Protein AF-A0A953NEB6-F1 (afdb_monomer)

Radius of gyration: 33.19 Å; Cα contacts (8 Å, |Δi|>4): 1421; chains: 1; bounding box: 96×115×84 Å

Mean predicted aligned error: 13.87 Å

Structure (mmCIF, N/CA/C/O backbone):
data_AF-A0A953NEB6-F1
#
_entry.id   AF-A0A953NEB6-F1
#
loop_
_atom_site.group_PDB
_atom_site.id
_atom_site.type_symbol
_atom_site.label_atom_id
_atom_site.label_alt_id
_atom_site.label_comp_id
_atom_site.label_asym_id
_atom_site.label_entity_id
_atom_site.label_seq_id
_atom_site.pdbx_PDB_ins_code
_atom_site.Cartn_x
_atom_site.Cartn_y
_atom_site.Cartn_z
_atom_site.occupancy
_atom_site.B_iso_or_equiv
_atom_site.auth_seq_id
_atom_site.auth_comp_id
_atom_site.auth_asym_id
_atom_site.auth_atom_id
_atom_site.pdbx_PDB_model_num
ATOM 1 N N . MET A 1 1 ? 43.570 38.792 -11.306 1.00 32.22 1 MET A N 1
ATOM 2 C CA . MET A 1 1 ? 43.342 37.387 -10.894 1.00 32.22 1 MET A CA 1
ATOM 3 C C . MET A 1 1 ? 43.359 37.287 -9.371 1.00 32.22 1 MET A C 1
ATOM 5 O O . MET A 1 1 ? 44.406 37.540 -8.792 1.00 32.22 1 MET A O 1
ATOM 9 N N . LYS A 1 2 ? 42.221 36.984 -8.728 1.00 20.66 2 LYS A N 1
ATOM 10 C CA . LYS A 1 2 ? 42.076 36.559 -7.313 1.00 20.66 2 LYS A CA 1
ATOM 11 C C . LYS A 1 2 ? 40.640 36.035 -7.091 1.00 20.66 2 LYS A C 1
ATOM 13 O O . LYS A 1 2 ? 39.773 36.317 -7.9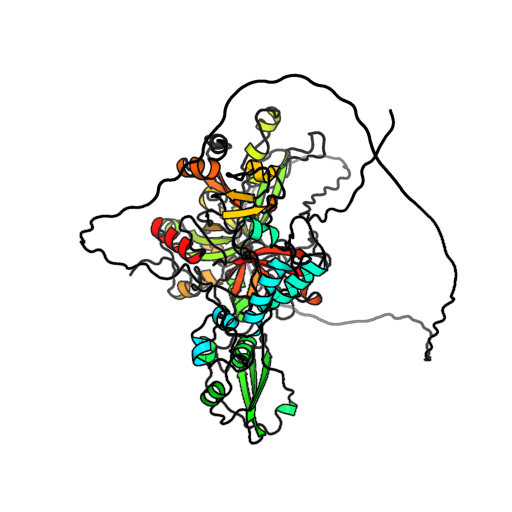11 1.00 20.66 2 LYS A O 1
ATOM 18 N N . LEU A 1 3 ? 40.420 35.250 -6.032 1.00 27.77 3 LEU A N 1
ATOM 19 C CA . LEU A 1 3 ? 39.168 34.523 -5.752 1.00 27.77 3 LEU A CA 1
ATOM 20 C C . LEU A 1 3 ? 38.031 35.408 -5.198 1.00 27.77 3 LEU A C 1
ATOM 22 O O . LEU A 1 3 ? 38.302 36.412 -4.542 1.00 27.77 3 LEU A O 1
ATOM 26 N N . LYS A 1 4 ? 36.788 34.918 -5.346 1.00 23.19 4 LYS A N 1
ATOM 27 C CA . LYS A 1 4 ? 35.677 34.888 -4.358 1.00 23.19 4 LYS A CA 1
ATOM 28 C C . LYS A 1 4 ? 34.701 33.784 -4.825 1.00 23.19 4 LYS A C 1
ATOM 30 O O . LYS A 1 4 ? 34.360 33.773 -5.998 1.00 23.19 4 LYS A O 1
ATOM 35 N N . HIS A 1 5 ? 34.455 32.693 -4.093 1.00 22.20 5 HIS A N 1
ATOM 36 C CA . HIS A 1 5 ? 33.689 32.548 -2.838 1.00 22.20 5 HIS A CA 1
ATOM 37 C C . HIS A 1 5 ? 32.197 32.906 -2.961 1.00 22.20 5 HIS A C 1
ATOM 39 O O . HIS A 1 5 ? 31.851 34.074 -3.097 1.00 22.20 5 HIS A O 1
ATOM 45 N N . TYR A 1 6 ? 31.353 31.878 -2.815 1.00 22.34 6 TYR A N 1
ATOM 46 C CA . TYR A 1 6 ? 29.930 31.930 -2.461 1.00 22.34 6 TYR A CA 1
ATOM 47 C C . TYR A 1 6 ? 29.667 30.872 -1.373 1.00 22.34 6 TYR A C 1
ATOM 49 O O . TYR A 1 6 ? 30.416 29.899 -1.272 1.00 22.34 6 TYR A O 1
ATOM 57 N N . HIS A 1 7 ? 28.660 31.091 -0.524 1.00 22.80 7 HIS A N 1
ATOM 58 C CA . HIS A 1 7 ? 28.434 30.301 0.694 1.00 22.80 7 HIS A CA 1
ATOM 59 C C . HIS A 1 7 ? 27.588 29.035 0.482 1.00 22.80 7 HIS A C 1
ATOM 61 O O . HIS A 1 7 ? 26.715 28.987 -0.379 1.00 22.80 7 HIS A O 1
ATOM 67 N N . LEU A 1 8 ? 27.830 28.042 1.343 1.00 21.80 8 LEU A N 1
ATOM 68 C CA . LEU A 1 8 ? 27.022 26.833 1.517 1.00 21.80 8 LEU A CA 1
ATOM 69 C C . LEU A 1 8 ? 25.931 27.038 2.580 1.00 21.80 8 LEU A C 1
ATOM 71 O O . LEU A 1 8 ? 26.199 27.613 3.635 1.00 21.80 8 LEU A O 1
ATOM 75 N N . LEU A 1 9 ? 24.758 26.451 2.339 1.00 22.36 9 LEU A N 1
ATOM 76 C CA . LEU A 1 9 ? 23.797 25.992 3.351 1.00 22.36 9 LEU A CA 1
ATOM 77 C C . LEU A 1 9 ? 23.300 24.586 2.934 1.00 22.36 9 LEU A C 1
ATOM 79 O O . LEU A 1 9 ? 23.443 24.225 1.763 1.00 22.36 9 LEU A O 1
ATOM 83 N N . PRO A 1 10 ? 22.835 23.739 3.873 1.00 23.12 10 PRO A N 1
ATOM 84 C CA . PRO A 1 10 ? 22.905 22.287 3.700 1.00 23.12 10 PRO A CA 1
ATOM 85 C C . PRO A 1 10 ? 21.762 21.680 2.873 1.00 23.12 10 PRO A C 1
ATOM 87 O O . PRO A 1 10 ? 20.589 21.963 3.104 1.00 23.12 10 PRO A O 1
ATOM 90 N N . LEU A 1 11 ? 22.114 20.744 1.986 1.00 23.27 11 LEU A N 1
ATOM 91 C CA . LEU A 1 11 ? 21.177 19.771 1.423 1.00 23.27 11 LEU A CA 1
ATOM 92 C C . LEU A 1 11 ? 21.039 18.584 2.386 1.00 23.27 11 LEU A C 1
ATOM 94 O O . LEU A 1 11 ? 22.016 17.877 2.630 1.00 23.27 11 LEU A O 1
ATOM 98 N N . ALA A 1 12 ? 19.820 18.299 2.842 1.00 23.25 12 ALA A N 1
ATOM 99 C CA . ALA A 1 12 ? 19.465 16.947 3.259 1.00 23.25 12 ALA A CA 1
ATOM 100 C C . ALA A 1 12 ? 19.187 16.126 1.989 1.00 23.25 12 ALA A C 1
ATOM 102 O O . ALA A 1 12 ? 18.306 16.478 1.207 1.00 23.25 12 ALA A O 1
ATOM 103 N N . THR A 1 13 ? 19.963 15.069 1.753 1.00 26.50 13 THR A N 1
ATOM 104 C CA . THR A 1 13 ? 19.825 14.188 0.581 1.00 26.50 13 THR A CA 1
ATOM 105 C C . THR A 1 13 ? 19.722 12.741 1.040 1.00 26.50 13 THR A C 1
ATOM 107 O O . THR A 1 13 ? 20.608 12.238 1.727 1.00 26.50 13 THR A O 1
ATOM 110 N N . LEU A 1 14 ? 18.638 12.066 0.654 1.00 26.22 14 LEU A N 1
ATOM 111 C CA . LEU A 1 14 ? 18.566 10.609 0.725 1.00 26.22 14 LEU A CA 1
ATOM 112 C C . LEU A 1 14 ? 19.440 10.035 -0.394 1.00 26.22 14 LEU A C 1
ATOM 114 O O . LEU A 1 14 ? 19.328 10.453 -1.543 1.00 26.22 14 LEU A O 1
ATOM 118 N N . ILE A 1 15 ? 20.314 9.086 -0.054 1.00 24.00 15 ILE A N 1
ATOM 119 C CA . ILE A 1 15 ? 21.201 8.414 -1.008 1.00 24.00 15 ILE A CA 1
ATOM 120 C C . ILE A 1 15 ? 21.016 6.897 -0.857 1.00 24.00 15 ILE A C 1
ATOM 122 O O . ILE A 1 15 ? 21.427 6.345 0.167 1.00 24.00 15 ILE A O 1
ATOM 126 N N . PRO A 1 16 ? 20.453 6.189 -1.854 1.00 24.33 16 PRO A N 1
ATOM 127 C CA . PRO A 1 16 ? 20.538 4.734 -1.926 1.00 24.33 16 PRO A CA 1
ATOM 128 C C . PRO A 1 16 ? 21.962 4.349 -2.358 1.00 24.33 16 PRO A C 1
ATOM 130 O O . PRO A 1 16 ? 22.286 4.279 -3.544 1.00 24.33 16 PRO A O 1
ATOM 133 N N . LEU A 1 17 ? 22.856 4.182 -1.382 1.00 23.36 17 LEU A N 1
ATOM 134 C CA . LEU A 1 17 ? 24.294 4.095 -1.636 1.00 23.36 17 LEU A CA 1
ATOM 135 C C . LEU A 1 17 ? 24.708 2.682 -2.091 1.00 23.36 17 LEU A C 1
ATOM 137 O O . LEU A 1 17 ? 24.952 1.783 -1.287 1.00 23.36 17 LEU A O 1
ATOM 141 N N . VAL A 1 18 ? 24.800 2.499 -3.410 1.00 27.20 18 VAL A N 1
ATOM 142 C CA . VAL A 1 18 ? 25.360 1.294 -4.041 1.00 27.20 18 VAL A CA 1
ATOM 143 C C . VAL A 1 18 ? 26.859 1.211 -3.737 1.00 27.20 18 VAL A C 1
ATOM 145 O O . VAL A 1 18 ? 27.635 2.051 -4.190 1.00 27.20 18 VAL A O 1
ATOM 148 N N . ALA A 1 19 ? 27.274 0.182 -2.995 1.00 23.88 19 ALA A N 1
ATOM 149 C CA . ALA A 1 19 ? 28.665 -0.026 -2.597 1.00 23.88 19 ALA A CA 1
ATOM 150 C C . ALA A 1 19 ? 29.171 -1.413 -3.027 1.00 23.88 19 ALA A C 1
ATOM 152 O O . ALA A 1 19 ? 28.775 -2.440 -2.481 1.00 23.88 19 ALA A O 1
ATOM 153 N N . SER A 1 20 ? 30.085 -1.438 -3.999 1.00 22.38 20 SER A N 1
ATOM 154 C CA . SER A 1 20 ? 30.807 -2.638 -4.440 1.00 22.38 20 SER A CA 1
ATOM 155 C C . SER A 1 20 ? 32.305 -2.417 -4.233 1.00 22.38 20 SER A C 1
ATOM 157 O O . SER A 1 20 ? 32.881 -1.536 -4.868 1.00 22.38 20 SER A O 1
ATOM 159 N N . CYS A 1 21 ? 32.944 -3.204 -3.363 1.00 22.69 21 CYS A N 1
ATOM 160 C CA . CYS A 1 21 ? 34.369 -3.067 -3.046 1.00 22.69 21 CYS A CA 1
ATOM 161 C C . CYS A 1 21 ? 35.120 -4.388 -3.240 1.00 22.69 21 CYS A C 1
ATOM 163 O O . CYS A 1 21 ? 34.964 -5.320 -2.456 1.00 22.69 21 CYS A O 1
ATOM 165 N N . ASN A 1 22 ? 35.991 -4.428 -4.250 1.00 22.66 22 ASN A N 1
ATOM 166 C CA . ASN A 1 22 ? 37.004 -5.471 -4.403 1.00 22.66 22 ASN A CA 1
ATOM 167 C C . ASN A 1 22 ? 38.246 -5.142 -3.562 1.00 22.66 22 ASN A C 1
ATOM 169 O O . ASN A 1 22 ? 38.695 -3.996 -3.534 1.00 22.66 22 ASN A O 1
ATOM 173 N N . LEU A 1 23 ? 38.858 -6.165 -2.962 1.00 22.81 23 LEU A N 1
ATOM 174 C CA . LEU A 1 23 ? 40.190 -6.091 -2.358 1.00 22.81 23 LEU A CA 1
ATOM 175 C C . LEU A 1 23 ? 41.119 -7.106 -3.027 1.00 22.81 23 LEU A C 1
ATOM 177 O O . LEU A 1 23 ? 40.980 -8.311 -2.848 1.00 22.81 23 LEU A O 1
ATOM 181 N N . SER A 1 24 ? 42.089 -6.609 -3.791 1.00 21.47 24 SER A N 1
ATOM 182 C CA . SER A 1 24 ? 43.133 -7.417 -4.428 1.00 21.47 24 SER A CA 1
ATOM 183 C C . SER A 1 24 ? 44.398 -7.481 -3.572 1.00 21.47 24 SER A C 1
ATOM 185 O O . SER A 1 24 ? 44.870 -6.430 -3.126 1.00 21.47 24 SER A O 1
ATOM 187 N N . LYS A 1 25 ? 45.044 -8.651 -3.469 1.00 23.34 25 LYS A N 1
ATOM 188 C CA . LYS A 1 25 ? 46.499 -8.721 -3.236 1.00 23.34 25 LYS A CA 1
ATOM 189 C C . LYS A 1 25 ? 47.123 -10.055 -3.673 1.00 23.34 25 LYS A C 1
ATOM 191 O O . LYS A 1 25 ? 46.854 -11.084 -3.075 1.00 23.34 25 LYS A O 1
ATOM 196 N N . LYS A 1 26 ? 48.001 -9.949 -4.677 1.00 23.72 26 LYS A N 1
ATOM 197 C CA . LYS A 1 26 ? 49.171 -10.789 -5.000 1.00 23.72 26 LYS A CA 1
ATOM 198 C C . LYS A 1 26 ? 49.058 -12.321 -4.924 1.00 23.72 26 LYS A C 1
ATOM 200 O O . LYS A 1 26 ? 49.229 -12.923 -3.874 1.00 23.72 26 LYS A O 1
ATOM 205 N N . GLU A 1 27 ? 48.950 -12.912 -6.111 1.00 24.28 27 GLU A N 1
ATOM 206 C CA . GLU A 1 27 ? 50.053 -13.653 -6.756 1.00 24.28 27 GLU A CA 1
ATOM 207 C C . GLU A 1 27 ? 51.005 -14.477 -5.865 1.00 24.28 27 GLU A C 1
ATOM 209 O O . GLU A 1 27 ? 51.813 -13.946 -5.101 1.00 24.28 27 GLU A O 1
ATOM 214 N N . THR A 1 28 ? 51.066 -15.779 -6.138 1.00 23.83 28 THR A N 1
ATOM 215 C CA . THR A 1 28 ? 52.335 -16.525 -6.176 1.00 23.83 28 THR A CA 1
ATOM 216 C C . THR A 1 28 ? 52.220 -17.602 -7.257 1.00 23.83 28 THR A C 1
ATOM 218 O O . THR A 1 28 ? 51.159 -18.205 -7.414 1.00 23.83 28 THR A O 1
ATOM 221 N N . GLU A 1 29 ? 53.264 -17.805 -8.058 1.00 25.22 29 GLU A N 1
ATOM 222 C CA . GLU A 1 29 ? 53.206 -18.661 -9.249 1.00 25.22 29 GLU A CA 1
ATOM 223 C C . GLU A 1 29 ? 53.549 -20.128 -8.954 1.00 25.22 29 GLU A C 1
ATOM 225 O O . GLU A 1 29 ? 54.509 -20.425 -8.245 1.00 25.22 29 GLU A O 1
ATOM 230 N N . SER A 1 30 ? 52.855 -21.063 -9.606 1.00 23.59 30 SER A N 1
ATOM 231 C CA . SER A 1 30 ? 53.491 -21.989 -10.566 1.00 23.59 30 SER A CA 1
ATOM 232 C C . SER A 1 30 ? 52.459 -22.917 -11.226 1.00 23.59 30 SER A C 1
ATOM 234 O O . SER A 1 30 ? 51.386 -23.180 -10.692 1.00 23.59 30 SER A O 1
ATOM 236 N N . GLN A 1 31 ? 52.774 -23.386 -12.435 1.00 23.58 31 GLN A N 1
ATOM 237 C CA . GLN A 1 31 ? 51.932 -24.279 -13.241 1.00 23.58 31 GLN A CA 1
ATOM 238 C C . GLN A 1 31 ? 52.437 -25.728 -13.168 1.00 23.58 31 GLN A C 1
ATOM 240 O O . GLN A 1 31 ? 53.656 -25.917 -13.156 1.00 23.58 31 GLN A O 1
ATOM 245 N N . LYS A 1 32 ? 51.540 -26.725 -13.321 1.00 25.17 32 LYS A N 1
ATOM 246 C CA . LYS A 1 32 ? 51.683 -27.787 -14.352 1.00 25.17 32 LYS A CA 1
ATOM 247 C C . LYS A 1 32 ? 50.506 -28.782 -14.472 1.00 25.17 32 LYS A C 1
ATOM 249 O O . LYS A 1 32 ? 49.941 -29.216 -13.480 1.00 25.17 32 LYS A O 1
ATOM 254 N N . SER A 1 33 ? 50.246 -29.162 -15.731 1.00 24.14 33 SER A N 1
ATOM 255 C CA . SER A 1 33 ? 49.702 -30.441 -16.253 1.00 24.14 33 SER A CA 1
ATOM 256 C C . SER A 1 33 ? 48.391 -31.060 -15.716 1.00 24.14 33 SER A C 1
ATOM 258 O O . SER A 1 33 ? 48.383 -31.785 -14.727 1.00 24.14 33 SER A O 1
ATOM 260 N N . ASN A 1 34 ? 47.346 -30.924 -16.543 1.00 21.70 34 ASN A N 1
ATOM 261 C CA . ASN A 1 34 ? 46.320 -31.938 -16.893 1.00 21.70 34 ASN A CA 1
ATOM 262 C C . ASN A 1 34 ? 46.937 -33.165 -17.640 1.00 21.70 34 ASN A C 1
ATOM 264 O O . ASN A 1 34 ? 48.116 -33.053 -17.998 1.00 21.70 34 ASN A O 1
ATOM 268 N N . PRO A 1 35 ? 46.191 -34.239 -18.046 1.00 43.22 35 PRO A N 1
ATOM 269 C CA . PRO A 1 35 ? 44.782 -34.650 -17.796 1.00 43.22 35 PRO A CA 1
ATOM 270 C C . PRO A 1 35 ? 44.629 -36.160 -17.382 1.00 43.22 35 PRO A C 1
ATOM 272 O O . PRO A 1 35 ? 45.597 -36.759 -16.922 1.00 43.22 35 PRO A O 1
ATOM 275 N N . SER A 1 36 ? 43.450 -36.769 -17.653 1.00 24.11 36 SER A N 1
ATOM 276 C CA . SER A 1 36 ? 43.019 -38.203 -17.599 1.00 24.11 36 SER A CA 1
ATOM 277 C C . SER A 1 36 ? 42.345 -38.692 -16.293 1.00 24.11 36 SER A C 1
ATOM 279 O O . SER A 1 36 ? 42.720 -38.241 -15.216 1.00 24.11 36 SER A O 1
ATOM 281 N N . ASP A 1 37 ? 41.340 -39.591 -16.294 1.00 25.38 37 ASP A N 1
ATOM 282 C CA . ASP A 1 37 ? 40.387 -39.989 -17.360 1.00 25.38 37 ASP A CA 1
ATOM 283 C C . ASP A 1 37 ? 39.121 -40.700 -16.805 1.00 25.38 37 ASP A C 1
ATOM 285 O O . ASP A 1 37 ? 39.229 -41.521 -15.904 1.00 25.38 37 ASP A O 1
ATOM 289 N N . SER A 1 38 ? 37.963 -40.475 -17.450 1.00 24.53 38 SER A N 1
ATOM 290 C CA . SER A 1 38 ? 36.784 -41.375 -17.608 1.00 24.53 38 SER A CA 1
ATOM 291 C C . SER A 1 38 ? 36.040 -42.057 -16.416 1.00 24.53 38 SER A C 1
ATOM 293 O O . SER A 1 38 ? 36.647 -42.601 -15.505 1.00 24.53 38 SER A O 1
ATOM 295 N N . ASN A 1 39 ? 34.711 -42.232 -16.596 1.00 24.97 39 ASN A N 1
ATOM 296 C CA . ASN A 1 39 ? 33.876 -43.384 -16.149 1.00 24.97 39 ASN A CA 1
ATOM 297 C C . ASN A 1 39 ? 33.549 -43.590 -14.637 1.00 24.97 39 ASN A C 1
ATOM 299 O O . ASN A 1 39 ? 34.319 -43.190 -13.779 1.00 24.97 39 ASN A O 1
ATOM 303 N N . ILE A 1 40 ? 32.461 -44.267 -14.199 1.00 26.77 40 ILE A N 1
ATOM 304 C CA . ILE A 1 40 ? 31.075 -44.530 -14.700 1.00 26.77 40 ILE A CA 1
ATOM 305 C C . ILE A 1 40 ? 30.231 -45.089 -13.512 1.00 26.77 40 ILE A C 1
ATOM 307 O O . ILE A 1 40 ? 30.786 -45.823 -12.699 1.00 26.77 40 ILE A O 1
ATOM 311 N N . SER A 1 41 ? 28.897 -44.875 -13.477 1.00 24.95 41 SER A N 1
ATOM 312 C CA . SER A 1 41 ? 27.891 -45.603 -12.631 1.00 24.95 41 SER A CA 1
ATOM 313 C C . SER A 1 41 ? 28.012 -45.475 -11.084 1.00 24.95 41 SER A C 1
ATOM 315 O O . SER A 1 41 ? 28.978 -44.891 -10.611 1.00 24.95 41 SER A O 1
ATOM 317 N N . GLN A 1 42 ? 27.124 -45.987 -10.208 1.00 25.67 42 GLN A N 1
ATOM 318 C CA . GLN A 1 42 ? 25.642 -46.129 -10.134 1.00 25.67 42 GLN A CA 1
ATOM 319 C C . GLN A 1 42 ? 25.260 -46.477 -8.669 1.00 25.67 42 GLN A C 1
ATOM 321 O O . GLN A 1 42 ? 26.078 -47.077 -7.981 1.00 25.67 42 GLN A O 1
ATOM 326 N N . GLN A 1 43 ? 23.996 -46.231 -8.265 1.00 25.67 43 GLN A N 1
ATOM 327 C CA . GLN A 1 43 ? 23.322 -46.855 -7.094 1.00 25.67 43 GLN A CA 1
ATOM 328 C C . GLN A 1 43 ? 24.002 -46.642 -5.712 1.00 25.67 43 GLN A C 1
ATOM 330 O O . GLN A 1 43 ? 25.020 -45.971 -5.603 1.00 25.67 43 GLN A O 1
ATOM 335 N N . GLU A 1 44 ? 23.484 -47.143 -4.583 1.00 26.23 44 GLU A N 1
ATOM 336 C CA . GLU A 1 44 ? 22.136 -46.952 -4.003 1.00 26.23 44 GLU A CA 1
ATOM 337 C C . GLU A 1 44 ? 22.295 -46.788 -2.471 1.00 26.23 44 GLU A C 1
ATOM 339 O O . GLU A 1 44 ? 23.389 -46.963 -1.934 1.00 26.23 44 GLU A O 1
ATOM 344 N N . GLY A 1 45 ? 21.243 -46.379 -1.753 1.00 23.28 45 GLY A N 1
ATOM 345 C CA . GLY A 1 45 ? 21.348 -46.034 -0.325 1.00 23.28 45 GLY A CA 1
ATOM 346 C C . GLY A 1 45 ? 21.333 -47.226 0.645 1.00 23.28 45 GLY A C 1
ATOM 347 O O . GLY A 1 45 ? 20.988 -48.339 0.268 1.00 23.28 45 GLY A O 1
ATOM 348 N N . ILE A 1 46 ? 21.608 -46.957 1.930 1.00 25.05 46 ILE A N 1
ATOM 349 C CA . ILE A 1 46 ? 21.150 -47.753 3.089 1.00 25.05 46 ILE A CA 1
ATOM 350 C C . ILE A 1 46 ? 21.163 -46.884 4.368 1.00 25.05 46 ILE A C 1
ATOM 352 O O . ILE A 1 46 ? 21.797 -45.830 4.410 1.00 25.05 46 ILE A O 1
ATOM 356 N N . LYS A 1 47 ? 20.389 -47.290 5.383 1.00 27.34 47 LYS A N 1
ATOM 357 C CA . LYS A 1 47 ? 20.185 -46.585 6.666 1.00 27.34 47 LYS A CA 1
ATOM 358 C C . LYS A 1 47 ? 21.234 -46.958 7.728 1.00 27.34 47 LYS A C 1
ATOM 360 O O . LYS A 1 47 ? 21.844 -48.015 7.621 1.00 27.34 47 LYS A O 1
ATOM 365 N N . ASN A 1 48 ? 21.346 -46.112 8.761 1.00 26.64 48 ASN A N 1
ATOM 366 C CA . ASN A 1 48 ? 21.479 -46.380 10.217 1.00 26.64 48 ASN A CA 1
ATOM 367 C C . ASN A 1 48 ? 21.960 -45.055 10.858 1.00 26.64 48 ASN A C 1
ATOM 369 O O . ASN A 1 48 ? 22.890 -44.450 10.339 1.00 26.64 48 ASN A O 1
ATOM 373 N N . GLU A 1 49 ? 21.351 -44.405 11.854 1.00 27.20 49 GLU A N 1
ATOM 374 C CA . GLU A 1 49 ? 20.576 -44.780 13.054 1.00 27.20 49 GLU A CA 1
ATOM 375 C C . GLU A 1 49 ? 21.430 -45.086 14.311 1.00 27.20 49 GLU A C 1
ATOM 377 O O . GLU A 1 49 ? 22.169 -46.060 14.375 1.00 27.20 49 GLU A O 1
ATOM 382 N N . THR A 1 50 ? 21.266 -44.215 15.323 1.00 26.42 50 THR A N 1
ATOM 383 C CA . THR A 1 50 ? 21.668 -44.306 16.750 1.00 26.42 50 THR A CA 1
ATOM 384 C C . THR A 1 50 ? 23.121 -44.597 17.168 1.00 26.42 50 THR A C 1
ATOM 386 O O . THR A 1 50 ? 23.589 -45.724 17.088 1.00 26.42 50 THR A O 1
ATOM 389 N N . SER A 1 51 ? 23.698 -43.658 17.936 1.00 26.53 51 SER A N 1
ATOM 390 C CA . SER A 1 51 ? 24.031 -43.904 19.360 1.00 26.53 51 SER A CA 1
ATOM 391 C C . SER A 1 51 ? 24.247 -42.590 20.133 1.00 26.53 51 SER A C 1
ATOM 393 O O . SER A 1 51 ? 24.869 -41.670 19.608 1.00 26.53 51 SER A O 1
ATOM 395 N N . LYS A 1 52 ? 23.772 -42.503 21.385 1.00 31.14 52 LYS A N 1
ATOM 396 C CA . LYS A 1 52 ? 24.170 -41.454 22.349 1.00 31.14 52 LYS A CA 1
ATOM 397 C C . LYS A 1 52 ? 25.396 -41.917 23.140 1.00 31.14 52 LYS A C 1
ATOM 399 O O . LYS A 1 52 ? 25.492 -43.108 23.418 1.00 31.14 52 LYS A O 1
ATOM 404 N N . LEU A 1 53 ? 26.194 -40.979 23.652 1.00 25.39 53 LEU A N 1
ATOM 405 C CA . LEU A 1 53 ? 26.860 -41.105 24.956 1.00 25.39 53 LEU A CA 1
ATOM 406 C C . LEU A 1 53 ? 27.145 -39.709 25.543 1.00 25.39 53 LEU A C 1
ATOM 408 O O . LEU A 1 53 ? 27.033 -38.705 24.838 1.00 25.39 53 LEU A O 1
ATOM 412 N N . THR A 1 54 ? 27.420 -39.644 26.844 1.00 25.88 54 THR A N 1
ATOM 413 C CA . THR A 1 54 ? 27.451 -38.414 27.659 1.00 25.88 54 THR A CA 1
ATOM 414 C C . THR A 1 54 ? 28.541 -38.479 28.731 1.00 25.88 54 THR A C 1
ATOM 416 O O . THR A 1 54 ? 29.059 -39.557 28.996 1.00 25.88 54 THR A O 1
ATOM 419 N N . GLU A 1 55 ? 28.748 -37.335 29.398 1.00 28.58 55 GLU A N 1
ATOM 420 C CA . GLU A 1 55 ? 29.459 -37.115 30.673 1.00 28.58 55 GLU A CA 1
ATOM 421 C C . GLU A 1 55 ? 30.944 -36.685 30.632 1.00 28.58 55 GLU A C 1
ATOM 423 O O . GLU A 1 55 ? 31.820 -37.448 30.246 1.00 28.58 55 GLU A O 1
ATOM 428 N N . LYS A 1 56 ? 31.161 -35.480 31.200 1.00 26.78 56 LYS A N 1
ATOM 429 C CA . LYS A 1 56 ? 32.103 -35.163 32.301 1.00 26.78 56 LYS A CA 1
ATOM 430 C C . LYS A 1 56 ? 33.622 -35.109 32.063 1.00 26.78 56 LYS A C 1
ATOM 432 O O . LYS A 1 56 ? 34.160 -35.830 31.238 1.00 26.78 56 LYS A O 1
ATOM 437 N N . GLU A 1 57 ? 34.386 -34.323 32.833 1.00 27.33 57 GLU A N 1
ATOM 438 C CA . GLU A 1 57 ? 34.143 -33.052 33.571 1.00 27.33 57 GLU A CA 1
ATOM 439 C C . GLU A 1 57 ? 35.529 -32.461 33.942 1.00 27.33 57 GLU A C 1
ATOM 441 O O . GLU A 1 57 ? 36.543 -33.003 33.509 1.00 27.33 57 GLU A O 1
ATOM 446 N N . GLU A 1 58 ? 35.563 -31.413 34.776 1.00 26.28 58 GLU A N 1
ATOM 447 C CA . GLU A 1 58 ? 36.749 -30.884 35.480 1.00 26.28 58 GLU A CA 1
ATOM 448 C C . GLU A 1 58 ? 37.882 -30.255 34.629 1.00 26.28 58 GLU A C 1
ATOM 450 O O . GLU A 1 58 ? 38.096 -30.567 33.465 1.00 26.28 58 GLU A O 1
ATOM 455 N N . MET A 1 59 ? 38.738 -29.376 35.165 1.00 25.06 59 MET A N 1
ATOM 456 C CA . MET A 1 59 ? 38.568 -28.254 36.112 1.00 25.06 59 MET A CA 1
ATOM 457 C C . MET A 1 59 ? 39.918 -27.512 36.162 1.00 25.06 59 MET A C 1
ATOM 459 O O . MET A 1 59 ? 40.958 -28.172 36.118 1.00 25.06 59 MET A O 1
ATOM 463 N N . ARG A 1 60 ? 39.936 -26.182 36.338 1.00 23.86 60 ARG A N 1
ATOM 464 C CA . ARG A 1 60 ? 40.967 -25.487 37.146 1.00 23.86 60 ARG A CA 1
ATOM 465 C C . ARG A 1 60 ? 40.659 -24.005 37.338 1.00 23.86 60 ARG A C 1
ATOM 467 O O . ARG A 1 60 ? 40.567 -23.246 36.379 1.00 23.86 60 ARG A O 1
ATOM 474 N N . GLU A 1 61 ? 40.559 -23.614 38.600 1.00 27.58 61 GLU A N 1
ATOM 475 C CA . GLU A 1 61 ? 40.486 -22.229 39.059 1.00 27.58 61 GLU A CA 1
ATOM 476 C C . GLU A 1 61 ? 41.885 -21.683 39.390 1.00 27.58 61 GLU A C 1
ATOM 478 O O . GLU A 1 61 ? 42.767 -22.441 39.793 1.00 27.58 61 GLU A O 1
ATOM 483 N N . SER A 1 62 ? 42.038 -20.358 39.314 1.00 26.50 62 SER A N 1
ATOM 484 C CA . SER A 1 62 ? 42.672 -19.517 40.351 1.00 26.50 62 SER A CA 1
ATOM 485 C C . SER A 1 62 ? 42.480 -18.044 39.937 1.00 26.50 62 SER A C 1
ATOM 487 O O . SER A 1 62 ? 42.935 -17.677 38.857 1.00 26.50 62 SER A O 1
ATOM 489 N N . ASP A 1 63 ? 41.623 -17.246 40.589 1.00 27.42 63 ASP A N 1
ATOM 490 C CA . ASP A 1 63 ? 41.863 -16.471 41.837 1.00 27.42 63 ASP A CA 1
ATOM 491 C C . ASP A 1 63 ? 42.857 -15.284 41.590 1.00 27.42 63 ASP A C 1
ATOM 493 O O . ASP A 1 63 ? 43.805 -15.431 40.829 1.00 27.42 63 ASP A O 1
ATOM 497 N N . SER A 1 64 ? 42.719 -14.062 42.138 1.00 27.05 64 SER A N 1
ATOM 498 C CA . SER A 1 64 ? 41.896 -13.627 43.280 1.00 27.05 64 SER A CA 1
ATOM 499 C C . SER A 1 64 ? 41.725 -12.093 43.439 1.00 27.05 64 SER A C 1
ATOM 501 O O . SER A 1 64 ? 42.714 -11.399 43.224 1.00 27.05 64 SER A O 1
ATOM 503 N N . LYS A 1 65 ? 40.581 -11.643 44.017 1.00 28.94 65 LYS A N 1
ATOM 504 C CA . LYS A 1 65 ? 40.406 -10.539 45.032 1.00 28.94 65 LYS A CA 1
ATOM 505 C C . LYS A 1 65 ? 40.850 -9.101 44.625 1.00 28.94 65 LYS A C 1
ATOM 507 O O . LYS A 1 65 ? 41.571 -8.937 43.656 1.00 28.94 65 LYS A O 1
ATOM 512 N N . ASP A 1 66 ? 40.486 -7.959 45.235 1.00 28.31 66 ASP A N 1
ATOM 513 C CA . ASP A 1 66 ? 39.634 -7.451 46.354 1.00 28.31 66 ASP A CA 1
ATOM 514 C C . ASP A 1 66 ? 39.393 -5.926 46.025 1.00 28.31 66 ASP A C 1
ATOM 516 O O . ASP A 1 66 ? 40.163 -5.400 45.223 1.00 28.31 66 ASP A O 1
ATOM 520 N N . ARG A 1 67 ? 38.465 -5.056 46.488 1.00 24.64 67 ARG A N 1
ATOM 521 C CA . ARG A 1 67 ? 37.407 -4.868 47.532 1.00 24.64 67 ARG A CA 1
ATOM 522 C C . ARG A 1 67 ? 36.324 -3.915 46.930 1.00 24.64 67 ARG A C 1
ATOM 524 O O . ARG A 1 67 ? 36.617 -3.279 45.924 1.00 24.64 67 ARG A O 1
ATOM 531 N N . ILE A 1 68 ? 35.044 -3.807 47.327 1.00 27.48 68 ILE A N 1
ATOM 532 C CA . ILE A 1 68 ? 34.315 -3.631 48.615 1.00 27.48 68 ILE A CA 1
ATOM 533 C C . ILE A 1 68 ? 34.173 -2.154 49.103 1.00 27.48 68 ILE A C 1
ATOM 535 O O . ILE A 1 68 ? 35.156 -1.508 49.448 1.00 27.48 68 ILE A O 1
ATOM 539 N N . ASP A 1 69 ? 32.897 -1.728 49.206 1.00 26.92 69 ASP A N 1
ATOM 540 C CA . ASP A 1 69 ? 32.249 -0.714 50.084 1.00 26.92 69 ASP A CA 1
ATOM 541 C C . ASP A 1 69 ? 32.028 0.800 49.761 1.00 26.92 69 ASP A C 1
ATOM 543 O O . ASP A 1 69 ? 32.909 1.645 49.854 1.00 26.92 69 ASP A O 1
ATOM 547 N N . ASN A 1 70 ? 30.729 1.129 49.591 1.00 26.73 70 ASN A N 1
ATOM 548 C CA . ASN A 1 70 ? 29.904 2.103 50.351 1.00 26.73 70 ASN A CA 1
ATOM 549 C C . ASN A 1 70 ? 30.299 3.600 50.521 1.00 26.73 70 ASN A C 1
ATOM 551 O O . ASN A 1 70 ? 31.087 3.926 51.407 1.00 26.73 70 ASN A O 1
ATOM 555 N N . LYS A 1 71 ? 29.493 4.529 49.946 1.00 25.31 71 LYS A N 1
ATOM 556 C CA . LYS A 1 71 ? 28.430 5.291 50.684 1.00 25.31 71 LYS A CA 1
ATOM 557 C C . LYS A 1 71 ? 27.594 6.288 49.841 1.00 25.31 71 LYS A C 1
ATOM 559 O O . LYS A 1 71 ? 27.966 6.665 48.737 1.00 25.31 71 LYS A O 1
ATOM 564 N N . LYS A 1 72 ? 26.454 6.723 50.411 1.00 27.72 72 LYS A N 1
ATOM 565 C CA . LYS A 1 72 ? 25.611 7.871 49.985 1.00 27.72 72 LYS A CA 1
ATOM 566 C C . LYS A 1 72 ? 26.178 9.208 50.504 1.00 27.72 72 LYS A C 1
ATOM 568 O O . LYS A 1 72 ? 26.739 9.173 51.595 1.00 27.72 72 LYS A O 1
ATOM 573 N N . THR A 1 73 ? 25.891 10.337 49.831 1.00 24.30 73 THR A N 1
ATOM 574 C CA . THR A 1 73 ? 24.995 11.433 50.325 1.00 24.30 73 THR A CA 1
ATOM 575 C C . THR A 1 73 ? 24.873 12.623 49.347 1.00 24.30 73 THR A C 1
ATOM 577 O O . THR A 1 73 ? 25.876 13.174 48.914 1.00 24.30 73 THR A O 1
ATOM 580 N N . ASP A 1 74 ? 23.624 13.007 49.072 1.00 25.69 74 ASP A N 1
ATOM 581 C CA . ASP A 1 74 ? 23.002 14.350 49.115 1.00 25.69 74 ASP A CA 1
ATOM 582 C C . ASP A 1 74 ? 23.587 15.605 48.406 1.00 25.69 74 ASP A C 1
ATOM 584 O O . ASP A 1 74 ? 24.680 16.078 48.683 1.00 25.69 74 ASP A O 1
ATOM 588 N N . SER A 1 75 ? 22.714 16.207 47.574 1.00 25.58 75 SER A N 1
ATOM 589 C CA . SER A 1 75 ? 22.418 17.645 47.308 1.00 25.58 75 SER A CA 1
ATOM 590 C C . SER A 1 75 ? 23.422 18.757 47.702 1.00 25.58 75 SER A C 1
ATOM 592 O O . SER A 1 75 ? 23.887 18.810 48.831 1.00 25.58 75 SER A O 1
ATOM 594 N N . GLN A 1 76 ? 23.615 19.814 46.894 1.00 24.95 76 GLN A N 1
ATOM 595 C CA . GLN A 1 76 ? 22.654 20.936 46.773 1.00 24.95 76 GLN A CA 1
ATOM 596 C C . GLN A 1 76 ? 22.908 21.869 45.563 1.00 24.95 76 GLN A C 1
ATOM 598 O O . GLN A 1 76 ? 23.931 21.799 44.891 1.00 24.95 76 GLN A O 1
ATOM 603 N N . SER A 1 77 ? 21.957 22.777 45.298 1.00 24.50 77 SER A N 1
ATOM 604 C CA . SER A 1 77 ? 22.051 23.812 44.257 1.00 24.50 77 SER A CA 1
ATOM 605 C C . SER A 1 77 ? 22.853 25.045 44.682 1.00 24.50 77 SER A C 1
ATOM 607 O O . SER A 1 77 ? 22.755 25.461 45.836 1.00 24.50 77 SER A O 1
ATOM 609 N N . SER A 1 78 ? 23.383 25.793 43.712 1.00 24.94 78 SER A N 1
ATOM 610 C CA . SER A 1 78 ? 23.319 27.259 43.778 1.00 24.94 78 SER A CA 1
ATOM 611 C C . SER A 1 78 ? 23.190 27.901 42.389 1.00 24.94 78 SER A C 1
ATOM 613 O O . SER A 1 78 ? 23.801 27.476 41.412 1.00 24.94 78 SER A O 1
ATOM 615 N N . LYS A 1 79 ? 22.357 28.945 42.302 1.00 26.89 79 LYS A N 1
ATOM 616 C CA . LYS A 1 79 ? 22.429 29.979 41.260 1.00 26.89 79 LYS A CA 1
ATOM 617 C C . LYS A 1 79 ? 23.063 31.205 41.901 1.00 26.89 79 LYS A C 1
ATOM 619 O O . LYS A 1 79 ? 22.619 31.585 42.983 1.00 26.89 79 LYS A O 1
ATOM 624 N N . GLN A 1 80 ? 23.918 31.931 41.185 1.00 23.25 80 GLN A N 1
ATOM 625 C CA . GLN A 1 80 ? 23.914 33.387 41.326 1.00 23.25 80 GLN A CA 1
ATOM 626 C C . GLN A 1 80 ? 24.338 34.106 40.045 1.00 23.25 80 GLN A C 1
ATOM 628 O O . GLN A 1 80 ? 25.184 33.644 39.287 1.00 23.25 80 GLN A O 1
ATOM 633 N N . THR A 1 81 ? 23.679 35.234 39.801 1.00 24.48 81 THR A N 1
ATOM 634 C CA . THR A 1 81 ? 23.871 36.126 38.653 1.00 24.48 81 THR A CA 1
ATOM 635 C C . THR A 1 81 ? 24.660 37.358 39.066 1.00 24.48 81 THR A C 1
ATOM 637 O O . THR A 1 81 ? 24.367 37.918 40.124 1.00 24.48 81 THR A O 1
ATOM 640 N N . SER A 1 82 ? 25.503 37.891 38.184 1.00 24.77 82 SER A N 1
ATOM 641 C CA . SER A 1 82 ? 25.910 39.298 38.235 1.00 24.77 82 SER A CA 1
ATOM 642 C C . SER A 1 82 ? 25.152 40.136 37.194 1.00 24.77 82 SER A C 1
ATOM 644 O O . SER A 1 82 ? 24.816 39.690 36.099 1.00 24.77 82 SER A O 1
ATOM 646 N N . LYS A 1 83 ? 24.833 41.365 37.599 1.00 27.08 83 LYS A N 1
ATOM 647 C CA . LYS A 1 83 ? 24.308 42.491 36.805 1.00 27.08 83 LYS A CA 1
ATOM 648 C C . LYS A 1 83 ? 25.442 43.562 36.755 1.00 27.08 83 LYS A C 1
ATOM 650 O O . LYS A 1 83 ? 26.453 43.346 37.415 1.00 27.08 83 LYS A O 1
ATOM 655 N N . LYS A 1 84 ? 25.399 44.717 36.073 1.00 26.58 84 LYS A N 1
ATOM 656 C CA . LYS A 1 84 ? 24.321 45.538 35.472 1.00 26.58 84 LYS A CA 1
ATOM 657 C C . LYS A 1 84 ? 24.951 46.675 34.622 1.00 26.58 84 LYS A C 1
ATOM 659 O O . LYS A 1 84 ? 26.130 46.936 34.819 1.00 26.58 84 LYS A O 1
ATOM 664 N N . ASP A 1 85 ? 24.114 47.437 33.895 1.00 27.08 85 ASP A N 1
ATOM 665 C CA . ASP A 1 85 ? 24.279 48.887 33.586 1.00 27.08 85 ASP A CA 1
ATOM 666 C C . ASP A 1 85 ? 25.440 49.312 32.621 1.00 27.08 85 ASP A C 1
ATOM 668 O O . ASP A 1 85 ? 26.459 48.640 32.553 1.00 27.08 85 ASP A O 1
ATOM 672 N N . LYS A 1 86 ? 25.366 50.400 31.816 1.00 26.69 86 LYS A N 1
ATOM 673 C CA . LYS A 1 86 ? 24.312 51.432 31.625 1.00 26.69 86 LYS A CA 1
ATOM 674 C C . LYS A 1 86 ? 24.459 52.300 30.343 1.00 26.69 86 LYS A C 1
ATOM 676 O O . LYS A 1 86 ? 25.512 52.278 29.722 1.00 26.69 86 LYS A O 1
ATOM 681 N N . ASP A 1 87 ? 23.423 53.126 30.103 1.00 23.78 87 ASP A N 1
ATOM 682 C CA . ASP A 1 87 ? 23.347 54.409 29.349 1.00 23.78 87 ASP A CA 1
ATOM 683 C C . ASP A 1 87 ? 23.596 54.372 27.808 1.00 23.78 87 ASP A C 1
ATOM 685 O O . ASP A 1 87 ? 24.457 53.649 27.327 1.00 23.78 87 ASP A O 1
ATOM 689 N N . LEU A 1 88 ? 22.741 54.922 26.916 1.00 24.84 88 LEU A N 1
ATOM 690 C CA . LEU A 1 88 ? 22.216 56.299 26.684 1.00 24.84 88 LEU A CA 1
ATOM 691 C C . LEU A 1 88 ? 23.273 57.285 26.117 1.00 24.84 88 LEU A C 1
ATOM 693 O O . LEU A 1 88 ? 24.385 57.319 26.619 1.00 24.84 88 LEU A O 1
ATOM 697 N N . ALA A 1 89 ? 23.004 58.167 25.133 1.00 23.97 89 ALA A N 1
ATOM 698 C CA . ALA A 1 89 ? 21.855 58.389 24.223 1.00 23.97 89 ALA A CA 1
ATOM 699 C C . ALA A 1 89 ? 22.253 59.380 23.079 1.00 23.97 89 ALA A C 1
ATOM 701 O O . ALA A 1 89 ? 23.403 59.806 23.031 1.00 23.97 89 ALA A O 1
ATOM 702 N N . ASN A 1 90 ? 21.280 59.832 22.257 1.00 23.77 90 ASN A N 1
ATOM 703 C CA . ASN A 1 90 ? 21.356 60.932 21.258 1.00 23.77 90 ASN A CA 1
ATOM 704 C C . ASN A 1 90 ? 22.220 60.677 19.992 1.00 23.77 90 ASN A C 1
ATOM 706 O O . ASN A 1 90 ? 23.091 59.823 20.008 1.00 23.77 90 ASN A O 1
ATOM 710 N N . SER A 1 91 ? 22.109 61.411 18.866 1.00 24.45 91 SER A N 1
ATOM 711 C CA . SER A 1 91 ? 21.020 62.148 18.153 1.00 24.45 91 SER A CA 1
ATOM 712 C C . SER A 1 91 ? 21.629 62.715 16.828 1.00 24.45 91 SER A C 1
ATOM 714 O O . SER A 1 91 ? 22.841 62.606 16.678 1.00 24.45 91 SER A O 1
ATOM 716 N N . LYS A 1 92 ? 20.977 63.355 15.835 1.00 23.86 92 LYS A N 1
ATOM 717 C CA . LYS A 1 92 ? 19.587 63.771 15.514 1.00 23.86 92 LYS A CA 1
ATOM 718 C C . LYS A 1 92 ? 19.554 64.216 14.023 1.00 23.86 92 LYS A C 1
ATOM 720 O O . LYS A 1 92 ? 20.589 64.701 13.585 1.00 23.86 92 LYS A O 1
ATOM 725 N N . VAL A 1 93 ? 18.370 64.271 13.374 1.00 22.33 93 VAL A N 1
ATOM 726 C CA . VAL A 1 93 ? 18.043 65.181 12.221 1.00 22.33 93 VAL A CA 1
ATOM 727 C C . VAL A 1 93 ? 18.815 64.928 10.891 1.00 22.33 93 VAL A C 1
ATOM 729 O O . VAL A 1 93 ? 19.919 64.409 10.919 1.00 22.33 93 VAL A O 1
ATOM 732 N N . ASP A 1 94 ? 18.366 65.287 9.677 1.00 22.22 94 ASP A N 1
ATOM 733 C CA . ASP A 1 94 ? 17.038 65.383 9.016 1.00 22.22 94 ASP A CA 1
ATOM 734 C C . ASP A 1 94 ? 17.283 65.671 7.497 1.00 22.22 94 ASP A C 1
ATOM 736 O O . ASP A 1 94 ? 18.425 65.820 7.065 1.00 22.22 94 ASP A O 1
ATOM 740 N N . THR A 1 95 ? 16.220 65.866 6.712 1.00 21.14 95 THR A N 1
ATOM 741 C CA . THR A 1 95 ? 16.134 66.646 5.454 1.00 21.14 95 THR A CA 1
ATOM 742 C C . THR A 1 95 ? 16.764 66.146 4.133 1.00 21.14 95 THR A C 1
ATOM 744 O O . THR A 1 95 ? 17.965 66.193 3.912 1.00 21.14 95 THR A O 1
ATOM 747 N N . GLN A 1 96 ? 15.848 65.932 3.172 1.00 21.53 96 GLN A N 1
ATOM 748 C CA . GLN A 1 96 ? 15.828 66.499 1.803 1.00 21.53 96 GLN A CA 1
ATOM 749 C C . GLN A 1 96 ? 16.624 65.869 0.629 1.00 21.53 96 GLN A C 1
ATOM 751 O O . GLN A 1 96 ? 17.846 65.846 0.555 1.00 21.53 96 GLN A O 1
ATOM 756 N N . SER A 1 97 ? 15.838 65.496 -0.391 1.00 23.02 97 SER A N 1
ATOM 757 C CA . SER A 1 97 ? 16.140 65.459 -1.841 1.00 23.02 97 SER A CA 1
ATOM 758 C C . SER A 1 97 ? 16.252 66.903 -2.420 1.00 23.02 97 SER A C 1
ATOM 760 O O . SER A 1 97 ? 16.245 67.840 -1.626 1.00 23.02 97 SER A O 1
ATOM 762 N N . PRO A 1 98 ? 16.199 67.192 -3.751 1.00 35.81 98 PRO A N 1
ATOM 763 C CA . PRO A 1 98 ? 16.318 66.359 -4.968 1.00 35.81 98 PRO A CA 1
ATOM 764 C C . PRO A 1 98 ? 17.236 66.978 -6.069 1.00 35.81 98 PRO A C 1
ATOM 766 O O . PRO A 1 98 ? 17.688 68.111 -5.915 1.00 35.81 98 PRO A O 1
ATOM 769 N N . LYS A 1 99 ? 17.392 66.296 -7.229 1.00 21.58 99 LYS A N 1
ATOM 770 C CA . LYS A 1 99 ? 17.388 66.809 -8.646 1.00 21.58 99 LYS A CA 1
ATOM 771 C C . LYS A 1 99 ? 17.981 65.745 -9.607 1.00 21.58 99 LYS A C 1
ATOM 773 O O . LYS A 1 99 ? 18.840 64.991 -9.177 1.00 21.58 99 LYS A O 1
ATOM 778 N N . LYS A 1 100 ? 17.358 65.449 -10.769 1.00 21.84 100 LYS A N 1
ATOM 779 C CA . LYS A 1 100 ? 17.521 66.063 -12.127 1.00 21.84 100 LYS A CA 1
ATOM 780 C C . LYS A 1 100 ? 18.957 65.943 -12.686 1.00 21.84 100 LYS A C 1
ATOM 782 O O . LYS A 1 100 ? 19.887 65.990 -11.897 1.00 21.84 100 LYS A O 1
ATOM 787 N N . THR A 1 101 ? 19.248 65.795 -13.985 1.00 22.02 101 THR A N 1
ATOM 788 C CA . THR A 1 101 ? 18.542 66.016 -15.287 1.00 22.02 101 THR A CA 1
ATOM 789 C C . THR A 1 101 ? 19.277 65.178 -16.365 1.00 22.02 101 THR A C 1
ATOM 791 O O . THR A 1 101 ? 20.449 64.894 -16.137 1.00 22.02 101 THR A O 1
ATOM 794 N N . ASP A 1 102 ? 18.815 64.846 -17.582 1.00 24.03 102 ASP A N 1
ATOM 795 C CA . ASP A 1 102 ? 17.516 64.747 -18.302 1.00 24.03 102 ASP A CA 1
ATOM 796 C C . ASP A 1 102 ? 17.836 64.108 -19.707 1.00 24.03 102 ASP A C 1
ATOM 798 O O . ASP A 1 102 ? 18.985 63.745 -19.943 1.00 24.03 102 ASP A O 1
ATOM 802 N N . GLN A 1 103 ? 16.880 64.064 -20.661 1.00 25.05 103 GLN A N 1
ATOM 803 C CA . GLN A 1 103 ? 17.019 63.739 -22.116 1.00 25.05 103 GLN A CA 1
ATOM 804 C C . GLN A 1 103 ? 17.034 62.227 -22.492 1.00 25.05 103 GLN A C 1
ATOM 806 O O . GLN A 1 103 ? 17.799 61.461 -21.922 1.00 25.05 103 GLN A O 1
ATOM 811 N N . LYS A 1 104 ? 16.097 61.675 -23.301 1.00 25.70 104 LYS A N 1
ATOM 812 C CA . LYS A 1 104 ? 15.618 61.964 -24.695 1.00 25.70 104 LYS A CA 1
ATOM 813 C C . LYS A 1 104 ? 16.555 61.358 -25.768 1.00 25.70 104 LYS A C 1
ATOM 815 O O . LYS A 1 104 ? 17.757 61.365 -25.564 1.00 25.70 104 LYS A O 1
ATOM 820 N N . GLU A 1 105 ? 16.121 60.828 -26.922 1.00 25.92 105 GLU A N 1
ATOM 821 C CA . GLU A 1 105 ? 14.828 60.798 -27.657 1.00 25.92 105 GLU A CA 1
ATOM 822 C C . GLU A 1 105 ? 14.874 59.593 -28.659 1.00 25.92 105 GLU A C 1
ATOM 824 O O . GLU A 1 105 ? 15.973 59.257 -29.092 1.00 25.92 105 GLU A O 1
ATOM 829 N N . LYS A 1 106 ? 13.820 58.841 -29.040 1.00 24.17 106 LYS A N 1
ATOM 830 C CA . LYS A 1 106 ? 12.642 59.196 -29.874 1.00 24.17 106 LYS A CA 1
ATOM 831 C C . LYS A 1 106 ? 11.587 58.066 -29.927 1.00 24.17 106 LYS A C 1
ATOM 833 O O . LYS A 1 106 ? 11.947 56.896 -29.892 1.00 24.17 106 LYS A O 1
ATOM 838 N N . ASP A 1 107 ? 10.332 58.468 -30.137 1.00 26.83 107 ASP A N 1
ATOM 839 C CA . ASP A 1 107 ? 9.193 57.692 -30.696 1.00 26.83 107 ASP A CA 1
ATOM 840 C C . ASP A 1 107 ? 8.942 58.191 -32.161 1.00 26.83 107 ASP A C 1
ATOM 842 O O . ASP A 1 107 ? 9.808 58.953 -32.623 1.00 26.83 107 ASP A O 1
ATOM 846 N N . PRO A 1 108 ? 7.857 57.899 -32.940 1.00 41.16 108 PRO A N 1
ATOM 847 C CA . PRO A 1 108 ? 6.518 57.322 -32.654 1.00 41.16 108 PRO A CA 1
ATOM 848 C C . PRO A 1 108 ? 6.232 56.034 -33.489 1.00 41.16 108 PRO A C 1
ATOM 850 O O . PRO A 1 108 ? 7.180 55.445 -33.998 1.00 41.16 108 PRO A O 1
ATOM 853 N N . THR A 1 109 ? 5.032 55.474 -33.763 1.00 25.89 109 THR A N 1
ATOM 854 C CA . THR A 1 109 ? 3.556 55.784 -33.768 1.00 25.89 109 THR A CA 1
ATOM 855 C C . THR A 1 109 ? 2.834 54.398 -33.857 1.00 25.89 109 THR A C 1
ATOM 857 O O . THR A 1 109 ? 3.526 53.429 -34.152 1.00 25.89 109 THR A O 1
ATOM 860 N N . ASN A 1 110 ? 1.521 54.097 -33.760 1.00 25.27 110 ASN A N 1
ATOM 861 C CA . ASN A 1 110 ? 0.171 54.670 -33.479 1.00 25.27 110 ASN A CA 1
ATOM 862 C C . ASN A 1 110 ? -0.786 53.426 -33.368 1.00 25.27 110 ASN A C 1
ATOM 864 O O . ASN A 1 110 ? -0.374 52.352 -33.797 1.00 25.27 110 ASN A O 1
ATOM 868 N N . LYS A 1 111 ? -2.063 53.398 -32.935 1.00 24.94 111 LYS A N 1
ATOM 869 C CA . LYS A 1 111 ? -3.041 54.275 -32.234 1.00 24.94 111 LYS A CA 1
ATOM 870 C C . LYS A 1 111 ? -4.087 53.315 -31.586 1.00 24.94 111 LYS A C 1
ATOM 872 O O . LYS A 1 111 ? -4.349 52.262 -32.150 1.00 24.94 111 LYS A O 1
ATOM 877 N N . GLU A 1 112 ? -4.492 53.486 -30.326 1.00 24.58 112 GLU A N 1
ATOM 878 C CA . GLU A 1 112 ? -5.737 54.140 -29.841 1.00 24.58 112 GLU A CA 1
ATOM 879 C C . GLU A 1 112 ? -7.116 53.472 -30.108 1.00 24.58 112 GLU A C 1
ATOM 881 O O . GLU A 1 112 ? -7.544 53.412 -31.253 1.00 24.58 112 GLU A O 1
ATOM 886 N N . ILE A 1 113 ? -7.853 53.232 -28.994 1.00 26.56 113 ILE A N 1
ATOM 887 C CA . ILE A 1 113 ? -9.294 53.569 -28.753 1.00 26.56 113 ILE A CA 1
ATOM 888 C C . ILE A 1 113 ? -10.355 52.677 -29.474 1.00 26.56 113 ILE A C 1
ATOM 890 O O . ILE A 1 113 ? -10.115 52.218 -30.580 1.00 26.56 113 ILE A O 1
ATOM 894 N N . SER A 1 114 ? -11.540 52.324 -28.930 1.00 24.34 114 SER A N 1
ATOM 895 C CA . SER A 1 114 ? -12.296 52.662 -27.688 1.00 24.34 114 SER A CA 1
ATOM 896 C C . SER A 1 114 ? -13.057 51.444 -27.101 1.00 24.34 114 SER A C 1
ATOM 898 O O . SER A 1 114 ? -13.163 50.394 -27.728 1.00 24.34 114 SER A O 1
ATOM 900 N N . GLN A 1 115 ? -13.635 51.604 -25.901 1.00 30.92 115 GLN A N 1
ATOM 901 C CA . GLN A 1 115 ? -14.710 50.749 -25.360 1.00 30.92 115 GLN A CA 1
ATOM 902 C C . GLN A 1 115 ? -16.081 51.146 -25.938 1.00 30.92 115 GLN A C 1
ATOM 904 O O . GLN A 1 115 ? -16.299 52.336 -26.147 1.00 30.92 115 GLN A O 1
ATOM 909 N N . GLU A 1 116 ? -17.043 50.216 -26.022 1.00 22.89 116 GLU A N 1
ATOM 910 C CA . GLU A 1 116 ? -18.472 50.552 -25.874 1.00 22.89 116 GLU A CA 1
ATOM 911 C C . GLU A 1 116 ? -19.337 49.342 -25.452 1.00 22.89 116 GLU A C 1
ATOM 913 O O . GLU A 1 116 ? -18.944 48.187 -25.617 1.00 22.89 116 GLU A O 1
ATOM 918 N N . LYS A 1 117 ? -20.513 49.622 -24.872 1.00 29.33 117 LYS A N 1
ATOM 919 C CA . LYS A 1 117 ? -21.595 48.669 -24.548 1.00 29.33 117 LYS A CA 1
ATOM 920 C C . LYS A 1 117 ? -22.777 48.903 -25.499 1.00 29.33 117 LYS A C 1
ATOM 922 O O . LYS A 1 117 ? -22.987 50.039 -25.913 1.00 29.33 117 LYS A O 1
ATOM 927 N N . PRO A 1 118 ? -23.655 47.903 -25.666 1.00 26.25 118 PRO A N 1
ATOM 928 C CA . PRO A 1 118 ? -25.095 48.173 -25.690 1.00 26.25 118 PRO A CA 1
ATOM 929 C C . PRO A 1 118 ? -25.888 47.325 -24.674 1.00 26.25 118 PRO A C 1
ATOM 931 O O . PRO A 1 118 ? -25.338 46.457 -23.994 1.00 26.25 118 PRO A O 1
ATOM 934 N N . GLU A 1 119 ? -27.185 47.617 -24.545 1.00 21.02 119 GLU A N 1
ATOM 935 C CA . GLU A 1 119 ? -28.101 47.053 -23.538 1.00 21.02 119 GLU A CA 1
ATOM 936 C C . GLU A 1 119 ? -29.232 46.190 -24.149 1.00 21.02 119 GLU A C 1
ATOM 938 O O . GLU A 1 119 ? -29.301 45.975 -25.357 1.00 21.02 119 GLU A O 1
ATOM 943 N N . ASN A 1 120 ? -30.112 45.671 -23.283 1.00 23.48 120 ASN A N 1
ATOM 944 C CA . ASN A 1 120 ? -31.218 44.750 -23.583 1.00 23.48 120 ASN A CA 1
ATOM 945 C C . ASN A 1 120 ? -32.219 45.239 -24.651 1.00 23.48 120 ASN A C 1
ATOM 947 O O . ASN A 1 120 ? -32.637 46.396 -24.618 1.00 23.48 120 ASN A O 1
ATOM 951 N N . ASN A 1 121 ? -32.832 44.291 -25.381 1.00 21.56 121 ASN A N 1
ATOM 952 C CA . ASN A 1 121 ? -34.287 44.091 -25.245 1.00 21.56 121 ASN A CA 1
ATOM 953 C C . ASN A 1 121 ? -34.802 42.704 -25.692 1.00 21.56 121 ASN A C 1
ATOM 955 O O . ASN A 1 121 ? -34.100 41.948 -26.358 1.00 21.56 121 ASN A O 1
ATOM 959 N N . ASN A 1 122 ? -36.030 42.375 -25.278 1.00 23.39 122 ASN A N 1
ATOM 960 C CA . ASN A 1 122 ? -36.672 41.059 -25.437 1.00 23.39 122 ASN A CA 1
ATOM 961 C C . ASN A 1 122 ? -37.312 40.837 -26.823 1.00 23.39 122 ASN A C 1
ATOM 963 O O . ASN A 1 122 ? -37.844 41.788 -27.395 1.00 23.39 122 ASN A O 1
ATOM 967 N N . ASN A 1 123 ? -37.448 39.572 -27.267 1.00 22.70 123 ASN A N 1
ATOM 968 C CA . ASN A 1 123 ? -38.762 38.888 -27.251 1.00 22.70 123 ASN A CA 1
ATOM 969 C C . ASN A 1 123 ? -38.779 37.426 -27.758 1.00 22.70 123 ASN A C 1
ATOM 971 O O . ASN A 1 123 ? -37.901 36.984 -28.488 1.00 22.70 123 ASN A O 1
ATOM 975 N N . ASN A 1 124 ? -39.881 36.746 -27.406 1.00 25.36 124 ASN A N 1
ATOM 976 C CA . ASN A 1 124 ? -40.451 35.510 -27.969 1.00 25.36 124 ASN A CA 1
ATOM 977 C C . ASN A 1 124 ? -39.750 34.159 -27.713 1.00 25.36 124 ASN A C 1
ATOM 979 O O . ASN A 1 124 ? -38.904 33.691 -28.470 1.00 25.36 124 ASN A O 1
ATOM 983 N N . LYS A 1 125 ? -40.291 33.460 -26.708 1.00 24.00 125 LYS A N 1
ATOM 984 C CA . LYS A 1 125 ? -40.391 31.990 -26.637 1.00 24.00 125 LYS A CA 1
ATOM 985 C C . LYS A 1 125 ? -41.392 31.479 -27.704 1.00 24.00 125 LYS A C 1
ATOM 987 O O . LYS A 1 125 ? -42.234 32.262 -28.151 1.00 24.00 125 LYS A O 1
ATOM 992 N N . PRO A 1 126 ? -41.351 30.191 -28.089 1.00 25.39 126 PRO A N 1
ATOM 993 C CA . PRO A 1 126 ? -42.254 29.243 -27.421 1.00 25.39 126 PRO A CA 1
ATOM 994 C C . PRO A 1 126 ? -41.574 27.933 -26.978 1.00 25.39 126 PRO A C 1
ATOM 996 O O . PRO A 1 126 ? -40.436 27.645 -27.335 1.00 25.39 126 PRO A O 1
ATOM 999 N N . ASP A 1 127 ? -42.286 27.168 -26.151 1.00 24.70 127 ASP A N 1
ATOM 1000 C CA . ASP A 1 127 ? -41.833 25.927 -25.513 1.00 24.70 127 ASP A CA 1
ATOM 1001 C C . ASP A 1 127 ? -41.896 24.679 -26.410 1.00 24.70 127 ASP A C 1
ATOM 1003 O O . ASP A 1 127 ? -42.770 24.571 -27.266 1.00 24.70 127 ASP A O 1
ATOM 1007 N N . ILE A 1 128 ? -41.020 23.710 -26.112 1.00 25.14 128 ILE A N 1
ATOM 1008 C CA . ILE A 1 128 ? -41.245 22.250 -26.150 1.00 25.14 128 ILE A CA 1
ATOM 1009 C C . ILE A 1 128 ? -40.247 21.607 -25.162 1.00 25.14 128 ILE A C 1
ATOM 1011 O O . ILE A 1 128 ? -39.164 22.144 -24.922 1.00 25.14 128 ILE A O 1
ATOM 1015 N N . GLU A 1 129 ? -40.647 20.505 -24.532 1.00 27.88 129 GLU A N 1
ATOM 1016 C CA . GLU A 1 129 ? -40.042 19.961 -23.308 1.00 27.88 129 GLU A CA 1
ATOM 1017 C C . GLU A 1 129 ? -38.707 19.221 -23.517 1.00 27.88 129 GLU A C 1
ATOM 1019 O O . GLU A 1 129 ? -38.499 18.554 -24.532 1.00 27.88 129 GLU A O 1
ATOM 1024 N N . LYS A 1 130 ? -37.846 19.253 -22.486 1.00 24.98 130 LYS A N 1
ATOM 1025 C CA . LYS A 1 130 ? -36.867 18.198 -22.165 1.00 24.98 130 LYS A CA 1
ATOM 1026 C C . LYS A 1 130 ? -36.673 18.087 -20.652 1.00 24.98 130 LYS A C 1
ATOM 1028 O O . LYS A 1 130 ? -36.654 19.103 -19.960 1.00 24.98 130 LYS A O 1
ATOM 1033 N N . ASP A 1 131 ? -36.501 16.859 -20.169 1.00 22.75 131 ASP A N 1
ATOM 1034 C CA . ASP A 1 131 ? -36.293 16.547 -18.754 1.00 22.75 131 ASP A CA 1
ATOM 1035 C C . ASP A 1 131 ? -35.020 17.170 -18.167 1.00 22.75 131 ASP A C 1
ATOM 1037 O O . ASP A 1 131 ? -33.933 17.075 -18.741 1.00 22.75 131 ASP A O 1
ATOM 1041 N N . ASN A 1 132 ? -35.145 17.717 -16.956 1.00 23.00 132 ASN A N 1
ATOM 1042 C CA . ASN A 1 132 ? -34.012 18.049 -16.097 1.00 23.00 132 ASN A CA 1
ATOM 1043 C C . ASN A 1 132 ? -33.732 16.886 -15.136 1.00 23.00 132 ASN A C 1
ATOM 1045 O O . ASN A 1 132 ? -34.252 16.858 -14.022 1.00 23.00 132 ASN A O 1
ATOM 1049 N N . SER A 1 133 ? -32.864 15.958 -15.542 1.00 26.00 133 SER A N 1
ATOM 1050 C CA . SER A 1 133 ? -32.230 14.980 -14.646 1.00 26.00 133 SER A CA 1
ATOM 1051 C C . SER A 1 133 ? -30.739 15.297 -14.462 1.00 26.00 133 SER A C 1
ATOM 1053 O O . SER A 1 133 ? -29.863 14.487 -14.770 1.00 26.00 133 SER A O 1
ATOM 1055 N N . THR A 1 134 ? -30.431 16.514 -14.007 1.00 26.62 134 THR A N 1
ATOM 1056 C CA . THR A 1 134 ? -29.081 16.874 -13.552 1.00 26.62 134 THR A CA 1
ATOM 1057 C C . THR A 1 134 ? -28.835 16.248 -12.182 1.00 26.62 134 THR A C 1
ATOM 1059 O O . THR A 1 134 ? -29.368 16.741 -11.189 1.00 26.62 134 THR A O 1
ATOM 1062 N N . ASN A 1 135 ? -28.049 15.170 -12.130 1.00 24.84 135 ASN A N 1
ATOM 1063 C CA . ASN A 1 135 ? -27.676 14.528 -10.868 1.00 24.84 135 ASN A CA 1
ATOM 1064 C C . ASN A 1 135 ? -26.886 15.485 -9.959 1.00 24.84 135 ASN A C 1
ATOM 1066 O O . ASN A 1 135 ? -26.044 16.260 -10.416 1.00 24.84 135 ASN A O 1
ATOM 1070 N N . GLU A 1 136 ? -27.156 15.397 -8.660 1.00 29.44 136 GLU A N 1
ATOM 1071 C CA . GLU A 1 136 ? -26.510 16.190 -7.617 1.00 29.44 136 GLU A CA 1
ATOM 1072 C C . GLU A 1 136 ? -25.240 15.486 -7.118 1.00 29.44 136 GLU A C 1
ATOM 1074 O O . GLU A 1 136 ? -25.333 14.474 -6.431 1.00 29.44 136 GLU A O 1
ATOM 1079 N N . GLU A 1 137 ? -24.053 16.026 -7.414 1.00 28.91 137 GLU A N 1
ATOM 1080 C CA . GLU A 1 137 ? -22.798 15.567 -6.778 1.00 28.91 137 GLU A CA 1
ATOM 1081 C C . GLU A 1 137 ? -21.742 16.689 -6.624 1.00 28.91 137 GLU A C 1
ATOM 1083 O O . GLU A 1 137 ? -21.048 16.761 -5.610 1.00 28.91 137 GLU A O 1
ATOM 1088 N N . ASP A 1 138 ? -21.698 17.664 -7.540 1.00 28.23 138 ASP A N 1
ATOM 1089 C CA . ASP A 1 138 ? -20.656 18.713 -7.631 1.00 28.23 138 ASP A CA 1
ATOM 1090 C C . ASP A 1 138 ? -20.724 19.878 -6.600 1.00 28.23 138 ASP A C 1
ATOM 1092 O O . ASP A 1 138 ? -20.180 20.962 -6.834 1.00 28.23 138 ASP A O 1
ATOM 1096 N N . LYS A 1 139 ? -21.401 19.724 -5.448 1.00 29.23 139 LYS A N 1
ATOM 1097 C CA . LYS A 1 139 ? -21.555 20.810 -4.439 1.00 29.23 139 LYS A CA 1
ATOM 1098 C C . LYS A 1 139 ? -21.387 20.398 -2.972 1.00 29.23 139 LYS A C 1
ATOM 1100 O O . LYS A 1 139 ? -22.082 20.900 -2.093 1.00 29.23 139 LYS A O 1
ATOM 1105 N N . LEU A 1 140 ? -20.388 19.572 -2.670 1.00 31.05 140 LEU A N 1
ATOM 1106 C CA . LEU A 1 140 ? -20.066 19.162 -1.293 1.00 31.05 140 LEU A CA 1
ATOM 1107 C C . LEU A 1 140 ? -19.206 20.172 -0.487 1.00 31.05 140 LEU A C 1
ATOM 1109 O O . LEU A 1 140 ? -18.281 19.799 0.231 1.00 31.05 140 LEU A O 1
ATOM 1113 N N . ILE A 1 141 ? -19.552 21.465 -0.562 1.00 34.03 141 ILE A N 1
ATOM 1114 C CA . ILE A 1 141 ? -19.155 22.495 0.422 1.00 34.03 141 ILE A CA 1
ATOM 1115 C C . ILE A 1 141 ? -20.410 23.290 0.812 1.00 34.03 141 ILE A C 1
ATOM 1117 O O . ILE A 1 141 ? -20.603 24.444 0.423 1.00 34.03 141 ILE A O 1
ATOM 1121 N N . GLU A 1 142 ? -21.305 22.649 1.565 1.00 31.17 142 GLU A N 1
ATOM 1122 C CA . GLU A 1 142 ? -22.437 23.345 2.176 1.00 31.17 142 GLU A CA 1
ATOM 1123 C C . GLU A 1 142 ? -22.003 24.252 3.336 1.00 31.17 142 GLU A C 1
ATOM 1125 O O . GLU A 1 142 ? -20.942 24.099 3.949 1.00 31.17 142 GLU A O 1
ATOM 1130 N N . LYS A 1 143 ? -22.856 25.233 3.645 1.00 28.84 143 LYS A N 1
ATOM 1131 C CA . LYS A 1 143 ? -22.637 26.174 4.745 1.00 28.84 143 LYS A CA 1
ATOM 1132 C C . LYS A 1 143 ? -22.715 25.429 6.077 1.00 28.84 143 LYS A C 1
ATOM 1134 O O . LYS A 1 143 ? -23.793 24.997 6.470 1.00 28.84 143 LYS A O 1
ATOM 1139 N N . ILE A 1 144 ? -21.598 25.364 6.801 1.00 34.31 144 ILE A N 1
ATOM 1140 C CA . ILE A 1 144 ? -21.577 24.904 8.195 1.00 34.31 144 ILE A CA 1
ATOM 1141 C C . ILE A 1 144 ? -22.481 25.830 9.022 1.00 34.31 144 ILE A C 1
ATOM 1143 O O . ILE A 1 144 ? -22.128 26.988 9.272 1.00 34.31 144 ILE A O 1
ATOM 1147 N N . ASP A 1 145 ? -23.647 25.326 9.429 1.00 26.45 145 ASP A N 1
ATOM 1148 C CA . ASP A 1 145 ? -24.538 26.034 10.345 1.00 26.45 145 ASP A CA 1
ATOM 1149 C C . ASP A 1 145 ? -23.871 26.140 11.726 1.00 26.45 145 ASP A C 1
ATOM 1151 O O . ASP A 1 145 ? -23.304 25.180 12.251 1.00 26.45 145 ASP A O 1
ATOM 1155 N N . LYS A 1 146 ? -23.882 27.343 12.301 1.00 30.98 146 LYS A N 1
ATOM 1156 C CA . LYS A 1 146 ? -23.043 27.701 13.453 1.00 30.98 146 LYS A CA 1
ATOM 1157 C C . LYS A 1 146 ? -23.675 27.398 14.811 1.00 30.98 146 LYS A C 1
ATOM 1159 O O . LYS A 1 146 ? -23.006 27.576 15.824 1.00 30.98 146 LYS A O 1
ATOM 1164 N N . ASN A 1 147 ? -24.930 26.944 14.843 1.00 27.56 147 ASN A N 1
ATOM 1165 C CA . ASN A 1 147 ? -25.747 26.899 16.059 1.00 27.56 147 ASN A CA 1
ATOM 1166 C C . ASN A 1 147 ? -26.185 25.484 16.495 1.00 27.56 147 ASN A C 1
ATOM 1168 O O . ASN A 1 147 ? -27.311 25.294 16.952 1.00 27.56 147 ASN A O 1
ATOM 1172 N N . GLN A 1 148 ? -25.289 24.493 16.437 1.00 31.45 148 GLN A N 1
ATOM 1173 C CA . GLN A 1 148 ? -25.452 23.244 17.197 1.00 31.45 148 GLN A CA 1
ATOM 1174 C C . GLN A 1 148 ? -24.253 22.986 18.120 1.00 31.45 148 GLN A C 1
ATOM 1176 O O . GLN A 1 148 ? -23.132 22.746 17.675 1.00 31.45 148 GLN A O 1
ATOM 1181 N N . HIS A 1 149 ? -24.508 22.988 19.433 1.00 33.47 149 HIS A N 1
ATOM 1182 C CA . HIS A 1 149 ? -23.576 22.481 20.442 1.00 33.47 149 HIS A CA 1
ATOM 1183 C C . HIS A 1 149 ? -23.559 20.943 20.395 1.00 33.47 149 HIS A C 1
ATOM 1185 O O . HIS A 1 149 ? -24.243 20.271 21.165 1.00 33.47 149 HIS A O 1
ATOM 1191 N N . PHE A 1 150 ? -22.788 20.378 19.466 1.00 40.66 150 PHE A N 1
ATOM 1192 C CA . PHE A 1 150 ? -22.584 18.932 19.366 1.00 40.66 150 PHE A CA 1
ATOM 1193 C C . PHE A 1 150 ? -21.813 18.396 20.583 1.00 40.66 150 PHE A C 1
ATOM 1195 O O . PHE A 1 150 ? -20.750 18.916 20.925 1.00 40.66 150 PHE A O 1
ATOM 1202 N N . SER A 1 151 ? -22.301 17.330 21.219 1.00 43.47 151 SER A N 1
ATOM 1203 C CA . SER A 1 151 ? -21.731 16.794 22.461 1.00 43.47 151 SER A CA 1
ATOM 1204 C C . SER A 1 151 ? -20.951 15.483 22.265 1.00 43.47 151 SER A C 1
ATOM 1206 O O . SER A 1 151 ? -21.546 14.408 22.226 1.00 43.47 151 SER A O 1
ATOM 1208 N N . GLY A 1 152 ? -19.617 15.575 22.266 1.00 66.31 152 GLY A N 1
ATOM 1209 C CA . GLY A 1 152 ? -18.707 14.453 22.537 1.00 66.31 152 GLY A CA 1
ATOM 1210 C C . GLY A 1 152 ? -18.183 13.665 21.326 1.00 66.31 152 GLY A C 1
ATOM 1211 O O . GLY A 1 152 ? -18.850 13.509 20.312 1.00 66.31 152 GLY A O 1
ATOM 1212 N N . ASN A 1 153 ? -16.966 13.125 21.479 1.00 83.94 153 ASN A N 1
ATOM 1213 C CA . ASN A 1 153 ? -16.327 12.192 20.533 1.00 83.94 153 ASN A CA 1
ATOM 1214 C C . ASN A 1 153 ? -16.376 10.722 21.003 1.00 83.94 153 ASN A C 1
ATOM 1216 O O . ASN A 1 153 ? -15.926 9.834 20.284 1.00 83.94 153 ASN A O 1
ATOM 1220 N N . LYS A 1 154 ? -16.901 10.471 22.211 1.00 93.06 154 LYS A N 1
ATOM 1221 C CA . LYS A 1 154 ? -17.049 9.157 22.856 1.00 93.06 154 LYS A CA 1
ATOM 1222 C C . LYS A 1 154 ? -18.543 8.914 23.110 1.00 93.06 154 LYS A C 1
ATOM 1224 O O . LYS A 1 154 ? -19.249 9.839 23.499 1.00 93.06 154 LYS A O 1
ATOM 1229 N N . HIS A 1 155 ? -19.012 7.693 22.877 1.00 95.00 155 HIS A N 1
ATOM 1230 C CA . HIS A 1 155 ? -20.384 7.219 23.107 1.00 95.00 155 HIS A CA 1
ATOM 1231 C C . HIS A 1 155 ? -21.536 8.001 22.444 1.00 95.00 155 HIS A C 1
ATOM 1233 O O . HIS A 1 155 ? -22.592 8.183 23.053 1.00 95.00 155 HIS A O 1
ATOM 1239 N N . PHE A 1 156 ? -21.382 8.416 21.184 1.00 94.25 156 PHE A N 1
ATOM 1240 C CA . PHE A 1 156 ? -22.362 9.277 20.505 1.00 94.25 156 PHE A CA 1
ATOM 1241 C C . PHE A 1 156 ? -23.075 8.645 19.291 1.00 94.25 156 PHE A C 1
ATOM 1243 O O . PHE A 1 156 ? -24.112 9.159 18.877 1.00 94.25 156 PHE A O 1
ATOM 1250 N N . ILE A 1 157 ? -22.599 7.515 18.745 1.00 95.56 157 ILE A N 1
ATOM 1251 C CA . ILE A 1 157 ? -23.206 6.861 17.564 1.00 95.56 157 ILE A CA 1
ATOM 1252 C C . ILE A 1 157 ? -23.843 5.518 17.962 1.00 95.56 157 ILE A C 1
ATOM 1254 O O . ILE A 1 157 ? -23.179 4.708 18.604 1.00 95.56 157 ILE A O 1
ATOM 1258 N N . PRO A 1 158 ? -25.092 5.194 17.576 1.00 96.94 158 PRO A N 1
ATOM 1259 C CA . PRO A 1 158 ? -25.653 3.860 17.808 1.00 96.94 158 PRO A CA 1
ATOM 1260 C C . PRO A 1 158 ? -24.852 2.753 17.097 1.00 96.94 158 PRO A C 1
ATOM 1262 O O . PRO A 1 158 ? -24.535 2.893 15.916 1.00 96.94 158 PRO A O 1
ATOM 1265 N N . ILE A 1 159 ? -24.612 1.602 17.745 1.00 97.38 159 ILE A N 1
ATOM 1266 C CA . ILE A 1 159 ? -23.883 0.455 17.142 1.00 97.38 159 ILE A CA 1
ATOM 1267 C C . ILE A 1 159 ? -24.425 0.086 15.749 1.00 97.38 159 ILE A C 1
ATOM 1269 O O . ILE A 1 159 ? -23.659 -0.058 14.803 1.00 97.38 159 ILE A O 1
ATOM 1273 N N . SER A 1 160 ? -25.750 0.030 15.580 1.00 96.88 160 SER A N 1
ATOM 1274 C CA . SER A 1 160 ? -26.405 -0.279 14.293 1.00 96.88 160 SER A CA 1
ATOM 1275 C C . SER A 1 160 ? -26.164 0.736 13.156 1.00 96.88 160 SER A C 1
ATOM 1277 O O . SER A 1 160 ? -26.490 0.446 12.006 1.00 96.88 160 SER A O 1
ATOM 1279 N N . GLN A 1 161 ? -25.613 1.913 13.470 1.00 96.75 161 GLN A N 1
ATOM 1280 C CA . GLN A 1 161 ? -25.153 2.933 12.522 1.00 96.75 161 GLN A CA 1
ATOM 1281 C C . GLN A 1 161 ? -23.631 2.864 12.322 1.00 96.75 161 GLN A C 1
ATOM 1283 O O . GLN A 1 161 ? -23.169 3.119 11.213 1.00 96.75 161 GLN A O 1
ATOM 1288 N N . ILE A 1 162 ? -22.855 2.463 13.337 1.00 97.06 162 ILE A N 1
ATOM 1289 C CA . ILE A 1 162 ? -21.420 2.155 13.185 1.00 97.06 162 ILE A CA 1
ATOM 1290 C C . ILE A 1 162 ? -21.244 0.981 12.212 1.00 97.06 162 ILE A C 1
ATOM 1292 O O . ILE A 1 162 ? -20.589 1.143 11.191 1.00 97.06 162 ILE A O 1
ATOM 1296 N N . LEU A 1 163 ? -21.930 -0.145 12.448 1.00 96.69 163 LEU A N 1
ATOM 1297 C CA . LEU A 1 163 ? -21.873 -1.373 11.627 1.00 96.69 163 LEU A CA 1
ATOM 1298 C C . LEU A 1 163 ? -22.361 -1.207 10.165 1.00 96.69 163 LEU A C 1
ATOM 1300 O O . LEU A 1 163 ? -22.347 -2.165 9.399 1.00 96.69 163 LEU A O 1
ATOM 1304 N N . LYS A 1 164 ? -22.828 -0.014 9.771 1.00 95.06 164 LYS A N 1
ATOM 1305 C CA . LYS A 1 164 ? -23.264 0.326 8.401 1.00 95.06 164 LYS A CA 1
ATOM 1306 C C . LYS A 1 164 ? -22.397 1.395 7.727 1.00 95.06 164 LYS A C 1
ATOM 1308 O O . LYS A 1 164 ? -22.662 1.757 6.583 1.00 95.06 164 LYS A O 1
ATOM 1313 N N . ASN A 1 165 ? -21.403 1.936 8.428 1.00 94.56 165 ASN A N 1
ATOM 1314 C CA . ASN A 1 165 ? -20.541 3.011 7.949 1.00 94.56 165 ASN A CA 1
ATOM 1315 C C . ASN A 1 165 ? -19.100 2.523 7.793 1.00 94.56 165 ASN A C 1
ATOM 1317 O O . ASN A 1 165 ? -18.628 1.702 8.572 1.00 94.56 165 ASN A O 1
ATOM 1321 N N . THR A 1 166 ? -18.369 3.082 6.827 1.00 93.38 166 THR A N 1
ATOM 1322 C CA . THR A 1 166 ? -16.909 2.921 6.779 1.00 93.38 166 THR A CA 1
ATOM 1323 C C . THR A 1 166 ? -16.259 3.678 7.947 1.00 93.38 166 THR A C 1
ATOM 1325 O O . THR A 1 166 ? -16.849 4.643 8.453 1.00 93.38 166 THR A O 1
ATOM 1328 N N . PRO A 1 167 ? -15.024 3.330 8.358 1.00 94.31 167 PRO A N 1
ATOM 1329 C CA . PRO A 1 167 ? -14.308 4.068 9.402 1.00 94.31 167 PRO A CA 1
ATOM 1330 C C . PRO A 1 167 ? -14.194 5.567 9.107 1.00 94.31 167 PRO A C 1
ATOM 1332 O O . PRO A 1 167 ? -14.340 6.386 10.011 1.00 94.31 167 PRO A O 1
ATOM 1335 N N . TYR A 1 168 ? -14.030 5.943 7.833 1.00 92.50 168 TYR A N 1
ATOM 1336 C CA . TYR A 1 168 ? -14.005 7.346 7.415 1.00 92.50 168 TYR A CA 1
ATOM 1337 C C . TYR A 1 168 ? -15.332 8.068 7.699 1.00 92.50 168 TYR A C 1
ATOM 1339 O O . TYR A 1 168 ? -15.326 9.143 8.298 1.00 92.50 168 TYR A O 1
ATOM 1347 N N . LYS A 1 169 ? -16.477 7.447 7.374 1.00 94.25 169 LYS A N 1
ATOM 1348 C CA . LYS A 1 169 ? -17.804 8.006 7.689 1.00 94.25 169 LYS A CA 1
ATOM 1349 C C . LYS A 1 169 ? -18.052 8.106 9.196 1.00 94.25 169 LYS A C 1
ATOM 1351 O O . LYS A 1 169 ? -18.748 9.022 9.626 1.00 94.25 169 LYS A O 1
ATOM 1356 N N . VAL A 1 170 ? -17.492 7.208 10.013 1.00 94.88 170 VAL A N 1
ATOM 1357 C CA . VAL A 1 170 ? -17.550 7.322 11.484 1.00 94.88 170 VAL A CA 1
ATOM 1358 C C . VAL A 1 170 ? -16.695 8.493 11.981 1.00 94.88 170 VAL A C 1
ATOM 1360 O O . VAL A 1 170 ? -17.182 9.309 12.763 1.00 94.88 170 VAL A O 1
ATOM 1363 N N . LEU A 1 171 ? -15.463 8.639 11.481 1.00 93.56 171 LEU A N 1
ATOM 1364 C CA . LEU A 1 171 ? -14.573 9.751 11.831 1.00 93.56 171 LEU A CA 1
ATOM 1365 C C . LEU A 1 171 ? -15.208 11.118 11.523 1.00 93.56 171 LEU A C 1
ATOM 1367 O O . LEU A 1 171 ? -15.204 12.001 12.381 1.00 93.56 171 LEU A O 1
ATOM 1371 N N . GLN A 1 172 ? -15.821 11.261 10.344 1.00 93.38 172 GLN A N 1
ATOM 1372 C CA . GLN A 1 172 ? -16.507 12.482 9.898 1.00 93.38 172 GLN A CA 1
ATOM 1373 C C . GLN A 1 172 ? -17.644 12.944 10.828 1.00 93.38 172 GLN A C 1
ATOM 1375 O O . GLN A 1 172 ? -17.990 14.126 10.848 1.00 93.38 172 GLN A O 1
ATOM 1380 N N . GLN A 1 173 ? -18.226 12.039 11.623 1.00 93.81 173 GLN A N 1
ATOM 1381 C CA . GLN A 1 173 ? -19.291 12.376 12.571 1.00 93.81 173 GLN A CA 1
ATOM 1382 C C . GLN A 1 173 ? -18.757 12.986 13.885 1.00 93.81 173 GLN A C 1
ATOM 1384 O O . GLN A 1 173 ? -19.526 13.659 14.574 1.00 93.81 173 GLN A O 1
ATOM 1389 N N . THR A 1 174 ? -17.469 12.815 14.213 1.00 93.12 174 THR A N 1
ATOM 1390 C CA . THR A 1 174 ? -16.835 13.381 15.425 1.00 93.12 174 THR A CA 1
ATOM 1391 C C . THR A 1 174 ? -16.757 14.914 15.395 1.00 93.12 174 THR A C 1
ATOM 1393 O O . THR A 1 174 ?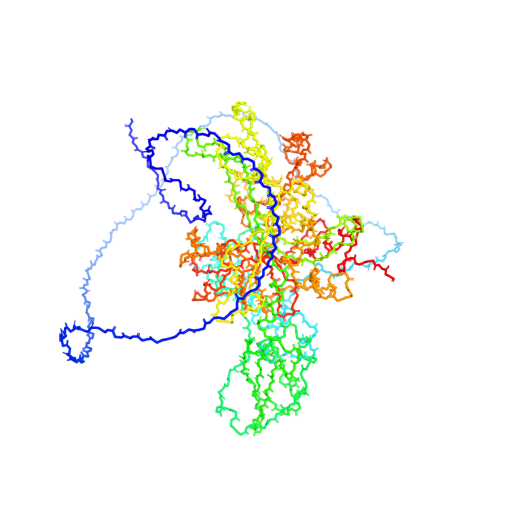 -16.764 15.532 14.328 1.00 93.12 174 THR A O 1
ATOM 1396 N N . ASN A 1 175 ? -16.656 15.547 16.565 1.00 91.19 175 ASN A N 1
ATOM 1397 C CA . ASN A 1 175 ? -16.393 16.986 16.672 1.00 91.19 175 ASN A CA 1
ATOM 1398 C C . ASN A 1 175 ? -14.938 17.309 16.318 1.00 91.19 175 ASN A C 1
ATOM 1400 O O . ASN A 1 175 ? -14.694 18.250 15.565 1.00 91.19 175 ASN A O 1
ATOM 1404 N N . ASP A 1 176 ? -13.999 16.493 16.808 1.00 92.75 176 ASP A N 1
ATOM 1405 C CA . ASP A 1 176 ? -12.552 16.650 16.597 1.00 92.75 176 ASP A CA 1
ATOM 1406 C C . ASP A 1 176 ? -12.192 16.804 15.112 1.00 92.75 176 ASP A C 1
ATOM 1408 O O . ASP A 1 176 ? -11.328 17.611 14.769 1.00 92.75 176 ASP A O 1
ATOM 1412 N N . TYR A 1 177 ? -12.871 16.057 14.235 1.00 94.50 177 TYR A N 1
ATOM 1413 C CA . TYR A 1 177 ? -12.715 16.126 12.782 1.00 94.50 177 TYR A CA 1
ATOM 1414 C C . TYR A 1 177 ? -13.298 17.416 12.176 1.00 94.50 177 TYR A C 1
ATOM 1416 O O . TYR A 1 177 ? -12.633 18.092 11.390 1.00 94.50 177 TYR A O 1
ATOM 1424 N N . LYS A 1 178 ? -14.532 17.785 12.554 1.00 93.94 178 LYS A N 1
ATOM 1425 C CA . LYS A 1 178 ? -15.247 18.971 12.036 1.00 93.94 178 LYS A CA 1
ATOM 1426 C C . LYS A 1 178 ? -14.548 20.275 12.424 1.00 93.94 178 LYS A C 1
ATOM 1428 O O . LYS A 1 178 ? -14.402 21.181 11.599 1.00 93.94 178 LYS A O 1
ATOM 1433 N N . GLU A 1 179 ? -14.091 20.361 13.672 1.00 94.62 179 GLU A N 1
ATOM 1434 C CA . GLU A 1 179 ? -13.316 21.501 14.153 1.00 94.62 179 GLU A CA 1
ATOM 1435 C C . GLU A 1 179 ? -11.954 21.562 13.449 1.00 94.62 179 GLU A C 1
ATOM 1437 O O . GLU A 1 179 ? -11.569 22.620 12.952 1.00 94.62 179 GLU A O 1
ATOM 1442 N N . ALA A 1 180 ? -11.252 20.430 13.322 1.00 95.12 180 ALA A N 1
ATOM 1443 C CA . ALA A 1 180 ? -9.959 20.388 12.646 1.00 95.12 180 ALA A CA 1
ATOM 1444 C C . ALA A 1 180 ? -10.034 20.802 11.169 1.00 95.12 180 ALA A C 1
ATOM 1446 O O . ALA A 1 180 ? -9.174 21.564 10.734 1.00 95.12 180 ALA A O 1
ATOM 1447 N N . LEU A 1 181 ? -11.062 20.380 10.419 1.00 94.81 181 LEU A N 1
ATOM 1448 C CA . LEU A 1 181 ? -11.300 20.849 9.045 1.00 94.81 181 LEU A CA 1
ATOM 1449 C C . LEU A 1 181 ? -11.492 22.372 8.978 1.00 94.81 181 LEU A C 1
ATOM 1451 O O . LEU A 1 181 ? -10.902 23.043 8.132 1.00 94.81 181 LEU A O 1
ATOM 1455 N N . THR A 1 182 ? -12.286 22.927 9.896 1.00 94.69 182 THR A N 1
ATOM 1456 C CA . THR A 1 182 ? -12.539 24.375 9.965 1.00 94.69 182 THR A CA 1
ATOM 1457 C C . THR A 1 182 ? -11.260 25.149 10.307 1.00 94.69 182 THR A C 1
ATOM 1459 O O . THR A 1 182 ? -10.988 26.209 9.738 1.00 94.69 182 THR A O 1
ATOM 1462 N N . ASN A 1 183 ? -10.450 24.609 11.219 1.00 95.62 183 ASN A N 1
ATOM 1463 C CA . ASN A 1 183 ? -9.212 25.233 11.666 1.00 95.62 183 ASN A CA 1
ATOM 1464 C C . ASN A 1 183 ? -8.077 25.114 10.634 1.00 95.62 183 ASN A C 1
ATOM 1466 O O . ASN A 1 183 ? -7.354 26.094 10.461 1.00 95.62 183 ASN A O 1
ATOM 1470 N N . ILE A 1 184 ? -7.932 23.990 9.912 1.00 96.31 184 ILE A N 1
ATOM 1471 C CA . ILE A 1 184 ? -6.881 23.843 8.887 1.00 96.31 184 ILE A CA 1
ATOM 1472 C C . ILE A 1 184 ? -7.125 24.758 7.681 1.00 96.31 184 ILE A C 1
ATOM 1474 O O . ILE A 1 184 ? -6.182 25.414 7.250 1.00 96.31 184 ILE A O 1
ATOM 1478 N N . ASP A 1 185 ? -8.361 24.893 7.180 1.00 95.12 185 ASP A N 1
ATOM 1479 C CA . ASP A 1 185 ? -8.661 25.808 6.061 1.00 95.12 185 ASP A CA 1
ATOM 1480 C C . ASP A 1 185 ? -8.380 27.267 6.452 1.00 95.12 185 ASP A C 1
ATOM 1482 O O . ASP A 1 185 ? -7.615 27.968 5.783 1.00 95.12 185 ASP A O 1
ATOM 1486 N N . LYS A 1 186 ? -8.891 27.698 7.615 1.00 95.69 186 LYS A N 1
ATOM 1487 C CA . LYS A 1 186 ? -8.610 29.030 8.164 1.00 95.69 186 LYS A CA 1
ATOM 1488 C C . LYS A 1 186 ? -7.108 29.264 8.336 1.00 95.69 186 LYS A C 1
ATOM 1490 O O . LYS A 1 186 ? -6.620 30.341 7.985 1.00 95.69 186 LYS A O 1
ATOM 1495 N N . TYR A 1 187 ? -6.380 28.282 8.871 1.00 95.88 187 TYR A N 1
ATOM 1496 C CA . TYR A 1 187 ? -4.937 28.368 9.074 1.00 95.88 187 TYR A CA 1
ATOM 1497 C C . TYR A 1 187 ? -4.185 28.494 7.745 1.00 95.88 187 TYR A C 1
ATOM 1499 O O . TYR A 1 187 ? -3.349 29.383 7.612 1.00 95.88 187 TYR A O 1
ATOM 1507 N N . LEU A 1 188 ? -4.518 27.684 6.740 1.00 96.31 188 LEU A N 1
ATOM 1508 C CA . LEU A 1 188 ? -3.896 27.756 5.419 1.00 96.31 188 LEU A CA 1
ATOM 1509 C C . LEU A 1 188 ? -4.184 29.086 4.710 1.00 96.31 188 LEU A C 1
ATOM 1511 O O . LEU A 1 188 ? -3.293 29.632 4.068 1.00 96.31 188 LEU A O 1
ATOM 1515 N N . ARG A 1 189 ? -5.380 29.667 4.874 1.00 95.75 189 ARG A N 1
ATOM 1516 C CA . ARG A 1 189 ? -5.763 30.927 4.207 1.00 95.75 189 ARG A CA 1
ATOM 1517 C C . ARG A 1 189 ? -5.307 32.209 4.910 1.00 95.75 189 ARG A C 1
ATOM 1519 O O . ARG A 1 189 ? -5.232 33.241 4.252 1.00 95.75 189 ARG A O 1
ATOM 1526 N N . THR A 1 190 ? -5.041 32.176 6.221 1.00 93.75 190 THR A N 1
ATOM 1527 C CA . THR A 1 190 ? -4.750 33.392 7.021 1.00 93.75 190 THR A CA 1
ATOM 1528 C C . THR A 1 190 ? -3.558 33.272 7.979 1.00 93.75 190 THR A C 1
ATOM 1530 O O . THR A 1 190 ? -3.207 34.233 8.667 1.00 93.75 190 THR A O 1
ATOM 1533 N N . GLY A 1 191 ? -2.912 32.107 8.049 1.00 88.25 191 GLY A N 1
ATOM 1534 C CA . GLY A 1 191 ? -1.891 31.792 9.048 1.00 88.25 191 GLY A CA 1
ATOM 1535 C C . GLY A 1 191 ? -0.569 32.551 8.907 1.00 88.25 191 GLY A C 1
ATOM 1536 O O . GLY A 1 191 ? 0.200 32.570 9.870 1.00 88.25 191 GLY A O 1
ATOM 1537 N N . ASN A 1 192 ? -0.299 33.199 7.767 1.00 87.06 192 ASN A N 1
ATOM 1538 C CA . ASN A 1 192 ? 0.880 34.044 7.568 1.00 87.06 192 ASN A CA 1
ATOM 1539 C C . ASN A 1 192 ? 0.526 35.530 7.738 1.00 87.06 192 ASN A C 1
ATOM 1541 O O . ASN A 1 192 ? 0.431 36.282 6.770 1.00 87.06 192 ASN A O 1
ATOM 1545 N N . HIS A 1 193 ? 0.296 35.967 8.979 1.00 86.62 193 HIS A N 1
ATOM 1546 C CA . HIS A 1 193 ? -0.032 37.367 9.296 1.00 86.62 193 HIS A CA 1
ATOM 1547 C C . HIS A 1 193 ? -1.285 37.886 8.548 1.00 86.62 193 HIS A C 1
ATOM 1549 O O . HIS A 1 193 ? -1.274 38.981 7.992 1.00 86.62 193 HIS A O 1
ATOM 1555 N N . ASN A 1 194 ? -2.361 37.088 8.539 1.00 88.81 194 ASN A N 1
ATOM 1556 C CA . ASN A 1 194 ? -3.594 37.253 7.748 1.00 88.81 194 ASN A CA 1
ATOM 1557 C C . ASN A 1 194 ? -3.466 36.982 6.235 1.00 88.81 194 ASN A C 1
ATOM 1559 O O . ASN A 1 194 ? -4.463 37.097 5.527 1.00 88.81 194 ASN A O 1
ATOM 1563 N N . ASN A 1 195 ? -2.296 36.560 5.748 1.00 90.06 195 ASN A N 1
ATOM 1564 C CA . ASN A 1 195 ? -2.095 36.075 4.378 1.00 90.06 195 ASN A CA 1
ATOM 1565 C C . ASN A 1 195 ? -2.093 34.531 4.331 1.00 90.06 195 ASN A C 1
ATOM 1567 O O . ASN A 1 195 ? -1.925 33.888 5.379 1.00 90.06 195 ASN A O 1
ATOM 1571 N N . PRO A 1 196 ? -2.228 33.927 3.135 1.00 92.94 196 PRO A N 1
ATOM 1572 C CA . PRO A 1 196 ? -2.100 32.486 2.953 1.00 92.94 196 PRO A CA 1
ATOM 1573 C C . PRO A 1 196 ? -0.726 31.930 3.363 1.00 92.94 196 PRO A C 1
ATOM 1575 O O . PRO A 1 196 ? 0.282 32.640 3.396 1.00 92.94 196 PRO A O 1
ATOM 1578 N N . ILE A 1 197 ? -0.694 30.638 3.684 1.00 94.25 197 ILE A N 1
ATOM 1579 C CA . ILE A 1 197 ? 0.526 29.862 3.914 1.00 94.25 197 ILE A CA 1
ATOM 1580 C C . ILE A 1 197 ? 1.150 29.465 2.572 1.00 94.25 197 ILE A C 1
ATOM 1582 O O . ILE A 1 197 ? 0.444 29.050 1.661 1.00 94.25 197 ILE A O 1
ATOM 1586 N N . ASP A 1 198 ? 2.478 29.539 2.496 1.00 92.06 198 ASP A N 1
ATOM 1587 C CA . ASP A 1 198 ? 3.289 29.068 1.373 1.00 92.06 198 ASP A CA 1
ATOM 1588 C C . ASP A 1 198 ? 4.430 28.191 1.924 1.00 92.06 198 ASP A C 1
ATOM 1590 O O . ASP A 1 198 ? 5.381 28.684 2.536 1.00 92.06 198 ASP A O 1
ATOM 1594 N N . PHE A 1 199 ? 4.318 26.874 1.735 1.00 91.38 199 PHE A N 1
ATOM 1595 C CA . PHE A 1 199 ? 5.331 25.880 2.107 1.00 91.38 199 PHE A CA 1
ATOM 1596 C C . PHE A 1 199 ? 6.378 25.619 1.008 1.00 91.38 199 PHE A C 1
ATOM 1598 O O . PHE A 1 199 ? 7.285 24.805 1.216 1.00 91.38 199 PHE A O 1
ATOM 1605 N N . VAL A 1 200 ? 6.286 26.286 -0.146 1.00 86.88 200 VAL A N 1
ATOM 1606 C CA . VAL A 1 200 ? 7.293 26.231 -1.214 1.00 86.88 200 VAL A CA 1
ATOM 1607 C C . VAL A 1 200 ? 8.408 27.236 -0.934 1.00 86.88 200 VAL A C 1
ATOM 1609 O O . VAL A 1 200 ? 9.582 26.859 -0.986 1.00 86.88 200 VAL A O 1
ATOM 1612 N N . ASN A 1 201 ? 8.052 28.481 -0.601 1.00 82.81 201 ASN A N 1
ATOM 1613 C CA . ASN A 1 201 ? 8.990 29.599 -0.467 1.00 82.81 201 ASN A CA 1
ATOM 1614 C C . ASN A 1 201 ? 9.244 30.047 0.987 1.00 82.81 201 ASN A C 1
ATOM 1616 O O . ASN A 1 201 ? 10.316 30.583 1.261 1.00 82.81 201 ASN A O 1
ATOM 1620 N N . ASP A 1 202 ? 8.311 29.832 1.926 1.00 78.81 202 ASP A N 1
ATOM 1621 C CA . ASP A 1 202 ? 8.360 30.413 3.282 1.00 78.81 202 ASP A CA 1
ATOM 1622 C C . ASP A 1 202 ? 8.168 29.341 4.385 1.00 78.81 202 ASP A C 1
ATOM 1624 O O . ASP A 1 202 ? 7.170 29.283 5.119 1.00 78.81 202 ASP A O 1
ATOM 1628 N N . ILE A 1 203 ? 9.164 28.451 4.480 1.00 74.81 203 ILE A N 1
ATOM 1629 C CA . ILE A 1 203 ? 9.210 27.304 5.399 1.00 74.81 203 ILE A CA 1
ATOM 1630 C C . ILE A 1 203 ? 9.721 27.717 6.792 1.00 74.81 203 ILE A C 1
ATOM 1632 O O . ILE A 1 203 ? 10.893 28.044 6.959 1.00 74.81 203 ILE A O 1
ATOM 1636 N N . ASP A 1 204 ? 8.867 27.572 7.809 1.00 84.56 204 ASP A N 1
ATOM 1637 C CA . ASP A 1 204 ? 9.221 27.682 9.233 1.00 84.56 204 ASP A CA 1
ATOM 1638 C C . ASP A 1 204 ? 8.635 26.513 10.056 1.00 84.56 204 ASP A C 1
ATOM 1640 O O . ASP A 1 204 ? 7.577 25.967 9.728 1.00 84.56 204 ASP A O 1
ATOM 1644 N N . GLN A 1 205 ? 9.313 26.161 11.154 1.00 87.00 205 GLN A N 1
ATOM 1645 C CA . GLN A 1 205 ? 8.915 25.128 12.115 1.00 87.00 205 GLN A CA 1
ATOM 1646 C C . GLN A 1 205 ? 7.506 25.381 12.671 1.00 87.00 205 GLN A C 1
ATOM 1648 O O . GLN A 1 205 ? 6.647 24.504 12.600 1.00 87.00 205 GLN A O 1
ATOM 1653 N N . ASN A 1 206 ? 7.227 26.599 13.153 1.00 89.69 206 ASN A N 1
ATOM 1654 C CA . ASN A 1 206 ? 5.963 26.920 13.828 1.00 89.69 206 ASN A CA 1
ATOM 1655 C C . ASN A 1 206 ? 4.754 26.802 12.888 1.00 89.69 206 ASN A C 1
ATOM 1657 O O . ASN A 1 206 ? 3.631 26.573 13.340 1.00 89.69 206 ASN A O 1
ATOM 1661 N N . LYS A 1 207 ? 4.971 26.966 11.576 1.00 91.19 207 LYS A N 1
ATOM 1662 C CA . LYS A 1 207 ? 3.937 26.766 10.555 1.00 91.19 207 LYS A CA 1
ATOM 1663 C C . LYS A 1 207 ? 3.623 25.286 10.357 1.00 91.19 207 LYS A C 1
ATOM 1665 O O . LYS A 1 207 ? 2.463 24.877 10.374 1.00 91.19 207 LYS A O 1
ATOM 1670 N N . ARG A 1 208 ? 4.670 24.475 10.206 1.00 91.75 208 ARG A N 1
ATOM 1671 C CA . ARG A 1 208 ? 4.551 23.025 10.021 1.00 91.75 208 ARG A CA 1
ATOM 1672 C C . ARG A 1 208 ? 3.940 22.351 11.248 1.00 91.75 208 ARG A C 1
ATOM 1674 O O . ARG A 1 208 ? 3.071 21.500 11.097 1.00 91.75 208 ARG A O 1
ATOM 1681 N N . ASP A 1 209 ? 4.310 22.786 12.449 1.00 92.69 209 ASP A N 1
ATOM 1682 C CA . ASP A 1 209 ? 3.776 22.236 13.698 1.00 92.69 209 ASP A CA 1
ATOM 1683 C C . ASP A 1 209 ? 2.270 22.507 13.845 1.00 92.69 209 ASP A C 1
ATOM 1685 O O . ASP A 1 209 ? 1.518 21.590 14.170 1.00 92.69 209 ASP A O 1
ATOM 1689 N N . LYS A 1 210 ? 1.803 23.718 13.502 1.00 92.81 210 LYS A N 1
ATOM 1690 C CA . LYS A 1 210 ? 0.365 24.055 13.460 1.00 92.81 210 LYS A CA 1
ATOM 1691 C C . LYS A 1 210 ? -0.400 23.275 12.392 1.00 92.81 210 LYS A C 1
ATOM 1693 O O . LYS A 1 210 ? -1.525 22.850 12.634 1.00 92.81 210 LYS A O 1
ATOM 1698 N N . PHE A 1 211 ? 0.207 23.043 11.227 1.00 94.94 211 PHE A N 1
ATOM 1699 C CA . PHE A 1 211 ? -0.379 22.184 10.194 1.00 94.94 211 PHE A CA 1
ATOM 1700 C C . PHE A 1 211 ? -0.644 20.769 10.737 1.00 94.94 211 PHE A C 1
ATOM 1702 O O . PHE A 1 211 ? -1.762 20.265 10.627 1.00 94.94 211 PHE A O 1
ATOM 1709 N N . TRP A 1 212 ? 0.348 20.166 11.404 1.00 94.81 212 TRP A N 1
ATOM 1710 C CA . TRP A 1 212 ? 0.197 18.852 12.035 1.00 94.81 212 TRP A CA 1
ATOM 1711 C C . TRP A 1 212 ? -0.775 18.859 13.219 1.00 94.81 212 TRP A C 1
ATOM 1713 O O . TRP A 1 212 ? -1.493 17.878 13.422 1.00 94.81 212 TRP A O 1
ATOM 1723 N N . GLU A 1 213 ? -0.850 19.961 13.972 1.00 93.19 213 GLU A N 1
ATOM 1724 C CA . GLU A 1 213 ? -1.785 20.110 15.088 1.00 93.19 213 GLU A CA 1
ATOM 1725 C C . GLU A 1 213 ? -3.247 19.919 14.655 1.00 93.19 213 GLU A C 1
ATOM 1727 O O . GLU A 1 213 ? -4.020 19.329 15.414 1.00 93.19 213 GLU A O 1
ATOM 1732 N N . TYR A 1 214 ? -3.624 20.357 13.451 1.00 90.88 214 TYR A N 1
ATOM 1733 C CA . TYR A 1 214 ? -4.974 20.155 12.921 1.00 90.88 214 TYR A CA 1
ATOM 1734 C C . TYR A 1 214 ? -5.120 18.823 12.168 1.00 90.88 214 TYR A C 1
ATOM 1736 O O . TYR A 1 214 ? -6.076 18.085 12.414 1.00 90.88 214 TYR A O 1
ATOM 1744 N N . THR A 1 215 ? -4.175 18.443 11.297 1.00 90.81 215 THR A N 1
ATOM 1745 C CA . THR A 1 215 ? -4.338 17.228 10.469 1.00 90.81 215 THR A CA 1
ATOM 1746 C C . THR A 1 215 ? -4.367 15.922 11.268 1.00 90.81 215 THR A C 1
ATOM 1748 O O . THR A 1 215 ? -4.955 14.949 10.788 1.00 90.81 215 THR A O 1
ATOM 1751 N N . LYS A 1 216 ? -3.840 15.901 12.504 1.00 93.44 216 LYS A N 1
ATOM 1752 C CA . LYS A 1 216 ? -3.898 14.743 13.423 1.00 93.44 216 LYS A CA 1
ATOM 1753 C C . LYS A 1 216 ? -5.317 14.237 13.725 1.00 93.44 216 LYS A C 1
ATOM 1755 O O . LYS A 1 216 ? -5.473 13.086 14.112 1.00 93.44 216 LYS A O 1
ATOM 1760 N N . ASN A 1 217 ? -6.344 15.072 13.546 1.00 93.69 217 ASN A N 1
ATOM 1761 C CA . ASN A 1 217 ? -7.752 14.694 13.730 1.00 93.69 217 ASN A CA 1
ATOM 1762 C C . ASN A 1 217 ? -8.466 14.368 12.402 1.00 93.69 217 ASN A C 1
ATOM 1764 O O . ASN A 1 217 ? -9.599 13.893 12.419 1.00 93.69 217 ASN A O 1
ATOM 1768 N N . ILE A 1 218 ? -7.820 14.621 11.258 1.00 94.69 218 ILE A N 1
ATOM 1769 C CA . ILE A 1 218 ? -8.385 14.457 9.907 1.00 94.69 218 ILE A CA 1
ATOM 1770 C C . ILE A 1 218 ? -7.868 13.165 9.257 1.00 94.69 218 ILE A C 1
ATOM 1772 O O . ILE A 1 218 ? -8.618 12.458 8.584 1.00 94.69 218 ILE A O 1
ATOM 1776 N N . GLY A 1 219 ? -6.581 12.854 9.449 1.00 93.50 219 GLY A N 1
ATOM 1777 C CA . GLY A 1 219 ? -5.924 11.671 8.884 1.00 93.50 219 GLY A CA 1
ATOM 1778 C C . GLY A 1 219 ? -5.631 11.736 7.379 1.00 93.50 219 GLY A C 1
ATOM 1779 O O . GLY A 1 219 ? -5.089 10.773 6.841 1.00 93.50 219 GLY A O 1
ATOM 1780 N N . VAL A 1 220 ? -5.952 12.848 6.703 1.00 95.19 220 VAL A N 1
ATOM 1781 C CA . VAL A 1 220 ? -5.731 13.067 5.261 1.00 95.19 220 VAL A CA 1
ATOM 1782 C C . VAL A 1 220 ? -5.219 14.496 5.009 1.00 95.19 220 VAL A C 1
ATOM 1784 O O . VAL A 1 220 ? -5.627 15.438 5.692 1.00 95.19 220 VAL A O 1
ATOM 1787 N N . TYR A 1 221 ? -4.326 14.668 4.032 1.00 95.75 221 TYR A N 1
ATOM 1788 C CA . TYR A 1 221 ? -3.849 15.963 3.524 1.00 95.75 221 TYR A CA 1
ATOM 1789 C C . TYR A 1 221 ? -3.428 15.864 2.045 1.00 95.75 221 TYR A C 1
ATOM 1791 O O . TYR A 1 221 ? -3.665 14.851 1.394 1.00 95.75 221 TYR A O 1
ATOM 1799 N N . GLY A 1 222 ? -2.816 16.920 1.499 1.00 93.50 222 GLY A N 1
ATOM 1800 C CA . GLY A 1 222 ? -2.234 16.940 0.146 1.00 93.50 222 GLY A CA 1
ATOM 1801 C C . GLY A 1 222 ? -3.093 17.629 -0.920 1.00 93.50 222 GLY A C 1
ATOM 1802 O O . GLY A 1 222 ? -2.585 17.987 -1.977 1.00 93.50 222 GLY A O 1
ATOM 1803 N N . ASN A 1 223 ? -4.375 17.867 -0.622 1.00 92.62 223 ASN A N 1
ATOM 1804 C CA . ASN A 1 223 ? -5.367 18.399 -1.567 1.00 92.62 223 ASN A CA 1
ATOM 1805 C C . ASN A 1 223 ? -6.092 19.669 -1.093 1.00 92.62 223 ASN A C 1
ATOM 1807 O O . ASN A 1 223 ? -7.054 20.090 -1.729 1.00 92.62 223 ASN A O 1
ATOM 1811 N N . TYR A 1 224 ? -5.655 20.283 0.010 1.00 94.69 224 TYR A N 1
ATOM 1812 C CA . TYR A 1 224 ? -6.194 21.572 0.445 1.00 94.69 224 TYR A CA 1
ATOM 1813 C C . TYR A 1 224 ? -5.865 22.651 -0.591 1.00 94.69 224 TYR A C 1
ATOM 1815 O O . TYR A 1 224 ? -4.711 22.764 -0.985 1.00 94.69 224 TYR A O 1
ATOM 1823 N N . GLY A 1 225 ? -6.852 23.450 -0.997 1.00 93.75 225 GLY A N 1
ATOM 1824 C CA . GLY A 1 225 ? -6.672 24.544 -1.954 1.00 93.75 225 GLY A CA 1
ATOM 1825 C C . GLY A 1 225 ? -7.660 24.491 -3.120 1.00 93.75 225 GLY A C 1
ATOM 1826 O O . GLY A 1 225 ? -7.927 23.434 -3.690 1.00 93.75 225 GLY A O 1
ATOM 1827 N N . ASN A 1 226 ? -8.202 25.651 -3.486 1.00 92.81 226 ASN A N 1
ATOM 1828 C CA . ASN A 1 226 ? -9.290 25.779 -4.464 1.00 92.81 226 ASN A CA 1
ATOM 1829 C C . ASN A 1 226 ? -8.809 25.663 -5.920 1.00 92.81 226 ASN A C 1
ATOM 1831 O O . ASN A 1 226 ? -9.600 25.426 -6.829 1.00 92.81 226 ASN A O 1
ATOM 1835 N N . ASN A 1 227 ? -7.513 25.863 -6.148 1.00 92.19 227 ASN A N 1
ATOM 1836 C CA . ASN A 1 227 ? -6.855 25.843 -7.450 1.00 92.19 227 ASN A CA 1
ATOM 1837 C C . ASN A 1 227 ? -5.467 25.197 -7.321 1.00 92.19 227 ASN A C 1
ATOM 1839 O O . ASN A 1 227 ? -4.993 24.928 -6.218 1.00 92.19 227 ASN A O 1
ATOM 1843 N N . ASP A 1 228 ? -4.820 24.932 -8.450 1.00 91.50 228 ASP A N 1
ATOM 1844 C CA . ASP A 1 228 ? -3.550 24.204 -8.495 1.00 91.50 228 ASP A CA 1
ATOM 1845 C C . ASP A 1 228 ? -2.366 24.956 -7.858 1.00 91.50 228 ASP A C 1
ATOM 1847 O O . ASP A 1 228 ? -1.434 24.303 -7.391 1.00 91.50 228 ASP A O 1
ATOM 1851 N N . THR A 1 229 ? -2.428 26.290 -7.759 1.00 91.62 229 THR A N 1
ATOM 1852 C CA . THR A 1 229 ? -1.449 27.104 -7.019 1.00 91.62 229 THR A CA 1
ATOM 1853 C C . THR A 1 229 ? -1.663 26.969 -5.513 1.00 91.62 229 THR A C 1
ATOM 1855 O O . THR A 1 229 ? -0.750 26.540 -4.818 1.00 91.62 229 THR A O 1
ATOM 1858 N N . GLU A 1 230 ? -2.889 27.185 -5.012 1.00 93.81 230 GLU A N 1
ATOM 1859 C CA . GLU A 1 230 ? -3.223 26.961 -3.591 1.00 93.81 230 GLU A CA 1
ATOM 1860 C C . GLU A 1 230 ? -2.851 25.537 -3.136 1.00 93.81 230 GLU A C 1
ATOM 1862 O O . GLU A 1 230 ? -2.301 25.363 -2.052 1.00 93.81 230 GLU A O 1
ATOM 1867 N N . LYS A 1 231 ? -3.089 24.514 -3.970 1.00 94.56 231 LYS A N 1
ATOM 1868 C CA . LYS A 1 231 ? -2.724 23.117 -3.661 1.00 94.56 231 LYS A CA 1
ATOM 1869 C C . LYS A 1 231 ? -1.218 22.887 -3.556 1.00 94.56 231 LYS A C 1
ATOM 1871 O O . LYS A 1 231 ? -0.795 22.011 -2.806 1.00 94.56 231 LYS A O 1
ATOM 1876 N N . VAL A 1 232 ? -0.416 23.630 -4.313 1.00 93.94 232 VAL A N 1
ATOM 1877 C CA . VAL A 1 232 ? 1.049 23.591 -4.239 1.00 93.94 232 VAL A CA 1
ATOM 1878 C C . VAL A 1 232 ? 1.543 24.344 -3.002 1.00 93.94 232 VAL A C 1
ATOM 1880 O O . VAL A 1 232 ? 2.322 23.788 -2.228 1.00 93.94 232 VAL A O 1
ATOM 1883 N N . ASP A 1 233 ? 1.040 25.554 -2.769 1.00 93.56 233 ASP A N 1
ATOM 1884 C CA . ASP A 1 233 ? 1.482 26.432 -1.681 1.00 93.56 233 ASP A CA 1
ATOM 1885 C C . ASP A 1 233 ? 1.086 25.874 -0.298 1.00 93.56 233 ASP A C 1
ATOM 1887 O O . ASP A 1 233 ? 1.866 25.933 0.655 1.00 93.56 233 ASP A O 1
ATOM 1891 N N . PHE A 1 234 ? -0.087 25.240 -0.186 1.00 95.44 234 PHE A N 1
ATOM 1892 C CA . PHE A 1 234 ? -0.583 24.616 1.049 1.00 95.44 234 PHE A CA 1
ATOM 1893 C C . PHE A 1 234 ? 0.011 23.226 1.341 1.00 95.44 234 PHE A C 1
ATOM 1895 O O . PHE A 1 234 ? -0.296 22.629 2.380 1.00 95.44 234 PHE A O 1
ATOM 1902 N N . PHE A 1 235 ? 0.878 22.689 0.476 1.00 95.06 235 PHE A N 1
ATOM 1903 C CA . PHE A 1 235 ? 1.475 21.369 0.671 1.00 95.06 235 PHE A CA 1
ATOM 1904 C C . PHE A 1 235 ? 2.692 21.401 1.599 1.00 95.06 235 PHE A C 1
ATOM 1906 O O . PHE A 1 235 ? 3.804 21.718 1.184 1.00 95.06 235 PHE A O 1
ATOM 1913 N N . ASN A 1 236 ? 2.511 20.978 2.850 1.00 93.75 236 ASN A N 1
ATOM 1914 C CA . ASN A 1 236 ? 3.628 20.683 3.746 1.00 93.75 236 ASN A CA 1
ATOM 1915 C C . ASN A 1 236 ? 4.347 19.390 3.285 1.00 93.75 236 ASN A C 1
ATOM 1917 O O . ASN A 1 236 ? 3.742 18.320 3.360 1.00 93.75 236 ASN A O 1
ATOM 1921 N N . PRO A 1 237 ? 5.616 19.441 2.825 1.00 90.44 237 PRO A N 1
ATOM 1922 C CA . PRO A 1 237 ? 6.302 18.278 2.254 1.00 90.44 237 PRO A CA 1
ATOM 1923 C C . PRO A 1 237 ? 6.995 17.389 3.300 1.00 90.44 237 PRO A C 1
ATOM 1925 O O . PRO A 1 237 ? 7.604 16.389 2.933 1.00 90.44 237 PRO A O 1
ATOM 1928 N N . SER A 1 238 ? 6.965 17.772 4.580 1.00 92.19 238 SER A N 1
ATOM 1929 C CA . SER A 1 238 ? 7.480 16.948 5.680 1.00 92.19 238 SER A CA 1
ATOM 1930 C C . SER A 1 238 ? 6.464 15.884 6.113 1.00 92.19 238 SER A C 1
ATOM 1932 O O . SER A 1 238 ? 5.321 15.879 5.659 1.00 92.19 238 SER A O 1
ATOM 1934 N N . ILE A 1 239 ? 6.865 15.003 7.032 1.00 93.00 239 ILE A N 1
ATOM 1935 C CA . ILE A 1 239 ? 5.990 14.017 7.680 1.00 93.00 239 ILE A CA 1
ATOM 1936 C C . ILE A 1 239 ? 6.253 14.049 9.189 1.00 93.00 239 ILE A C 1
ATOM 1938 O O . ILE A 1 239 ? 7.393 13.904 9.623 1.00 93.00 239 ILE A O 1
ATOM 1942 N N . SER A 1 240 ? 5.204 14.203 10.002 1.00 93.12 240 SER A N 1
ATOM 1943 C CA . SER A 1 240 ? 5.321 14.205 11.466 1.00 93.12 240 SER A CA 1
ATOM 1944 C C . SER A 1 240 ? 4.434 13.152 12.116 1.00 93.12 240 SER A C 1
ATOM 1946 O O . SER A 1 240 ? 3.222 13.128 11.907 1.00 93.12 240 SER A O 1
ATOM 1948 N N . SER A 1 241 ? 5.022 12.340 12.994 1.00 92.19 241 SER A N 1
ATOM 1949 C CA . SER A 1 241 ? 4.308 11.378 13.846 1.00 92.19 241 SER A CA 1
ATOM 1950 C C . SER A 1 241 ? 3.332 12.028 14.843 1.00 92.19 241 SER A C 1
ATOM 1952 O O . SER A 1 241 ? 2.440 11.348 15.353 1.00 92.19 241 SER A O 1
ATOM 1954 N N . ASN A 1 242 ? 3.440 13.344 15.071 1.00 90.12 242 ASN A N 1
ATOM 1955 C CA . ASN A 1 242 ? 2.461 14.142 15.821 1.00 90.12 242 ASN A CA 1
ATOM 1956 C C . ASN A 1 242 ? 1.246 14.560 14.971 1.00 90.12 242 ASN A C 1
ATOM 1958 O O . ASN A 1 242 ? 0.187 14.848 15.525 1.00 90.12 242 ASN A O 1
ATOM 1962 N N . GLY A 1 243 ? 1.397 14.591 13.643 1.00 92.50 243 GLY A N 1
ATOM 1963 C CA . GLY A 1 243 ? 0.338 14.899 12.677 1.00 92.50 243 GLY A CA 1
ATOM 1964 C C . GLY A 1 243 ? -0.443 13.680 12.189 1.00 92.50 243 GLY A C 1
ATOM 1965 O O . GLY A 1 243 ? -1.394 13.836 11.427 1.00 92.50 243 GLY A O 1
ATOM 1966 N N . MET A 1 244 ? -0.046 12.477 12.611 1.00 95.88 244 MET A N 1
ATOM 1967 C CA . MET A 1 244 ? -0.719 11.219 12.295 1.00 95.88 244 MET A CA 1
ATOM 1968 C C . MET A 1 244 ? -1.931 11.005 13.203 1.00 95.88 244 MET A C 1
ATOM 1970 O O . MET A 1 244 ? -1.819 11.108 14.428 1.00 95.88 244 MET A O 1
ATOM 1974 N N . ILE A 1 245 ? -3.076 10.655 12.611 1.00 96.19 245 ILE A N 1
ATOM 1975 C CA . ILE A 1 245 ? -4.244 10.227 13.383 1.00 96.19 245 ILE A CA 1
ATOM 1976 C C . ILE A 1 245 ? -3.969 8.860 14.005 1.00 96.19 245 ILE A C 1
ATOM 1978 O O . ILE A 1 245 ? -3.300 8.016 13.408 1.00 96.19 245 ILE A O 1
ATOM 1982 N N . LYS A 1 246 ? -4.484 8.643 15.214 1.00 95.69 246 LYS A N 1
ATOM 1983 C CA . LYS A 1 246 ? -4.370 7.385 15.958 1.00 95.69 246 LYS A CA 1
ATOM 1984 C C . LYS A 1 246 ? -5.757 6.893 16.334 1.00 95.69 246 LYS A C 1
ATOM 1986 O O . LYS A 1 246 ? -6.665 7.702 16.548 1.00 95.69 246 LYS A O 1
ATOM 1991 N N . GLN A 1 247 ? -5.900 5.578 16.436 1.00 96.06 247 GLN A N 1
ATOM 1992 C CA . GLN A 1 247 ? -7.116 4.942 16.931 1.00 96.06 247 GLN A CA 1
ATOM 1993 C C . GLN A 1 247 ? -7.477 5.416 18.345 1.00 96.06 247 GLN A C 1
ATOM 1995 O O . GLN A 1 247 ? -6.644 5.929 19.099 1.00 96.06 247 GLN A O 1
ATOM 2000 N N . LYS A 1 248 ? -8.759 5.272 18.680 1.00 95.69 248 LYS A N 1
ATOM 2001 C CA . LYS A 1 248 ? -9.330 5.603 19.985 1.00 95.69 248 LYS A CA 1
ATOM 2002 C C . LYS A 1 248 ? -9.940 4.336 20.564 1.00 95.69 248 LYS A C 1
ATOM 2004 O O . LYS A 1 248 ? -10.650 3.631 19.855 1.00 95.69 248 LYS A O 1
ATOM 2009 N N . TYR A 1 249 ? -9.676 4.078 21.834 1.00 97.50 249 TYR A N 1
ATOM 2010 C CA . TYR A 1 249 ? -10.145 2.904 22.565 1.00 97.50 249 TYR A CA 1
ATOM 2011 C C . TYR A 1 249 ? -10.877 3.360 23.829 1.00 97.50 249 TYR A C 1
ATOM 2013 O O . TYR A 1 249 ? -10.801 4.535 24.202 1.00 97.50 249 TYR A O 1
ATOM 2021 N N . LEU A 1 250 ? -11.584 2.450 24.494 1.00 97.88 250 LEU A N 1
ATOM 2022 C CA . LEU A 1 250 ? -12.067 2.704 25.850 1.00 97.88 250 LEU A CA 1
ATOM 2023 C C . LEU A 1 250 ? -10.898 2.886 26.824 1.00 97.88 250 LEU A C 1
ATOM 2025 O O . LEU A 1 250 ? -9.793 2.403 26.589 1.00 97.88 250 LEU A O 1
ATOM 2029 N N . ASP A 1 251 ? -11.179 3.545 27.944 1.00 97.44 251 ASP A N 1
ATOM 2030 C CA . ASP A 1 251 ? -10.248 3.634 29.062 1.00 97.44 251 ASP A CA 1
ATOM 2031 C C . ASP A 1 251 ? -10.030 2.246 29.692 1.00 97.44 251 ASP A C 1
ATOM 2033 O O . ASP A 1 251 ? -10.923 1.393 29.684 1.00 97.44 251 ASP A O 1
ATOM 2037 N N . GLU A 1 252 ? -8.848 2.026 30.259 1.00 97.31 252 GLU A N 1
ATOM 2038 C CA . GLU A 1 252 ? -8.466 0.744 30.853 1.00 97.31 252 GLU A CA 1
ATOM 2039 C C . GLU A 1 252 ? -9.018 0.532 32.276 1.00 97.31 252 GLU A C 1
ATOM 2041 O O . GLU A 1 252 ? -9.396 1.471 32.999 1.00 97.31 252 GLU A O 1
ATOM 2046 N N . PHE A 1 253 ? -9.042 -0.737 32.692 1.00 96.81 253 PHE A N 1
ATOM 2047 C CA . PHE A 1 253 ? -9.324 -1.176 34.059 1.00 96.81 253 PHE A CA 1
ATOM 2048 C C . PHE A 1 253 ? -8.260 -2.160 34.568 1.00 96.81 253 PHE A C 1
ATOM 2050 O O . PHE A 1 253 ? -7.547 -2.783 33.784 1.00 96.81 253 PHE A O 1
ATOM 2057 N N . SER A 1 254 ? -8.159 -2.286 35.889 1.00 94.50 254 SER A N 1
ATOM 2058 C CA . SER A 1 254 ? -7.290 -3.237 36.589 1.00 94.50 254 SER A CA 1
ATOM 2059 C C . SER A 1 254 ? -8.063 -4.479 37.047 1.00 94.50 254 SER A C 1
ATOM 2061 O O . SER A 1 254 ? -9.287 -4.443 37.172 1.00 94.50 254 SER A O 1
ATOM 2063 N N . ASN A 1 255 ? -7.368 -5.568 37.386 1.00 90.12 255 ASN A N 1
ATOM 2064 C CA . ASN A 1 255 ? -8.020 -6.775 37.918 1.00 90.12 255 ASN A CA 1
ATOM 2065 C C . ASN A 1 255 ? -8.826 -6.502 39.207 1.00 90.12 255 ASN A C 1
ATOM 2067 O O . ASN A 1 255 ? -9.855 -7.137 39.439 1.00 90.12 255 ASN A O 1
ATOM 2071 N N . ASP A 1 256 ? -8.417 -5.515 40.010 1.00 92.50 256 ASP A N 1
ATOM 2072 C CA . ASP A 1 256 ? -9.142 -5.106 41.217 1.00 92.50 256 ASP A CA 1
ATOM 2073 C C . ASP A 1 256 ? -10.444 -4.345 40.904 1.00 92.50 256 ASP A C 1
ATOM 2075 O O . ASP A 1 256 ? -11.432 -4.457 41.639 1.00 92.50 256 ASP A O 1
ATOM 2079 N N . ASP A 1 257 ? -10.521 -3.652 39.763 1.00 91.56 257 ASP A N 1
ATOM 2080 C CA . ASP A 1 257 ? -11.768 -3.043 39.291 1.00 91.56 257 ASP A CA 1
ATOM 2081 C C . ASP A 1 257 ? -12.837 -4.099 38.955 1.00 91.56 257 ASP A C 1
ATOM 2083 O O . ASP A 1 257 ? -14.028 -3.798 39.048 1.00 91.56 257 ASP A O 1
ATOM 2087 N N . ILE A 1 258 ? -12.452 -5.344 38.649 1.00 93.50 258 ILE A N 1
ATOM 2088 C CA . ILE A 1 258 ? -13.380 -6.456 38.369 1.00 93.50 258 ILE A CA 1
ATOM 2089 C C . ILE A 1 258 ? -14.025 -6.998 39.661 1.00 93.50 258 ILE A C 1
ATOM 2091 O O . ILE A 1 258 ? -15.097 -7.604 39.613 1.00 93.50 258 ILE A O 1
ATOM 2095 N N . GLN A 1 259 ? -13.439 -6.758 40.843 1.00 91.38 259 GLN A N 1
ATOM 2096 C CA . GLN A 1 259 ? -13.950 -7.320 42.101 1.00 91.38 259 GLN A CA 1
ATOM 2097 C C . GLN A 1 259 ? -15.421 -6.936 42.349 1.00 91.38 259 GLN A C 1
ATOM 2099 O O . GLN A 1 259 ? -15.787 -5.754 42.349 1.00 91.38 259 GLN A O 1
ATOM 2104 N N . GLY A 1 260 ? -16.266 -7.951 42.562 1.00 91.00 260 GLY A N 1
ATOM 2105 C CA . GLY A 1 260 ? -17.713 -7.807 42.751 1.00 91.00 260 GLY A CA 1
ATOM 2106 C C . GLY A 1 260 ? -18.537 -7.629 41.465 1.00 91.00 260 GLY A C 1
ATOM 2107 O O . GLY A 1 260 ? -19.728 -7.344 41.563 1.00 91.00 260 GLY A O 1
ATOM 2108 N N . ALA A 1 261 ? -17.945 -7.769 40.273 1.00 95.94 261 ALA A N 1
ATOM 2109 C CA . ALA A 1 261 ? -18.677 -7.690 39.011 1.00 95.94 261 ALA A CA 1
ATOM 2110 C C . ALA A 1 261 ? -19.504 -8.951 38.711 1.00 95.94 261 ALA A C 1
ATOM 2112 O O . ALA A 1 261 ? -19.052 -10.079 38.899 1.00 95.94 261 ALA A O 1
ATOM 2113 N N . GLN A 1 262 ? -20.714 -8.754 38.185 1.00 96.88 262 GLN A N 1
ATOM 2114 C CA . GLN A 1 262 ? -21.528 -9.834 37.633 1.00 96.88 262 GLN A CA 1
ATOM 2115 C C . GLN A 1 262 ? -21.016 -10.215 36.236 1.00 96.88 262 GLN A C 1
ATOM 2117 O O . GLN A 1 262 ? -21.023 -9.385 35.328 1.00 96.88 262 GLN A O 1
ATOM 2122 N N . ILE A 1 263 ? -20.634 -11.478 36.042 1.00 96.81 263 ILE A N 1
ATOM 2123 C CA . ILE A 1 263 ? -20.235 -12.001 34.727 1.00 96.81 263 ILE A CA 1
ATOM 2124 C C . ILE A 1 263 ? -21.442 -12.003 33.772 1.00 96.81 263 ILE A C 1
ATOM 2126 O O . ILE A 1 263 ? -22.533 -12.453 34.142 1.00 96.81 263 ILE A O 1
ATOM 2130 N N . ILE A 1 264 ? -21.244 -11.524 32.541 1.00 96.56 264 ILE A N 1
ATOM 2131 C CA . ILE A 1 264 ? -22.224 -11.561 31.450 1.00 96.56 264 ILE A CA 1
ATOM 2132 C C . ILE A 1 264 ? -21.600 -12.145 30.175 1.00 96.56 264 ILE A C 1
ATOM 2134 O O . ILE A 1 264 ? -20.506 -11.763 29.773 1.00 96.56 264 ILE A O 1
ATOM 2138 N N . ASN A 1 265 ? -22.345 -13.029 29.506 1.00 93.81 265 ASN A N 1
ATOM 2139 C CA . ASN A 1 265 ? -21.904 -13.729 28.293 1.00 93.81 265 ASN A CA 1
ATOM 2140 C C . ASN A 1 265 ? -22.897 -13.503 27.127 1.00 93.81 265 ASN A C 1
ATOM 2142 O O . ASN A 1 265 ? -23.646 -14.418 26.773 1.00 93.81 265 ASN A O 1
ATOM 2146 N N . PRO A 1 266 ? -23.003 -12.280 26.571 1.00 93.62 266 PRO A N 1
ATOM 2147 C CA . PRO A 1 266 ? -23.755 -12.030 25.345 1.00 93.62 266 PRO A CA 1
ATOM 2148 C C . PRO A 1 266 ? -22.979 -12.531 24.118 1.00 93.62 266 PRO A C 1
ATOM 2150 O O . PRO A 1 266 ? -21.752 -12.472 24.085 1.00 93.62 266 PRO A O 1
ATOM 2153 N N . ASP A 1 267 ? -23.696 -12.969 23.083 1.00 93.31 267 ASP A N 1
ATOM 2154 C CA . ASP A 1 267 ? -23.087 -13.231 21.777 1.00 93.31 267 ASP A CA 1
ATOM 2155 C C . ASP A 1 267 ? -22.700 -11.905 21.099 1.00 93.31 267 ASP A C 1
ATOM 2157 O O . ASP A 1 267 ? -23.509 -10.976 21.011 1.00 93.31 267 ASP A O 1
ATOM 2161 N N . LEU A 1 268 ? -21.453 -11.829 20.634 1.00 96.00 268 LEU A N 1
ATOM 2162 C CA . LEU A 1 268 ? -20.866 -10.683 19.938 1.00 96.00 268 LEU A CA 1
ATOM 2163 C C . LEU A 1 268 ? -20.395 -11.029 18.515 1.00 96.00 268 LEU A C 1
ATOM 2165 O O . LEU A 1 268 ? -19.843 -10.162 17.843 1.00 96.00 268 LEU A O 1
ATOM 2169 N N . SER A 1 269 ? -20.631 -12.251 18.025 1.00 96.19 269 SER A N 1
ATOM 2170 C CA . SER A 1 269 ? -20.070 -12.754 16.760 1.00 96.19 269 SER A CA 1
ATOM 2171 C C . SER A 1 269 ? -20.448 -11.868 15.567 1.00 96.19 269 SER A C 1
ATOM 2173 O O . SER A 1 269 ? -19.576 -11.359 14.869 1.00 96.19 269 SER A O 1
ATOM 2175 N N . GLU A 1 270 ? -21.739 -11.558 15.396 1.00 96.44 270 GLU A N 1
ATOM 2176 C CA . GLU A 1 270 ? -22.210 -10.631 14.351 1.00 96.44 270 GLU A CA 1
ATOM 2177 C C . GLU A 1 270 ? -21.827 -9.156 14.607 1.00 96.44 270 GLU A C 1
ATOM 2179 O O . GLU A 1 270 ? -21.882 -8.345 13.686 1.00 96.44 270 GLU A O 1
ATOM 2184 N N . VAL A 1 271 ? -21.402 -8.772 15.816 1.00 97.62 271 VAL A N 1
ATOM 2185 C CA . VAL A 1 271 ? -20.857 -7.421 16.068 1.00 97.62 271 VAL A CA 1
ATOM 2186 C C . VAL A 1 271 ? -19.394 -7.344 15.633 1.00 97.62 271 VAL A C 1
ATOM 2188 O O . VAL A 1 271 ? -19.003 -6.360 15.014 1.00 97.62 271 VAL A O 1
ATOM 2191 N N . ILE A 1 272 ? -18.604 -8.387 15.903 1.00 97.88 272 ILE A N 1
ATOM 2192 C CA . ILE A 1 272 ? -17.187 -8.489 15.522 1.00 97.88 272 ILE A CA 1
ATOM 2193 C C . ILE A 1 272 ? -17.059 -8.628 13.999 1.00 97.88 272 ILE A C 1
ATOM 2195 O O . ILE A 1 272 ? -16.385 -7.831 13.354 1.00 97.88 272 ILE A O 1
ATOM 2199 N N . LYS A 1 273 ? -17.782 -9.582 13.409 1.00 96.38 273 LYS A N 1
ATOM 2200 C CA . LYS A 1 273 ? -17.799 -9.895 11.970 1.00 96.38 273 LYS A CA 1
ATOM 2201 C C . LYS A 1 273 ? -18.207 -8.723 11.070 1.00 96.38 273 LYS A C 1
ATOM 2203 O O . LYS A 1 273 ? -17.717 -8.608 9.948 1.00 96.38 273 LYS A O 1
ATOM 2208 N N . ASN A 1 274 ? -19.083 -7.842 11.560 1.00 96.88 274 ASN A N 1
ATOM 2209 C CA . ASN A 1 274 ? -19.521 -6.637 10.847 1.00 96.88 274 ASN A CA 1
ATOM 2210 C C . ASN A 1 274 ? -18.827 -5.351 11.353 1.00 96.88 274 ASN A C 1
ATOM 2212 O O . ASN A 1 274 ? -19.224 -4.252 10.963 1.00 96.88 274 ASN A O 1
ATOM 2216 N N . ASN A 1 275 ? -17.811 -5.453 12.221 1.00 97.88 275 ASN A N 1
ATOM 2217 C CA . ASN A 1 275 ? -17.101 -4.293 12.759 1.00 97.88 275 ASN A CA 1
ATOM 2218 C C . ASN A 1 275 ? -16.312 -3.575 11.645 1.00 97.88 275 ASN A C 1
ATOM 2220 O O . ASN A 1 275 ? -15.356 -4.153 11.118 1.00 97.88 275 ASN A O 1
ATOM 2224 N N . PRO A 1 276 ? -16.620 -2.306 11.307 1.00 96.56 276 PRO A N 1
ATOM 2225 C CA . PRO A 1 276 ? -15.898 -1.588 10.258 1.00 96.56 276 PRO A CA 1
ATOM 2226 C C . PRO A 1 276 ? -14.434 -1.313 10.619 1.00 96.56 276 PRO A C 1
ATOM 2228 O O . PRO A 1 276 ? -13.626 -1.072 9.727 1.00 96.56 276 PRO A O 1
ATOM 2231 N N . PHE A 1 277 ? -14.067 -1.360 11.904 1.00 97.69 277 PHE A N 1
ATOM 2232 C CA . PHE A 1 277 ? -12.683 -1.192 12.352 1.00 97.69 277 PHE A CA 1
ATOM 2233 C C . PHE A 1 277 ? -11.844 -2.470 12.224 1.00 97.69 277 PHE A C 1
ATOM 2235 O O . PHE A 1 277 ? -10.621 -2.386 12.299 1.00 97.69 277 PHE A O 1
ATOM 2242 N N . GLY A 1 278 ? -12.471 -3.629 11.993 1.00 97.38 278 GLY A N 1
ATOM 2243 C CA . GLY A 1 278 ? -11.816 -4.932 11.877 1.00 97.38 278 GLY A CA 1
ATOM 2244 C C . GLY A 1 278 ? -12.017 -5.859 13.077 1.00 97.38 278 GLY A C 1
ATOM 2245 O O . GLY A 1 278 ? -12.802 -5.590 13.985 1.00 97.38 278 GLY A O 1
ATOM 2246 N N . PHE A 1 279 ? -11.325 -6.995 13.036 1.00 98.25 279 PHE A N 1
ATOM 2247 C CA . PHE A 1 279 ? -11.656 -8.188 13.820 1.00 98.25 279 PHE A CA 1
ATOM 2248 C C . PHE A 1 279 ? -10.786 -8.398 15.072 1.00 98.25 279 PHE A C 1
ATOM 2250 O O . PHE A 1 279 ? -10.870 -9.448 15.705 1.00 98.25 279 PHE A O 1
ATOM 2257 N N . LEU A 1 280 ? -9.942 -7.426 15.431 1.00 98.44 280 LEU A N 1
ATOM 2258 C CA . LEU A 1 280 ? -9.106 -7.488 16.634 1.00 98.44 280 LEU A CA 1
ATOM 2259 C C . LEU A 1 280 ? -9.876 -7.083 17.908 1.00 98.44 280 LEU A C 1
ATOM 2261 O O . LEU A 1 280 ? -10.783 -6.245 17.836 1.00 98.44 280 LEU A O 1
ATOM 2265 N N . PRO A 1 281 ? -9.450 -7.561 19.090 1.00 98.44 281 PRO A N 1
ATOM 2266 C CA . PRO A 1 281 ? -9.840 -7.011 20.388 1.00 98.44 281 PRO A CA 1
ATOM 2267 C C . PRO A 1 281 ? -9.761 -5.476 20.492 1.00 98.44 281 PRO A C 1
ATOM 2269 O O . PRO A 1 281 ? -10.724 -4.837 20.925 1.00 98.44 281 PRO A O 1
ATOM 2272 N N . SER A 1 282 ? -8.671 -4.857 20.030 1.00 98.38 282 SER A N 1
ATOM 2273 C CA . SER A 1 282 ? -8.520 -3.393 19.980 1.00 98.38 282 SER A CA 1
ATOM 2274 C C . SER A 1 282 ? -9.584 -2.717 19.109 1.00 98.38 282 SER A C 1
ATOM 2276 O O . SER A 1 282 ? -10.154 -1.692 19.492 1.00 98.38 282 SER A O 1
ATOM 2278 N N . ASN A 1 283 ? -9.938 -3.322 17.970 1.00 98.38 283 ASN A N 1
ATOM 2279 C CA . ASN A 1 283 ? -10.992 -2.818 17.090 1.00 98.38 283 ASN A CA 1
ATOM 2280 C C . ASN A 1 283 ? -12.390 -2.959 17.714 1.00 98.38 283 ASN A C 1
ATOM 2282 O O . ASN A 1 283 ? -13.274 -2.153 17.414 1.00 98.38 283 ASN A O 1
ATOM 2286 N N . LEU A 1 284 ? -12.605 -3.939 18.597 1.00 98.25 284 LEU A N 1
ATOM 2287 C CA . LEU A 1 284 ? -13.837 -4.058 19.380 1.00 98.25 284 LEU A CA 1
ATOM 2288 C C . LEU A 1 284 ? -13.907 -2.984 20.484 1.00 98.25 284 LEU A C 1
ATOM 2290 O O . LEU A 1 284 ? -14.954 -2.357 20.651 1.00 98.25 284 LEU A O 1
ATOM 2294 N N . SER A 1 285 ? -12.788 -2.674 21.155 1.00 98.56 285 SER A N 1
ATOM 2295 C CA . SER A 1 285 ? -12.697 -1.507 22.054 1.00 98.56 285 SER A CA 1
ATOM 2296 C C . SER A 1 285 ? -12.992 -0.196 21.314 1.00 98.56 285 SER A C 1
ATOM 2298 O O . SER A 1 285 ? -13.771 0.634 21.783 1.00 98.56 285 SER A O 1
ATOM 2300 N N . GLN A 1 286 ? -12.445 -0.034 20.106 1.00 98.25 286 GLN A N 1
ATOM 2301 C CA . GLN A 1 286 ? -12.691 1.122 19.245 1.00 98.25 286 GLN A CA 1
ATOM 2302 C C . GLN A 1 286 ? -14.161 1.247 18.815 1.00 98.25 286 GLN A C 1
ATOM 2304 O O . GLN A 1 286 ? -14.719 2.345 18.848 1.00 98.25 286 GLN A O 1
ATOM 2309 N N . LEU A 1 287 ? -14.825 0.138 18.468 1.00 98.44 287 LEU A N 1
ATOM 2310 C CA . LEU A 1 287 ? -16.267 0.137 18.213 1.00 98.44 287 LEU A CA 1
ATOM 2311 C C . LEU A 1 287 ? -17.034 0.635 19.444 1.00 98.44 287 LEU A C 1
ATOM 2313 O O . LEU A 1 287 ? -17.894 1.510 19.316 1.00 98.44 287 LEU A O 1
ATOM 2317 N N . PHE A 1 288 ? -16.698 0.134 20.636 1.00 98.31 288 PHE A N 1
ATOM 2318 C CA . PHE A 1 288 ? -17.360 0.542 21.874 1.00 98.31 288 PHE A CA 1
ATOM 2319 C C . PHE A 1 288 ? -17.046 1.985 22.311 1.00 98.31 288 PHE A C 1
ATOM 2321 O O . PHE A 1 288 ? -17.896 2.623 22.935 1.00 98.31 288 PHE A O 1
ATOM 2328 N N . TYR A 1 289 ? -15.887 2.540 21.941 1.00 98.00 289 TYR A N 1
ATOM 2329 C CA . TYR A 1 289 ? -15.550 3.951 22.162 1.00 98.00 289 TYR A CA 1
ATOM 2330 C C . TYR A 1 289 ? -16.529 4.895 21.451 1.00 98.00 289 TYR A C 1
ATOM 2332 O O . TYR A 1 289 ? -17.030 5.840 22.062 1.00 98.00 289 TYR A O 1
ATOM 2340 N N . TYR A 1 290 ? -16.858 4.625 20.184 1.00 97.69 290 TYR A N 1
ATOM 2341 C CA . TYR A 1 290 ? -17.831 5.429 19.434 1.00 97.69 290 TYR A CA 1
ATOM 2342 C C . TYR A 1 290 ? -19.292 5.084 19.785 1.00 97.69 290 TYR A C 1
ATOM 2344 O O . TYR A 1 290 ? -20.161 5.960 19.726 1.00 97.69 290 TYR A O 1
ATOM 2352 N N . ALA A 1 291 ? -19.560 3.830 20.169 1.00 97.69 291 ALA A N 1
ATOM 2353 C CA . ALA A 1 291 ? -20.895 3.303 20.445 1.00 97.69 291 ALA A CA 1
ATOM 2354 C C . ALA A 1 291 ? -21.606 4.003 21.612 1.00 97.69 291 ALA A C 1
ATOM 2356 O O . ALA A 1 291 ? -21.082 4.069 22.723 1.00 97.69 291 ALA A O 1
ATOM 2357 N N . SER A 1 292 ? -22.837 4.469 21.390 1.00 96.69 292 SER A N 1
ATOM 2358 C CA . SER A 1 292 ? -23.648 5.105 22.431 1.00 96.69 292 SER A CA 1
ATOM 2359 C C . SER A 1 292 ? -24.103 4.117 23.504 1.00 96.69 292 SER A C 1
ATOM 2361 O O . SER A 1 292 ? -24.512 2.991 23.194 1.00 96.69 292 SER A O 1
ATOM 2363 N N . LEU A 1 293 ? -24.074 4.557 24.768 1.00 96.25 293 LEU A N 1
ATOM 2364 C CA . LEU A 1 293 ? -24.368 3.720 25.942 1.00 96.25 293 LEU A CA 1
ATOM 2365 C C . LEU A 1 293 ? -25.754 3.056 25.864 1.00 96.25 293 LEU A C 1
ATOM 2367 O O . LEU A 1 293 ? -25.897 1.898 26.248 1.00 96.25 293 LEU A O 1
ATOM 2371 N N . ASP A 1 294 ? -26.748 3.721 25.268 1.00 95.44 294 ASP A N 1
ATOM 2372 C CA . ASP A 1 294 ? -28.081 3.158 25.004 1.00 95.44 294 ASP A CA 1
ATOM 2373 C C . ASP A 1 294 ? -28.076 1.976 24.025 1.00 95.44 294 ASP A C 1
ATOM 2375 O O . ASP A 1 294 ? -28.901 1.066 24.136 1.00 95.44 294 ASP A O 1
ATOM 2379 N N . SER A 1 295 ? -27.181 1.984 23.036 1.00 96.88 295 SER A N 1
ATOM 2380 C CA . SER A 1 295 ? -27.054 0.883 22.074 1.00 96.88 295 SER A CA 1
ATOM 2381 C C . SER A 1 295 ? -26.253 -0.287 22.652 1.00 96.88 295 SER A C 1
ATOM 2383 O O . SER A 1 295 ? -26.620 -1.442 22.432 1.00 96.88 295 SER A O 1
ATOM 2385 N N . ILE A 1 296 ? -25.255 0.004 23.491 1.00 97.31 296 ILE A N 1
ATOM 2386 C CA . ILE A 1 296 ? -24.503 -0.988 24.274 1.00 97.31 296 ILE A CA 1
ATOM 2387 C C . ILE A 1 296 ? -25.417 -1.665 25.311 1.00 97.31 296 ILE A C 1
ATOM 2389 O O . ILE A 1 296 ? -25.443 -2.888 25.409 1.00 97.31 296 ILE A O 1
ATOM 2393 N N . SER A 1 297 ? -26.237 -0.882 26.017 1.00 96.50 297 SER A N 1
ATOM 2394 C CA . SER A 1 297 ? -27.262 -1.331 26.975 1.00 96.50 297 SER A CA 1
ATOM 2395 C C . SER A 1 297 ? -28.223 -2.358 26.361 1.00 96.50 297 SER A C 1
ATOM 2397 O O . SER A 1 297 ? -28.512 -3.394 26.965 1.00 96.50 297 SER A O 1
ATOM 2399 N N . LYS A 1 298 ? -28.652 -2.127 25.112 1.00 96.06 298 LYS A N 1
ATOM 2400 C CA . LYS A 1 298 ? -29.505 -3.054 24.347 1.00 96.06 298 LYS A CA 1
ATOM 2401 C C . LYS A 1 298 ? -28.765 -4.331 23.935 1.00 96.06 298 LYS A C 1
ATOM 2403 O O . LYS A 1 298 ? -29.328 -5.412 24.083 1.00 96.06 298 LYS A O 1
ATOM 2408 N N . LEU A 1 299 ? -27.524 -4.216 23.455 1.00 96.56 299 LEU A N 1
ATOM 2409 C CA . LEU A 1 299 ? -26.697 -5.352 23.027 1.00 96.56 299 LEU A CA 1
ATOM 2410 C C . LEU A 1 299 ? -26.345 -6.285 24.198 1.00 96.56 299 LEU A C 1
ATOM 2412 O O . LEU A 1 299 ? -26.597 -7.487 24.143 1.00 96.56 299 LEU A O 1
ATOM 2416 N N . LEU A 1 300 ? -25.799 -5.720 25.276 1.00 96.38 300 LEU A N 1
ATOM 2417 C CA . LEU A 1 300 ? -25.282 -6.463 26.431 1.00 96.38 300 LEU A CA 1
ATOM 2418 C C . LEU A 1 300 ? -26.367 -6.778 27.478 1.00 96.38 300 LEU A C 1
ATOM 2420 O O . LEU A 1 300 ? -26.098 -7.463 28.461 1.00 96.38 300 LEU A O 1
ATOM 2424 N N . LYS A 1 301 ? -27.598 -6.283 27.273 1.00 95.75 301 LYS A N 1
ATOM 2425 C CA . LYS A 1 301 ? -28.775 -6.431 28.155 1.00 95.75 301 LYS A CA 1
ATOM 2426 C C . LYS A 1 301 ? -28.603 -5.815 29.559 1.00 95.75 301 LYS A C 1
ATOM 2428 O O . LYS A 1 301 ? -29.420 -6.062 30.448 1.00 95.75 301 LYS A O 1
ATOM 2433 N N . VAL A 1 302 ? -27.591 -4.963 29.748 1.00 95.31 302 VAL A N 1
ATOM 2434 C CA . VAL A 1 302 ? -27.326 -4.211 30.987 1.00 95.31 302 VAL A CA 1
ATOM 2435 C C . VAL A 1 302 ? -28.018 -2.850 30.918 1.00 95.31 302 VAL A C 1
ATOM 2437 O O . VAL A 1 302 ? -27.610 -1.978 30.158 1.00 95.31 302 VAL A O 1
ATOM 2440 N N . LYS A 1 303 ? -29.059 -2.642 31.731 1.00 93.81 303 LYS A N 1
ATOM 2441 C CA . LYS A 1 303 ? -29.796 -1.367 31.771 1.00 93.81 303 LYS A CA 1
ATOM 2442 C C . LYS A 1 303 ? -28.966 -0.242 32.401 1.00 93.81 303 LYS A C 1
ATOM 2444 O O . LYS A 1 303 ? -28.243 -0.473 33.368 1.00 93.81 303 LYS A O 1
ATOM 2449 N N . ASN A 1 304 ? -29.188 0.983 31.915 1.00 92.25 304 ASN A N 1
ATOM 2450 C CA . ASN A 1 304 ? -28.712 2.244 32.499 1.00 92.25 304 ASN A CA 1
ATOM 2451 C C . ASN A 1 304 ? -27.184 2.311 32.704 1.00 92.25 304 ASN A C 1
ATOM 2453 O O . ASN A 1 304 ? -26.715 2.669 33.786 1.00 92.25 304 ASN A O 1
ATOM 2457 N N . ILE A 1 305 ? -26.412 1.938 31.683 1.00 95.81 305 ILE A N 1
ATOM 2458 C CA . ILE A 1 305 ? -24.947 2.060 31.679 1.00 95.81 305 ILE A CA 1
ATOM 2459 C C . ILE A 1 305 ? -24.542 3.535 31.842 1.00 95.81 305 ILE A C 1
ATOM 2461 O O . ILE A 1 305 ? -25.122 4.403 31.194 1.00 95.81 305 ILE A O 1
ATOM 2465 N N . ILE A 1 306 ? -23.541 3.802 32.687 1.00 94.94 306 ILE A N 1
ATOM 2466 C CA . ILE A 1 306 ? -22.956 5.140 32.904 1.00 94.94 306 ILE A CA 1
ATOM 2467 C C . ILE A 1 306 ? -21.458 5.214 32.581 1.00 94.94 306 ILE A C 1
ATOM 2469 O O . ILE A 1 306 ? -20.953 6.303 32.335 1.00 94.94 306 ILE A O 1
ATOM 2473 N N . ASP A 1 307 ? -20.752 4.080 32.591 1.00 95.12 307 ASP A N 1
ATOM 2474 C CA . ASP A 1 307 ? -19.321 3.985 32.291 1.00 95.12 307 ASP A CA 1
ATOM 2475 C C . ASP A 1 307 ? -19.003 2.606 31.694 1.00 95.12 307 ASP A C 1
ATOM 2477 O O . ASP A 1 307 ? -19.600 1.602 32.106 1.00 95.12 307 ASP A O 1
ATOM 2481 N N . ILE A 1 308 ? -18.075 2.569 30.733 1.00 97.50 308 ILE A N 1
ATOM 2482 C CA . ILE A 1 308 ? -17.504 1.342 30.168 1.00 97.50 308 ILE A CA 1
ATOM 2483 C C . ILE A 1 308 ? -16.010 1.490 29.879 1.00 97.50 308 ILE A C 1
ATOM 2485 O O . ILE A 1 308 ? -15.539 2.510 29.367 1.00 97.50 308 ILE A O 1
ATOM 2489 N N . LYS A 1 309 ? -15.292 0.406 30.167 1.00 98.12 309 LYS A N 1
ATOM 2490 C CA . LYS A 1 309 ? -13.838 0.274 30.085 1.00 98.12 309 LYS A CA 1
ATOM 2491 C C . LYS A 1 309 ? -13.463 -1.066 29.455 1.00 98.12 309 LYS A C 1
ATOM 2493 O O . LYS A 1 309 ? -14.214 -2.025 29.621 1.00 98.12 309 LYS A O 1
ATOM 2498 N N . SER A 1 310 ? -12.310 -1.167 28.794 1.00 98.25 310 SER A N 1
ATOM 2499 C CA . SER A 1 310 ? -11.818 -2.441 28.236 1.00 98.25 310 SER A CA 1
ATOM 2500 C C . SER A 1 310 ? -10.418 -2.805 28.703 1.00 98.25 310 SER A C 1
ATOM 2502 O O . SER A 1 310 ? -9.602 -1.916 28.922 1.00 98.25 310 SER A O 1
ATOM 2504 N N . GLN A 1 311 ? -10.121 -4.100 28.705 1.00 98.06 311 GLN A N 1
ATOM 2505 C CA . GLN A 1 311 ? -8.763 -4.617 28.545 1.00 98.06 311 GLN A CA 1
ATOM 2506 C C . GLN A 1 311 ? -8.701 -5.458 27.268 1.00 98.06 311 GLN A C 1
ATOM 2508 O O . GLN A 1 311 ? -9.700 -6.071 26.887 1.00 98.06 311 GLN A O 1
ATOM 2513 N N . PHE A 1 312 ? -7.570 -5.456 26.565 1.00 97.44 312 PHE A N 1
ATOM 2514 C CA . PHE A 1 312 ? -7.435 -6.209 25.317 1.00 97.44 312 PHE A CA 1
ATOM 2515 C C . PHE A 1 312 ? -5.992 -6.621 25.012 1.00 97.44 312 PHE A C 1
ATOM 2517 O O . PHE A 1 312 ? -5.055 -5.869 25.258 1.00 97.44 312 PHE A O 1
ATOM 2524 N N . ASP A 1 313 ? -5.833 -7.802 24.415 1.00 97.19 313 ASP A N 1
ATOM 2525 C CA . ASP A 1 313 ? -4.563 -8.297 23.881 1.00 97.19 313 ASP A CA 1
ATOM 2526 C C . ASP A 1 313 ? -4.793 -8.852 22.470 1.00 97.19 313 ASP A C 1
ATOM 2528 O O . ASP A 1 313 ? -5.392 -9.913 22.283 1.00 97.19 313 ASP A O 1
ATOM 2532 N N . ASP A 1 314 ? -4.307 -8.124 21.466 1.00 96.44 314 ASP A N 1
ATOM 2533 C CA . ASP A 1 314 ? -4.394 -8.515 20.057 1.00 96.44 314 ASP A CA 1
ATOM 2534 C C . ASP A 1 314 ? -3.402 -9.635 19.675 1.00 96.44 314 ASP A C 1
ATOM 2536 O O . ASP A 1 314 ? -3.542 -10.248 18.620 1.00 96.44 314 ASP A O 1
ATOM 2540 N N . THR A 1 315 ? -2.401 -9.925 20.508 1.00 93.19 315 THR A N 1
ATOM 2541 C CA . THR A 1 315 ? -1.424 -11.011 20.310 1.00 93.19 315 THR A CA 1
ATOM 2542 C C . THR A 1 315 ? -2.038 -12.351 20.696 1.00 93.19 315 THR A C 1
ATOM 2544 O O . THR A 1 315 ? -1.936 -13.332 19.956 1.00 93.19 315 THR A O 1
ATOM 2547 N N . GLU A 1 316 ? -2.709 -12.389 21.850 1.00 93.75 316 GLU A N 1
ATOM 2548 C CA . GLU A 1 316 ? -3.440 -13.568 22.329 1.00 93.75 316 GLU A CA 1
ATOM 2549 C C . GLU A 1 316 ? -4.865 -13.662 21.753 1.00 93.75 316 GLU A C 1
ATOM 2551 O O . GLU A 1 316 ? -5.477 -14.733 21.778 1.00 93.75 316 GLU A O 1
ATOM 2556 N N . GLY A 1 317 ? -5.393 -12.562 21.205 1.00 96.19 317 GLY A N 1
ATOM 2557 C CA . GLY A 1 317 ? -6.760 -12.473 20.694 1.00 96.19 317 GLY A CA 1
ATOM 2558 C C . GLY A 1 317 ? -7.791 -12.516 21.821 1.00 96.19 317 GLY A C 1
ATOM 2559 O O . GLY A 1 317 ? -8.729 -13.306 21.747 1.00 96.19 317 GLY A O 1
ATOM 2560 N N . LYS A 1 318 ? -7.591 -11.715 22.876 1.00 97.69 318 LYS A N 1
ATOM 2561 C CA . LYS A 1 318 ? -8.454 -11.617 24.068 1.00 97.69 318 LYS A CA 1
ATOM 2562 C C . LYS A 1 318 ? -9.061 -10.227 24.206 1.00 97.69 318 LYS A C 1
ATOM 2564 O O . LYS A 1 318 ? -8.351 -9.234 24.058 1.00 97.69 318 LYS A O 1
ATOM 2569 N N . PHE A 1 319 ? -10.339 -10.153 24.564 1.00 98.38 319 PHE A N 1
ATOM 2570 C CA . PHE A 1 319 ? -11.046 -8.903 24.840 1.00 98.38 319 PHE A CA 1
ATOM 2571 C C . PHE A 1 319 ? -11.866 -9.004 26.126 1.00 98.38 319 PHE A C 1
ATOM 2573 O O . PHE A 1 319 ? -12.649 -9.939 26.295 1.00 98.38 319 PHE A O 1
ATOM 2580 N N . GLU A 1 320 ? -11.756 -7.995 26.987 1.00 98.19 320 GLU A N 1
ATOM 2581 C CA . GLU A 1 320 ? -12.573 -7.856 28.186 1.00 98.19 320 GLU A CA 1
ATOM 2582 C C . GLU A 1 320 ? -13.247 -6.486 28.270 1.00 98.19 320 GLU A C 1
ATOM 2584 O O . GLU A 1 320 ? -12.684 -5.468 27.864 1.00 98.19 320 GLU A O 1
ATOM 2589 N N . LEU A 1 321 ? -14.445 -6.450 28.854 1.00 98.19 321 LEU A N 1
ATOM 2590 C CA . LEU A 1 321 ? -15.232 -5.236 29.056 1.00 98.19 321 LEU A CA 1
ATOM 2591 C C . LEU A 1 321 ? -15.759 -5.175 30.494 1.00 98.19 321 LEU A C 1
ATOM 2593 O O . LEU A 1 321 ? -16.459 -6.081 30.949 1.00 98.19 321 LEU A O 1
ATOM 2597 N N . LEU A 1 322 ? -15.470 -4.073 31.183 1.00 98.31 322 LEU A N 1
ATOM 2598 C CA . LEU A 1 322 ? -16.035 -3.726 32.483 1.00 98.31 322 LEU A CA 1
ATOM 2599 C C . LEU A 1 322 ? -17.085 -2.626 32.292 1.00 98.31 322 LEU A C 1
ATOM 2601 O O . LEU A 1 322 ? -16.839 -1.619 31.629 1.00 98.31 322 LEU A O 1
ATOM 2605 N N . ILE A 1 323 ? -18.260 -2.824 32.882 1.00 98.00 323 ILE A N 1
ATOM 2606 C CA . ILE A 1 323 ? -19.445 -1.979 32.707 1.00 98.00 323 ILE A CA 1
ATOM 2607 C C . ILE A 1 323 ? -19.946 -1.550 34.082 1.00 98.00 323 ILE A C 1
ATOM 2609 O O . ILE A 1 323 ? -20.121 -2.393 34.963 1.00 98.00 323 ILE A O 1
ATOM 2613 N N . LYS A 1 324 ? -20.262 -0.265 34.257 1.00 96.81 324 LYS A N 1
ATOM 2614 C CA . LYS A 1 324 ? -20.930 0.249 35.460 1.00 96.81 324 LYS A CA 1
ATOM 2615 C C . LYS A 1 324 ? -22.290 0.838 35.101 1.00 96.81 324 LYS A C 1
ATOM 2617 O O . LYS A 1 324 ? -22.400 1.607 34.145 1.00 96.81 324 LYS A O 1
ATOM 2622 N N . ASN A 1 325 ? -23.324 0.510 35.876 1.00 94.50 325 ASN A N 1
ATOM 2623 C CA . ASN A 1 325 ? -24.651 1.116 35.724 1.00 94.50 325 ASN A CA 1
ATOM 2624 C C . ASN A 1 325 ? -24.923 2.245 36.736 1.00 94.50 325 ASN A C 1
ATOM 2626 O O . ASN A 1 325 ? -24.143 2.495 37.660 1.00 94.50 325 ASN A O 1
ATOM 2630 N N . ASN A 1 326 ? -26.050 2.938 36.564 1.00 93.06 326 ASN A N 1
ATOM 2631 C CA . ASN A 1 326 ? -26.478 4.037 37.432 1.00 93.06 326 ASN A CA 1
ATOM 2632 C C . ASN A 1 326 ? -26.633 3.623 38.911 1.00 93.06 326 ASN A C 1
ATOM 2634 O O . ASN A 1 326 ? -26.315 4.417 39.789 1.00 93.06 326 ASN A O 1
ATOM 2638 N N . ASN A 1 327 ? -27.019 2.371 39.183 1.00 92.56 327 ASN A N 1
ATOM 2639 C CA . ASN A 1 327 ? -27.083 1.786 40.531 1.00 92.56 327 ASN A CA 1
ATOM 2640 C C . ASN A 1 327 ? -25.699 1.392 41.096 1.00 92.56 327 ASN A C 1
ATOM 2642 O O . ASN A 1 327 ? -25.614 0.854 42.194 1.00 92.56 327 ASN A O 1
ATOM 2646 N N . HIS A 1 328 ? -24.622 1.643 40.344 1.00 89.69 328 HIS A N 1
ATOM 2647 C CA . HIS A 1 328 ? -23.227 1.302 40.643 1.00 89.69 328 HIS A CA 1
ATOM 2648 C C . HIS A 1 328 ? -22.897 -0.198 40.659 1.00 89.69 328 HIS A C 1
ATOM 2650 O O . HIS A 1 328 ? -21.775 -0.563 41.016 1.00 89.69 328 HIS A O 1
ATOM 2656 N N . ASN A 1 329 ? -23.802 -1.055 40.177 1.00 95.12 329 ASN A N 1
ATOM 2657 C CA . ASN A 1 329 ? -23.484 -2.453 39.903 1.00 95.12 329 ASN A CA 1
ATOM 2658 C C . ASN A 1 329 ? -22.422 -2.521 38.795 1.00 95.12 329 ASN A C 1
ATOM 2660 O O . ASN A 1 329 ? -22.533 -1.831 37.774 1.00 95.12 329 ASN A O 1
ATOM 2664 N N . LYS A 1 330 ? -21.423 -3.382 38.999 1.00 97.19 330 LYS A N 1
ATOM 2665 C CA . LYS A 1 330 ? -20.408 -3.738 38.006 1.00 97.19 330 LYS A CA 1
ATOM 2666 C C . LYS A 1 330 ? -20.851 -4.980 37.225 1.00 97.19 330 LYS A C 1
ATOM 2668 O O . LYS A 1 330 ? -21.378 -5.920 37.822 1.00 97.19 330 LYS A O 1
ATOM 2673 N N . PHE A 1 331 ? -20.560 -5.024 35.931 1.00 98.00 331 PHE A N 1
ATOM 2674 C CA . PHE A 1 331 ? -20.703 -6.212 35.086 1.00 98.00 331 PHE A CA 1
ATOM 2675 C C . PHE A 1 331 ? -19.414 -6.426 34.293 1.00 98.00 331 PHE A C 1
ATOM 2677 O O . PHE A 1 331 ? -18.785 -5.450 33.885 1.00 98.00 331 PHE A O 1
ATOM 2684 N N . HIS A 1 332 ? -19.022 -7.680 34.084 1.00 97.94 332 HIS A N 1
ATOM 2685 C CA . HIS A 1 332 ? -17.782 -8.057 33.402 1.00 97.94 332 HIS A CA 1
ATOM 2686 C C . HIS A 1 332 ? -18.059 -9.064 32.287 1.00 97.94 332 HIS A C 1
ATOM 2688 O O . HIS A 1 332 ? -18.894 -9.954 32.435 1.00 97.94 332 HIS A O 1
ATOM 2694 N N . LEU A 1 333 ? -17.364 -8.894 31.171 1.00 97.06 333 LEU A N 1
ATOM 2695 C CA . LEU A 1 333 ? -17.392 -9.752 29.993 1.00 97.06 333 LEU A CA 1
ATOM 2696 C C . LEU A 1 333 ? -15.943 -10.058 29.623 1.00 97.06 333 LEU A C 1
ATOM 2698 O O . LEU A 1 333 ? -15.132 -9.137 29.580 1.00 97.06 333 LEU A O 1
ATOM 2702 N N . SER A 1 334 ? -15.636 -11.317 29.318 1.00 96.62 334 SER A N 1
ATOM 2703 C CA . SER A 1 334 ? -14.340 -11.747 28.781 1.00 96.62 334 SER A CA 1
ATOM 2704 C C . SER A 1 334 ? -14.586 -12.740 27.643 1.00 96.62 334 SER A C 1
ATOM 2706 O O . SER A 1 334 ? -15.404 -13.651 27.786 1.00 96.62 334 SER A O 1
ATOM 2708 N N . ILE A 1 335 ? -13.938 -12.525 26.497 1.00 96.94 335 ILE A N 1
ATOM 2709 C CA . ILE A 1 335 ? -13.984 -13.393 25.311 1.00 96.94 335 ILE A CA 1
ATOM 2710 C C . ILE A 1 335 ? -12.581 -13.551 24.717 1.00 96.94 335 ILE A C 1
ATOM 2712 O O . ILE A 1 335 ? -11.727 -12.673 24.852 1.00 96.94 335 ILE A O 1
ATOM 2716 N N . ASP A 1 336 ? -12.352 -14.652 24.007 1.00 96.56 336 ASP A N 1
ATOM 2717 C CA . ASP A 1 336 ? -11.108 -14.907 23.280 1.00 96.56 336 ASP A CA 1
ATOM 2718 C C . ASP A 1 336 ? -11.358 -15.524 21.893 1.00 96.56 336 ASP A C 1
ATOM 2720 O O . ASP A 1 336 ? -12.454 -15.985 21.575 1.00 96.56 336 ASP A O 1
ATOM 2724 N N . SER A 1 337 ? -10.317 -15.567 21.064 1.00 94.50 337 SER A N 1
ATOM 2725 C CA . SER A 1 337 ? -10.324 -16.160 19.715 1.00 94.50 337 SER A CA 1
ATOM 2726 C C . SER A 1 337 ? -10.685 -17.658 19.662 1.00 94.50 337 SER A C 1
ATOM 2728 O O . SER A 1 337 ? -10.938 -18.196 18.583 1.00 94.50 337 SER A O 1
ATOM 2730 N N . LYS A 1 338 ? -10.735 -18.353 20.810 1.00 93.00 338 LYS A N 1
ATOM 2731 C CA . LYS A 1 338 ? -11.163 -19.761 20.922 1.00 93.00 338 LYS A CA 1
ATOM 2732 C C . LYS A 1 338 ? -12.661 -19.881 21.195 1.00 93.00 338 LYS A C 1
ATOM 2734 O O . LYS A 1 338 ? -13.303 -20.794 20.686 1.00 93.00 338 LYS A O 1
ATOM 2739 N N . SER A 1 339 ? -13.198 -18.979 22.015 1.00 92.19 339 SER A N 1
ATOM 2740 C CA . SER A 1 339 ? -14.616 -18.896 22.376 1.00 92.19 339 SER A CA 1
ATOM 2741 C C . SER A 1 339 ? -15.446 -18.126 21.346 1.00 92.19 339 SER A C 1
ATOM 2743 O O . SER A 1 339 ? -16.626 -18.431 21.176 1.00 92.19 339 SER A O 1
ATOM 2745 N N . ASN A 1 340 ? -14.840 -17.190 20.609 1.00 94.38 340 ASN A N 1
ATOM 2746 C CA . ASN A 1 340 ? -15.451 -16.522 19.465 1.00 94.38 340 ASN A CA 1
ATOM 2747 C C . ASN A 1 340 ? -14.510 -16.524 18.240 1.00 94.38 340 ASN A C 1
ATOM 2749 O O . ASN A 1 340 ? -13.634 -15.664 18.146 1.00 94.38 340 ASN A O 1
ATOM 2753 N N . PRO A 1 341 ? -14.696 -17.444 17.272 1.00 93.81 341 PRO A N 1
ATOM 2754 C CA . PRO A 1 341 ? -13.833 -17.545 16.094 1.00 93.81 341 PRO A CA 1
ATOM 2755 C C . PRO A 1 341 ? -13.856 -16.343 15.140 1.00 93.81 341 PRO A C 1
ATOM 2757 O O . PRO A 1 341 ? -13.010 -16.290 14.247 1.00 93.81 341 PRO A O 1
ATOM 2760 N N . GLU A 1 342 ? -14.789 -15.393 15.274 1.00 96.94 342 GLU A N 1
ATOM 2761 C CA . GLU A 1 342 ? -14.757 -14.138 14.505 1.00 96.94 342 GLU A CA 1
ATOM 2762 C C . GLU A 1 342 ? -13.686 -13.176 15.050 1.00 96.94 342 GLU A C 1
ATOM 2764 O O . GLU A 1 342 ? -13.142 -12.378 14.290 1.00 96.94 342 GLU A O 1
ATOM 2769 N N . LEU A 1 343 ? -13.329 -13.287 16.338 1.00 97.19 343 LEU A N 1
ATOM 2770 C CA . LEU A 1 343 ? -12.259 -12.515 16.972 1.00 97.19 343 LEU A CA 1
ATOM 2771 C C . LEU A 1 343 ? -10.887 -13.058 16.541 1.00 97.19 343 LEU A C 1
ATOM 2773 O O . LEU A 1 343 ? -10.601 -14.248 16.684 1.00 97.19 343 LEU A O 1
ATOM 2777 N N . LYS A 1 344 ? -10.034 -12.181 16.010 1.00 97.12 344 LYS A N 1
ATOM 2778 C CA . LYS A 1 344 ? -8.717 -12.524 15.450 1.00 97.12 344 LYS A CA 1
ATOM 2779 C C . LYS A 1 344 ? -7.572 -12.010 16.311 1.00 97.12 344 LYS A C 1
ATOM 2781 O O . LYS A 1 344 ? -7.745 -11.116 17.138 1.00 97.12 344 LYS A O 1
ATOM 2786 N N . LYS A 1 345 ? -6.386 -12.555 16.058 1.00 95.62 345 LYS A N 1
ATOM 2787 C CA . LYS A 1 345 ? -5.104 -12.121 16.629 1.00 95.62 345 LYS A CA 1
ATOM 2788 C C . LYS A 1 345 ? -4.142 -11.671 15.529 1.00 95.62 345 LYS A C 1
ATOM 2790 O O . LYS A 1 345 ? -4.283 -12.059 14.371 1.00 95.62 345 LYS A O 1
ATOM 2795 N N . ASP A 1 346 ? -3.120 -10.907 15.896 1.00 94.44 346 ASP A N 1
ATOM 2796 C CA . ASP A 1 346 ? -2.124 -10.347 14.971 1.00 94.44 346 ASP A CA 1
ATOM 2797 C C . ASP A 1 346 ? -1.435 -11.413 14.092 1.00 94.44 346 ASP A C 1
ATOM 2799 O O . ASP A 1 346 ? -1.225 -11.203 12.896 1.00 94.44 346 ASP A O 1
ATOM 2803 N N . ASP A 1 347 ? -1.153 -12.589 14.666 1.00 91.69 347 ASP A N 1
ATOM 2804 C CA . ASP A 1 347 ? -0.592 -13.760 13.973 1.00 91.69 347 ASP A CA 1
ATOM 2805 C C . ASP A 1 347 ? -1.437 -14.200 12.762 1.00 91.69 347 ASP A C 1
ATOM 2807 O O . ASP A 1 347 ? -0.875 -14.564 11.732 1.00 91.69 347 ASP A O 1
ATOM 2811 N N . ASP A 1 348 ? -2.771 -14.088 12.819 1.00 94.62 348 ASP A N 1
ATOM 2812 C CA . ASP A 1 348 ? -3.652 -14.480 11.709 1.00 94.62 348 ASP A CA 1
ATOM 2813 C C . ASP A 1 348 ? -3.408 -13.598 10.468 1.00 94.62 348 ASP A C 1
ATOM 2815 O O . ASP A 1 348 ? -3.332 -14.092 9.338 1.00 94.62 348 ASP A O 1
ATOM 2819 N N . PHE A 1 349 ? -3.223 -12.290 10.676 1.00 96.56 349 PHE A N 1
ATOM 2820 C CA . PHE A 1 349 ? -2.959 -11.310 9.618 1.00 96.56 349 PHE A CA 1
ATOM 2821 C C . PHE A 1 349 ? -1.533 -11.432 9.073 1.00 96.56 349 PHE A C 1
ATOM 2823 O O . PHE A 1 349 ? -1.330 -11.433 7.855 1.00 96.56 349 PHE A O 1
ATOM 2830 N N . TYR A 1 350 ? -0.540 -11.613 9.950 1.00 93.88 350 TYR A N 1
ATOM 2831 C CA . TYR A 1 350 ? 0.842 -11.862 9.534 1.00 93.88 350 TYR A CA 1
ATOM 2832 C C . TYR A 1 350 ? 0.969 -13.170 8.739 1.00 93.88 350 TYR A C 1
ATOM 2834 O O . TYR A 1 350 ? 1.645 -13.195 7.708 1.00 93.88 350 TYR A O 1
ATOM 2842 N N . ARG A 1 351 ? 0.279 -14.240 9.160 1.00 92.38 351 ARG A N 1
ATOM 2843 C CA . ARG A 1 351 ? 0.235 -15.536 8.462 1.00 92.38 351 ARG A CA 1
ATOM 2844 C C . ARG A 1 351 ? -0.418 -15.397 7.091 1.00 92.38 351 ARG A C 1
ATOM 2846 O O . ARG A 1 351 ? 0.115 -15.914 6.109 1.00 92.38 351 ARG A O 1
ATOM 2853 N N . TYR A 1 352 ? -1.518 -14.647 7.012 1.00 95.56 352 TYR A N 1
ATOM 2854 C CA . TYR A 1 352 ? -2.228 -14.368 5.767 1.00 95.56 352 TYR A CA 1
ATOM 2855 C C . TYR A 1 352 ? -1.345 -13.638 4.739 1.00 95.56 352 TYR A C 1
ATOM 2857 O O . TYR A 1 352 ? -1.316 -14.045 3.576 1.00 95.56 352 TYR A O 1
ATOM 2865 N N . ILE A 1 353 ? -0.572 -12.626 5.154 1.00 96.25 353 ILE A N 1
ATOM 2866 C CA . ILE A 1 353 ? 0.412 -11.960 4.281 1.00 96.25 353 ILE A CA 1
ATOM 2867 C C . ILE A 1 353 ? 1.536 -12.930 3.888 1.00 96.25 353 ILE A C 1
ATOM 2869 O O . ILE A 1 353 ? 1.860 -13.074 2.707 1.00 96.25 353 ILE A O 1
ATOM 2873 N N . TYR A 1 354 ? 2.129 -13.606 4.874 1.00 93.88 354 TYR A N 1
ATOM 2874 C CA . TYR A 1 354 ? 3.311 -14.450 4.703 1.00 93.88 354 TYR A CA 1
ATOM 2875 C C . TYR A 1 354 ? 3.097 -15.607 3.721 1.00 93.88 354 TYR A C 1
ATOM 2877 O O . TYR A 1 354 ? 3.949 -15.866 2.873 1.00 93.88 354 TYR A O 1
ATOM 2885 N N . ASP A 1 355 ? 1.959 -16.298 3.798 1.00 93.69 355 ASP A N 1
ATOM 2886 C CA . ASP A 1 355 ? 1.697 -17.444 2.922 1.00 93.69 355 ASP A CA 1
ATOM 2887 C C . ASP A 1 355 ? 1.519 -17.055 1.449 1.00 93.69 355 ASP A C 1
ATOM 2889 O O . ASP A 1 355 ? 1.782 -17.885 0.580 1.00 93.69 355 ASP A O 1
ATOM 2893 N N . ARG A 1 356 ? 1.140 -15.799 1.172 1.00 95.62 356 ARG A N 1
ATOM 2894 C CA . ARG A 1 356 ? 0.935 -15.239 -0.177 1.00 95.62 356 ARG A CA 1
ATOM 2895 C C . ARG A 1 356 ? 2.172 -14.546 -0.755 1.00 95.62 356 ARG A C 1
ATOM 2897 O O . ARG A 1 356 ? 2.165 -14.223 -1.943 1.00 95.62 356 ARG A O 1
ATOM 2904 N N . SER A 1 357 ? 3.207 -14.318 0.061 1.00 95.19 357 SER A N 1
ATOM 2905 C CA . SER A 1 357 ? 4.337 -13.431 -0.250 1.00 95.19 357 SER A CA 1
ATOM 2906 C C . SER A 1 357 ? 5.675 -14.166 -0.369 1.00 95.19 357 SER A C 1
ATOM 2908 O O . SER A 1 357 ? 6.075 -14.927 0.517 1.00 95.19 357 SER A O 1
ATOM 2910 N N . PHE A 1 358 ? 6.435 -13.843 -1.413 1.00 94.00 358 PHE A N 1
ATOM 2911 C CA . PHE A 1 358 ? 7.789 -14.338 -1.666 1.00 94.00 358 PHE A CA 1
ATOM 2912 C C . PHE A 1 358 ? 8.754 -13.197 -2.032 1.00 94.00 358 PHE A C 1
ATOM 2914 O O . PHE A 1 358 ? 8.340 -12.075 -2.317 1.00 94.00 358 PHE A O 1
ATOM 2921 N N . MET A 1 359 ? 10.053 -13.483 -1.996 1.00 92.06 359 MET A N 1
ATOM 2922 C CA . MET A 1 359 ? 11.120 -12.581 -2.435 1.00 92.06 359 MET A CA 1
ATOM 2923 C C . MET A 1 359 ? 11.537 -12.935 -3.863 1.00 92.06 359 MET A C 1
ATOM 2925 O O . MET A 1 359 ? 11.742 -14.117 -4.148 1.00 92.06 359 MET A O 1
ATOM 2929 N N . ILE A 1 360 ? 11.732 -11.936 -4.728 1.00 92.62 360 ILE A N 1
ATOM 2930 C CA . ILE A 1 360 ? 12.394 -12.092 -6.033 1.00 92.62 360 ILE A CA 1
ATOM 2931 C C . ILE A 1 360 ? 13.800 -11.475 -6.002 1.00 92.62 360 ILE A C 1
ATOM 2933 O O . ILE A 1 360 ? 14.004 -10.418 -5.410 1.00 92.62 360 ILE A O 1
ATOM 2937 N N . SER A 1 361 ? 14.758 -12.102 -6.683 1.00 90.12 361 SER A N 1
ATOM 2938 C CA . SER A 1 361 ? 16.059 -11.532 -7.043 1.00 90.12 361 SER A CA 1
ATOM 2939 C C . SER A 1 361 ? 16.246 -11.616 -8.559 1.00 90.12 361 SER A C 1
ATOM 2941 O O . SER A 1 361 ? 16.078 -12.670 -9.183 1.00 90.12 361 SER A O 1
ATOM 2943 N N . ILE A 1 362 ? 16.582 -10.472 -9.149 1.00 91.31 362 ILE A N 1
ATOM 2944 C CA . ILE A 1 362 ? 16.745 -10.240 -10.579 1.00 91.31 362 ILE A CA 1
ATOM 2945 C C . ILE A 1 362 ? 18.163 -9.705 -10.782 1.00 91.31 362 ILE A C 1
ATOM 2947 O O . ILE A 1 362 ? 18.459 -8.539 -10.522 1.00 91.31 362 ILE A O 1
ATOM 2951 N N . ASN A 1 363 ? 19.055 -10.591 -11.218 1.00 89.50 363 ASN A N 1
ATOM 2952 C CA . ASN A 1 363 ? 20.465 -10.279 -11.418 1.00 89.50 363 ASN A CA 1
ATOM 2953 C C . ASN A 1 363 ? 20.686 -9.904 -12.884 1.00 89.50 363 ASN A C 1
ATOM 2955 O O . ASN A 1 363 ? 20.557 -10.750 -13.773 1.00 89.50 363 ASN A O 1
ATOM 2959 N N . THR A 1 364 ? 20.982 -8.632 -13.131 1.00 90.50 364 THR A N 1
ATOM 2960 C CA . THR A 1 364 ? 21.242 -8.086 -14.463 1.00 90.50 364 THR A CA 1
ATOM 2961 C C . THR A 1 364 ? 22.693 -7.656 -14.618 1.00 90.50 364 THR A C 1
ATOM 2963 O O . THR A 1 364 ? 23.420 -7.449 -13.647 1.00 90.50 364 THR A O 1
ATOM 2966 N N . PHE A 1 365 ? 23.106 -7.456 -15.864 1.00 88.31 365 PHE A N 1
ATOM 2967 C CA . PHE A 1 365 ? 24.203 -6.564 -16.196 1.00 88.31 365 PHE A CA 1
ATOM 2968 C C . PHE A 1 365 ? 23.702 -5.503 -17.172 1.00 88.31 365 PHE A C 1
ATOM 2970 O O . PHE A 1 365 ? 23.123 -5.808 -18.216 1.00 88.31 365 PHE A O 1
ATOM 2977 N N . GLY A 1 366 ? 23.905 -4.248 -16.784 1.00 87.44 366 GLY A N 1
ATOM 2978 C CA . GLY A 1 366 ? 23.466 -3.060 -17.506 1.00 87.44 366 GLY A CA 1
ATOM 2979 C C . GLY A 1 366 ? 24.595 -2.042 -17.584 1.00 87.44 366 GLY A C 1
ATOM 2980 O O . GLY A 1 366 ? 25.658 -2.220 -16.980 1.00 87.44 366 GLY A O 1
ATOM 2981 N N . TRP A 1 367 ? 24.385 -0.973 -18.345 1.00 86.56 367 TRP A N 1
ATOM 2982 C CA . TRP A 1 367 ? 25.391 0.075 -18.467 1.00 86.56 367 TRP A CA 1
ATOM 2983 C C . TRP A 1 367 ? 25.323 1.041 -17.290 1.00 86.56 367 TRP A C 1
ATOM 2985 O O . TRP A 1 367 ? 24.256 1.485 -16.881 1.00 86.56 367 TRP A O 1
ATOM 2995 N N . HIS A 1 368 ? 26.484 1.409 -16.767 1.00 84.12 368 HIS A N 1
ATOM 2996 C CA . HIS A 1 368 ? 26.611 2.390 -15.706 1.00 84.12 368 HIS A CA 1
ATOM 2997 C C . HIS A 1 368 ? 27.509 3.532 -16.170 1.00 84.12 368 HIS A C 1
ATOM 2999 O O . HIS A 1 368 ? 28.612 3.303 -16.669 1.00 84.12 368 HIS A O 1
ATOM 3005 N N . TRP A 1 369 ? 27.056 4.765 -15.950 1.00 75.75 369 TRP A N 1
ATOM 3006 C CA . TRP A 1 369 ? 27.845 5.971 -16.164 1.00 75.75 369 TRP A CA 1
ATOM 3007 C C . TRP A 1 369 ? 28.350 6.514 -14.823 1.00 75.75 369 TRP A C 1
ATOM 3009 O O . TRP A 1 369 ? 27.544 6.773 -13.933 1.00 75.75 369 TRP A O 1
ATOM 3019 N N . ASP A 1 370 ? 29.664 6.702 -14.679 1.00 70.88 370 ASP A N 1
ATOM 3020 C CA . ASP A 1 370 ? 30.270 7.386 -13.529 1.00 70.88 370 ASP A CA 1
ATOM 3021 C C . ASP A 1 370 ? 30.472 8.876 -13.887 1.00 70.88 370 ASP A C 1
ATOM 3023 O O . ASP A 1 370 ? 31.385 9.192 -14.656 1.00 70.88 370 ASP A O 1
ATOM 3027 N N . PRO A 1 371 ? 29.639 9.806 -13.370 1.00 62.72 371 PRO A N 1
ATOM 3028 C CA . PRO A 1 371 ? 29.681 11.221 -13.743 1.00 62.72 371 PRO A CA 1
ATOM 3029 C C . PRO A 1 371 ? 30.836 12.006 -13.099 1.00 62.72 371 PRO A C 1
ATOM 3031 O O . PRO A 1 371 ? 30.994 13.187 -13.400 1.00 62.72 371 PRO A O 1
ATOM 3034 N N . TYR A 1 372 ? 31.629 11.384 -12.219 1.00 64.31 372 TYR A N 1
ATOM 3035 C CA . TYR A 1 372 ? 32.742 12.024 -11.507 1.00 64.31 372 TYR A CA 1
ATOM 3036 C C . TYR A 1 372 ? 34.114 11.466 -11.907 1.00 64.31 372 TYR A C 1
ATOM 3038 O O . TYR A 1 372 ? 35.142 11.936 -11.416 1.00 64.31 372 TYR A O 1
ATOM 3046 N N . SER A 1 373 ? 34.152 10.476 -12.800 1.00 55.41 373 SER A N 1
ATOM 3047 C CA . SER A 1 373 ? 35.386 9.906 -13.334 1.00 55.41 373 SER A CA 1
ATOM 3048 C C . SER A 1 373 ? 35.647 10.328 -14.775 1.00 55.41 373 SER A C 1
ATOM 3050 O O . SER A 1 373 ? 34.726 10.466 -15.579 1.00 55.41 373 SER A O 1
ATOM 3052 N N . ASN A 1 374 ? 36.926 10.403 -15.141 1.00 54.78 374 ASN A N 1
ATOM 3053 C CA . ASN A 1 374 ? 37.314 10.275 -16.538 1.00 54.78 374 ASN A CA 1
ATOM 3054 C C . ASN A 1 374 ? 37.000 8.847 -17.002 1.00 54.78 374 ASN A C 1
ATOM 3056 O O . ASN A 1 374 ? 37.829 7.971 -16.784 1.00 54.78 374 ASN A O 1
ATOM 3060 N N . ASP A 1 375 ? 35.859 8.651 -17.666 1.00 57.53 375 ASP A N 1
ATOM 3061 C CA . ASP A 1 375 ? 35.658 7.819 -18.869 1.00 57.53 375 ASP A CA 1
ATOM 3062 C C . ASP A 1 375 ? 35.970 6.295 -18.843 1.00 57.53 375 ASP A C 1
ATOM 3064 O O . ASP A 1 375 ? 35.461 5.556 -19.685 1.00 57.53 375 ASP A O 1
ATOM 3068 N N . SER A 1 376 ? 36.772 5.791 -17.904 1.00 58.69 376 SER A N 1
ATOM 3069 C CA . SER A 1 376 ? 37.247 4.404 -17.786 1.00 58.69 376 SER A CA 1
ATOM 3070 C C . SER A 1 376 ? 36.547 3.598 -16.687 1.00 58.69 376 SER A C 1
ATOM 3072 O O . SER A 1 376 ? 36.784 2.398 -16.571 1.00 58.69 376 SER A O 1
ATOM 3074 N N . LYS A 1 377 ? 35.673 4.232 -15.890 1.00 67.12 377 LYS A N 1
ATOM 3075 C CA . LYS A 1 377 ? 34.791 3.559 -14.911 1.00 67.12 377 LYS A CA 1
ATOM 3076 C C . LYS A 1 377 ? 33.336 3.420 -15.377 1.00 67.12 377 LYS A C 1
ATOM 3078 O O . LYS A 1 377 ? 32.535 2.781 -14.684 1.00 67.12 377 LYS A O 1
ATOM 3083 N N . SER A 1 378 ? 33.002 4.020 -16.520 1.00 76.38 378 SER A N 1
ATOM 3084 C CA . SER A 1 378 ? 31.724 3.838 -17.212 1.00 76.38 378 SER A CA 1
ATOM 3085 C C . SER A 1 378 ? 31.792 2.587 -18.089 1.00 76.38 378 SER A C 1
ATOM 3087 O O . SER A 1 378 ? 32.764 2.405 -18.819 1.00 76.38 378 SER A O 1
ATOM 3089 N N . GLY A 1 379 ? 30.781 1.725 -18.015 1.00 81.12 379 GLY A N 1
ATOM 3090 C CA . GLY A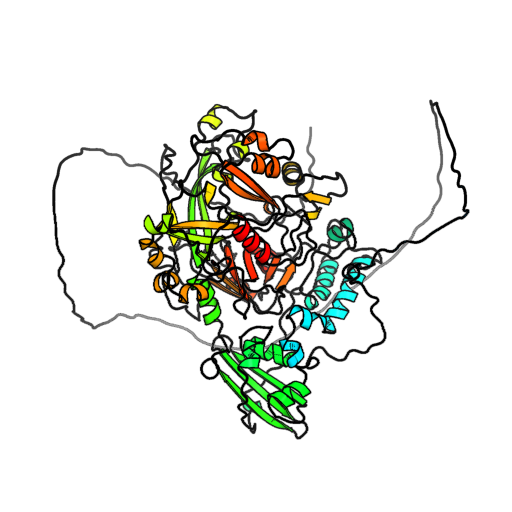 1 379 ? 30.800 0.405 -18.650 1.00 81.12 379 GLY A CA 1
ATOM 3091 C C . GLY A 1 379 ? 29.691 -0.511 -18.141 1.00 81.12 379 GLY A C 1
ATOM 3092 O O . GLY A 1 379 ? 28.864 -0.098 -17.325 1.00 81.12 379 GLY A O 1
ATOM 3093 N N . LEU A 1 380 ? 29.691 -1.767 -18.594 1.00 83.38 380 LEU A N 1
ATOM 3094 C CA . LEU A 1 380 ? 28.796 -2.798 -18.065 1.00 83.38 380 LEU A CA 1
ATOM 3095 C C . LEU A 1 380 ? 29.151 -3.130 -16.606 1.00 83.38 380 LEU A C 1
ATOM 3097 O O . LEU A 1 380 ? 30.310 -3.396 -16.286 1.00 83.38 380 LEU A O 1
ATOM 3101 N N . LYS A 1 381 ? 28.146 -3.142 -15.727 1.00 83.88 381 LYS A N 1
ATOM 3102 C CA . LYS A 1 381 ? 28.258 -3.574 -14.325 1.00 83.88 381 LYS A CA 1
ATOM 3103 C C . LYS A 1 381 ? 27.105 -4.515 -13.985 1.00 83.88 381 LYS A C 1
ATOM 3105 O O . LYS A 1 381 ? 25.995 -4.339 -14.485 1.00 83.88 381 LYS A O 1
ATOM 3110 N N . SER A 1 382 ? 27.359 -5.493 -13.118 1.00 82.69 382 SER A N 1
ATOM 3111 C CA . SER A 1 382 ? 26.298 -6.309 -12.524 1.00 82.69 382 SER A CA 1
ATOM 3112 C C . SER A 1 382 ? 25.460 -5.482 -11.554 1.00 82.69 382 SER A C 1
ATOM 3114 O O . SER A 1 382 ? 26.015 -4.720 -10.761 1.00 82.69 382 SER A O 1
ATOM 3116 N N . ASN A 1 383 ? 24.149 -5.695 -11.563 1.00 84.38 383 ASN A N 1
ATOM 3117 C CA . ASN A 1 383 ? 23.208 -5.164 -10.590 1.00 84.38 383 ASN A CA 1
ATOM 3118 C C . ASN A 1 383 ? 22.314 -6.306 -10.077 1.00 84.38 383 ASN A C 1
ATOM 3120 O O . ASN A 1 383 ? 21.884 -7.154 -10.855 1.00 84.38 383 ASN A O 1
ATOM 3124 N N . ASN A 1 384 ? 22.037 -6.340 -8.774 1.00 82.00 384 ASN A N 1
ATOM 3125 C CA . ASN A 1 384 ? 21.116 -7.303 -8.167 1.00 82.00 384 ASN A CA 1
ATOM 3126 C C . ASN A 1 384 ? 19.903 -6.530 -7.650 1.00 82.00 384 ASN A C 1
ATOM 3128 O O . ASN A 1 384 ? 19.935 -5.972 -6.553 1.00 82.00 384 ASN A O 1
ATOM 3132 N N . GLY A 1 385 ? 18.862 -6.461 -8.478 1.00 83.19 385 GLY A N 1
ATOM 3133 C CA . GLY A 1 385 ? 17.560 -5.944 -8.078 1.00 83.19 385 GLY A CA 1
ATOM 3134 C C . GLY A 1 385 ? 16.751 -7.018 -7.357 1.00 83.19 385 GLY A C 1
ATOM 3135 O O . GLY A 1 385 ? 16.957 -8.216 -7.552 1.00 83.19 385 GLY A O 1
ATOM 3136 N N . GLY A 1 386 ? 15.796 -6.608 -6.534 1.00 84.94 386 GLY A N 1
ATOM 3137 C CA . GLY A 1 386 ? 14.922 -7.542 -5.839 1.00 84.94 386 GLY A CA 1
ATOM 3138 C C . GLY A 1 386 ? 13.904 -6.838 -4.962 1.00 84.94 386 GLY A C 1
ATOM 3139 O O . GLY A 1 386 ? 13.976 -5.628 -4.749 1.00 84.94 386 GLY A O 1
ATOM 3140 N N . GLY A 1 387 ? 12.947 -7.607 -4.462 1.00 91.56 387 GLY A N 1
ATOM 3141 C CA . GLY A 1 387 ? 11.875 -7.101 -3.617 1.00 91.56 387 GLY A CA 1
ATOM 3142 C C . GLY A 1 387 ? 10.786 -8.138 -3.391 1.00 91.56 387 GLY A C 1
ATOM 3143 O O . GLY A 1 387 ? 10.854 -9.273 -3.870 1.00 91.56 387 GLY A O 1
ATOM 3144 N N . THR A 1 388 ? 9.760 -7.739 -2.651 1.00 95.25 388 THR A N 1
ATOM 3145 C CA . THR A 1 388 ? 8.629 -8.614 -2.346 1.00 95.25 388 THR A CA 1
ATOM 3146 C C . THR A 1 388 ? 7.687 -8.714 -3.541 1.00 95.25 388 THR A C 1
ATOM 3148 O O . THR A 1 388 ? 7.431 -7.746 -4.260 1.00 95.25 388 THR A O 1
ATOM 3151 N N . MET A 1 389 ? 7.147 -9.907 -3.731 1.00 96.69 389 MET A N 1
ATOM 3152 C CA . MET A 1 389 ? 6.088 -10.230 -4.670 1.00 96.69 389 MET A CA 1
ATOM 3153 C C . MET A 1 389 ? 5.005 -11.012 -3.936 1.00 96.69 389 MET A C 1
ATOM 3155 O O . MET A 1 389 ? 5.308 -11.828 -3.065 1.00 96.69 389 MET A O 1
ATOM 3159 N N . TRP A 1 390 ? 3.743 -10.791 -4.288 1.00 97.69 390 TRP A N 1
ATOM 3160 C CA . TRP A 1 390 ? 2.621 -11.536 -3.716 1.00 97.69 390 TRP A CA 1
ATOM 3161 C C . TRP A 1 390 ? 1.575 -11.868 -4.773 1.00 97.69 390 TRP A C 1
ATOM 3163 O O . TRP A 1 390 ? 1.359 -11.108 -5.718 1.00 97.69 390 TRP A O 1
ATOM 3173 N N . VAL A 1 391 ? 0.944 -13.035 -4.638 1.00 98.00 391 VAL A N 1
ATOM 3174 C CA . VAL A 1 391 ? -0.067 -13.491 -5.601 1.00 98.00 391 VAL A CA 1
ATOM 3175 C C . VAL A 1 391 ? -1.406 -12.838 -5.289 1.00 98.00 391 VAL A C 1
ATOM 3177 O O . VAL A 1 391 ? -1.944 -12.976 -4.190 1.00 98.00 391 VAL A O 1
ATOM 3180 N N . MET A 1 392 ? -1.945 -12.135 -6.280 1.00 97.75 392 MET A N 1
ATOM 3181 C CA . MET A 1 392 ? -3.274 -11.546 -6.231 1.00 97.75 392 MET A CA 1
ATOM 3182 C C . MET A 1 392 ? -4.346 -12.567 -6.641 1.00 97.75 392 MET A C 1
ATOM 3184 O O . MET A 1 392 ? -5.372 -12.673 -5.971 1.00 97.75 392 MET A O 1
ATOM 3188 N N . ASP A 1 393 ? -4.110 -13.312 -7.726 1.00 98.44 393 ASP A N 1
ATOM 3189 C CA . ASP A 1 393 ? -5.023 -14.321 -8.288 1.00 98.44 393 ASP A CA 1
ATOM 3190 C C . ASP A 1 393 ? -4.252 -15.297 -9.211 1.00 98.44 393 ASP A C 1
ATOM 3192 O O . ASP A 1 393 ? -3.100 -15.036 -9.575 1.00 98.44 393 ASP A O 1
ATOM 3196 N N . ARG A 1 394 ? -4.878 -16.393 -9.654 1.00 98.00 394 ARG A N 1
ATOM 3197 C CA . ARG A 1 394 ? -4.364 -17.277 -10.718 1.00 98.00 394 ARG A CA 1
ATOM 3198 C C . ARG A 1 394 ? -5.141 -17.070 -12.017 1.00 98.00 394 ARG A C 1
ATOM 3200 O O . ARG A 1 394 ? -6.361 -16.939 -11.992 1.00 98.00 394 ARG A O 1
ATOM 3207 N N . ILE A 1 395 ? -4.449 -17.092 -13.156 1.00 98.19 395 ILE A N 1
ATOM 3208 C CA . ILE A 1 395 ? -5.062 -17.119 -14.491 1.00 98.19 395 ILE A CA 1
ATOM 3209 C C . ILE A 1 395 ? -5.394 -18.564 -14.869 1.00 98.19 395 ILE A C 1
ATOM 3211 O O . ILE A 1 395 ? -4.561 -19.462 -14.734 1.00 98.19 395 ILE A O 1
ATOM 3215 N N . ILE A 1 396 ? -6.599 -18.779 -15.396 1.00 97.06 396 ILE A N 1
ATOM 3216 C CA . ILE A 1 396 ? -7.000 -20.066 -15.970 1.00 97.06 396 ILE A CA 1
ATOM 3217 C C . ILE A 1 396 ? -6.454 -20.146 -17.399 1.00 97.06 396 ILE A C 1
ATOM 3219 O O . ILE A 1 396 ? -7.046 -19.588 -18.324 1.00 97.06 396 ILE A O 1
ATOM 3223 N N . ASN A 1 397 ? -5.322 -20.829 -17.585 1.00 95.94 397 ASN A N 1
ATOM 3224 C CA . ASN A 1 397 ? -4.670 -20.979 -18.889 1.00 95.94 397 ASN A CA 1
ATOM 3225 C C . ASN A 1 397 ? -4.415 -22.465 -19.208 1.00 95.94 397 ASN A C 1
ATOM 3227 O O . ASN A 1 397 ? -3.328 -22.973 -18.919 1.00 95.94 397 ASN A O 1
ATOM 3231 N N . PRO A 1 398 ? -5.371 -23.161 -19.857 1.00 95.31 398 PRO A N 1
ATOM 3232 C CA . PRO A 1 398 ? -5.238 -24.578 -20.199 1.00 95.31 398 PRO A CA 1
ATOM 3233 C C . PRO A 1 398 ? -3.998 -24.918 -21.039 1.00 95.31 398 PRO A C 1
ATOM 3235 O O . PRO A 1 398 ? -3.458 -26.013 -20.909 1.00 95.31 398 PRO A O 1
ATOM 3238 N N . GLU A 1 399 ? -3.510 -23.995 -21.876 1.00 95.94 399 GLU A N 1
ATOM 3239 C CA . GLU A 1 399 ? -2.324 -24.223 -22.710 1.00 95.94 399 GLU A CA 1
ATOM 3240 C C . GLU A 1 399 ? -1.034 -24.221 -21.872 1.00 95.94 399 GLU A C 1
ATOM 3242 O O . GLU A 1 399 ? -0.181 -25.095 -22.033 1.00 95.94 399 GLU A O 1
ATOM 3247 N N . ALA A 1 400 ? -0.904 -23.276 -20.935 1.00 95.06 400 ALA A N 1
ATOM 3248 C CA . ALA A 1 400 ? 0.201 -23.261 -19.975 1.00 95.06 400 ALA A CA 1
ATOM 3249 C C . ALA A 1 400 ? 0.109 -24.448 -19.000 1.00 95.06 400 ALA A C 1
ATOM 3251 O O . ALA A 1 400 ? 1.114 -25.100 -18.712 1.00 95.06 400 ALA A O 1
ATOM 3252 N N . GLU A 1 401 ? -1.103 -24.777 -18.549 1.00 96.00 401 GLU A N 1
ATOM 3253 C CA . GLU A 1 401 ? -1.359 -25.874 -17.616 1.00 96.00 401 GLU A CA 1
ATOM 3254 C C . GLU A 1 401 ? -1.045 -27.254 -18.206 1.00 96.00 401 GLU A C 1
ATOM 3256 O O . GLU A 1 401 ? -0.500 -28.094 -17.482 1.00 96.00 401 GLU A O 1
ATOM 3261 N N . ALA A 1 402 ? -1.316 -27.465 -19.499 1.00 96.94 402 ALA A N 1
ATOM 3262 C CA . ALA A 1 402 ? -0.922 -28.660 -20.249 1.00 96.94 402 ALA A CA 1
ATOM 3263 C C . ALA A 1 402 ? 0.596 -28.735 -20.501 1.00 96.94 402 ALA A C 1
ATOM 3265 O O . ALA A 1 402 ? 1.156 -29.826 -20.581 1.00 96.94 402 ALA A O 1
ATOM 3266 N N . LYS A 1 403 ? 1.281 -27.586 -20.573 1.00 96.38 403 LYS A N 1
ATOM 3267 C CA . LYS A 1 403 ? 2.748 -27.485 -20.693 1.00 96.38 403 LYS A CA 1
ATOM 3268 C C . LYS A 1 403 ? 3.491 -27.605 -19.352 1.00 96.38 403 LYS A C 1
ATOM 3270 O O . LYS A 1 403 ? 4.710 -27.463 -19.331 1.00 96.38 403 LYS A O 1
ATOM 3275 N N . GLY A 1 404 ? 2.788 -27.864 -18.245 1.00 96.81 404 GLY A N 1
ATOM 3276 C CA . GLY A 1 404 ? 3.395 -28.029 -16.917 1.00 96.81 404 GLY A CA 1
ATOM 3277 C C . GLY A 1 404 ? 3.638 -26.724 -16.150 1.00 96.81 404 GLY A C 1
ATOM 3278 O O . GLY A 1 404 ? 4.496 -26.689 -15.270 1.00 96.81 404 GLY A O 1
ATOM 3279 N N . TYR A 1 405 ? 2.886 -25.658 -16.443 1.00 97.38 405 TYR A N 1
ATOM 3280 C CA . TYR A 1 405 ? 2.996 -24.362 -15.761 1.00 97.38 405 TYR A CA 1
ATOM 3281 C C . TYR A 1 405 ? 1.696 -23.955 -15.052 1.00 97.38 405 TYR A C 1
ATOM 3283 O O . TYR A 1 405 ? 0.602 -24.317 -15.476 1.00 97.38 405 TYR A O 1
ATOM 3291 N N . TRP A 1 406 ? 1.815 -23.150 -14.000 1.00 97.69 406 TRP A N 1
ATOM 3292 C CA . TRP A 1 406 ? 0.741 -22.290 -13.497 1.00 97.69 406 TRP A CA 1
ATOM 3293 C C . TRP A 1 406 ? 1.032 -20.845 -13.914 1.00 97.69 406 TRP A C 1
ATOM 3295 O O . TRP A 1 406 ? 2.186 -20.421 -13.872 1.00 97.69 406 TRP A O 1
ATOM 3305 N N . GLU A 1 407 ? 0.009 -20.077 -14.295 1.00 97.94 407 GLU A N 1
ATOM 3306 C CA . GLU A 1 407 ? 0.148 -18.653 -14.628 1.00 97.94 407 GLU A CA 1
ATOM 3307 C C . GLU A 1 407 ? -0.500 -17.792 -13.535 1.00 97.94 407 GLU A C 1
ATOM 3309 O O . GLU A 1 407 ? -1.701 -17.877 -13.288 1.00 97.94 407 GLU A O 1
ATOM 3314 N N . LEU A 1 408 ? 0.308 -16.984 -12.851 1.00 98.25 408 LEU A N 1
ATOM 3315 C CA . LEU A 1 408 ? -0.082 -16.219 -11.667 1.00 98.25 408 LEU A CA 1
ATOM 3316 C C . LEU A 1 408 ? -0.160 -14.721 -11.983 1.00 98.25 408 LEU A C 1
ATOM 3318 O O . LEU A 1 408 ? 0.687 -14.195 -12.709 1.00 98.25 408 LEU A O 1
ATOM 3322 N N . LEU A 1 409 ? -1.135 -14.032 -11.385 1.00 98.38 409 LEU A N 1
ATOM 3323 C CA . LEU A 1 409 ? -1.163 -12.573 -11.293 1.00 98.38 409 LEU A CA 1
ATOM 3324 C C . LEU A 1 409 ? -0.451 -12.154 -10.007 1.00 98.38 409 LEU A C 1
ATOM 3326 O O . LEU A 1 409 ? -0.941 -12.399 -8.905 1.00 98.38 409 LEU A O 1
ATOM 3330 N N . VAL A 1 410 ? 0.722 -11.546 -10.157 1.00 98.38 410 VAL A N 1
ATOM 3331 C CA . VAL A 1 410 ? 1.659 -11.245 -9.067 1.00 98.38 410 VAL A CA 1
ATOM 3332 C C . VAL A 1 410 ? 1.860 -9.739 -8.968 1.00 98.38 410 VAL A C 1
ATOM 3334 O O . VAL A 1 410 ? 2.264 -9.113 -9.942 1.00 98.38 410 VAL A O 1
ATOM 3337 N N . ALA A 1 411 ? 1.594 -9.144 -7.811 1.00 98.44 411 ALA A N 1
ATOM 3338 C CA . ALA A 1 411 ? 1.762 -7.709 -7.602 1.00 98.44 411 ALA A CA 1
ATOM 3339 C C . ALA A 1 411 ? 3.124 -7.374 -6.970 1.00 98.44 411 ALA A C 1
ATOM 3341 O O . ALA A 1 411 ? 3.628 -8.105 -6.113 1.00 98.44 411 ALA A O 1
ATOM 3342 N N . THR A 1 412 ? 3.715 -6.256 -7.401 1.00 98.19 412 THR A N 1
ATOM 3343 C CA . THR A 1 412 ? 4.924 -5.646 -6.821 1.00 98.19 412 THR A CA 1
ATOM 3344 C C . THR A 1 412 ? 5.005 -4.150 -7.187 1.00 98.19 412 THR A C 1
ATOM 3346 O O . THR A 1 412 ? 4.070 -3.603 -7.776 1.00 98.19 412 THR A O 1
ATOM 3349 N N . ASN A 1 413 ? 6.085 -3.453 -6.822 1.00 97.75 413 ASN A N 1
ATOM 3350 C CA . ASN A 1 413 ? 6.329 -2.073 -7.269 1.00 97.75 413 ASN A CA 1
ATOM 3351 C C . ASN A 1 413 ? 6.948 -2.036 -8.669 1.00 97.75 413 ASN A C 1
ATOM 3353 O O . ASN A 1 413 ? 7.646 -2.968 -9.072 1.00 97.75 413 ASN A O 1
ATOM 3357 N N . ILE A 1 414 ? 6.781 -0.920 -9.382 1.00 97.12 414 ILE A N 1
ATOM 3358 C CA . ILE A 1 414 ? 7.430 -0.715 -10.681 1.00 97.12 414 ILE A CA 1
ATOM 3359 C C . ILE A 1 414 ? 8.945 -0.782 -10.510 1.00 97.12 414 ILE A C 1
ATOM 3361 O O . ILE A 1 414 ? 9.597 -1.502 -11.255 1.00 97.12 414 ILE A O 1
ATOM 3365 N N . HIS A 1 415 ? 9.511 -0.126 -9.493 1.00 93.94 415 HIS A N 1
ATOM 3366 C CA . HIS A 1 415 ? 10.965 -0.114 -9.300 1.00 93.94 415 HIS A CA 1
ATOM 3367 C C . HIS A 1 415 ? 11.573 -1.490 -8.952 1.00 93.94 415 HIS A C 1
ATOM 3369 O O . HIS A 1 415 ? 12.768 -1.693 -9.156 1.00 93.94 415 HIS A O 1
ATOM 3375 N N . VAL A 1 416 ? 10.771 -2.460 -8.486 1.00 94.69 416 VAL A N 1
ATOM 3376 C CA . VAL A 1 416 ? 11.219 -3.849 -8.243 1.00 94.69 416 VAL A CA 1
ATOM 3377 C C . VAL A 1 416 ? 11.326 -4.646 -9.550 1.00 94.69 416 VAL A C 1
ATOM 3379 O O . VAL A 1 416 ? 12.177 -5.526 -9.661 1.00 94.69 416 VAL A O 1
ATOM 3382 N N . PHE A 1 417 ? 10.507 -4.325 -10.558 1.00 95.94 417 PHE A N 1
ATOM 3383 C CA . PHE A 1 417 ? 10.487 -4.998 -11.867 1.00 95.94 417 PHE A CA 1
ATOM 3384 C C . PHE A 1 417 ? 10.787 -4.037 -13.038 1.00 95.94 417 PHE A C 1
ATOM 3386 O O . PHE A 1 417 ? 10.393 -4.277 -14.177 1.00 95.94 417 PHE A O 1
ATOM 3393 N N . GLY A 1 418 ? 11.469 -2.919 -12.770 1.00 93.12 418 GLY A N 1
ATOM 3394 C CA . GLY A 1 418 ? 11.502 -1.787 -13.701 1.00 93.12 418 GLY A CA 1
ATOM 3395 C C . GLY A 1 418 ? 12.262 -2.076 -14.992 1.00 93.12 418 GLY A C 1
ATOM 3396 O O . GLY A 1 418 ? 11.800 -1.727 -16.074 1.00 93.12 418 GLY A O 1
ATOM 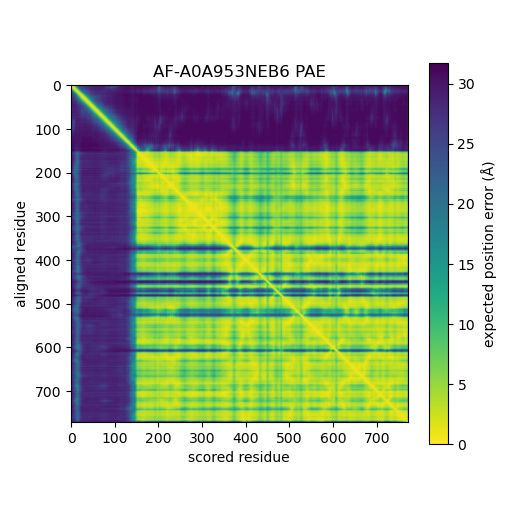3397 N N . LEU A 1 419 ? 13.416 -2.747 -14.879 1.00 95.19 419 LEU A N 1
ATOM 3398 C CA . LEU A 1 419 ? 14.291 -3.251 -15.958 1.00 95.19 419 LEU A CA 1
ATOM 3399 C C . LEU A 1 419 ? 14.798 -2.233 -17.006 1.00 95.19 419 LEU A C 1
ATOM 3401 O O . LEU A 1 419 ? 15.755 -2.533 -17.724 1.00 95.19 419 LEU A O 1
ATOM 3405 N N . ARG A 1 420 ? 14.247 -1.017 -17.065 1.00 94.12 420 ARG A N 1
ATOM 3406 C CA . ARG A 1 420 ? 14.642 0.047 -17.994 1.00 94.12 420 ARG A CA 1
ATOM 3407 C C . ARG A 1 420 ? 16.126 0.402 -17.870 1.00 94.12 420 ARG A C 1
ATOM 3409 O O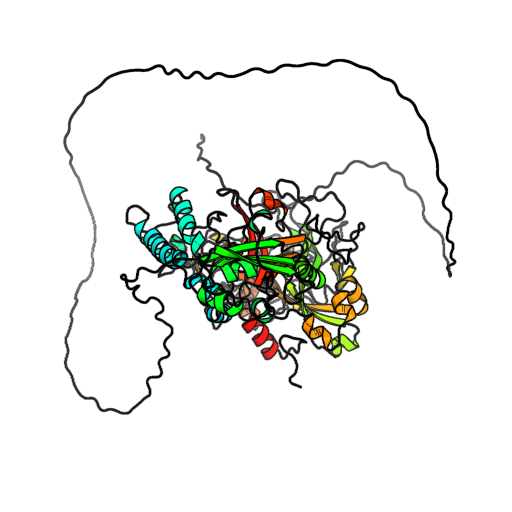 . ARG A 1 420 ? 16.824 0.394 -18.875 1.00 94.12 420 ARG A O 1
ATOM 3416 N N . ASP A 1 421 ? 16.631 0.561 -16.649 1.00 91.12 421 ASP A N 1
ATOM 3417 C CA . ASP A 1 421 ? 18.051 0.831 -16.356 1.00 91.12 421 ASP A CA 1
ATOM 3418 C C . ASP A 1 421 ? 18.999 -0.341 -16.713 1.00 91.12 421 ASP A C 1
ATOM 3420 O O . ASP A 1 421 ? 20.211 -0.272 -16.520 1.00 91.12 421 ASP A O 1
ATOM 3424 N N . THR A 1 422 ? 18.464 -1.460 -17.211 1.00 92.44 422 THR A N 1
ATOM 3425 C CA . THR A 1 422 ? 19.248 -2.532 -17.839 1.00 92.44 422 THR A CA 1
ATOM 3426 C C . THR A 1 422 ? 19.151 -2.457 -19.364 1.00 92.44 422 THR A C 1
ATOM 3428 O O . THR A 1 422 ? 20.183 -2.465 -20.033 1.00 92.44 422 THR A O 1
ATOM 3431 N N . PHE A 1 423 ? 17.937 -2.373 -19.918 1.00 94.38 423 PHE A N 1
ATOM 3432 C CA . PHE A 1 423 ? 17.690 -2.596 -21.350 1.00 94.38 423 PHE A CA 1
ATOM 3433 C C . PHE A 1 423 ? 17.491 -1.329 -22.205 1.00 94.38 423 PHE A C 1
ATOM 3435 O O . PHE A 1 423 ? 17.637 -1.413 -23.423 1.00 94.38 423 PHE A O 1
ATOM 3442 N N . ASP A 1 424 ? 17.212 -0.157 -21.624 1.00 93.38 424 ASP A N 1
ATOM 3443 C CA . ASP A 1 424 ? 17.062 1.101 -22.371 1.00 93.38 424 ASP A CA 1
ATOM 3444 C C . ASP A 1 424 ? 18.430 1.716 -22.703 1.00 93.38 424 ASP A C 1
ATOM 3446 O O . ASP A 1 424 ? 18.979 2.550 -21.977 1.00 93.38 424 ASP A O 1
ATOM 3450 N N . LYS A 1 425 ? 18.979 1.315 -23.855 1.00 91.25 425 LYS A N 1
ATOM 3451 C CA . LYS A 1 425 ? 20.243 1.835 -24.397 1.00 91.25 425 LYS A CA 1
ATOM 3452 C C . LYS A 1 425 ? 20.255 3.370 -24.506 1.00 91.25 425 LYS A C 1
ATOM 3454 O O . LYS A 1 425 ? 21.311 3.987 -24.347 1.00 91.25 425 LYS A O 1
ATOM 3459 N N . SER A 1 426 ? 19.096 4.000 -24.730 1.00 88.50 426 SER A N 1
ATOM 3460 C CA . SER A 1 426 ? 18.986 5.447 -24.964 1.00 88.50 426 SER A CA 1
ATOM 3461 C C . SER A 1 426 ? 19.204 6.312 -23.714 1.00 88.50 426 SER A C 1
ATOM 3463 O O . SER A 1 426 ? 19.432 7.515 -23.842 1.00 88.50 426 SER A O 1
ATOM 3465 N N . LEU A 1 427 ? 19.206 5.714 -22.514 1.00 87.12 427 LEU A N 1
ATOM 3466 C CA . LEU A 1 427 ? 19.588 6.399 -21.270 1.00 87.12 427 LEU A CA 1
ATOM 3467 C C . LEU A 1 427 ? 21.089 6.728 -21.204 1.00 87.12 427 LEU A C 1
ATOM 3469 O O . LEU A 1 427 ? 21.482 7.670 -20.516 1.00 87.12 427 LEU A O 1
ATOM 3473 N N . TYR A 1 428 ? 21.925 5.958 -21.907 1.00 84.12 428 TYR A N 1
ATOM 3474 C CA . TYR A 1 428 ? 23.389 6.001 -21.783 1.00 84.12 428 TYR A CA 1
ATOM 3475 C C . TYR A 1 428 ? 24.092 6.520 -23.035 1.00 84.12 428 TYR A C 1
ATOM 3477 O O . TYR A 1 428 ? 25.201 7.047 -22.946 1.00 84.12 428 TYR A O 1
ATOM 3485 N N . PHE A 1 429 ? 23.451 6.381 -24.197 1.00 83.38 429 PHE A N 1
ATOM 3486 C CA . PHE A 1 429 ? 24.016 6.742 -25.491 1.00 83.38 429 PHE A CA 1
ATOM 3487 C C . PHE A 1 429 ? 23.101 7.729 -26.216 1.00 83.38 429 PHE A C 1
ATOM 3489 O O . PHE A 1 429 ? 21.957 7.421 -26.542 1.00 83.38 429 PHE A O 1
ATOM 3496 N N . ASN A 1 430 ? 23.636 8.919 -26.486 1.00 69.69 430 ASN A N 1
ATOM 3497 C CA . ASN A 1 430 ? 23.064 9.891 -27.411 1.00 69.69 430 ASN A CA 1
ATOM 3498 C C . ASN A 1 430 ? 23.985 10.044 -28.632 1.00 69.69 430 ASN A C 1
ATOM 3500 O O . ASN A 1 430 ? 25.122 9.570 -28.621 1.00 69.69 430 ASN A O 1
ATOM 3504 N N . GLU A 1 431 ? 23.508 10.738 -29.664 1.00 59.12 431 GLU A N 1
ATOM 3505 C CA . GLU A 1 431 ? 24.173 10.879 -30.971 1.00 59.12 431 GLU A CA 1
ATOM 3506 C C . GLU A 1 431 ? 25.602 11.462 -30.917 1.00 59.12 431 GLU A C 1
ATOM 3508 O O . GLU A 1 431 ? 26.367 11.294 -31.865 1.00 59.12 431 GLU A O 1
ATOM 3513 N N . ASN A 1 432 ? 25.986 12.113 -29.811 1.00 57.44 432 ASN A N 1
ATOM 3514 C CA . ASN A 1 432 ? 27.300 12.735 -29.618 1.00 57.44 432 ASN A CA 1
ATOM 3515 C C . ASN A 1 432 ? 28.297 11.865 -28.822 1.00 57.44 432 ASN A C 1
ATOM 3517 O O . ASN A 1 432 ? 29.416 12.307 -28.558 1.00 57.44 432 ASN A O 1
ATOM 3521 N N . ILE A 1 433 ? 27.921 10.650 -28.404 1.00 63.81 433 ILE A N 1
ATOM 3522 C CA . ILE A 1 433 ? 28.783 9.746 -27.620 1.00 63.81 433 ILE A CA 1
ATOM 3523 C C . ILE A 1 433 ? 29.576 8.800 -28.540 1.00 63.81 433 ILE A C 1
ATOM 3525 O O . ILE A 1 433 ? 29.161 8.453 -29.644 1.00 63.81 433 ILE A O 1
ATOM 3529 N N . SER A 1 434 ? 30.768 8.386 -28.094 1.00 63.91 434 SER A N 1
ATOM 3530 C CA . SER A 1 434 ? 31.678 7.541 -28.878 1.00 63.91 434 SER A CA 1
ATOM 3531 C C . SER A 1 434 ? 31.056 6.190 -29.260 1.00 63.91 434 SER A C 1
ATOM 3533 O O . SER A 1 434 ? 30.853 5.324 -28.403 1.00 63.91 434 SER A O 1
ATOM 3535 N N . LYS A 1 435 ? 30.869 5.983 -30.573 1.00 70.31 435 LYS A N 1
ATOM 3536 C CA . LYS A 1 435 ? 30.356 4.747 -31.201 1.00 70.31 435 LYS A CA 1
ATOM 3537 C C . LYS A 1 435 ? 31.037 3.465 -30.714 1.00 70.31 435 LYS A C 1
ATOM 3539 O O . LYS A 1 435 ? 30.417 2.409 -30.706 1.00 70.31 435 LYS A O 1
ATOM 3544 N N . ARG A 1 436 ? 32.299 3.546 -30.272 1.00 72.12 436 ARG A N 1
ATOM 3545 C CA . ARG A 1 436 ? 33.021 2.403 -29.699 1.00 72.12 436 ARG A CA 1
ATOM 3546 C C . ARG A 1 436 ? 32.311 1.850 -28.457 1.00 72.12 436 ARG A C 1
ATOM 3548 O O . ARG A 1 436 ? 32.002 0.665 -28.430 1.00 72.12 436 ARG A O 1
ATOM 3555 N N . ARG A 1 437 ? 32.000 2.692 -27.463 1.00 73.12 437 ARG A N 1
ATOM 3556 C CA . ARG A 1 437 ? 31.288 2.242 -26.249 1.00 73.12 437 ARG A CA 1
ATOM 3557 C C . ARG A 1 437 ? 29.873 1.775 -26.557 1.00 73.12 437 ARG A C 1
ATOM 3559 O O . ARG A 1 437 ? 29.375 0.847 -25.937 1.00 73.12 437 ARG A O 1
ATOM 3566 N N . GLU A 1 438 ? 29.255 2.388 -27.560 1.00 79.81 438 GLU A N 1
ATOM 3567 C CA . GLU A 1 438 ? 27.932 2.004 -28.047 1.00 79.81 438 GLU A CA 1
ATOM 3568 C C . GLU A 1 438 ? 27.905 0.571 -28.626 1.00 79.81 438 GLU A C 1
ATOM 3570 O O . GLU A 1 438 ? 26.865 -0.086 -28.575 1.00 79.81 438 GLU A O 1
ATOM 3575 N N . SER A 1 439 ? 29.050 0.074 -29.122 1.00 80.31 439 SER A N 1
ATOM 3576 C CA . SER A 1 439 ? 29.270 -1.327 -29.529 1.00 80.31 439 SER A CA 1
ATOM 3577 C C . SER A 1 439 ? 29.785 -2.248 -28.411 1.00 80.31 439 SER A C 1
ATOM 3579 O O . SER A 1 439 ? 29.712 -3.464 -28.543 1.00 80.31 439 SER A O 1
ATOM 3581 N N . GLU A 1 440 ? 30.267 -1.688 -27.297 1.00 79.19 440 GLU A N 1
ATOM 3582 C CA . GLU A 1 440 ? 30.614 -2.425 -26.068 1.00 79.19 440 GLU A CA 1
ATOM 3583 C C . GLU A 1 440 ? 29.363 -2.663 -25.180 1.00 79.19 440 GLU A C 1
ATOM 3585 O O . GLU A 1 440 ? 29.433 -3.362 -24.168 1.00 79.19 440 GLU A O 1
ATOM 3590 N N . TRP A 1 441 ? 28.202 -2.102 -25.551 1.00 86.50 441 TRP A N 1
ATOM 3591 C CA . TRP A 1 441 ? 26.925 -2.322 -24.871 1.00 86.50 441 TRP A CA 1
ATOM 3592 C C . TRP A 1 441 ? 26.289 -3.659 -25.267 1.00 86.50 441 TRP A C 1
ATOM 3594 O O . TRP A 1 441 ? 25.827 -3.841 -26.392 1.00 86.50 441 TRP A O 1
ATOM 3604 N N . ASN A 1 442 ? 26.197 -4.560 -24.294 1.00 85.19 442 ASN A N 1
ATOM 3605 C CA . ASN A 1 442 ? 25.411 -5.785 -24.346 1.00 85.19 442 ASN A CA 1
ATOM 3606 C C . ASN A 1 442 ? 24.764 -5.964 -22.968 1.00 85.19 442 ASN A C 1
ATOM 3608 O O . ASN A 1 442 ? 25.486 -6.108 -21.983 1.00 85.19 442 ASN A O 1
ATOM 3612 N N . ALA A 1 443 ? 23.435 -5.907 -22.884 1.00 89.06 443 ALA A N 1
ATOM 3613 C CA . ALA A 1 443 ? 22.696 -5.988 -21.623 1.00 89.06 443 ALA A CA 1
ATOM 3614 C C . ALA A 1 443 ? 21.928 -7.312 -21.484 1.00 89.06 443 ALA A C 1
ATOM 3616 O O . ALA A 1 443 ? 21.521 -7.940 -22.470 1.00 89.06 443 ALA A O 1
ATOM 3617 N N . GLY A 1 444 ? 21.695 -7.751 -20.248 1.00 91.25 444 GLY A N 1
ATOM 3618 C CA . GLY A 1 444 ? 20.963 -8.990 -19.999 1.00 91.25 444 GLY A CA 1
ATOM 3619 C C . GLY A 1 444 ? 20.890 -9.400 -18.535 1.00 91.25 444 GLY A C 1
ATOM 3620 O O . GLY A 1 444 ? 21.221 -8.632 -17.634 1.00 91.25 444 GLY A O 1
ATOM 3621 N N . PHE A 1 445 ? 20.460 -10.639 -18.315 1.00 90.81 445 PHE A N 1
ATOM 3622 C CA . PHE A 1 445 ? 20.459 -11.310 -17.023 1.00 90.81 445 PHE A CA 1
ATOM 3623 C C . PHE A 1 445 ? 21.766 -12.099 -16.865 1.00 90.81 445 PHE A C 1
ATOM 3625 O O . PHE A 1 445 ? 22.126 -12.911 -17.722 1.00 90.81 445 PHE A O 1
ATOM 3632 N N . GLY A 1 446 ? 22.503 -11.852 -15.782 1.00 77.88 446 GLY A N 1
ATOM 3633 C CA . GLY A 1 446 ? 23.818 -12.457 -15.563 1.00 77.88 446 GLY A CA 1
ATOM 3634 C C . GLY A 1 446 ? 24.575 -11.910 -14.355 1.00 77.88 446 GLY A C 1
ATOM 3635 O O . GLY A 1 446 ? 24.208 -10.883 -13.786 1.00 77.88 446 GLY A O 1
ATOM 3636 N N . TYR A 1 447 ? 25.669 -12.586 -14.002 1.00 71.06 447 TYR A N 1
ATOM 3637 C CA . TYR A 1 447 ? 26.679 -12.100 -13.056 1.00 71.06 447 TYR A CA 1
ATOM 3638 C C . TYR A 1 447 ? 27.942 -11.679 -13.820 1.00 71.06 447 TYR A C 1
ATOM 3640 O O . TYR A 1 447 ? 28.437 -12.444 -14.647 1.00 71.06 447 TYR A O 1
ATOM 3648 N N . VAL A 1 448 ? 28.502 -10.499 -13.527 1.00 56.19 448 VAL A N 1
ATOM 3649 C CA . VAL A 1 448 ? 29.737 -10.017 -14.178 1.00 56.19 448 VAL A CA 1
ATOM 3650 C C . VAL A 1 448 ? 30.964 -10.601 -13.473 1.00 56.19 448 VAL A C 1
ATOM 3652 O O . VAL A 1 448 ? 31.594 -9.952 -12.643 1.00 56.19 448 VAL A O 1
ATOM 3655 N N . ASN A 1 449 ? 31.297 -11.842 -13.828 1.00 52.97 449 ASN A N 1
ATOM 3656 C CA . ASN A 1 449 ? 32.543 -12.506 -13.449 1.00 52.97 449 ASN A CA 1
ATOM 3657 C C . ASN A 1 449 ? 33.381 -12.774 -14.713 1.00 52.97 449 ASN A C 1
ATOM 3659 O O . ASN A 1 449 ? 33.131 -13.736 -15.433 1.00 52.97 449 ASN A O 1
ATOM 3663 N N . ASN A 1 450 ? 34.411 -11.945 -14.925 1.00 44.19 450 ASN A N 1
ATOM 3664 C CA . ASN A 1 450 ? 35.345 -11.937 -16.066 1.00 44.19 450 ASN A CA 1
ATOM 3665 C C . ASN A 1 450 ? 34.784 -11.428 -17.415 1.00 44.19 450 ASN A C 1
ATOM 3667 O O . ASN A 1 450 ? 33.636 -11.014 -17.528 1.00 44.19 450 ASN A O 1
ATOM 3671 N N . ALA A 1 451 ? 35.682 -11.306 -18.401 1.00 44.94 451 ALA A N 1
ATOM 3672 C CA . ALA A 1 451 ? 35.649 -10.250 -19.421 1.00 44.94 451 ALA A CA 1
ATOM 3673 C C . ALA A 1 451 ? 34.641 -10.405 -20.580 1.00 44.94 451 ALA A C 1
ATOM 3675 O O . ALA A 1 451 ? 34.536 -9.487 -21.391 1.00 44.94 451 ALA A O 1
ATOM 3676 N N . ASN A 1 452 ? 33.890 -11.507 -20.652 1.00 51.12 452 ASN A N 1
ATOM 3677 C CA . ASN A 1 452 ? 32.814 -11.682 -21.629 1.00 51.12 452 ASN A CA 1
ATOM 3678 C C . ASN A 1 452 ? 31.462 -11.539 -20.917 1.00 51.12 452 ASN A C 1
ATOM 3680 O O . ASN A 1 452 ? 31.123 -12.347 -20.054 1.00 51.12 452 ASN A O 1
ATOM 3684 N N . SER A 1 453 ? 30.674 -10.528 -21.290 1.00 55.41 453 SER A N 1
ATOM 3685 C CA . SER A 1 453 ? 29.340 -10.259 -20.735 1.00 55.41 453 SER A CA 1
ATOM 3686 C C . SER A 1 453 ? 28.277 -11.212 -21.307 1.00 55.41 453 SER A C 1
ATOM 3688 O O . SER A 1 453 ? 27.350 -10.813 -22.011 1.00 55.41 453 SER A O 1
ATOM 3690 N N . GLU A 1 454 ? 28.437 -12.509 -21.046 1.00 64.19 454 GLU A N 1
ATOM 3691 C CA . GLU A 1 454 ? 27.545 -13.546 -21.564 1.00 64.19 454 GLU A CA 1
ATOM 3692 C C . GLU A 1 454 ? 26.175 -13.536 -20.869 1.00 64.19 454 GLU A C 1
ATOM 3694 O O . GLU A 1 454 ? 26.053 -13.454 -19.646 1.00 64.19 454 GLU A O 1
ATOM 3699 N N . ARG A 1 455 ? 25.121 -13.640 -21.684 1.00 79.81 455 ARG A N 1
ATOM 3700 C CA . ARG A 1 455 ? 23.700 -13.519 -21.316 1.00 79.81 455 ARG A CA 1
ATOM 3701 C C . ARG A 1 455 ? 23.199 -14.823 -20.673 1.00 79.81 455 ARG A C 1
ATOM 3703 O O . ARG A 1 455 ? 22.427 -15.575 -21.265 1.00 79.81 455 ARG A O 1
ATOM 3710 N N . ASN A 1 456 ? 23.771 -15.154 -19.514 1.00 74.62 456 ASN A N 1
ATOM 3711 C CA . ASN A 1 456 ? 23.850 -16.524 -19.000 1.00 74.62 456 ASN A CA 1
ATOM 3712 C C . ASN A 1 456 ? 22.776 -16.922 -17.969 1.00 74.62 456 ASN A C 1
ATOM 3714 O O . ASN A 1 456 ? 22.472 -18.114 -17.866 1.00 74.62 456 ASN A O 1
ATOM 3718 N N . LEU A 1 457 ? 22.153 -15.983 -17.245 1.00 79.12 457 LEU A N 1
ATOM 3719 C CA . LEU A 1 457 ? 21.084 -16.316 -16.295 1.00 79.12 457 LEU A CA 1
ATOM 3720 C C . LEU A 1 457 ? 19.734 -16.415 -17.006 1.00 79.12 457 LEU A C 1
ATOM 3722 O O . LEU A 1 457 ? 19.177 -15.430 -17.474 1.00 79.12 457 LEU A O 1
ATOM 3726 N N . LYS A 1 458 ? 19.176 -17.626 -17.050 1.00 88.38 458 LYS A N 1
ATOM 3727 C CA . LYS A 1 458 ? 17.912 -17.907 -17.751 1.00 88.38 458 LYS A CA 1
ATOM 3728 C C . LYS A 1 458 ? 16.658 -17.725 -16.891 1.00 88.38 458 LYS A C 1
ATOM 3730 O O . LYS A 1 458 ? 15.558 -17.832 -17.421 1.00 88.38 458 LYS A O 1
ATOM 3735 N N . TYR A 1 459 ? 16.803 -17.453 -15.594 1.00 91.94 459 TYR A N 1
ATOM 3736 C CA . TYR A 1 459 ? 15.695 -17.439 -14.637 1.00 91.94 459 TYR A CA 1
ATOM 3737 C C . TYR A 1 459 ? 15.764 -16.253 -13.674 1.00 91.94 459 TYR A C 1
ATOM 3739 O O . TYR A 1 459 ? 16.847 -15.873 -13.228 1.00 91.94 459 TYR A O 1
ATOM 3747 N N . PHE A 1 460 ? 14.598 -15.729 -13.293 1.00 93.56 460 PHE A N 1
ATOM 3748 C CA . PHE A 1 460 ? 14.457 -14.946 -12.069 1.00 93.56 460 PHE A CA 1
ATOM 3749 C C . PHE A 1 460 ? 14.465 -15.894 -10.869 1.00 93.56 460 PHE A C 1
ATOM 3751 O O . PHE A 1 460 ? 13.822 -16.951 -10.887 1.00 93.56 460 PHE A O 1
ATOM 3758 N N . MET A 1 461 ? 15.189 -15.508 -9.823 1.00 91.62 461 MET A N 1
ATOM 3759 C CA . MET A 1 461 ? 15.391 -16.340 -8.644 1.00 91.62 461 MET A CA 1
ATOM 3760 C C . MET A 1 461 ? 14.386 -15.951 -7.559 1.00 91.62 461 MET A C 1
ATOM 3762 O O . MET A 1 461 ? 14.247 -14.769 -7.261 1.00 91.62 461 MET A O 1
ATOM 3766 N N . ALA A 1 462 ? 13.709 -16.917 -6.941 1.00 91.62 462 ALA A N 1
ATOM 3767 C CA . ALA A 1 462 ? 12.741 -16.670 -5.871 1.00 91.62 462 ALA A CA 1
ATOM 3768 C C . ALA A 1 462 ? 13.110 -17.402 -4.574 1.00 91.62 462 ALA A C 1
ATOM 3770 O O . ALA A 1 462 ? 13.739 -18.461 -4.606 1.00 91.62 462 ALA A O 1
ATOM 3771 N N . THR A 1 463 ? 12.705 -16.859 -3.426 1.00 87.75 463 THR A N 1
ATOM 3772 C CA . THR A 1 463 ? 12.828 -17.532 -2.121 1.00 87.75 463 THR A CA 1
ATOM 3773 C C . THR A 1 463 ? 11.714 -17.113 -1.155 1.00 87.75 463 THR A C 1
ATOM 3775 O O . THR A 1 463 ? 10.977 -16.159 -1.410 1.00 87.75 463 THR A O 1
ATOM 3778 N N . ARG A 1 464 ? 11.573 -17.839 -0.042 1.00 86.62 464 ARG A N 1
ATOM 3779 C CA . ARG A 1 464 ? 10.561 -17.608 0.999 1.00 86.62 464 ARG A CA 1
ATOM 3780 C C . ARG A 1 464 ? 11.120 -17.845 2.403 1.00 86.62 464 ARG A C 1
ATOM 3782 O O . ARG A 1 464 ? 12.174 -18.460 2.572 1.00 86.62 464 ARG A O 1
ATOM 3789 N N . GLY A 1 465 ? 10.385 -17.402 3.423 1.00 77.69 465 GLY A N 1
ATOM 3790 C CA . GLY A 1 465 ? 10.670 -17.761 4.817 1.00 77.69 465 GLY A CA 1
ATOM 3791 C C . GLY A 1 465 ? 10.738 -19.285 5.019 1.00 77.69 465 GLY A C 1
ATOM 3792 O O . GLY A 1 465 ? 9.999 -20.047 4.392 1.00 77.69 465 GLY A O 1
ATOM 3793 N N . GLY A 1 466 ? 11.655 -19.726 5.882 1.00 66.62 466 GLY A N 1
ATOM 3794 C CA . GLY A 1 466 ? 11.974 -21.139 6.089 1.00 66.62 466 GLY A CA 1
ATOM 3795 C C . GLY A 1 466 ? 11.060 -21.867 7.073 1.00 66.62 466 GLY A C 1
ATOM 3796 O O . GLY A 1 466 ? 10.868 -23.072 6.933 1.00 66.62 466 GLY A O 1
ATOM 3797 N N . ASN A 1 467 ? 10.473 -21.149 8.036 1.00 66.62 467 ASN A N 1
ATOM 3798 C CA . ASN A 1 467 ? 9.552 -21.726 9.018 1.00 66.62 467 ASN A CA 1
ATOM 3799 C C . ASN A 1 467 ? 8.092 -21.537 8.587 1.00 66.62 467 ASN A C 1
ATOM 3801 O O . ASN A 1 467 ? 7.710 -20.494 8.056 1.00 66.62 467 ASN A O 1
ATOM 3805 N N . THR A 1 468 ? 7.245 -22.522 8.881 1.00 56.78 468 THR A N 1
ATOM 3806 C CA . THR A 1 468 ? 5.780 -22.426 8.730 1.00 56.78 468 THR A CA 1
ATOM 3807 C C . THR A 1 468 ? 5.099 -21.746 9.920 1.00 56.78 468 THR A C 1
ATOM 3809 O O . THR A 1 468 ? 3.972 -21.276 9.788 1.00 56.78 468 THR A O 1
ATOM 3812 N N . LYS A 1 469 ? 5.781 -21.650 11.067 1.00 59.53 469 LYS A N 1
ATOM 3813 C CA . LYS A 1 469 ? 5.342 -20.882 12.238 1.00 59.53 469 LYS A CA 1
ATOM 3814 C C . LYS A 1 469 ? 6.014 -19.512 12.263 1.00 59.53 469 LYS A C 1
ATOM 3816 O O . LYS A 1 469 ? 7.228 -19.417 12.070 1.00 59.53 469 LYS A O 1
ATOM 3821 N N . LEU A 1 470 ? 5.220 -18.482 12.536 1.00 63.47 470 LEU A N 1
ATOM 3822 C CA . LEU A 1 470 ? 5.706 -17.168 12.941 1.00 63.47 470 LEU A CA 1
ATOM 3823 C C . LEU A 1 470 ? 6.274 -17.272 14.369 1.00 63.47 470 LEU A C 1
ATOM 3825 O O . LEU A 1 470 ? 5.859 -18.133 15.146 1.00 63.47 470 LEU A O 1
ATOM 3829 N N . LEU A 1 471 ? 7.277 -16.452 14.685 1.00 57.50 471 LEU A N 1
ATOM 3830 C CA . LEU A 1 471 ? 7.927 -16.428 15.998 1.00 57.50 471 LEU A CA 1
ATOM 3831 C C . LEU A 1 471 ? 7.536 -15.127 16.702 1.00 57.50 471 LEU A C 1
ATOM 3833 O O . LEU A 1 471 ? 8.059 -14.064 16.362 1.00 57.50 471 LEU A O 1
ATOM 3837 N N . ASN A 1 472 ? 6.604 -15.231 17.654 1.00 52.94 472 ASN A N 1
ATOM 3838 C CA . ASN A 1 472 ? 5.919 -14.095 18.286 1.00 52.94 472 ASN A CA 1
ATOM 3839 C C . ASN A 1 472 ? 6.873 -13.004 18.807 1.00 52.94 472 ASN A C 1
ATOM 3841 O O . ASN A 1 472 ? 6.567 -11.824 18.679 1.00 52.94 472 ASN A O 1
ATOM 3845 N N . ASP A 1 473 ? 8.047 -13.385 19.316 1.00 52.94 473 ASP A N 1
ATOM 3846 C CA . ASP A 1 473 ? 8.959 -12.481 20.034 1.00 52.94 473 ASP A CA 1
ATOM 3847 C C . ASP A 1 473 ? 9.996 -11.777 19.136 1.00 52.94 473 ASP A C 1
ATOM 3849 O O . ASP A 1 473 ? 10.894 -11.095 19.633 1.00 52.94 473 ASP A O 1
ATOM 3853 N N . GLN A 1 474 ? 9.966 -12.008 17.818 1.00 58.88 474 GLN A N 1
ATOM 3854 C CA . GLN A 1 474 ? 11.045 -11.593 16.909 1.00 58.88 474 GLN A CA 1
ATOM 3855 C C . GLN A 1 474 ? 10.614 -10.619 15.800 1.00 58.88 474 GLN A C 1
ATOM 3857 O O . GLN A 1 474 ? 11.476 -9.944 15.246 1.00 58.88 474 GLN A O 1
ATOM 3862 N N . ASN A 1 475 ? 9.326 -10.524 15.452 1.00 71.56 475 ASN A N 1
ATOM 3863 C CA . ASN A 1 475 ? 8.819 -9.789 14.273 1.00 71.56 475 ASN A CA 1
ATOM 3864 C C . ASN A 1 475 ? 9.439 -10.213 12.918 1.00 71.56 475 ASN A C 1
ATOM 3866 O O . ASN A 1 475 ? 9.417 -9.456 11.942 1.00 71.56 475 ASN A O 1
ATOM 3870 N N . TYR A 1 476 ? 9.997 -11.428 12.827 1.00 75.19 476 TYR A N 1
ATOM 3871 C CA . TYR A 1 476 ? 10.476 -11.978 11.559 1.00 75.19 476 TYR A CA 1
ATOM 3872 C C . TYR A 1 476 ? 10.454 -13.507 11.482 1.00 75.19 476 TYR A C 1
ATOM 3874 O O . TYR A 1 476 ? 10.542 -14.215 12.484 1.00 75.19 476 TYR A O 1
ATOM 3882 N N . VAL A 1 477 ? 10.435 -14.009 10.247 1.00 76.62 477 VAL A N 1
ATOM 3883 C CA . VAL A 1 477 ? 10.747 -15.395 9.889 1.00 76.62 477 VAL A CA 1
ATOM 3884 C C . VAL A 1 477 ? 12.033 -15.391 9.072 1.00 76.62 477 VAL A C 1
ATOM 3886 O O . VAL A 1 477 ? 12.091 -14.786 7.998 1.00 76.62 477 VAL A O 1
ATOM 3889 N N . LYS A 1 478 ? 13.078 -16.072 9.562 1.00 69.69 478 LYS A N 1
ATOM 3890 C CA . LYS A 1 478 ? 14.287 -16.304 8.761 1.00 69.69 478 LYS A CA 1
ATOM 3891 C C . LYS A 1 478 ? 13.906 -17.042 7.469 1.00 69.69 478 LYS A C 1
ATOM 3893 O O . LYS A 1 478 ? 13.126 -17.993 7.522 1.00 69.69 478 LYS A O 1
ATOM 3898 N N . THR A 1 479 ? 14.499 -16.696 6.328 1.00 64.12 479 THR A N 1
ATOM 3899 C CA . THR A 1 479 ? 14.717 -17.704 5.271 1.00 64.12 479 THR A CA 1
ATOM 3900 C C . THR A 1 479 ? 15.620 -18.808 5.851 1.00 64.12 479 THR A C 1
ATOM 3902 O O . THR A 1 479 ? 16.355 -18.535 6.798 1.00 64.12 479 THR A O 1
ATOM 3905 N N . GLN A 1 480 ? 15.576 -20.050 5.353 1.00 57.75 480 GLN A N 1
ATOM 3906 C CA . GLN A 1 480 ? 16.404 -21.141 5.917 1.00 57.75 480 GLN A CA 1
ATOM 3907 C C . GLN A 1 480 ? 17.891 -20.736 5.992 1.00 57.75 480 GLN A C 1
ATOM 3909 O O . GLN A 1 480 ? 18.323 -19.914 5.186 1.00 57.75 480 GLN A O 1
ATOM 3914 N N . ASP A 1 481 ? 18.680 -21.278 6.931 1.00 44.16 481 ASP A N 1
ATOM 3915 C CA . ASP A 1 481 ? 20.012 -20.722 7.260 1.00 44.16 481 ASP A CA 1
ATOM 3916 C C . ASP A 1 481 ? 21.022 -20.718 6.075 1.00 44.16 481 ASP A C 1
ATOM 3918 O O . ASP A 1 481 ? 21.982 -19.946 6.086 1.00 44.16 481 ASP A O 1
ATOM 3922 N N . ASN A 1 482 ? 20.751 -21.483 5.004 1.00 42.28 482 ASN A N 1
ATOM 3923 C CA . ASN A 1 482 ? 21.506 -21.489 3.738 1.00 42.28 482 ASN A CA 1
ATOM 3924 C C . ASN A 1 482 ? 20.922 -20.592 2.617 1.00 42.28 482 ASN A C 1
ATOM 3926 O O . ASN A 1 482 ? 21.442 -20.592 1.505 1.00 42.28 482 ASN A O 1
ATOM 3930 N N . GLY A 1 483 ? 19.844 -19.843 2.872 1.00 53.03 483 GLY A N 1
ATOM 3931 C CA . GLY A 1 483 ? 19.319 -18.801 1.979 1.00 53.03 483 GLY A CA 1
ATOM 3932 C C . GLY A 1 483 ? 18.909 -19.264 0.575 1.00 53.03 483 GLY A C 1
ATOM 3933 O O . GLY A 1 483 ? 19.079 -18.506 -0.375 1.00 53.03 483 GLY A O 1
ATOM 3934 N N . SER A 1 484 ? 18.421 -20.499 0.420 1.00 68.56 484 SER A N 1
ATOM 3935 C CA . SER A 1 484 ? 18.189 -21.125 -0.888 1.00 68.56 484 SER A CA 1
ATOM 3936 C C . SER A 1 484 ? 17.261 -20.304 -1.792 1.00 68.56 484 SER A C 1
ATOM 3938 O O . SER A 1 484 ? 16.072 -20.136 -1.511 1.00 68.56 484 SER A O 1
ATOM 3940 N N . TYR A 1 485 ? 17.824 -19.821 -2.898 1.00 82.75 485 TYR A N 1
ATOM 3941 C CA . TYR A 1 485 ? 17.118 -19.199 -4.014 1.00 82.75 485 TYR A CA 1
ATOM 3942 C C . TYR A 1 485 ? 16.882 -20.233 -5.119 1.00 82.75 485 TYR A C 1
ATOM 3944 O O . TYR A 1 485 ? 17.798 -20.966 -5.489 1.00 82.75 485 TYR A O 1
ATOM 3952 N N . TYR A 1 486 ? 15.676 -20.252 -5.683 1.00 88.31 486 TYR A N 1
ATOM 3953 C CA . TYR A 1 486 ? 15.244 -21.237 -6.676 1.00 88.31 486 TYR A CA 1
ATOM 3954 C C . TYR A 1 486 ? 14.925 -20.569 -8.026 1.00 88.31 486 TYR A C 1
ATOM 3956 O O . TYR A 1 486 ? 14.352 -19.476 -8.031 1.00 88.31 486 TYR A O 1
ATOM 3964 N N . PRO A 1 487 ? 15.255 -21.196 -9.173 1.00 90.69 487 PRO A N 1
ATOM 3965 C CA . PRO A 1 487 ? 15.005 -20.649 -10.511 1.00 90.69 487 PRO A CA 1
ATOM 3966 C C . PRO A 1 487 ? 13.518 -20.765 -10.894 1.00 90.69 487 PRO A C 1
ATOM 3968 O O . PRO A 1 487 ? 13.115 -21.677 -11.612 1.00 90.69 487 PRO A O 1
ATOM 3971 N N . ALA A 1 488 ? 12.684 -19.866 -10.369 1.00 92.06 488 ALA A N 1
ATOM 3972 C CA . ALA A 1 488 ? 11.227 -20.017 -10.373 1.00 92.06 488 ALA A CA 1
ATOM 3973 C C . ALA A 1 488 ? 10.545 -19.622 -11.695 1.00 92.06 488 ALA A C 1
ATOM 3975 O O . ALA A 1 488 ? 9.571 -20.258 -12.101 1.00 92.06 488 ALA A O 1
ATOM 3976 N N . PHE A 1 489 ? 11.050 -18.591 -12.375 1.00 94.88 489 PHE A N 1
ATOM 3977 C CA . PHE A 1 489 ? 10.416 -18.006 -13.563 1.00 94.88 489 PHE A CA 1
ATOM 3978 C C . PHE A 1 489 ? 11.449 -17.855 -14.678 1.00 94.88 489 PHE A C 1
ATOM 3980 O O . PHE A 1 489 ? 12.520 -17.307 -14.427 1.00 94.88 489 PHE A O 1
ATOM 3987 N N . SER A 1 490 ? 11.157 -18.304 -15.905 1.00 94.56 490 SER A N 1
ATOM 3988 C CA . SER A 1 490 ? 12.059 -18.052 -17.043 1.00 94.56 490 SER A CA 1
ATOM 3989 C C . SER A 1 490 ? 12.138 -16.550 -17.317 1.00 94.56 490 SER A C 1
ATOM 3991 O O . SER A 1 490 ? 11.099 -15.891 -17.374 1.00 94.56 490 SER A O 1
ATOM 3993 N N . ALA A 1 491 ? 13.348 -16.006 -17.436 1.00 94.38 491 ALA A N 1
ATOM 3994 C CA . ALA A 1 491 ? 13.577 -14.566 -17.507 1.00 94.38 491 ALA A CA 1
ATOM 3995 C C . ALA A 1 491 ? 13.363 -14.028 -18.930 1.00 94.38 491 ALA A C 1
ATOM 3997 O O . ALA A 1 491 ? 12.480 -13.201 -19.157 1.00 94.38 491 ALA A O 1
ATOM 3998 N N . TYR A 1 492 ? 14.123 -14.538 -19.904 1.00 94.44 492 TYR A N 1
ATOM 3999 C CA . TYR A 1 492 ? 14.057 -14.084 -21.299 1.00 94.44 492 TYR A CA 1
ATOM 4000 C C . TYR A 1 492 ? 12.699 -14.359 -21.961 1.00 94.44 492 TYR A C 1
ATOM 4002 O O . TYR A 1 492 ? 12.226 -13.526 -22.728 1.00 94.44 492 TYR A O 1
ATOM 4010 N N . ASP A 1 493 ? 12.025 -15.454 -21.594 1.00 93.75 493 ASP A N 1
ATOM 4011 C CA . ASP A 1 493 ? 10.699 -15.800 -22.132 1.00 93.75 493 ASP A CA 1
ATOM 4012 C C . ASP A 1 493 ? 9.565 -14.892 -21.611 1.00 93.75 493 ASP A C 1
ATOM 4014 O O . ASP A 1 493 ? 8.429 -15.026 -22.064 1.00 93.75 493 ASP A O 1
ATOM 4018 N N . GLN A 1 494 ? 9.822 -14.039 -20.606 1.00 95.50 494 GLN A N 1
ATOM 4019 C CA . GLN A 1 494 ? 8.760 -13.337 -19.869 1.00 95.50 494 GLN A CA 1
ATOM 4020 C C . GLN A 1 494 ? 9.024 -11.861 -19.566 1.00 95.50 494 GLN A C 1
ATOM 4022 O O . GLN A 1 494 ? 8.060 -11.128 -19.392 1.00 95.50 494 GLN A O 1
ATOM 4027 N N . TYR A 1 495 ? 10.269 -11.382 -19.481 1.00 96.44 495 TYR A N 1
ATOM 4028 C CA . TYR A 1 495 ? 10.553 -10.041 -18.938 1.00 96.44 495 TYR A CA 1
ATOM 4029 C C . TYR A 1 495 ? 9.851 -8.879 -19.669 1.00 96.44 495 TYR A C 1
ATOM 4031 O O . TYR A 1 495 ? 9.481 -7.905 -19.021 1.00 96.44 495 TYR A O 1
ATOM 4039 N N . LEU A 1 496 ? 9.618 -9.000 -20.983 1.00 97.56 496 LEU A N 1
ATOM 4040 C CA . LEU A 1 496 ? 8.886 -8.012 -21.789 1.00 97.56 496 LEU A CA 1
ATOM 4041 C C . LEU A 1 496 ? 7.354 -8.116 -21.663 1.00 97.56 496 LEU A C 1
ATOM 4043 O O . LEU A 1 496 ? 6.668 -7.111 -21.833 1.00 97.56 496 LEU A O 1
ATOM 4047 N N . ASP A 1 497 ? 6.819 -9.310 -21.392 1.00 96.62 497 ASP A N 1
ATOM 4048 C CA . ASP A 1 497 ? 5.374 -9.608 -21.416 1.00 96.62 497 ASP A CA 1
ATOM 4049 C C . ASP A 1 497 ? 4.753 -9.740 -20.020 1.00 96.62 497 ASP A C 1
ATOM 4051 O O . ASP A 1 497 ? 3.534 -9.663 -19.863 1.00 96.62 497 ASP A O 1
ATOM 4055 N N . ALA A 1 498 ? 5.584 -9.938 -18.995 1.00 97.56 498 ALA A N 1
ATOM 4056 C CA . ALA A 1 498 ? 5.146 -10.033 -17.615 1.00 97.56 498 ALA A CA 1
ATOM 4057 C C . ALA A 1 498 ? 4.453 -8.748 -17.132 1.00 97.56 498 ALA A C 1
ATOM 4059 O O . ALA A 1 498 ? 3.425 -8.898 -16.476 1.00 97.56 498 ALA A O 1
ATOM 4060 N N . PRO A 1 499 ? 4.913 -7.512 -17.435 1.00 98.06 499 PRO A N 1
ATOM 4061 C CA . PRO A 1 499 ? 4.237 -6.289 -16.995 1.00 98.06 499 PRO A CA 1
ATOM 4062 C C . PRO A 1 499 ? 2.865 -6.099 -17.660 1.00 98.06 499 PRO A C 1
ATOM 4064 O O . PRO A 1 499 ? 2.732 -5.499 -18.726 1.00 98.06 499 PRO A O 1
ATOM 4067 N N . TYR A 1 500 ? 1.824 -6.612 -17.005 1.00 97.94 500 TYR A N 1
ATOM 4068 C CA . TYR A 1 500 ? 0.473 -6.673 -17.553 1.00 97.94 500 TYR A CA 1
ATOM 4069 C C . TYR A 1 500 ? -0.322 -5.392 -17.293 1.00 97.94 500 TYR A C 1
ATOM 4071 O O . TYR A 1 500 ? -1.015 -4.918 -18.191 1.00 97.94 500 TYR A O 1
ATOM 4079 N N . TYR A 1 501 ? -0.231 -4.818 -16.090 1.00 97.56 501 TYR A N 1
ATOM 4080 C CA . TYR A 1 501 ? -0.978 -3.615 -15.713 1.00 97.56 501 TYR A CA 1
ATOM 4081 C C . TYR A 1 501 ? -0.202 -2.707 -14.755 1.00 97.56 501 TYR A C 1
ATOM 4083 O O . TYR A 1 501 ? 0.429 -3.176 -13.810 1.00 97.56 501 TYR A O 1
ATOM 4091 N N . THR A 1 502 ? -0.338 -1.400 -14.966 1.00 96.38 502 THR A N 1
ATOM 4092 C CA . THR A 1 502 ? -0.015 -0.333 -14.013 1.00 96.38 502 THR A CA 1
ATOM 4093 C C . THR A 1 502 ? -1.039 0.799 -14.215 1.00 96.38 502 THR A C 1
ATOM 4095 O O . THR A 1 502 ? -1.412 1.040 -15.368 1.00 96.38 502 THR A O 1
ATOM 4098 N N . PRO A 1 503 ? -1.548 1.459 -13.155 1.00 94.88 503 PRO A N 1
ATOM 4099 C CA . PRO A 1 503 ? -2.528 2.537 -13.300 1.00 94.88 503 PRO A CA 1
ATOM 4100 C C . PRO A 1 503 ? -1.916 3.759 -13.988 1.00 94.88 503 PRO A C 1
ATOM 4102 O O . PRO A 1 503 ? -0.806 4.182 -13.652 1.00 94.88 503 PRO A O 1
ATOM 4105 N N . ARG A 1 504 ? -2.678 4.368 -14.900 1.00 94.06 504 ARG A N 1
ATOM 4106 C CA . ARG A 1 504 ? -2.298 5.586 -15.623 1.00 94.06 504 ARG A CA 1
ATOM 4107 C C . ARG A 1 504 ? -3.486 6.541 -15.710 1.00 94.06 504 ARG A C 1
ATOM 4109 O O . ARG A 1 504 ? -4.565 6.133 -16.123 1.00 94.06 504 ARG A O 1
ATOM 4116 N N . TYR A 1 505 ? -3.273 7.802 -15.359 1.00 94.50 505 TYR A N 1
ATOM 4117 C CA . TYR A 1 505 ? -4.269 8.871 -15.425 1.00 94.50 505 TYR A CA 1
ATOM 4118 C C . TYR A 1 505 ? -3.586 10.238 -15.573 1.00 94.50 505 TYR A C 1
ATOM 4120 O O . TYR A 1 505 ? -2.388 10.382 -15.313 1.00 94.50 505 TYR A O 1
ATOM 4128 N N . TYR A 1 506 ? -4.342 11.270 -15.953 1.00 93.56 506 TYR A N 1
ATOM 4129 C CA . TYR A 1 506 ? -3.851 12.647 -15.921 1.00 93.56 506 TYR A CA 1
ATOM 4130 C C . TYR A 1 506 ? -3.811 13.206 -14.497 1.00 93.56 506 TYR A C 1
ATOM 4132 O O . TYR A 1 506 ? -4.782 13.108 -13.748 1.00 93.56 506 TYR A O 1
ATOM 4140 N N . ALA A 1 507 ? -2.700 13.846 -14.132 1.00 92.62 507 ALA A N 1
ATOM 4141 C CA . ALA A 1 507 ? -2.584 14.622 -12.900 1.00 92.62 507 ALA A CA 1
ATOM 4142 C C . ALA A 1 507 ? -2.072 16.036 -13.180 1.00 92.62 507 ALA A C 1
ATOM 4144 O O . ALA A 1 507 ? -1.327 16.277 -14.132 1.00 92.62 507 ALA A O 1
ATOM 4145 N N . THR A 1 508 ? -2.446 16.964 -12.301 1.00 92.00 508 THR A N 1
ATOM 4146 C CA . THR A 1 508 ? -2.088 18.387 -12.347 1.00 92.00 508 THR A CA 1
ATOM 4147 C C . THR A 1 508 ? -1.876 18.941 -10.936 1.00 92.00 508 THR A C 1
ATOM 4149 O O . THR A 1 508 ? -2.135 18.248 -9.942 1.00 92.00 508 THR A O 1
ATOM 4152 N N . GLY A 1 509 ? -1.382 20.175 -10.847 1.00 90.50 509 GLY A N 1
ATOM 4153 C CA . GLY A 1 509 ? -1.229 20.906 -9.593 1.00 90.50 509 GLY A CA 1
ATOM 4154 C C . GLY A 1 509 ? -0.082 20.396 -8.737 1.00 90.50 509 GLY A C 1
ATOM 4155 O O . GLY A 1 509 ? -0.267 20.186 -7.543 1.00 90.50 509 GLY A O 1
ATOM 4156 N N . PHE A 1 510 ? 1.080 20.141 -9.338 1.00 90.94 510 PHE A N 1
ATOM 4157 C CA . PHE A 1 510 ? 2.297 19.782 -8.610 1.00 90.94 510 PHE A CA 1
ATOM 4158 C C . PHE A 1 510 ? 3.495 20.628 -9.059 1.00 90.94 510 PHE A C 1
ATOM 4160 O O . PHE A 1 510 ? 3.646 20.947 -10.239 1.00 90.94 510 PHE A O 1
ATOM 4167 N N . TYR A 1 511 ? 4.336 20.996 -8.094 1.00 89.50 511 TYR A N 1
ATOM 4168 C CA . TYR A 1 511 ? 5.558 21.770 -8.262 1.00 89.50 511 TYR A CA 1
ATOM 4169 C C . TYR A 1 511 ? 6.734 20.865 -8.621 1.00 89.50 511 TYR A C 1
ATOM 4171 O O . TYR A 1 511 ? 7.071 19.929 -7.888 1.00 89.50 511 TYR A O 1
ATOM 4179 N N . ASP A 1 512 ? 7.403 21.200 -9.717 1.00 85.69 512 ASP A N 1
ATOM 4180 C CA . ASP A 1 512 ? 8.624 20.537 -10.162 1.00 85.69 512 ASP A CA 1
ATOM 4181 C C . ASP A 1 512 ? 9.885 21.158 -9.536 1.00 85.69 512 ASP A C 1
ATOM 4183 O O . ASP A 1 512 ? 10.296 22.281 -9.861 1.00 85.69 512 ASP A O 1
ATOM 4187 N N . SER A 1 513 ? 10.506 20.399 -8.625 1.00 81.25 513 SER A N 1
ATOM 4188 C CA . SER A 1 513 ? 11.762 20.787 -7.970 1.00 81.25 513 SER A CA 1
ATOM 4189 C C . SER A 1 513 ? 13.000 20.482 -8.821 1.00 81.25 513 SER A C 1
ATOM 4191 O O . SER A 1 513 ? 14.042 21.094 -8.587 1.00 81.25 513 SER A O 1
ATOM 4193 N N . ASP A 1 514 ? 12.901 19.584 -9.806 1.00 77.44 514 ASP A N 1
ATOM 4194 C CA . ASP A 1 514 ? 13.993 19.179 -10.697 1.00 77.44 514 ASP A CA 1
ATOM 4195 C C . ASP A 1 514 ? 13.612 19.476 -12.151 1.00 77.44 514 ASP A C 1
ATOM 4197 O O . ASP A 1 514 ? 13.181 18.610 -12.915 1.00 77.44 514 ASP A O 1
ATOM 4201 N N . ALA A 1 515 ? 13.853 20.727 -12.547 1.00 69.56 515 ALA A N 1
ATOM 4202 C CA . ALA A 1 515 ? 13.554 21.223 -13.885 1.00 69.56 515 ALA A CA 1
ATOM 4203 C C . ALA A 1 515 ? 14.247 20.444 -15.024 1.00 69.56 515 ALA A C 1
ATOM 4205 O O . ALA A 1 515 ? 13.871 20.632 -16.180 1.00 69.56 515 ALA A O 1
ATOM 4206 N N . VAL A 1 516 ? 15.235 19.581 -14.742 1.00 73.56 516 VAL A N 1
ATOM 4207 C CA . VAL A 1 516 ? 15.829 18.683 -15.744 1.00 73.56 516 VAL A CA 1
ATOM 4208 C C . VAL A 1 516 ? 14.978 17.422 -15.888 1.00 73.56 516 VAL A C 1
ATOM 4210 O O . VAL A 1 516 ? 14.572 17.095 -17.005 1.00 73.56 516 VAL A O 1
ATOM 4213 N N . ALA A 1 517 ? 14.651 16.747 -14.781 1.00 70.94 517 ALA A N 1
ATOM 4214 C CA . ALA A 1 517 ? 13.771 15.576 -14.794 1.00 70.94 517 ALA A CA 1
ATOM 4215 C C . ALA A 1 517 ? 12.359 15.923 -15.301 1.00 70.94 517 ALA A C 1
ATOM 4217 O O . ALA A 1 517 ? 11.799 15.196 -16.128 1.00 70.94 517 ALA A O 1
ATOM 4218 N N . GLY A 1 518 ? 11.813 17.068 -14.881 1.00 69.00 518 GLY A N 1
ATOM 4219 C CA . GLY A 1 518 ? 10.530 17.575 -15.353 1.00 69.00 518 GLY A CA 1
ATOM 4220 C C . GLY A 1 518 ? 10.530 17.897 -16.849 1.00 69.00 518 GLY A C 1
ATOM 4221 O O . GLY A 1 518 ? 9.652 17.437 -17.575 1.00 69.00 518 GLY A O 1
ATOM 4222 N N . ALA A 1 519 ? 11.547 18.602 -17.359 1.00 70.38 519 ALA A N 1
ATOM 4223 C CA . ALA A 1 519 ? 11.635 18.936 -18.787 1.00 70.38 519 ALA A CA 1
ATOM 4224 C C . ALA A 1 519 ? 11.837 17.720 -19.715 1.00 70.38 519 ALA A C 1
ATOM 4226 O O . ALA A 1 519 ? 11.630 17.843 -20.924 1.00 70.38 519 ALA A O 1
ATOM 4227 N N . GLN A 1 520 ? 12.244 16.565 -19.179 1.00 72.75 520 GLN A N 1
ATOM 4228 C CA . GLN A 1 520 ? 12.350 15.307 -19.924 1.00 72.75 520 GLN A CA 1
ATOM 4229 C C . GLN A 1 520 ? 11.024 14.530 -19.989 1.00 72.75 520 GLN A C 1
ATOM 4231 O O . GLN A 1 520 ? 10.766 13.889 -21.007 1.00 72.75 520 GLN A O 1
ATOM 4236 N N . ASN A 1 521 ? 10.197 14.588 -18.935 1.00 74.31 521 ASN A N 1
ATOM 4237 C CA . ASN A 1 521 ? 9.089 13.644 -18.712 1.00 74.31 521 ASN A CA 1
ATOM 4238 C C . ASN A 1 521 ? 7.694 14.292 -18.537 1.00 74.31 521 ASN A C 1
ATOM 4240 O O . ASN A 1 521 ? 6.712 13.569 -18.363 1.00 74.31 521 ASN A O 1
ATOM 4244 N N . LEU A 1 522 ? 7.582 15.628 -18.542 1.00 79.50 522 LEU A N 1
ATOM 4245 C CA . LEU A 1 522 ? 6.323 16.355 -18.312 1.00 79.50 522 LEU A CA 1
ATOM 4246 C C . LEU A 1 522 ? 5.902 17.170 -19.538 1.00 79.50 522 LEU A C 1
ATOM 4248 O O . LEU A 1 522 ? 6.697 17.884 -20.148 1.00 79.50 522 LEU A O 1
ATOM 4252 N N . GLU A 1 523 ? 4.619 17.079 -19.872 1.00 71.06 523 GLU A N 1
ATOM 4253 C CA . GLU A 1 523 ? 4.086 17.494 -21.173 1.00 71.06 523 GLU A CA 1
ATOM 4254 C C . GLU A 1 523 ? 3.670 18.966 -21.207 1.00 71.06 523 GLU A C 1
ATOM 4256 O O . GLU A 1 523 ? 3.859 19.642 -22.219 1.00 71.06 523 GLU A O 1
ATOM 4261 N N . LYS A 1 524 ? 3.134 19.473 -20.089 1.00 66.56 524 LYS A N 1
ATOM 4262 C CA . LYS A 1 524 ? 2.712 20.868 -19.917 1.00 66.56 524 LYS A CA 1
ATOM 4263 C C . LYS A 1 524 ? 3.604 21.548 -18.877 1.00 66.56 524 LYS A C 1
ATOM 4265 O O . LYS A 1 524 ? 3.764 21.055 -17.758 1.00 66.56 524 LYS A O 1
ATOM 4270 N N . TYR A 1 525 ? 4.201 22.675 -19.261 1.00 59.09 525 TYR A N 1
ATOM 4271 C CA . TYR A 1 525 ? 5.264 23.341 -18.506 1.00 59.09 525 TYR A CA 1
ATOM 4272 C C . TYR A 1 525 ? 5.092 24.865 -18.553 1.00 59.09 525 TYR A C 1
ATOM 4274 O O . TYR A 1 525 ? 5.370 25.498 -19.570 1.00 59.09 525 TYR A O 1
ATOM 4282 N N . GLU A 1 526 ? 4.696 25.467 -17.433 1.00 60.28 526 GLU A N 1
ATOM 4283 C CA . GLU A 1 526 ? 4.762 26.919 -17.222 1.00 60.28 526 GLU A CA 1
ATOM 4284 C C . GLU A 1 526 ? 6.131 27.301 -16.631 1.00 60.28 526 GLU A C 1
ATOM 4286 O O . GLU A 1 526 ? 6.626 26.655 -15.704 1.00 60.28 526 GLU A O 1
ATOM 4291 N N . GLN A 1 527 ? 6.809 28.323 -17.161 1.00 59.97 527 GLN A N 1
ATOM 4292 C CA . GLN A 1 527 ? 8.140 28.683 -16.641 1.00 59.97 527 GLN A CA 1
ATOM 4293 C C . GLN A 1 527 ? 8.079 29.252 -15.215 1.00 59.97 527 GLN A C 1
ATOM 4295 O O . GLN A 1 527 ? 8.977 28.977 -14.417 1.00 59.97 527 GLN A O 1
ATOM 4300 N N . ASN A 1 528 ? 7.018 29.994 -14.894 1.00 63.00 528 ASN A N 1
ATOM 4301 C CA . ASN A 1 528 ? 6.727 30.518 -13.565 1.00 63.00 528 ASN A CA 1
ATOM 4302 C C . ASN A 1 528 ? 5.203 30.747 -13.434 1.00 63.00 528 ASN A C 1
ATOM 4304 O O . ASN A 1 528 ? 4.675 31.475 -14.275 1.00 63.00 528 ASN A O 1
ATOM 4308 N N . PRO A 1 529 ? 4.505 30.179 -12.429 1.00 65.31 529 PRO A N 1
ATOM 4309 C CA . PRO A 1 529 ? 5.009 29.257 -11.407 1.00 65.31 529 PRO A CA 1
ATOM 4310 C C . PRO A 1 529 ? 5.412 27.893 -12.002 1.00 65.31 529 PRO A C 1
ATOM 4312 O O . PRO A 1 529 ? 5.051 27.550 -13.125 1.00 65.31 529 PRO A O 1
ATOM 4315 N N . ARG A 1 530 ? 6.177 27.077 -11.263 1.00 76.81 530 ARG A N 1
ATOM 4316 C CA . ARG A 1 530 ? 6.625 25.748 -11.740 1.00 76.81 530 ARG A CA 1
ATOM 4317 C C . ARG A 1 530 ? 5.562 24.647 -11.598 1.00 76.81 530 ARG A C 1
ATOM 4319 O O . ARG A 1 530 ? 5.890 23.509 -11.268 1.00 76.81 530 ARG A O 1
ATOM 4326 N N . ILE A 1 5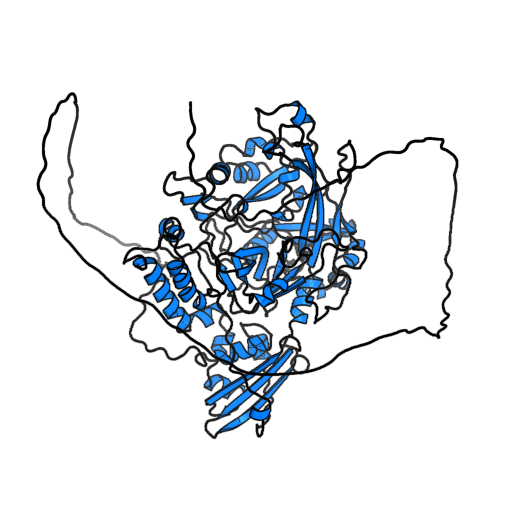31 ? 4.298 24.980 -11.849 1.00 83.50 531 ILE A N 1
ATOM 4327 C CA . ILE A 1 531 ? 3.164 24.052 -11.755 1.00 83.50 531 ILE A CA 1
ATOM 4328 C C . ILE A 1 531 ? 3.095 23.198 -13.025 1.00 83.50 531 ILE A C 1
ATOM 4330 O O . ILE A 1 531 ? 3.282 23.691 -14.140 1.00 83.50 531 ILE A O 1
ATOM 4334 N N . ARG A 1 532 ? 2.902 21.890 -12.868 1.00 85.81 532 ARG A N 1
ATOM 4335 C CA . ARG A 1 532 ? 2.996 20.904 -13.952 1.00 85.81 532 ARG A CA 1
ATOM 4336 C C . ARG A 1 532 ? 1.767 20.013 -14.036 1.00 85.81 532 ARG A C 1
ATOM 4338 O O . ARG A 1 532 ? 0.983 19.901 -13.095 1.00 85.81 532 ARG A O 1
ATOM 4345 N N . SER A 1 533 ? 1.663 19.339 -15.176 1.00 89.50 533 SER A N 1
ATOM 4346 C CA . SER A 1 533 ? 0.751 18.223 -15.403 1.00 89.50 533 SER A CA 1
ATOM 4347 C C . SER A 1 533 ? 1.330 17.212 -16.399 1.00 89.50 533 SER A C 1
ATOM 4349 O O . SER A 1 533 ? 2.271 17.507 -17.142 1.00 89.50 533 SER A O 1
ATOM 4351 N N . THR A 1 534 ? 0.784 15.997 -16.381 1.00 90.12 534 THR A N 1
ATOM 4352 C CA . THR A 1 534 ? 1.149 14.886 -17.276 1.00 90.12 534 THR A CA 1
ATOM 4353 C C . THR A 1 534 ? -0.018 13.908 -17.397 1.00 90.12 534 THR A C 1
ATOM 4355 O O . THR A 1 534 ? -0.699 13.669 -16.397 1.00 90.12 534 THR A O 1
ATOM 4358 N N . LYS A 1 535 ? -0.235 13.317 -18.582 1.00 91.44 535 LYS A N 1
ATOM 4359 C CA . LYS A 1 535 ? -1.148 12.165 -18.771 1.00 91.44 535 LYS A CA 1
ATOM 4360 C C . LYS A 1 535 ? -0.565 10.838 -18.258 1.00 91.44 535 LYS A C 1
ATOM 4362 O O . LYS A 1 535 ? -1.239 9.814 -18.251 1.00 91.44 535 LYS A O 1
ATOM 4367 N N . ASN A 1 536 ? 0.708 10.845 -17.860 1.00 92.88 536 ASN A N 1
ATOM 4368 C CA . ASN A 1 536 ? 1.446 9.688 -17.363 1.00 92.88 536 ASN A CA 1
ATOM 4369 C C . ASN A 1 536 ? 1.616 9.754 -15.830 1.00 92.88 536 ASN A C 1
ATOM 4371 O O . ASN A 1 536 ? 2.715 9.546 -15.320 1.00 92.88 536 ASN A O 1
ATOM 4375 N N . ALA A 1 537 ? 0.566 10.084 -15.073 1.00 94.25 537 ALA A N 1
ATOM 4376 C CA . ALA A 1 537 ? 0.578 9.941 -13.616 1.00 94.25 537 ALA A CA 1
ATOM 4377 C C . ALA A 1 537 ? 0.031 8.565 -13.210 1.00 94.25 537 ALA A C 1
ATOM 4379 O O . ALA A 1 537 ? -0.764 7.974 -13.935 1.00 94.25 537 ALA A O 1
ATOM 4380 N N . GLY A 1 538 ? 0.468 8.038 -12.067 1.00 95.31 538 GLY A N 1
ATOM 4381 C CA . GLY A 1 538 ? 0.117 6.685 -11.641 1.00 95.31 538 GLY A CA 1
ATOM 4382 C C . GLY A 1 538 ? 0.508 6.369 -10.199 1.00 95.31 538 GLY A C 1
ATOM 4383 O O . GLY A 1 538 ? 0.777 7.259 -9.385 1.00 95.31 538 GLY A O 1
ATOM 4384 N N . ALA A 1 539 ? 0.560 5.077 -9.893 1.00 95.12 539 ALA A N 1
ATOM 4385 C CA . ALA A 1 539 ? 1.087 4.523 -8.649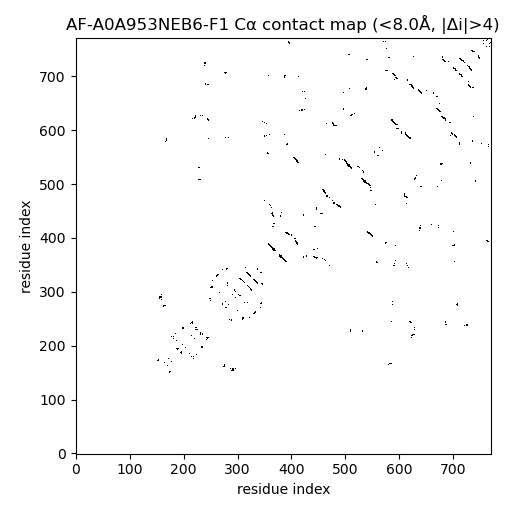 1.00 95.12 539 ALA A CA 1
ATOM 4386 C C . ALA A 1 539 ? 2.411 3.797 -8.922 1.00 95.12 539 ALA A C 1
ATOM 4388 O O . ALA A 1 539 ? 2.630 3.305 -10.027 1.00 95.12 539 ALA A O 1
ATOM 4389 N N . ASP A 1 540 ? 3.261 3.647 -7.905 1.00 95.62 540 ASP A N 1
ATOM 4390 C CA . ASP A 1 540 ? 4.403 2.726 -7.967 1.00 95.62 540 ASP A CA 1
ATOM 4391 C C . ASP A 1 540 ? 3.921 1.279 -7.741 1.00 95.62 540 ASP A C 1
ATOM 4393 O O . ASP A 1 540 ? 4.191 0.640 -6.724 1.00 95.62 540 ASP A O 1
ATOM 4397 N N . PHE A 1 541 ? 3.107 0.793 -8.675 1.00 97.44 541 PHE A N 1
ATOM 4398 C CA . PHE A 1 541 ? 2.420 -0.493 -8.623 1.00 97.44 541 PHE A CA 1
ATOM 4399 C C . PHE A 1 541 ? 2.433 -1.132 -10.010 1.00 97.44 541 PHE A C 1
ATOM 4401 O O . PHE A 1 541 ? 2.076 -0.490 -11.002 1.00 97.44 541 PHE A O 1
ATOM 4408 N N . VAL A 1 542 ? 2.787 -2.413 -10.072 1.00 98.12 542 VAL A N 1
ATOM 4409 C CA . VAL A 1 542 ? 2.642 -3.237 -11.269 1.00 98.12 542 VAL A CA 1
ATOM 4410 C C . VAL A 1 542 ? 2.037 -4.591 -10.909 1.00 98.12 542 VAL A C 1
ATOM 4412 O O . VAL A 1 542 ? 2.434 -5.236 -9.937 1.00 98.12 542 VAL A O 1
ATOM 4415 N N . LEU A 1 543 ? 1.077 -5.028 -11.721 1.00 98.44 543 LEU A N 1
ATOM 4416 C CA . LEU A 1 543 ? 0.567 -6.392 -11.725 1.00 98.44 543 LEU A CA 1
ATOM 4417 C C . LEU A 1 543 ? 1.235 -7.150 -12.875 1.00 98.44 543 LEU A C 1
ATOM 4419 O O . LEU A 1 543 ? 1.147 -6.739 -14.036 1.00 98.44 543 LEU A O 1
ATOM 4423 N N . LEU A 1 544 ? 1.909 -8.244 -12.539 1.00 98.69 544 LEU A N 1
ATOM 4424 C CA . LEU A 1 544 ? 2.662 -9.087 -13.455 1.00 98.69 544 LEU A CA 1
ATOM 4425 C C . LEU A 1 544 ? 1.901 -10.372 -13.793 1.00 98.69 544 LEU A C 1
ATOM 4427 O O . LEU A 1 544 ? 1.247 -10.946 -12.925 1.00 98.69 544 LEU A O 1
ATOM 4431 N N . ARG A 1 545 ? 2.054 -10.873 -15.021 1.00 98.12 545 ARG A N 1
ATOM 4432 C CA . ARG A 1 545 ? 1.694 -12.241 -15.422 1.00 98.12 545 ARG A CA 1
ATOM 4433 C C . ARG A 1 545 ? 2.953 -13.099 -15.430 1.00 98.12 545 ARG A C 1
ATOM 4435 O O . ARG A 1 545 ? 3.814 -12.917 -16.285 1.00 98.12 545 ARG A O 1
ATOM 4442 N N . LEU A 1 546 ? 3.073 -14.017 -14.474 1.00 97.94 546 LEU A N 1
ATOM 4443 C CA . LEU A 1 546 ? 4.262 -14.857 -14.309 1.00 97.94 546 LEU A CA 1
ATOM 4444 C C . LEU A 1 546 ? 3.906 -16.345 -14.353 1.00 97.94 546 LEU A C 1
ATOM 4446 O O . LEU A 1 546 ? 3.072 -16.824 -13.585 1.00 97.94 546 LEU A O 1
ATOM 4450 N N . LYS A 1 547 ? 4.574 -17.088 -15.239 1.00 97.50 547 LYS A N 1
ATOM 4451 C CA . LYS A 1 547 ? 4.456 -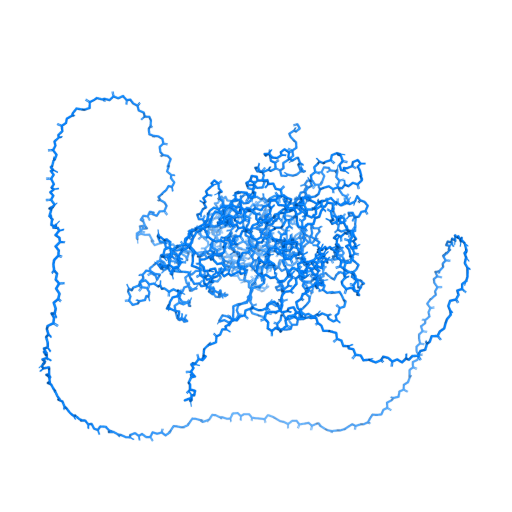18.541 -15.381 1.00 97.50 547 LYS A CA 1
ATOM 4452 C C . LYS A 1 547 ? 5.526 -19.232 -14.542 1.00 97.50 547 LYS A C 1
ATOM 4454 O O . LYS A 1 547 ? 6.721 -19.096 -14.814 1.00 97.50 547 LYS A O 1
ATOM 4459 N N . ILE A 1 548 ? 5.080 -19.988 -13.543 1.00 96.44 548 ILE A N 1
ATOM 4460 C CA . ILE A 1 548 ? 5.906 -20.858 -12.698 1.00 96.44 548 ILE A CA 1
ATOM 4461 C C . ILE A 1 548 ? 5.684 -22.315 -13.109 1.00 96.44 548 ILE A C 1
ATOM 4463 O O . ILE A 1 548 ? 4.568 -22.712 -13.443 1.00 96.44 548 ILE A O 1
ATOM 4467 N N . ARG A 1 549 ? 6.746 -23.120 -13.102 1.00 95.44 549 ARG A N 1
ATOM 4468 C CA . ARG A 1 549 ? 6.653 -24.576 -13.287 1.00 95.44 549 ARG A CA 1
ATOM 4469 C C . ARG A 1 549 ? 5.866 -25.205 -12.136 1.00 95.44 549 ARG A C 1
ATOM 4471 O O . ARG A 1 549 ? 6.103 -24.832 -10.986 1.00 95.44 549 ARG A O 1
ATOM 4478 N N . LYS A 1 550 ? 4.956 -26.147 -12.413 1.00 95.69 550 LYS A N 1
ATOM 4479 C CA . LYS A 1 550 ? 4.079 -26.737 -11.379 1.00 95.69 550 LYS A CA 1
ATOM 4480 C C . LYS A 1 550 ? 4.895 -27.345 -10.231 1.00 95.69 550 LYS A C 1
ATOM 4482 O O . LYS A 1 550 ? 4.607 -27.072 -9.074 1.00 95.69 550 LYS A O 1
ATOM 4487 N N . GLU A 1 551 ? 5.981 -28.043 -10.551 1.00 92.88 551 GLU A N 1
ATOM 4488 C CA . GLU A 1 551 ? 6.903 -28.664 -9.594 1.00 92.88 551 GLU A CA 1
ATOM 4489 C C . GLU A 1 551 ? 7.653 -27.680 -8.669 1.00 92.88 551 GLU A C 1
ATOM 4491 O O . GLU A 1 551 ? 8.161 -28.096 -7.629 1.00 92.88 551 GLU A O 1
ATOM 4496 N N . LEU A 1 552 ? 7.706 -26.382 -9.002 1.00 92.19 552 LEU A N 1
ATOM 4497 C CA . LEU A 1 552 ? 8.371 -25.350 -8.191 1.00 92.19 552 LEU A CA 1
ATOM 4498 C C . LEU A 1 552 ? 7.413 -24.592 -7.257 1.00 92.19 552 LEU A C 1
ATOM 4500 O O . LEU A 1 552 ? 7.876 -23.870 -6.368 1.00 92.19 552 LEU A O 1
ATOM 4504 N N . LEU A 1 553 ? 6.093 -24.731 -7.431 1.00 93.31 553 LEU A N 1
ATOM 4505 C CA . LEU A 1 553 ? 5.114 -23.974 -6.647 1.00 93.31 553 LEU A CA 1
ATOM 4506 C C . LEU A 1 553 ? 5.179 -24.341 -5.157 1.00 93.31 553 LEU A C 1
ATOM 4508 O O . LEU A 1 553 ? 5.276 -23.440 -4.323 1.00 93.31 553 LEU A O 1
ATOM 4512 N N . SER A 1 554 ? 5.247 -25.636 -4.842 1.00 91.19 554 SER A N 1
ATOM 4513 C CA . SER A 1 554 ? 5.495 -26.203 -3.504 1.00 91.19 554 SER A CA 1
ATOM 4514 C C . SER A 1 554 ? 6.629 -25.526 -2.718 1.00 91.19 554 SER A C 1
ATOM 4516 O O . SER A 1 554 ? 6.582 -25.428 -1.493 1.00 91.19 554 SER A O 1
ATOM 4518 N N . THR A 1 555 ? 7.653 -25.027 -3.417 1.00 88.12 555 THR A N 1
ATOM 4519 C CA . THR A 1 555 ? 8.867 -24.462 -2.817 1.00 88.12 555 THR A CA 1
ATOM 4520 C C . THR A 1 555 ? 8.716 -22.976 -2.472 1.00 88.12 555 THR A C 1
ATOM 4522 O O . THR A 1 555 ? 9.290 -22.504 -1.491 1.00 88.12 555 THR A O 1
ATOM 4525 N N . ILE A 1 556 ? 7.923 -22.226 -3.246 1.00 90.38 556 ILE A N 1
ATOM 4526 C CA . ILE A 1 556 ? 7.746 -20.772 -3.077 1.00 90.38 556 ILE A CA 1
ATOM 4527 C C . ILE A 1 556 ? 6.416 -20.442 -2.377 1.00 90.38 556 ILE A C 1
ATOM 4529 O O . ILE A 1 556 ? 6.370 -19.573 -1.504 1.00 90.38 556 ILE A O 1
ATOM 4533 N N . LEU A 1 557 ? 5.347 -21.174 -2.697 1.00 93.50 557 LEU A N 1
ATOM 4534 C CA . LEU A 1 557 ? 3.974 -20.974 -2.219 1.00 93.50 557 LEU A CA 1
ATOM 4535 C C . LEU A 1 557 ? 3.304 -22.314 -1.826 1.00 93.50 557 LEU A C 1
ATOM 4537 O O . LEU A 1 557 ? 2.245 -22.643 -2.362 1.00 93.50 557 LEU A O 1
ATOM 4541 N N . PRO A 1 558 ? 3.854 -23.081 -0.860 1.00 92.38 558 PRO A N 1
ATOM 4542 C CA . PRO A 1 558 ? 3.284 -24.367 -0.433 1.00 92.38 558 PRO A CA 1
ATOM 4543 C C . PRO A 1 558 ? 1.801 -24.291 -0.034 1.00 92.38 558 PRO A C 1
ATOM 4545 O O . PRO A 1 558 ? 1.048 -25.220 -0.292 1.00 92.38 558 PRO A O 1
ATOM 4548 N N . LYS A 1 559 ? 1.340 -23.170 0.541 1.00 94.00 559 LYS A N 1
ATOM 4549 C CA . LYS A 1 559 ? -0.078 -22.990 0.905 1.00 94.00 559 LYS A CA 1
ATOM 4550 C C . LYS A 1 559 ? -1.022 -22.675 -0.258 1.00 94.00 559 LYS A C 1
ATOM 4552 O O . LYS A 1 559 ? -2.225 -22.719 -0.041 1.00 94.00 559 LYS A O 1
ATOM 4557 N N . LEU A 1 560 ? -0.504 -22.385 -1.452 1.00 96.56 560 LEU A N 1
ATOM 4558 C CA . LEU A 1 560 ? -1.287 -22.435 -2.690 1.00 96.56 560 LEU A CA 1
ATOM 4559 C C . LEU A 1 560 ? -1.201 -23.839 -3.307 1.00 96.56 560 LEU A C 1
ATOM 4561 O O . LEU A 1 560 ? -2.216 -24.381 -3.723 1.00 96.56 560 LEU A O 1
ATOM 4565 N N . ASP A 1 561 ? -0.011 -24.444 -3.308 1.00 96.31 561 ASP A N 1
ATOM 4566 C CA . ASP A 1 561 ? 0.251 -25.792 -3.837 1.00 96.31 561 ASP A CA 1
ATOM 4567 C C . ASP A 1 561 ? -0.648 -26.879 -3.211 1.00 96.31 561 ASP A C 1
ATOM 4569 O O . ASP A 1 561 ? -1.182 -27.724 -3.921 1.00 96.31 561 ASP A O 1
ATOM 4573 N N . GLU A 1 562 ? -0.917 -26.791 -1.902 1.00 95.94 562 GLU A N 1
ATOM 4574 C CA . GLU A 1 562 ? -1.830 -27.687 -1.167 1.00 95.94 562 GLU A CA 1
ATOM 4575 C C . GLU A 1 562 ? -3.291 -27.697 -1.675 1.00 95.94 562 GLU A C 1
ATOM 4577 O O . GLU A 1 562 ? -4.032 -28.625 -1.350 1.00 95.94 562 GLU A O 1
ATOM 4582 N N . ILE A 1 563 ? -3.731 -26.675 -2.422 1.00 97.19 563 ILE A N 1
ATOM 4583 C CA . ILE A 1 563 ? -5.152 -26.430 -2.758 1.00 97.19 563 ILE A CA 1
ATOM 4584 C C . ILE A 1 563 ? -5.400 -25.953 -4.200 1.00 97.19 563 ILE A C 1
ATOM 4586 O O . ILE A 1 563 ? -6.552 -25.733 -4.584 1.00 97.19 563 ILE A O 1
ATOM 4590 N N . ILE A 1 564 ? -4.359 -25.762 -5.011 1.00 96.69 564 ILE A N 1
ATOM 4591 C CA . ILE A 1 564 ? -4.473 -25.214 -6.368 1.00 96.69 564 ILE A CA 1
ATOM 4592 C C . ILE A 1 564 ? -5.287 -26.135 -7.290 1.00 96.69 564 ILE A C 1
ATOM 4594 O O . ILE A 1 564 ? -5.091 -27.347 -7.332 1.00 96.69 564 ILE A O 1
ATOM 4598 N N . GLY A 1 565 ? -6.235 -25.556 -8.029 1.00 92.06 565 GLY A N 1
ATOM 4599 C CA . GLY A 1 565 ? -7.199 -26.297 -8.843 1.00 92.06 565 GLY A CA 1
ATOM 4600 C C . GLY A 1 565 ? -8.392 -26.875 -8.069 1.00 92.06 565 GLY A C 1
ATOM 4601 O O . GLY A 1 565 ? -9.264 -27.473 -8.696 1.00 92.06 565 GLY A O 1
ATOM 4602 N N . THR A 1 566 ? -8.473 -26.689 -6.746 1.00 95.19 566 THR A N 1
ATOM 4603 C CA . THR A 1 566 ? -9.650 -27.058 -5.936 1.00 95.19 566 THR A CA 1
ATOM 4604 C C . THR A 1 566 ? -10.581 -25.862 -5.715 1.00 95.19 566 THR A C 1
ATOM 4606 O O . THR A 1 566 ? -10.187 -24.709 -5.889 1.00 95.19 566 THR A O 1
ATOM 4609 N N . GLU A 1 567 ? -11.812 -26.110 -5.259 1.00 93.38 567 GLU A N 1
ATOM 4610 C CA . GLU A 1 567 ? -12.769 -25.048 -4.900 1.00 93.38 567 GLU A CA 1
ATOM 4611 C C . GLU A 1 567 ? -12.223 -24.088 -3.821 1.00 93.38 567 GLU A C 1
ATOM 4613 O O . GLU A 1 567 ? -12.540 -22.898 -3.829 1.00 93.38 567 GLU A O 1
ATOM 4618 N N . GLN A 1 568 ? -11.345 -24.583 -2.939 1.00 95.88 568 GLN A N 1
ATOM 4619 C CA . GLN A 1 568 ? -10.746 -23.823 -1.834 1.00 95.88 568 GLN A CA 1
ATOM 4620 C C . GLN A 1 568 ? -9.711 -22.784 -2.306 1.00 95.88 568 GLN A C 1
ATOM 4622 O O . GLN A 1 568 ? -9.416 -21.831 -1.582 1.00 95.88 568 GLN A O 1
ATOM 4627 N N . GLU A 1 569 ? -9.186 -22.912 -3.532 1.00 96.94 569 GLU A N 1
ATOM 4628 C CA . GLU A 1 569 ? -8.201 -21.980 -4.100 1.00 96.94 569 GLU A CA 1
ATOM 4629 C C . GLU A 1 569 ? -8.723 -20.528 -4.119 1.00 96.94 569 GLU A C 1
ATOM 4631 O O . GLU A 1 569 ? -7.983 -19.569 -3.879 1.00 96.94 569 GLU A O 1
ATOM 4636 N N . LYS A 1 570 ? -10.032 -20.363 -4.346 1.00 95.62 570 LYS A N 1
ATOM 4637 C CA . LYS A 1 570 ? -10.703 -19.061 -4.421 1.00 95.62 570 LYS A CA 1
ATOM 4638 C C . LYS A 1 570 ? -10.643 -18.275 -3.112 1.00 95.62 570 LYS A C 1
ATOM 4640 O O . LYS A 1 570 ? -10.611 -17.046 -3.159 1.00 95.62 570 LYS A O 1
ATOM 4645 N N . ASP A 1 571 ? -10.602 -18.940 -1.963 1.00 94.62 571 ASP A N 1
ATOM 4646 C CA . ASP A 1 571 ? -10.523 -18.273 -0.658 1.00 94.62 571 ASP A CA 1
ATOM 4647 C C . ASP A 1 571 ? -9.077 -17.996 -0.232 1.00 94.62 571 ASP A C 1
ATOM 4649 O O . ASP A 1 571 ? -8.822 -17.078 0.552 1.00 94.62 571 ASP A O 1
ATOM 4653 N N . TRP A 1 572 ? -8.109 -18.693 -0.832 1.00 96.94 572 TRP A N 1
ATOM 4654 C CA . TRP A 1 572 ? -6.699 -18.353 -0.690 1.00 96.94 572 TRP A CA 1
ATOM 4655 C C . TRP A 1 572 ? -6.338 -17.072 -1.445 1.00 96.94 572 TRP A C 1
ATOM 4657 O O . TRP A 1 572 ? -5.726 -16.182 -0.855 1.00 96.94 572 TRP A O 1
ATOM 4667 N N . HIS A 1 573 ? -6.741 -16.916 -2.708 1.00 96.88 573 HIS A N 1
ATOM 4668 C CA . HIS A 1 573 ? -6.439 -15.689 -3.463 1.00 96.88 573 HIS A CA 1
ATOM 4669 C C . HIS A 1 573 ? -7.013 -14.452 -2.767 1.00 96.88 573 HIS A C 1
ATOM 4671 O O . HIS A 1 573 ? -8.162 -14.458 -2.326 1.00 96.88 573 HIS A O 1
ATOM 4677 N N . ILE A 1 574 ? -6.245 -13.366 -2.672 1.00 93.69 574 ILE A N 1
ATOM 4678 C CA . ILE A 1 574 ? -6.761 -12.108 -2.104 1.00 93.69 574 ILE A CA 1
ATOM 4679 C C . ILE A 1 574 ? -7.674 -11.375 -3.099 1.00 93.69 574 ILE A C 1
ATOM 4681 O O . ILE A 1 574 ? -8.659 -10.744 -2.708 1.00 93.69 574 ILE A O 1
ATOM 4685 N N . GLY A 1 575 ? -7.394 -11.505 -4.397 1.00 96.00 575 GLY A N 1
ATOM 4686 C CA . GLY A 1 575 ? -7.996 -10.680 -5.435 1.00 96.00 575 GLY A CA 1
ATOM 4687 C C . GLY A 1 575 ? -7.684 -9.198 -5.216 1.00 96.00 575 GLY A C 1
ATOM 4688 O O . GLY A 1 575 ? -6.698 -8.832 -4.580 1.00 96.00 575 GLY A O 1
ATOM 4689 N N . VAL A 1 576 ? -8.558 -8.326 -5.709 1.00 94.56 576 VAL A N 1
ATOM 4690 C CA . VAL A 1 576 ? -8.413 -6.870 -5.540 1.00 94.56 576 VAL A CA 1
ATOM 4691 C C . VAL A 1 576 ? -8.857 -6.351 -4.159 1.00 94.56 576 VAL A C 1
ATOM 4693 O O . VAL A 1 576 ? -8.652 -5.180 -3.857 1.00 94.56 576 VAL A O 1
ATOM 4696 N N . GLY A 1 577 ? -9.446 -7.199 -3.308 1.00 93.12 577 GLY A N 1
ATOM 4697 C CA . GLY A 1 577 ? -10.071 -6.794 -2.043 1.00 93.12 577 GLY A CA 1
ATOM 4698 C C . GLY A 1 577 ? -11.511 -6.273 -2.189 1.00 93.12 577 GLY A C 1
ATOM 4699 O O . GLY A 1 577 ? -12.135 -6.388 -3.244 1.00 93.12 577 GLY A O 1
ATOM 4700 N N . LYS A 1 578 ? -12.054 -5.720 -1.100 1.00 90.94 578 LYS A N 1
ATOM 4701 C CA . LYS A 1 578 ? -13.349 -5.024 -1.041 1.00 90.94 578 LYS A CA 1
ATOM 4702 C C . LYS A 1 578 ? -13.186 -3.583 -1.530 1.00 90.94 578 LYS A C 1
ATOM 4704 O O . LYS A 1 578 ? -12.183 -2.943 -1.222 1.00 90.94 578 LYS A O 1
ATOM 4709 N N . ASN A 1 579 ? -14.202 -3.070 -2.223 1.00 90.12 579 ASN A N 1
ATOM 4710 C CA . ASN A 1 579 ? -14.308 -1.651 -2.559 1.00 90.12 579 ASN A CA 1
ATOM 4711 C C . ASN A 1 579 ? -14.603 -0.844 -1.278 1.00 90.12 579 ASN A C 1
ATOM 4713 O O . ASN A 1 579 ? -15.673 -1.011 -0.691 1.00 90.12 579 ASN A O 1
ATOM 4717 N N . GLU A 1 580 ? -13.630 -0.066 -0.800 1.00 87.94 580 GLU A N 1
ATOM 4718 C CA . GLU A 1 580 ? -13.665 0.627 0.492 1.00 87.94 580 GLU A CA 1
ATOM 4719 C C . GLU A 1 580 ? -12.543 1.678 0.556 1.00 87.94 580 GLU A C 1
ATOM 4721 O O . GLU A 1 580 ? -11.361 1.326 0.675 1.00 87.94 580 GLU A O 1
ATOM 4726 N N . LEU A 1 581 ? -12.930 2.959 0.559 1.00 91.25 581 LEU A N 1
ATOM 4727 C CA . LEU A 1 581 ? -12.026 4.082 0.795 1.00 91.25 581 LEU A CA 1
ATOM 4728 C C . LEU A 1 581 ? -11.404 3.971 2.193 1.00 91.25 581 LEU A C 1
ATOM 4730 O O . LEU A 1 581 ? -12.081 4.127 3.216 1.00 91.25 581 LEU A O 1
ATOM 4734 N N . PHE A 1 582 ? -10.106 3.678 2.222 1.00 95.25 582 PHE A N 1
ATOM 4735 C CA . PHE A 1 582 ? -9.366 3.380 3.442 1.00 95.25 582 PHE A CA 1
ATOM 4736 C C . PHE A 1 582 ? -9.233 4.610 4.368 1.00 95.25 582 PHE A C 1
ATOM 4738 O O . PHE A 1 582 ? -9.291 5.760 3.939 1.00 95.25 582 PHE A O 1
ATOM 4745 N N . ASN A 1 583 ? -9.029 4.391 5.671 1.00 95.25 583 ASN A N 1
ATOM 4746 C CA . ASN A 1 583 ? -8.686 5.466 6.604 1.00 95.25 583 ASN A CA 1
ATOM 4747 C C . ASN A 1 583 ? -7.765 4.958 7.732 1.00 95.25 583 ASN A C 1
ATOM 4749 O O . ASN A 1 583 ? -8.006 3.857 8.233 1.00 95.25 583 ASN A O 1
ATOM 4753 N N . PRO A 1 584 ? -6.762 5.736 8.204 1.00 96.75 584 PRO A N 1
ATOM 4754 C CA . PRO A 1 584 ? -5.761 5.232 9.151 1.00 96.75 584 PRO A CA 1
ATOM 4755 C C . PRO A 1 584 ? -6.301 4.854 10.539 1.00 96.75 584 PRO A C 1
ATOM 4757 O O . PRO A 1 584 ? -5.572 4.243 11.319 1.00 96.75 584 PRO A O 1
ATOM 4760 N N . ILE A 1 585 ? -7.563 5.174 10.867 1.00 95.94 585 ILE A N 1
ATOM 4761 C CA . ILE A 1 585 ? -8.208 4.659 12.088 1.00 95.94 585 ILE A CA 1
ATOM 4762 C C . ILE A 1 585 ? -8.660 3.192 11.975 1.00 95.94 585 ILE A C 1
ATOM 4764 O O . ILE A 1 585 ? -9.230 2.674 12.925 1.00 95.94 585 ILE A O 1
ATOM 4768 N N . LYS A 1 586 ? -8.417 2.504 10.857 1.00 96.38 586 LYS A N 1
ATOM 4769 C CA . LYS A 1 586 ? -8.548 1.043 10.730 1.00 96.38 586 LYS A CA 1
ATOM 4770 C C . LYS A 1 586 ? -7.153 0.416 10.830 1.00 96.38 586 LYS A C 1
ATOM 4772 O O . LYS A 1 586 ? -6.217 0.958 10.242 1.00 96.38 586 LYS A O 1
ATOM 4777 N N . THR A 1 587 ? -6.968 -0.659 11.599 1.00 97.50 587 THR A N 1
ATOM 4778 C CA . THR A 1 587 ? -5.620 -1.208 11.869 1.00 97.50 587 THR A CA 1
ATOM 4779 C C . THR A 1 587 ? -4.996 -1.746 10.591 1.00 97.50 587 THR A C 1
ATOM 4781 O O . THR A 1 587 ? -5.667 -2.428 9.824 1.00 97.50 587 THR A O 1
ATOM 4784 N N . GLN A 1 588 ? -3.720 -1.437 10.362 1.00 97.31 588 GLN A N 1
ATOM 4785 C CA . GLN A 1 588 ? -2.975 -1.890 9.189 1.00 97.31 588 GLN A CA 1
ATOM 4786 C C . GLN A 1 588 ? -1.994 -2.993 9.567 1.00 97.31 588 GLN A C 1
ATOM 4788 O O . GLN A 1 588 ? -1.288 -2.876 10.568 1.00 97.31 588 GLN A O 1
ATOM 4793 N N . PHE A 1 589 ? -1.890 -4.006 8.715 1.00 97.56 589 PHE A N 1
ATOM 4794 C CA . PHE A 1 589 ? -0.892 -5.066 8.776 1.00 97.56 589 PHE A CA 1
ATOM 4795 C C . PHE A 1 589 ? -0.131 -5.099 7.460 1.00 97.56 589 PHE A C 1
ATOM 4797 O O . PHE A 1 589 ? -0.739 -5.086 6.390 1.00 97.56 589 PHE A O 1
ATOM 4804 N N . TYR A 1 590 ? 1.195 -5.145 7.513 1.00 96.62 590 TYR A N 1
ATOM 4805 C CA . TYR A 1 590 ? 2.007 -5.142 6.302 1.00 96.62 590 TYR A CA 1
ATOM 4806 C C . TYR A 1 590 ? 3.295 -5.947 6.479 1.00 96.62 590 TYR A C 1
ATOM 4808 O O . TYR A 1 590 ? 3.886 -5.970 7.560 1.00 96.62 590 TYR A O 1
ATOM 4816 N N . GLY A 1 591 ? 3.718 -6.652 5.427 1.00 94.88 591 GLY A N 1
ATOM 4817 C CA . GLY A 1 591 ? 4.813 -7.619 5.521 1.00 94.88 591 GLY A CA 1
ATOM 4818 C C . GLY A 1 591 ? 5.412 -8.033 4.181 1.00 94.88 591 GLY A C 1
ATOM 4819 O O . GLY A 1 591 ? 4.761 -7.977 3.137 1.00 94.88 591 GLY A O 1
ATOM 4820 N N . GLY A 1 592 ? 6.675 -8.449 4.229 1.00 93.69 592 GLY A N 1
ATOM 4821 C CA . GLY A 1 592 ? 7.481 -8.817 3.068 1.00 93.69 592 GLY A CA 1
ATOM 4822 C C . GLY A 1 592 ? 8.947 -9.008 3.446 1.00 93.69 592 GLY A C 1
ATOM 4823 O O . GLY A 1 592 ? 9.256 -9.288 4.601 1.00 93.69 592 GLY A O 1
ATOM 4824 N N . TYR A 1 593 ? 9.855 -8.874 2.485 1.00 90.75 593 TYR A N 1
ATOM 4825 C CA . TYR A 1 593 ? 11.259 -9.284 2.600 1.00 90.75 593 TYR A CA 1
ATOM 4826 C C . TYR A 1 593 ? 12.237 -8.096 2.478 1.00 90.75 593 TYR A C 1
ATOM 4828 O O . TYR A 1 593 ? 12.927 -7.979 1.468 1.00 90.75 593 TYR A O 1
ATOM 4836 N N . PRO A 1 594 ? 12.326 -7.199 3.482 1.00 89.50 594 PRO A N 1
ATOM 4837 C CA . PRO A 1 594 ? 13.360 -6.166 3.525 1.00 89.50 594 PRO A CA 1
ATOM 4838 C C . PRO A 1 594 ? 14.759 -6.748 3.761 1.00 89.50 594 PRO A C 1
ATOM 4840 O O . PRO A 1 594 ? 14.908 -7.875 4.248 1.00 89.50 594 PRO A O 1
ATOM 4843 N N . VAL A 1 595 ? 15.787 -5.935 3.492 1.00 83.06 595 VAL A N 1
ATOM 4844 C CA . VAL A 1 595 ? 17.163 -6.269 3.887 1.00 83.06 595 VAL A CA 1
ATOM 4845 C C . VAL A 1 595 ? 17.354 -6.173 5.402 1.00 83.06 595 VAL A C 1
ATOM 4847 O O . VAL A 1 595 ? 16.619 -5.489 6.132 1.00 83.06 595 VAL A O 1
ATOM 4850 N N . ASP A 1 596 ? 18.400 -6.837 5.880 1.00 80.06 596 ASP A N 1
ATOM 4851 C CA . ASP A 1 596 ? 18.948 -6.583 7.205 1.00 80.06 596 ASP A CA 1
ATOM 4852 C C . ASP A 1 596 ? 19.682 -5.252 7.284 1.00 80.06 596 ASP A C 1
ATOM 4854 O O . ASP A 1 596 ? 20.381 -4.860 6.355 1.00 80.06 596 ASP A O 1
ATOM 4858 N N . VAL A 1 597 ? 19.513 -4.559 8.413 1.00 83.62 597 VAL A N 1
ATOM 4859 C CA . VAL A 1 597 ? 20.052 -3.218 8.655 1.00 83.62 597 VAL A CA 1
ATOM 4860 C C . VAL A 1 597 ? 20.598 -3.064 10.070 1.00 83.62 597 VAL A C 1
ATOM 4862 O O . VAL A 1 597 ? 20.202 -3.799 10.978 1.00 83.62 597 VAL A O 1
ATOM 4865 N N . ASN A 1 598 ? 21.498 -2.098 10.250 1.00 85.00 598 ASN A N 1
ATOM 4866 C CA . ASN A 1 598 ? 22.009 -1.678 11.554 1.00 85.00 598 ASN A CA 1
ATOM 4867 C C . ASN A 1 598 ? 21.094 -0.635 12.238 1.00 85.00 598 ASN A C 1
ATOM 4869 O O . ASN A 1 598 ? 20.020 -0.289 11.744 1.00 85.00 598 ASN A O 1
ATOM 4873 N N . GLU A 1 599 ? 21.540 -0.107 13.380 1.00 82.94 599 GLU A N 1
ATOM 4874 C CA . GLU A 1 599 ? 20.833 0.910 14.175 1.00 82.94 599 GLU A CA 1
ATOM 4875 C C . GLU A 1 599 ? 20.625 2.268 13.464 1.00 82.94 599 GLU A C 1
ATOM 4877 O O . GLU A 1 599 ? 19.778 3.057 13.889 1.00 82.94 599 GLU A O 1
ATOM 4882 N N . TYR A 1 600 ? 21.335 2.515 12.356 1.00 84.00 600 TYR A N 1
ATOM 4883 C CA . TYR A 1 600 ? 21.208 3.697 11.492 1.00 84.00 600 TYR A CA 1
ATOM 4884 C C . TYR A 1 600 ? 20.346 3.444 10.240 1.00 84.00 600 TYR A C 1
ATOM 4886 O O . TYR A 1 600 ? 20.168 4.353 9.430 1.00 84.00 600 TYR A O 1
ATOM 4894 N N . PHE A 1 601 ? 19.770 2.240 10.110 1.00 83.75 601 PHE A N 1
ATOM 4895 C CA . PHE A 1 601 ? 19.073 1.716 8.925 1.00 83.75 601 PHE A CA 1
ATOM 4896 C C . PHE A 1 601 ? 19.966 1.474 7.690 1.00 83.75 601 PHE A C 1
ATOM 4898 O O . PHE A 1 601 ? 19.459 1.330 6.578 1.00 83.75 601 PHE A O 1
ATOM 4905 N N . GLU A 1 602 ? 21.284 1.357 7.867 1.00 84.88 602 GLU A N 1
ATOM 4906 C CA . GLU A 1 602 ? 22.213 0.999 6.786 1.00 84.88 602 GLU A CA 1
ATOM 4907 C C . GLU A 1 602 ? 22.211 -0.525 6.546 1.00 84.88 602 GLU A C 1
ATOM 4909 O O . GLU A 1 602 ? 22.292 -1.281 7.522 1.00 84.88 602 GLU A O 1
ATOM 4914 N N . PRO A 1 603 ? 22.147 -1.009 5.288 1.00 80.69 603 PRO A N 1
ATOM 4915 C CA . PRO A 1 603 ? 22.135 -2.441 4.979 1.00 80.69 603 PRO A CA 1
ATOM 4916 C C . PRO A 1 603 ? 23.373 -3.231 5.440 1.00 80.69 603 PRO A C 1
ATOM 4918 O O . PRO A 1 603 ? 24.516 -2.843 5.198 1.00 80.69 603 PRO A O 1
ATOM 4921 N N . ILE A 1 604 ? 23.147 -4.399 6.048 1.00 78.75 604 ILE A N 1
ATOM 4922 C CA . ILE A 1 604 ? 24.188 -5.312 6.541 1.00 78.75 604 ILE A CA 1
ATOM 4923 C C . ILE A 1 604 ? 24.469 -6.393 5.488 1.00 78.75 604 ILE A C 1
ATOM 4925 O O . ILE A 1 604 ? 23.834 -7.445 5.459 1.00 78.75 604 ILE A O 1
ATOM 4929 N N . TYR A 1 605 ? 25.469 -6.156 4.636 1.00 68.12 605 TYR A N 1
ATOM 4930 C CA . TYR A 1 605 ? 25.818 -7.059 3.528 1.00 68.12 605 TYR A CA 1
ATOM 4931 C C . TYR A 1 605 ? 26.804 -8.201 3.875 1.00 68.12 605 TYR A C 1
ATOM 4933 O O . TYR A 1 605 ? 27.291 -8.883 2.973 1.00 68.12 605 TYR A O 1
ATOM 4941 N N . ASN A 1 606 ? 27.135 -8.422 5.153 1.00 59.38 606 ASN A N 1
ATOM 4942 C CA . ASN A 1 606 ? 28.169 -9.381 5.581 1.00 59.38 606 ASN A CA 1
ATOM 4943 C C . ASN A 1 606 ? 27.639 -10.611 6.347 1.00 59.38 606 ASN A C 1
ATOM 4945 O O . ASN A 1 606 ? 28.412 -11.282 7.032 1.00 59.38 606 ASN A O 1
ATOM 4949 N N . LYS A 1 607 ? 26.338 -10.915 6.248 1.00 55.00 607 LYS A N 1
ATOM 4950 C CA . LYS A 1 607 ? 25.698 -12.063 6.913 1.00 55.00 607 LYS A CA 1
ATOM 4951 C C . LYS A 1 607 ? 24.788 -12.828 5.953 1.00 55.00 607 LYS A C 1
ATOM 4953 O O . LYS A 1 607 ? 24.007 -12.224 5.225 1.00 55.00 607 LYS A O 1
ATOM 4958 N N . SER A 1 608 ? 24.850 -14.158 6.009 1.00 50.44 608 SER A N 1
ATOM 4959 C CA . SER A 1 608 ? 23.802 -15.013 5.445 1.00 50.44 608 SER A CA 1
ATOM 4960 C C . SER A 1 608 ? 22.625 -15.099 6.428 1.00 50.44 608 SER A C 1
ATOM 4962 O O . SER A 1 608 ? 22.883 -15.261 7.625 1.00 50.44 608 SER A O 1
ATOM 4964 N N . PRO A 1 609 ? 21.358 -15.067 5.978 1.00 54.72 609 PRO A N 1
ATOM 4965 C CA . PRO A 1 609 ? 20.861 -14.619 4.674 1.00 54.72 609 PRO A CA 1
ATOM 4966 C C . PRO A 1 609 ? 20.463 -13.126 4.697 1.00 54.72 609 PRO A C 1
ATOM 4968 O O . PRO A 1 609 ? 19.897 -12.638 5.672 1.00 54.72 609 PRO A O 1
ATOM 4971 N N . TYR A 1 610 ? 20.703 -12.408 3.594 1.00 65.88 610 TYR A N 1
ATOM 4972 C CA . TYR A 1 610 ? 20.478 -10.953 3.457 1.00 65.88 610 TYR A CA 1
ATOM 4973 C C . TYR A 1 610 ? 19.033 -10.473 3.684 1.00 65.88 610 TYR A C 1
ATOM 4975 O O . TYR A 1 610 ? 18.818 -9.297 3.985 1.00 65.88 610 TYR A O 1
ATOM 4983 N N . PHE A 1 611 ? 18.055 -11.362 3.497 1.00 75.00 611 PHE A N 1
ATOM 4984 C CA . PHE A 1 611 ? 16.626 -11.064 3.517 1.00 75.00 611 PHE A CA 1
ATOM 4985 C C . PHE A 1 611 ? 15.903 -12.036 4.450 1.00 75.00 611 PHE A C 1
ATOM 4987 O O . PHE A 1 611 ? 16.162 -13.239 4.441 1.00 75.00 611 PHE A O 1
ATOM 4994 N N . ARG A 1 612 ? 14.947 -11.522 5.221 1.00 82.31 612 ARG A N 1
ATOM 4995 C CA . ARG A 1 612 ? 14.026 -12.297 6.067 1.00 82.31 612 ARG A CA 1
ATOM 4996 C C . ARG A 1 612 ? 12.624 -11.736 5.905 1.00 82.31 612 ARG A C 1
ATOM 4998 O O . ARG A 1 612 ? 12.480 -10.533 5.697 1.00 82.31 612 ARG A O 1
ATOM 5005 N N . PHE A 1 613 ? 11.600 -12.576 6.036 1.00 88.50 613 PHE A N 1
ATOM 5006 C CA . PHE A 1 613 ? 10.234 -12.063 6.066 1.00 88.50 613 PHE A CA 1
ATOM 5007 C C . PHE A 1 613 ? 10.051 -11.273 7.364 1.00 88.50 613 PHE A C 1
ATOM 5009 O O . PHE A 1 613 ? 10.117 -11.860 8.443 1.00 88.50 613 PHE A O 1
ATOM 5016 N N . LYS A 1 614 ? 9.858 -9.958 7.269 1.00 90.25 614 LYS A N 1
ATOM 5017 C CA . LYS A 1 614 ? 9.470 -9.085 8.382 1.00 90.25 614 LYS A CA 1
ATOM 5018 C C . LYS A 1 614 ? 8.019 -8.664 8.203 1.00 90.25 614 LYS A C 1
ATOM 5020 O O . LYS A 1 614 ? 7.512 -8.575 7.085 1.00 90.25 614 LYS A O 1
ATOM 5025 N N . TYR A 1 615 ? 7.377 -8.360 9.317 1.00 91.94 615 TYR A N 1
ATOM 5026 C CA . TYR A 1 615 ? 6.001 -7.895 9.366 1.00 91.94 615 TYR A CA 1
ATOM 5027 C C . TYR A 1 615 ? 5.850 -6.838 10.456 1.00 91.94 615 TYR A C 1
ATOM 5029 O O . TYR A 1 615 ? 6.578 -6.849 11.449 1.00 91.94 615 TYR A O 1
ATOM 5037 N N . ASN A 1 616 ? 4.902 -5.925 10.267 1.00 92.31 616 ASN A N 1
ATOM 5038 C CA . ASN A 1 616 ? 4.552 -4.930 11.266 1.00 92.31 616 ASN A CA 1
ATOM 5039 C C . ASN A 1 616 ? 3.054 -4.607 11.241 1.00 92.31 616 ASN A C 1
ATOM 5041 O O . ASN A 1 616 ? 2.348 -4.862 10.260 1.00 92.31 616 ASN A O 1
ATOM 5045 N N . LYS A 1 617 ? 2.596 -4.011 12.339 1.00 94.44 617 LYS A N 1
ATOM 5046 C CA . LYS A 1 617 ? 1.241 -3.515 12.554 1.00 94.44 617 LYS A CA 1
ATOM 5047 C C . LYS A 1 617 ? 1.286 -2.018 12.839 1.00 94.44 617 LYS A C 1
ATOM 5049 O O . LYS A 1 617 ? 2.243 -1.528 13.436 1.00 94.44 617 LYS A O 1
ATOM 5054 N N . SER A 1 618 ? 0.251 -1.290 12.432 1.00 95.81 618 SER A N 1
ATOM 5055 C CA . SER A 1 618 ? 0.081 0.118 12.791 1.00 95.81 618 SER A CA 1
ATOM 5056 C C . SER A 1 618 ? -1.373 0.454 13.117 1.00 95.81 618 SER A C 1
ATOM 5058 O O . SER A 1 618 ? -2.309 -0.017 12.469 1.00 95.81 618 SER A O 1
ATOM 5060 N N . THR A 1 619 ? -1.550 1.275 14.150 1.00 95.50 619 THR A N 1
ATOM 5061 C CA . THR A 1 619 ? -2.836 1.706 14.725 1.00 95.50 619 THR A CA 1
ATOM 5062 C C . THR A 1 619 ? -3.119 3.189 14.445 1.00 95.50 619 THR A C 1
ATOM 5064 O O . THR A 1 619 ? -3.818 3.874 15.196 1.00 95.50 619 THR A O 1
ATOM 5067 N N . GLY A 1 620 ? -2.539 3.714 13.364 1.00 96.56 620 GLY A N 1
ATOM 5068 C CA . GLY A 1 620 ? -2.653 5.111 12.966 1.00 96.56 620 GLY A CA 1
ATOM 5069 C C . GLY A 1 620 ? -1.803 5.441 11.744 1.00 96.56 620 GLY A C 1
ATOM 5070 O O . GLY A 1 620 ? -1.136 4.579 11.181 1.00 96.56 620 GLY A O 1
ATOM 5071 N N . GLY A 1 621 ? -1.793 6.706 11.341 1.00 97.19 621 GLY A N 1
ATOM 5072 C CA . GLY A 1 621 ? -1.011 7.178 10.202 1.00 97.19 621 GLY A CA 1
ATOM 5073 C C . GLY A 1 621 ? -1.560 8.474 9.624 1.00 97.19 621 GLY A C 1
ATOM 5074 O O . GLY A 1 621 ? -2.360 9.163 10.257 1.00 97.19 621 GLY A O 1
ATOM 5075 N N . ILE A 1 622 ? -1.145 8.815 8.409 1.00 97.56 622 ILE A N 1
ATOM 5076 C CA . ILE A 1 622 ? -1.725 9.922 7.646 1.00 97.56 622 ILE A CA 1
ATOM 5077 C C . ILE A 1 622 ? -1.660 9.640 6.145 1.00 97.56 622 ILE A C 1
ATOM 5079 O O . ILE A 1 622 ? -0.658 9.132 5.649 1.00 97.56 622 ILE A O 1
ATOM 5083 N N . ILE A 1 623 ? -2.733 9.966 5.423 1.00 97.69 623 ILE A N 1
ATOM 5084 C CA . ILE A 1 623 ? -2.817 9.800 3.971 1.00 97.69 623 ILE A CA 1
ATOM 5085 C C . ILE A 1 623 ? -2.449 11.116 3.286 1.00 97.69 623 ILE A C 1
ATOM 5087 O O . ILE A 1 623 ? -3.153 12.118 3.407 1.00 97.69 623 ILE A O 1
ATOM 5091 N N . ASN A 1 624 ? -1.363 11.096 2.526 1.00 96.81 624 ASN A N 1
ATOM 5092 C CA . ASN A 1 624 ? -1.071 12.083 1.500 1.00 96.81 624 ASN A CA 1
ATOM 5093 C C . ASN A 1 624 ? -1.892 11.730 0.249 1.00 96.81 624 ASN A C 1
ATOM 5095 O O . ASN A 1 624 ? -1.645 10.710 -0.396 1.00 96.81 624 ASN A O 1
ATOM 5099 N N . ALA A 1 625 ? -2.896 12.541 -0.079 1.00 96.25 625 ALA A N 1
ATOM 5100 C CA . ALA A 1 625 ? -3.811 12.266 -1.181 1.00 96.25 625 ALA A CA 1
ATOM 5101 C C . ALA A 1 625 ? -3.143 12.391 -2.564 1.00 96.25 625 ALA A C 1
ATOM 5103 O O . ALA A 1 625 ? -3.420 11.576 -3.445 1.00 96.25 625 ALA A O 1
ATOM 5104 N N . GLN A 1 626 ? -2.242 13.363 -2.740 1.00 95.31 626 GLN A N 1
ATOM 5105 C CA . GLN A 1 626 ? -1.402 13.528 -3.928 1.00 95.31 626 GLN A CA 1
ATOM 5106 C C . GLN A 1 626 ? -0.144 14.332 -3.561 1.00 95.31 626 GLN A C 1
ATOM 5108 O O . GLN A 1 626 ? -0.237 15.416 -2.987 1.00 95.31 626 GLN A O 1
ATOM 5113 N N . THR A 1 627 ? 1.038 13.843 -3.944 1.00 93.38 627 THR A N 1
ATOM 5114 C CA . THR A 1 627 ? 2.315 14.535 -3.699 1.00 93.38 627 THR A CA 1
ATOM 5115 C C . THR A 1 627 ? 2.459 15.776 -4.581 1.00 93.38 627 THR A C 1
ATOM 5117 O O . THR A 1 627 ? 2.795 15.669 -5.761 1.00 93.38 627 THR A O 1
ATOM 5120 N N . ARG A 1 628 ? 2.258 16.965 -3.997 1.00 93.62 628 ARG A N 1
ATOM 5121 C CA . ARG A 1 628 ? 2.287 18.260 -4.707 1.00 93.62 628 ARG A CA 1
ATOM 5122 C C . ARG A 1 628 ? 3.688 18.808 -4.978 1.00 93.62 628 ARG A C 1
ATOM 5124 O O . ARG A 1 628 ? 3.804 19.825 -5.651 1.00 93.62 628 ARG A O 1
ATOM 5131 N N . ARG A 1 629 ? 4.751 18.166 -4.489 1.00 90.94 629 ARG A N 1
ATOM 5132 C CA . ARG A 1 629 ? 6.145 18.549 -4.761 1.00 90.94 629 ARG A CA 1
ATOM 5133 C C . ARG A 1 629 ? 6.940 17.338 -5.230 1.00 90.94 629 ARG A C 1
ATOM 5135 O O . ARG A 1 629 ? 7.140 16.414 -4.448 1.00 90.94 629 ARG A O 1
ATOM 5142 N N . ILE A 1 630 ? 7.392 17.361 -6.482 1.00 90.31 630 ILE A N 1
ATOM 5143 C CA . ILE A 1 630 ? 8.045 16.215 -7.126 1.00 90.31 630 ILE A CA 1
ATOM 5144 C C . ILE A 1 630 ? 9.536 16.436 -7.393 1.00 90.31 630 ILE A C 1
ATOM 5146 O O . ILE A 1 630 ? 10.019 17.571 -7.489 1.00 90.31 630 ILE A O 1
ATOM 5150 N N . PHE A 1 631 ? 10.231 15.310 -7.533 1.00 87.62 631 PHE A N 1
ATOM 5151 C CA . PHE A 1 631 ? 11.655 15.146 -7.806 1.00 87.62 631 PHE A CA 1
ATOM 5152 C C . PHE A 1 631 ? 11.851 13.976 -8.789 1.00 87.62 631 PHE A C 1
ATOM 5154 O O . PHE A 1 631 ? 10.911 13.224 -9.061 1.00 87.62 631 PHE A O 1
ATOM 5161 N N . LYS A 1 632 ? 13.078 13.777 -9.290 1.00 84.69 632 LYS A N 1
ATOM 5162 C CA . LYS A 1 632 ? 13.417 12.684 -10.220 1.00 84.69 632 LYS A CA 1
ATOM 5163 C C . LYS A 1 632 ? 12.936 11.303 -9.749 1.00 84.69 632 LYS A C 1
ATOM 5165 O O . LYS A 1 632 ? 12.360 10.563 -10.539 1.00 84.69 632 LYS A O 1
ATOM 5170 N N . ASP A 1 633 ? 13.111 10.983 -8.469 1.00 86.75 633 ASP A N 1
ATOM 5171 C CA . ASP A 1 633 ? 12.828 9.648 -7.919 1.00 86.75 633 ASP A CA 1
ATOM 5172 C C . ASP A 1 633 ? 11.318 9.332 -7.812 1.00 86.75 633 ASP A C 1
ATOM 5174 O O . ASP A 1 633 ? 10.923 8.210 -7.493 1.00 86.75 633 ASP A O 1
ATOM 5178 N N . ASN A 1 634 ? 10.445 10.305 -8.111 1.00 91.44 634 ASN A N 1
ATOM 5179 C CA . ASN A 1 634 ? 9.012 10.062 -8.268 1.00 91.44 634 ASN A CA 1
ATOM 5180 C C . ASN A 1 634 ? 8.647 9.491 -9.650 1.00 91.44 634 ASN A C 1
ATOM 5182 O O . ASN A 1 634 ? 7.524 9.019 -9.811 1.00 91.44 634 ASN A O 1
ATOM 5186 N N . PHE A 1 635 ? 9.546 9.521 -10.639 1.00 92.06 635 PHE A N 1
ATOM 5187 C CA . PHE A 1 635 ? 9.322 8.883 -11.936 1.00 92.06 635 PHE A CA 1
ATOM 5188 C C . PHE A 1 635 ? 9.750 7.416 -11.886 1.00 92.06 635 PHE A C 1
ATOM 5190 O O . PHE A 1 635 ? 10.903 7.108 -11.595 1.00 92.06 635 PHE A O 1
ATOM 5197 N N . GLN A 1 636 ? 8.827 6.514 -12.208 1.00 94.31 636 GLN A N 1
ATOM 5198 C CA . GLN A 1 636 ? 9.035 5.070 -12.186 1.00 94.31 636 GLN A CA 1
ATOM 5199 C C . GLN A 1 636 ? 8.760 4.478 -13.567 1.00 94.31 636 GLN A C 1
ATOM 5201 O O . GLN A 1 636 ? 7.800 4.858 -14.233 1.00 94.31 636 GLN A O 1
ATOM 5206 N N . SER A 1 637 ? 9.635 3.583 -14.033 1.00 95.31 637 SER A N 1
ATOM 5207 C CA . SER A 1 637 ? 9.592 3.046 -15.400 1.00 95.31 637 SER A CA 1
ATOM 5208 C C . SER A 1 637 ? 9.541 1.524 -15.431 1.00 95.31 637 SER A C 1
ATOM 5210 O O . SER A 1 637 ? 10.407 0.874 -14.853 1.00 95.31 637 SER A O 1
ATOM 5212 N N . LEU A 1 638 ? 8.593 0.976 -16.191 1.00 97.44 638 LEU A N 1
ATOM 5213 C CA . LEU A 1 638 ? 8.604 -0.412 -16.658 1.00 97.44 638 LEU A CA 1
ATOM 5214 C C . LEU A 1 638 ? 9.278 -0.493 -18.031 1.00 97.44 638 LEU A C 1
ATOM 5216 O O . LEU A 1 638 ? 9.101 0.404 -18.857 1.00 97.44 638 LEU A O 1
ATOM 5220 N N . TRP A 1 639 ? 9.975 -1.593 -18.305 1.00 97.56 639 TRP A N 1
ATOM 5221 C CA . TRP A 1 639 ? 10.411 -1.995 -19.643 1.00 97.56 639 TRP A CA 1
ATOM 5222 C C . TRP A 1 639 ? 9.516 -3.133 -20.138 1.00 97.56 639 TRP A C 1
ATOM 5224 O O . TRP A 1 639 ? 9.413 -4.166 -19.482 1.00 97.56 639 TRP A O 1
ATOM 5234 N N . VAL A 1 640 ? 8.835 -2.929 -21.266 1.00 98.00 640 VAL A N 1
ATOM 5235 C CA . VAL A 1 640 ? 7.775 -3.823 -21.766 1.00 98.00 640 VAL A CA 1
ATOM 5236 C C . VAL A 1 640 ? 7.967 -4.126 -23.249 1.00 98.00 640 VAL A C 1
ATOM 5238 O O . VAL A 1 640 ? 8.691 -3.397 -23.929 1.00 98.00 640 VAL A O 1
ATOM 5241 N N . ARG A 1 641 ? 7.311 -5.167 -23.779 1.00 97.94 641 ARG A N 1
ATOM 5242 C CA . ARG A 1 641 ? 7.319 -5.474 -25.219 1.00 97.94 641 ARG A CA 1
ATOM 5243 C C . ARG A 1 641 ? 6.852 -4.264 -26.025 1.00 97.94 641 ARG A C 1
ATOM 5245 O O . ARG A 1 641 ? 5.852 -3.639 -25.686 1.00 97.94 641 ARG A O 1
ATOM 5252 N N . TYR A 1 642 ? 7.560 -3.959 -27.109 1.00 98.31 642 TYR A N 1
ATOM 5253 C CA . TYR A 1 642 ? 7.183 -2.881 -28.013 1.00 98.31 642 TYR A CA 1
ATOM 5254 C C . TYR A 1 642 ? 5.800 -3.124 -28.633 1.00 98.31 642 TYR A C 1
ATOM 5256 O O . TYR A 1 642 ? 5.548 -4.159 -29.252 1.00 98.31 642 TYR A O 1
ATOM 5264 N N . ASN A 1 643 ? 4.935 -2.120 -28.522 1.00 98.06 643 ASN A N 1
ATOM 5265 C CA . ASN A 1 643 ? 3.715 -1.967 -29.302 1.00 98.06 643 ASN A CA 1
ATOM 5266 C C . ASN A 1 643 ? 3.743 -0.555 -29.905 1.00 98.06 643 ASN A C 1
ATOM 5268 O O . ASN A 1 643 ? 4.035 0.408 -29.198 1.00 98.06 643 ASN A O 1
ATOM 5272 N N . LYS A 1 644 ? 3.459 -0.425 -31.207 1.00 97.75 644 LYS A N 1
ATOM 5273 C CA . LYS A 1 644 ? 3.585 0.855 -31.914 1.00 97.75 644 LYS A CA 1
ATOM 5274 C C . LYS A 1 644 ? 2.656 1.936 -31.344 1.00 97.75 644 LYS A C 1
ATOM 5276 O O . LYS A 1 644 ? 3.123 3.030 -31.043 1.00 97.75 644 LYS A O 1
ATOM 5281 N N . GLU A 1 645 ? 1.371 1.624 -31.201 1.00 97.38 645 GLU A N 1
ATOM 5282 C CA . GLU A 1 645 ? 0.332 2.567 -30.766 1.00 97.38 645 GLU A CA 1
ATOM 5283 C C . GLU A 1 645 ? 0.589 3.029 -29.327 1.00 97.38 645 GLU A C 1
ATOM 5285 O O . GLU A 1 645 ? 0.574 4.222 -29.031 1.00 97.38 645 GLU A O 1
ATOM 5290 N N . GLU A 1 646 ? 0.927 2.089 -28.441 1.00 96.12 646 GLU A N 1
ATOM 5291 C CA . GLU A 1 646 ? 1.317 2.413 -27.070 1.00 96.12 646 GLU A CA 1
ATOM 5292 C C . GLU A 1 646 ? 2.630 3.208 -27.003 1.00 96.12 646 GLU A C 1
ATOM 5294 O O . GLU A 1 646 ? 2.761 4.066 -26.135 1.00 96.12 646 GLU A O 1
ATOM 5299 N N . ASN A 1 647 ? 3.601 2.969 -27.889 1.00 97.25 647 ASN A N 1
ATOM 5300 C CA . ASN A 1 647 ? 4.845 3.742 -27.913 1.00 97.25 647 ASN A CA 1
ATOM 5301 C C . ASN A 1 647 ? 4.602 5.199 -28.342 1.00 97.25 647 ASN A C 1
ATOM 5303 O O . ASN A 1 647 ? 5.114 6.117 -27.703 1.00 97.25 647 ASN A O 1
ATOM 5307 N N . GLU A 1 648 ? 3.812 5.413 -29.397 1.00 96.00 648 GLU A N 1
ATOM 5308 C CA . GLU A 1 648 ? 3.421 6.747 -29.877 1.00 96.00 648 GLU A CA 1
ATOM 5309 C C . GLU A 1 648 ? 2.598 7.511 -28.820 1.00 96.00 648 GLU A C 1
ATOM 5311 O O . GLU A 1 648 ? 2.764 8.721 -28.661 1.00 96.00 648 GLU A O 1
ATOM 5316 N N . ASP A 1 649 ? 1.780 6.812 -28.028 1.00 93.44 649 ASP A N 1
ATOM 5317 C CA . ASP A 1 649 ? 1.048 7.384 -26.897 1.00 93.44 649 ASP A CA 1
ATOM 5318 C C . ASP A 1 649 ? 1.954 7.681 -25.682 1.00 93.44 649 ASP A C 1
ATOM 5320 O O . ASP A 1 649 ? 2.118 8.845 -25.300 1.00 93.44 649 ASP A O 1
ATOM 5324 N N . TRP A 1 650 ? 2.552 6.658 -25.061 1.00 92.94 650 TRP A N 1
ATOM 5325 C CA . TRP A 1 650 ? 3.317 6.789 -23.812 1.00 92.94 650 TRP A CA 1
ATOM 5326 C C . TRP A 1 650 ? 4.580 7.641 -23.970 1.00 92.94 650 TRP A C 1
ATOM 5328 O O . TRP A 1 650 ? 4.916 8.394 -23.053 1.00 92.94 650 TRP A O 1
ATOM 5338 N N . ASN A 1 651 ? 5.255 7.544 -25.121 1.00 92.88 651 ASN A N 1
ATOM 5339 C CA . ASN A 1 651 ? 6.514 8.232 -25.423 1.00 92.88 651 ASN A CA 1
ATOM 5340 C C . ASN A 1 651 ? 6.345 9.347 -26.482 1.00 92.88 651 ASN A C 1
ATOM 5342 O O . ASN A 1 651 ? 7.331 9.819 -27.049 1.00 92.88 651 ASN A O 1
ATOM 5346 N N . GLY A 1 652 ? 5.113 9.805 -26.740 1.00 90.06 652 GLY A N 1
ATOM 5347 C CA . GLY A 1 652 ? 4.809 10.845 -27.735 1.00 90.06 652 GLY A CA 1
ATOM 5348 C C . GLY A 1 652 ? 5.485 12.203 -27.488 1.00 90.06 652 GLY A C 1
ATOM 5349 O O . GLY A 1 652 ? 5.814 12.924 -28.431 1.00 90.06 652 GLY A O 1
ATOM 5350 N N . TYR A 1 653 ? 5.738 12.562 -26.224 1.00 86.56 653 TYR A N 1
ATOM 5351 C CA . TYR A 1 653 ? 6.359 13.841 -25.865 1.00 86.56 653 TYR A CA 1
ATOM 5352 C C . TYR A 1 653 ? 7.760 13.990 -26.483 1.00 86.56 653 TYR A C 1
ATOM 5354 O O . TYR A 1 653 ? 8.625 13.136 -26.286 1.00 86.56 653 TYR A O 1
ATOM 5362 N N . ARG A 1 654 ? 7.991 15.099 -27.203 1.00 85.88 654 ARG A N 1
ATOM 5363 C CA . ARG A 1 654 ? 9.249 15.428 -27.914 1.00 85.88 654 ARG A CA 1
ATOM 5364 C C . ARG A 1 654 ? 9.758 14.319 -28.849 1.00 85.88 654 ARG A C 1
ATOM 5366 O O . ARG A 1 654 ? 10.965 14.112 -28.939 1.00 85.88 654 ARG A O 1
ATOM 5373 N N . ASP A 1 655 ? 8.854 13.601 -29.515 1.00 89.19 655 ASP A N 1
ATOM 5374 C CA . ASP A 1 655 ? 9.188 12.478 -30.402 1.00 89.19 655 ASP A CA 1
ATOM 5375 C C . ASP A 1 655 ? 10.022 11.359 -29.731 1.00 89.19 655 ASP A C 1
ATOM 5377 O O . ASP A 1 655 ? 10.706 10.592 -30.414 1.00 89.19 655 ASP A O 1
ATOM 5381 N N . ASN A 1 656 ? 9.977 11.221 -28.396 1.00 89.25 656 ASN A N 1
ATOM 5382 C CA . ASN A 1 656 ? 10.765 10.207 -27.681 1.00 89.25 656 ASN A CA 1
ATOM 5383 C C . ASN A 1 656 ? 10.479 8.775 -28.180 1.00 89.25 656 ASN A C 1
ATOM 5385 O O . ASN A 1 656 ? 11.384 7.943 -28.150 1.00 89.25 656 ASN A O 1
ATOM 5389 N N . TYR A 1 657 ? 9.272 8.506 -28.689 1.00 93.50 657 TYR A N 1
ATOM 5390 C CA . TYR A 1 657 ? 8.870 7.240 -29.309 1.00 93.50 657 TYR A CA 1
ATOM 5391 C C . TYR A 1 657 ? 9.832 6.767 -30.414 1.00 93.50 657 TYR A C 1
ATOM 5393 O O . TYR A 1 657 ? 10.076 5.562 -30.520 1.00 93.50 657 TYR A O 1
ATOM 5401 N N . LYS A 1 658 ? 10.448 7.687 -31.176 1.00 94.56 658 LYS A N 1
ATOM 5402 C CA . LYS A 1 658 ? 11.375 7.369 -32.283 1.00 94.56 658 LYS A CA 1
ATOM 5403 C C . LYS A 1 658 ? 12.609 6.592 -31.822 1.00 94.56 658 LYS A C 1
ATOM 5405 O O . LYS A 1 658 ? 13.150 5.786 -32.573 1.00 94.56 658 LYS A O 1
ATOM 5410 N N . LYS A 1 659 ? 13.023 6.770 -30.560 1.00 92.50 659 LYS A N 1
ATOM 5411 C CA . LYS A 1 659 ? 14.138 6.031 -29.937 1.00 92.50 659 LYS A CA 1
ATOM 5412 C C . LYS A 1 659 ? 13.895 4.523 -29.876 1.00 92.50 659 LYS A C 1
ATOM 5414 O O . LYS A 1 659 ? 14.857 3.765 -29.840 1.00 92.50 659 LYS A O 1
ATOM 5419 N N . TYR A 1 660 ? 12.627 4.109 -29.856 1.00 95.38 660 TYR A N 1
ATOM 5420 C CA . TYR A 1 660 ? 12.204 2.727 -29.634 1.00 95.38 660 TYR A CA 1
ATOM 5421 C C . TYR A 1 660 ? 11.554 2.099 -30.875 1.00 95.38 660 TYR A C 1
ATOM 5423 O O . TYR A 1 660 ? 11.066 0.980 -30.795 1.00 95.38 660 TYR A O 1
ATOM 5431 N N . GLU A 1 661 ? 11.553 2.760 -32.040 1.00 95.50 661 GLU A N 1
ATOM 5432 C CA . GLU A 1 661 ? 11.048 2.181 -33.304 1.00 95.50 661 GLU A CA 1
ATOM 5433 C C . GLU A 1 661 ? 11.837 0.946 -33.769 1.00 95.50 661 GLU A C 1
ATOM 5435 O O . GLU A 1 661 ? 11.345 0.161 -34.580 1.00 95.50 661 GLU A O 1
ATOM 5440 N N . LYS A 1 662 ? 13.059 0.761 -33.259 1.00 95.31 662 LYS A N 1
ATOM 5441 C CA . LYS A 1 662 ? 13.927 -0.385 -33.542 1.00 95.31 662 LYS A CA 1
ATOM 5442 C C . LYS A 1 662 ? 14.387 -1.028 -32.230 1.00 95.31 662 LYS A C 1
ATOM 5444 O O . LYS A 1 662 ? 14.621 -0.302 -31.264 1.00 95.31 662 LYS A O 1
ATOM 5449 N N . PRO A 1 663 ? 14.554 -2.359 -32.186 1.00 95.56 663 PRO A N 1
ATOM 5450 C CA . PRO A 1 663 ? 15.090 -3.036 -31.013 1.00 95.56 663 PRO A CA 1
ATOM 5451 C C . PRO A 1 663 ? 16.560 -2.662 -30.768 1.00 95.56 663 PRO A C 1
ATOM 5453 O O . PRO A 1 663 ? 17.339 -2.525 -31.711 1.00 95.56 663 PRO A O 1
ATOM 5456 N N . PHE A 1 664 ? 16.958 -2.558 -29.497 1.00 92.94 664 PHE A N 1
ATOM 5457 C CA . PHE A 1 664 ? 18.367 -2.385 -29.113 1.00 92.94 664 PHE A CA 1
ATOM 5458 C C . PHE A 1 664 ? 19.155 -3.709 -29.102 1.00 92.94 664 PHE A C 1
ATOM 5460 O O . PHE A 1 664 ? 20.381 -3.686 -29.193 1.00 92.94 664 PHE A O 1
ATOM 5467 N N . ILE A 1 665 ? 18.460 -4.848 -28.993 1.00 91.19 665 ILE A N 1
ATOM 5468 C CA . ILE A 1 665 ? 19.001 -6.215 -29.013 1.00 91.19 665 ILE A CA 1
ATOM 5469 C C . ILE A 1 665 ? 18.143 -7.037 -29.986 1.00 91.19 665 ILE A C 1
ATOM 5471 O O . ILE A 1 665 ? 16.917 -6.957 -29.946 1.00 91.19 665 ILE A O 1
ATOM 5475 N N . GLU A 1 666 ? 18.758 -7.817 -30.876 1.00 90.38 666 GLU A N 1
ATOM 5476 C CA . GLU A 1 666 ? 18.021 -8.613 -31.869 1.00 90.38 666 GLU A CA 1
ATOM 5477 C C . GLU A 1 666 ? 17.053 -9.613 -31.202 1.00 90.38 666 GLU A C 1
ATOM 5479 O O . GLU A 1 666 ? 17.390 -10.259 -30.213 1.00 90.38 666 GLU A O 1
ATOM 5484 N N . GLY A 1 667 ? 15.819 -9.697 -31.715 1.00 90.94 667 GLY A N 1
ATOM 5485 C CA . GLY A 1 667 ? 14.719 -10.471 -31.116 1.00 90.94 667 GLY A CA 1
ATOM 5486 C C . GLY A 1 667 ? 14.029 -9.812 -29.907 1.00 90.94 667 GLY A C 1
ATOM 5487 O O . GLY A 1 667 ? 12.917 -10.200 -29.549 1.00 90.94 667 GLY A O 1
ATOM 5488 N N . GLU A 1 668 ? 14.628 -8.780 -29.312 1.00 94.50 668 GLU A N 1
ATOM 5489 C CA . GLU A 1 668 ? 14.212 -8.182 -28.039 1.00 94.50 668 GLU A CA 1
ATOM 5490 C C . GLU A 1 668 ? 13.761 -6.727 -28.216 1.00 94.50 668 GLU A C 1
ATOM 5492 O O . GLU A 1 668 ? 14.417 -5.760 -27.816 1.00 94.50 668 GLU A O 1
ATOM 5497 N N . HIS A 1 669 ? 12.596 -6.562 -28.845 1.00 96.75 669 HIS A N 1
ATOM 5498 C CA . HIS A 1 669 ? 11.994 -5.249 -29.055 1.00 96.75 669 HIS A CA 1
ATOM 5499 C C . HIS A 1 669 ? 11.178 -4.821 -27.832 1.00 96.75 669 HIS A C 1
ATOM 5501 O O . HIS A 1 669 ? 10.071 -5.315 -27.603 1.00 96.75 669 HIS A O 1
ATOM 5507 N N . GLY A 1 670 ? 11.741 -3.901 -27.048 1.00 97.06 670 GLY A N 1
ATOM 5508 C CA . GLY A 1 670 ? 11.091 -3.294 -25.890 1.00 97.06 670 GLY A CA 1
ATOM 5509 C C . GLY A 1 670 ? 10.961 -1.773 -25.983 1.00 97.06 670 GLY A C 1
ATOM 5510 O O . GLY A 1 670 ? 11.573 -1.130 -26.837 1.00 97.06 670 GLY A O 1
ATOM 5511 N N . MET A 1 671 ? 10.150 -1.215 -25.090 1.00 97.38 671 MET A N 1
ATOM 5512 C CA . MET A 1 671 ? 9.907 0.219 -24.911 1.00 97.38 671 MET A CA 1
ATOM 5513 C C . MET A 1 671 ? 9.648 0.528 -23.426 1.00 97.38 671 MET A C 1
ATOM 5515 O O . MET A 1 671 ? 9.220 -0.364 -22.684 1.00 97.38 671 MET A O 1
ATOM 5519 N N . PRO A 1 672 ? 9.842 1.775 -22.965 1.00 96.38 672 PRO A N 1
ATOM 5520 C CA . PRO A 1 672 ? 9.498 2.151 -21.605 1.00 96.38 672 PRO A CA 1
ATOM 5521 C C . PRO A 1 672 ? 8.023 2.564 -21.480 1.00 96.38 672 PRO A C 1
ATOM 5523 O O . PRO A 1 672 ? 7.492 3.279 -22.333 1.00 96.38 672 PRO A O 1
ATOM 5526 N N . LYS A 1 673 ? 7.397 2.199 -20.357 1.00 96.44 673 LYS A N 1
ATOM 5527 C CA . LYS A 1 673 ? 6.188 2.851 -19.824 1.00 96.44 673 LYS A CA 1
ATOM 5528 C C . LYS A 1 673 ? 6.573 3.558 -18.529 1.00 96.44 673 LYS A C 1
ATOM 5530 O O . LYS A 1 673 ? 6.889 2.905 -17.537 1.00 96.44 673 LYS A O 1
ATOM 5535 N N . THR A 1 674 ? 6.613 4.889 -18.567 1.00 94.50 674 THR A N 1
ATOM 5536 C CA . THR A 1 674 ? 7.043 5.736 -17.441 1.00 94.50 674 THR A CA 1
ATOM 5537 C C . THR A 1 674 ? 5.826 6.384 -16.797 1.00 94.50 674 THR A C 1
ATOM 5539 O O . THR A 1 674 ? 5.067 7.041 -17.504 1.00 94.50 674 THR A O 1
ATOM 5542 N N . VAL A 1 675 ? 5.665 6.253 -15.479 1.00 94.38 675 VAL A N 1
ATOM 5543 C CA . VAL A 1 675 ? 4.656 6.977 -14.689 1.00 94.38 675 VAL A CA 1
ATOM 5544 C C . VAL A 1 675 ? 5.312 7.890 -13.656 1.00 94.38 675 VAL A C 1
ATOM 5546 O O . VAL A 1 675 ? 6.359 7.573 -13.097 1.00 94.38 675 VAL A O 1
ATOM 5549 N N . LEU A 1 676 ? 4.672 9.016 -13.359 1.00 94.44 676 LEU A N 1
ATOM 5550 C CA . LEU A 1 676 ? 4.947 9.821 -12.174 1.00 94.44 676 LEU A CA 1
ATOM 5551 C C . LEU A 1 676 ? 4.088 9.304 -11.011 1.00 94.44 676 LEU A C 1
ATOM 5553 O O . LEU A 1 676 ? 2.858 9.338 -11.083 1.00 94.44 676 LEU A O 1
ATOM 5557 N N . ALA A 1 677 ? 4.722 8.868 -9.923 1.00 94.44 677 ALA A N 1
ATOM 5558 C CA . ALA A 1 677 ? 4.044 8.429 -8.709 1.00 94.44 677 ALA A CA 1
ATOM 5559 C C . ALA A 1 677 ? 3.280 9.603 -8.060 1.00 94.44 677 ALA A C 1
ATOM 5561 O O . ALA A 1 677 ? 3.859 10.510 -7.455 1.00 94.44 677 ALA A O 1
ATOM 5562 N N . GLN A 1 678 ? 1.958 9.587 -8.218 1.00 94.50 678 GLN A N 1
ATOM 5563 C CA . GLN A 1 678 ? 1.013 10.596 -7.725 1.00 94.50 678 GLN A CA 1
ATOM 5564 C C . GLN A 1 678 ? -0.170 9.984 -6.972 1.00 94.50 678 GLN A C 1
ATOM 5566 O O . GLN A 1 678 ? -0.951 10.726 -6.380 1.00 94.50 678 GLN A O 1
ATOM 5571 N N . HIS A 1 679 ? -0.334 8.659 -7.006 1.00 95.88 679 HIS A N 1
ATOM 5572 C CA . HIS A 1 679 ? -1.426 7.995 -6.306 1.00 95.88 679 HIS A CA 1
ATOM 5573 C C . HIS A 1 679 ? -1.281 8.124 -4.787 1.00 95.88 679 HIS A C 1
ATOM 5575 O O . HIS A 1 679 ? -0.168 8.298 -4.283 1.00 95.88 679 HIS A O 1
ATOM 5581 N N . SER A 1 680 ? -2.401 8.055 -4.063 1.00 96.88 680 SER A N 1
ATOM 5582 C CA . SER A 1 680 ? -2.438 8.356 -2.632 1.00 96.88 680 SER A CA 1
ATOM 5583 C C . SER A 1 680 ? -1.571 7.403 -1.807 1.00 96.88 680 SER A C 1
ATOM 5585 O O . SER A 1 680 ? -1.465 6.207 -2.096 1.00 96.88 680 SER A O 1
ATOM 5587 N N . GLN A 1 681 ? -0.937 7.963 -0.780 1.00 96.38 681 GLN A N 1
ATOM 5588 C CA . GLN A 1 681 ? 0.106 7.330 0.023 1.00 96.38 681 GLN A CA 1
ATOM 5589 C C . GLN A 1 681 ? -0.265 7.412 1.502 1.00 96.38 681 GLN A C 1
ATOM 5591 O O . GLN A 1 681 ? -0.352 8.502 2.064 1.00 96.38 681 GLN A O 1
ATOM 5596 N N . LEU A 1 682 ? -0.463 6.263 2.142 1.00 97.75 682 LEU A N 1
ATOM 5597 C CA . LEU A 1 682 ? -0.530 6.152 3.594 1.00 97.75 682 LEU A CA 1
ATOM 5598 C C . LEU A 1 682 ? 0.890 6.116 4.162 1.00 97.75 682 LEU A C 1
ATOM 5600 O O . LEU A 1 682 ? 1.644 5.197 3.855 1.00 97.75 682 LEU A O 1
ATOM 5604 N N . TYR A 1 683 ? 1.217 7.051 5.047 1.00 97.50 683 TYR A N 1
ATOM 5605 C CA . TYR A 1 683 ? 2.360 6.947 5.951 1.00 97.50 683 TYR A CA 1
ATOM 5606 C C . TYR A 1 683 ? 1.884 6.342 7.278 1.00 97.50 683 TYR A C 1
ATOM 5608 O O . TYR A 1 683 ? 1.078 6.957 7.982 1.00 97.50 683 TYR A O 1
ATOM 5616 N N . THR A 1 684 ? 2.341 5.133 7.611 1.00 97.06 684 THR A N 1
ATOM 5617 C CA . THR A 1 684 ? 1.960 4.422 8.846 1.00 97.06 684 THR A CA 1
ATOM 5618 C C . THR A 1 684 ? 2.522 5.086 10.105 1.00 97.06 684 THR A C 1
ATOM 5620 O O . THR A 1 684 ? 3.621 5.649 10.093 1.00 97.06 684 THR A O 1
ATOM 5623 N N . TYR A 1 685 ? 1.792 5.000 11.220 1.00 95.75 685 TYR A N 1
ATOM 5624 C CA . TYR A 1 685 ? 2.284 5.456 12.520 1.00 95.75 685 TYR A CA 1
ATOM 5625 C C . TYR A 1 685 ? 3.230 4.438 13.170 1.00 95.75 685 TYR A C 1
ATOM 5627 O O . TYR A 1 685 ? 2.917 3.248 13.253 1.00 95.75 685 TYR A O 1
ATOM 5635 N N . ALA A 1 686 ? 4.347 4.931 13.705 1.00 91.44 686 ALA A N 1
ATOM 5636 C CA . ALA A 1 686 ? 5.227 4.201 14.610 1.00 91.44 686 ALA A CA 1
ATOM 5637 C C . ALA A 1 686 ? 5.769 5.158 15.692 1.00 91.44 686 ALA A C 1
ATOM 5639 O O . ALA A 1 686 ? 6.210 6.265 15.362 1.00 91.44 686 ALA A O 1
ATOM 5640 N N . PRO A 1 687 ? 5.779 4.766 16.978 1.00 88.19 687 PRO A N 1
ATOM 5641 C CA . PRO A 1 687 ? 6.598 5.417 17.997 1.00 88.19 687 PRO A CA 1
ATOM 5642 C C . PRO A 1 687 ? 8.092 5.368 17.641 1.00 88.19 687 PRO A C 1
ATOM 5644 O O . PRO A 1 687 ? 8.564 4.410 17.028 1.00 88.19 687 PRO A O 1
ATOM 5647 N N . TYR A 1 688 ? 8.865 6.371 18.073 1.00 88.56 688 TYR A N 1
ATOM 5648 C CA . TYR A 1 688 ? 10.303 6.448 17.774 1.00 88.56 688 TYR A CA 1
ATOM 5649 C C . TYR A 1 688 ? 11.076 5.209 18.253 1.00 88.56 688 TYR A C 1
ATOM 5651 O O . TYR A 1 688 ? 11.954 4.722 17.544 1.00 88.56 688 TYR A O 1
ATOM 5659 N N . ASP A 1 689 ? 10.740 4.660 19.419 1.00 88.81 689 ASP A N 1
ATOM 5660 C CA . ASP A 1 689 ? 11.415 3.480 19.975 1.00 88.81 689 ASP A CA 1
ATOM 5661 C C . ASP A 1 689 ? 11.016 2.174 19.268 1.00 88.81 689 ASP A C 1
ATOM 5663 O O . ASP A 1 689 ? 11.779 1.211 19.254 1.00 88.81 689 ASP A O 1
ATOM 5667 N N . GLU A 1 690 ? 9.878 2.172 18.571 1.00 88.38 690 GLU A N 1
ATOM 5668 C CA . GLU A 1 690 ? 9.414 1.054 17.746 1.00 88.38 690 GLU A CA 1
ATOM 5669 C C . GLU A 1 690 ? 9.892 1.129 16.290 1.00 88.38 690 GLU A C 1
ATOM 5671 O O . GLU A 1 690 ? 9.612 0.219 15.512 1.00 88.38 690 GLU A O 1
ATOM 5676 N N . ARG A 1 691 ? 10.663 2.158 15.902 1.00 88.88 691 ARG A N 1
ATOM 5677 C CA . ARG A 1 691 ? 11.146 2.358 14.519 1.00 88.88 691 ARG A CA 1
ATOM 5678 C C . ARG A 1 691 ? 11.833 1.131 13.905 1.00 88.88 691 ARG A C 1
ATOM 5680 O O . ARG A 1 691 ? 11.782 0.954 12.696 1.00 88.88 691 ARG A O 1
ATOM 5687 N N . PHE A 1 692 ? 12.454 0.270 14.713 1.00 86.75 692 PHE A N 1
ATOM 5688 C CA . PHE A 1 692 ? 13.114 -0.955 14.243 1.00 86.75 692 PHE A CA 1
ATOM 5689 C C . PHE A 1 692 ? 12.156 -2.129 13.958 1.00 86.75 692 PHE A C 1
ATOM 5691 O O . PHE A 1 692 ? 12.581 -3.115 13.358 1.00 86.75 692 PHE A O 1
ATOM 5698 N N . LYS A 1 693 ? 10.873 -2.021 14.340 1.00 85.75 693 LYS A N 1
ATOM 5699 C CA . LYS A 1 693 ? 9.796 -2.937 13.923 1.00 85.75 693 LYS A CA 1
ATOM 5700 C C . LYS A 1 693 ? 9.305 -2.647 12.497 1.00 85.75 693 LYS A C 1
ATOM 5702 O O . LYS A 1 693 ? 8.721 -3.526 11.873 1.00 85.75 693 LYS A O 1
ATOM 5707 N N . LEU A 1 694 ? 9.545 -1.438 11.973 1.00 90.06 694 LEU A N 1
ATOM 5708 C CA . LEU A 1 694 ? 9.193 -1.052 10.602 1.00 90.06 694 LEU A CA 1
ATOM 5709 C C . LEU A 1 694 ? 9.898 -1.934 9.562 1.00 90.06 694 LEU A C 1
ATOM 5711 O O . LEU A 1 694 ? 11.003 -2.442 9.780 1.00 90.06 694 LEU A O 1
ATOM 5715 N N . LEU A 1 695 ? 9.292 -2.056 8.378 1.00 90.50 695 LEU A N 1
ATOM 5716 C CA . LEU A 1 695 ? 9.965 -2.692 7.251 1.00 90.50 695 LEU A CA 1
ATOM 5717 C C . LEU A 1 695 ? 10.968 -1.684 6.675 1.00 90.50 695 LEU A C 1
ATOM 5719 O O . LEU A 1 695 ? 10.572 -0.719 6.026 1.00 90.50 695 LEU A O 1
ATOM 5723 N N . GLY A 1 696 ? 12.258 -1.891 6.941 1.00 87.12 696 GLY A N 1
ATOM 5724 C CA . GLY A 1 696 ? 13.339 -1.004 6.495 1.00 87.12 696 GLY A CA 1
ATOM 5725 C C . GLY A 1 696 ? 13.556 -0.974 4.969 1.00 87.12 696 GLY A C 1
ATOM 5726 O O . GLY A 1 696 ? 12.684 -1.377 4.196 1.00 87.12 696 GLY A O 1
ATOM 5727 N N . PRO A 1 697 ? 14.731 -0.516 4.504 1.00 83.00 697 PRO A N 1
ATOM 5728 C CA . PRO A 1 697 ? 15.150 -0.620 3.106 1.00 83.00 697 PRO A CA 1
ATOM 5729 C C . PRO A 1 697 ? 14.921 -2.016 2.494 1.00 83.00 697 PRO A C 1
ATOM 5731 O O . PRO A 1 697 ? 14.952 -3.035 3.186 1.00 83.00 697 PRO A O 1
ATOM 5734 N N . GLY A 1 698 ? 14.655 -2.068 1.187 1.00 79.69 698 GLY A N 1
ATOM 5735 C CA . GLY A 1 698 ? 14.299 -3.308 0.483 1.00 79.69 698 GLY A CA 1
ATOM 5736 C C . GLY A 1 698 ? 12.891 -3.845 0.788 1.00 79.69 698 GLY A C 1
ATOM 5737 O O . GLY A 1 698 ? 12.505 -4.864 0.230 1.00 79.69 698 GLY A O 1
ATOM 5738 N N . SER A 1 699 ? 12.099 -3.178 1.638 1.00 87.62 699 SER A N 1
ATOM 5739 C CA . SER A 1 699 ? 10.694 -3.537 1.917 1.00 87.62 699 SER A CA 1
ATOM 5740 C C . SER A 1 699 ? 9.738 -3.350 0.735 1.00 87.62 699 SER A C 1
ATOM 5742 O O . SER A 1 699 ? 8.545 -3.643 0.851 1.00 87.62 699 SER A O 1
ATOM 5744 N N . SER A 1 700 ? 10.232 -2.863 -0.394 1.00 92.81 700 SER A N 1
ATOM 5745 C CA . SER A 1 700 ? 9.500 -2.694 -1.640 1.00 92.81 700 SER A CA 1
ATOM 5746 C C . SER A 1 700 ? 8.714 -3.947 -2.028 1.00 92.81 700 SER A C 1
ATOM 5748 O O . SER A 1 700 ? 9.168 -5.082 -1.862 1.00 92.81 700 SER A O 1
ATOM 5750 N N . GLY A 1 701 ? 7.500 -3.730 -2.514 1.00 96.44 701 GLY A N 1
ATOM 5751 C CA . GLY A 1 701 ? 6.541 -4.742 -2.921 1.00 96.44 701 GLY A CA 1
ATOM 5752 C C . GLY A 1 701 ? 5.781 -5.389 -1.762 1.00 96.44 701 GLY A C 1
ATOM 5753 O O . GLY A 1 701 ? 4.918 -6.227 -2.013 1.00 96.44 701 GLY A O 1
ATOM 5754 N N . SER A 1 702 ? 6.089 -5.042 -0.503 1.00 97.06 702 SER A N 1
ATOM 5755 C CA . SER A 1 702 ? 5.447 -5.662 0.664 1.00 97.06 702 SER A CA 1
ATOM 5756 C C . SER A 1 702 ? 3.942 -5.402 0.659 1.00 97.06 702 SER A C 1
ATOM 5758 O O . SER A 1 702 ? 3.480 -4.268 0.507 1.00 97.06 702 SER A O 1
ATOM 5760 N N . MET A 1 703 ? 3.181 -6.475 0.834 1.00 97.88 703 MET A N 1
ATOM 5761 C CA . MET A 1 703 ? 1.723 -6.476 0.842 1.00 97.88 703 MET A CA 1
ATOM 5762 C C . MET A 1 703 ? 1.200 -5.753 2.088 1.00 97.88 703 MET A C 1
ATOM 5764 O O . MET A 1 703 ? 1.720 -5.974 3.186 1.00 97.88 703 MET A O 1
ATOM 5768 N N . ALA A 1 704 ? 0.163 -4.924 1.929 1.00 98.12 704 ALA A N 1
ATOM 5769 C CA . ALA A 1 704 ? -0.527 -4.267 3.035 1.00 98.12 704 ALA A CA 1
ATOM 5770 C C . ALA A 1 704 ? -2.033 -4.576 3.031 1.00 98.12 704 ALA A C 1
ATOM 5772 O O . ALA A 1 704 ? -2.725 -4.398 2.023 1.00 98.12 704 ALA A O 1
ATOM 5773 N N . ILE A 1 705 ? -2.539 -4.995 4.190 1.00 98.50 705 ILE A N 1
ATOM 5774 C CA . ILE A 1 705 ? -3.956 -5.262 4.456 1.00 98.50 705 ILE A CA 1
ATOM 5775 C C . ILE A 1 705 ? -4.442 -4.492 5.685 1.00 98.50 705 ILE A C 1
ATOM 5777 O O . ILE A 1 705 ? -3.642 -3.980 6.469 1.00 98.50 705 ILE A O 1
ATOM 5781 N N . ASP A 1 706 ? -5.756 -4.444 5.879 1.00 98.12 706 ASP A N 1
ATOM 5782 C CA . ASP A 1 706 ? -6.353 -4.020 7.145 1.00 98.12 706 ASP A CA 1
ATOM 5783 C C . ASP A 1 706 ? -6.742 -5.198 8.058 1.00 98.12 706 ASP A C 1
ATOM 5785 O O . ASP A 1 706 ? -6.710 -6.371 7.676 1.00 98.12 706 ASP A O 1
ATOM 5789 N N . SER A 1 707 ? -7.172 -4.870 9.276 1.00 97.75 707 SER A N 1
ATOM 5790 C CA . SER A 1 707 ? -7.766 -5.781 10.264 1.00 97.75 707 SER A CA 1
ATOM 5791 C C . SER A 1 707 ? -9.108 -6.413 9.845 1.00 97.75 707 SER A C 1
ATOM 5793 O O . SER A 1 707 ? -9.733 -7.105 10.646 1.00 97.75 707 SER A O 1
ATOM 5795 N N . SER A 1 708 ? -9.576 -6.209 8.608 1.00 96.88 708 SER A N 1
ATOM 5796 C CA . SER A 1 708 ? -10.668 -6.963 7.971 1.00 96.88 708 SER A CA 1
ATOM 5797 C C . SER A 1 708 ? -10.176 -7.913 6.862 1.00 96.88 708 SER A C 1
ATOM 5799 O O . SER A 1 708 ? -10.996 -8.411 6.087 1.00 96.88 708 SER A O 1
ATOM 5801 N N . PHE A 1 709 ? -8.856 -8.136 6.762 1.00 97.06 709 PHE A N 1
ATOM 5802 C CA . PHE A 1 709 ? -8.154 -8.827 5.666 1.00 97.06 709 PHE A CA 1
ATOM 5803 C C . PHE A 1 709 ? -8.343 -8.186 4.274 1.00 97.06 709 PHE A C 1
ATOM 5805 O O . PHE A 1 709 ? -8.057 -8.824 3.256 1.00 97.06 709 PHE A O 1
ATOM 5812 N N . ASN A 1 710 ? -8.809 -6.934 4.191 1.00 97.31 710 ASN A N 1
ATOM 5813 C CA . ASN A 1 710 ? -8.948 -6.241 2.912 1.00 97.31 710 ASN A CA 1
ATOM 5814 C C . ASN A 1 710 ? -7.573 -5.814 2.380 1.00 97.31 710 ASN A C 1
ATOM 5816 O O . ASN A 1 710 ? -6.740 -5.345 3.151 1.00 97.31 710 ASN A O 1
ATOM 5820 N N . LEU A 1 711 ? -7.353 -5.902 1.067 1.00 97.75 711 LEU A N 1
ATOM 5821 C CA . LEU A 1 711 ? -6.187 -5.303 0.419 1.00 97.75 711 LEU A CA 1
ATOM 5822 C C . LEU A 1 711 ? -6.315 -3.772 0.454 1.00 97.75 711 LEU A C 1
ATOM 5824 O O . LEU A 1 711 ? -7.214 -3.204 -0.179 1.00 97.75 711 LEU A O 1
ATOM 5828 N N . ILE A 1 712 ? -5.402 -3.109 1.169 1.00 97.38 712 ILE A N 1
ATOM 5829 C CA . ILE A 1 712 ? -5.378 -1.641 1.259 1.00 97.38 712 ILE A CA 1
ATOM 5830 C C . ILE A 1 712 ? -4.332 -1.013 0.342 1.00 97.38 712 ILE A C 1
ATOM 5832 O O . ILE A 1 712 ? -4.536 0.115 -0.096 1.00 97.38 712 ILE A O 1
ATOM 5836 N N . GLY A 1 713 ? -3.248 -1.723 0.008 1.00 97.38 713 GLY A N 1
ATOM 5837 C CA . GLY A 1 713 ? -2.198 -1.181 -0.852 1.00 97.38 713 GLY A CA 1
ATOM 5838 C C . GLY A 1 713 ? -0.904 -1.989 -0.867 1.00 97.38 713 GLY A C 1
ATOM 5839 O O . GLY A 1 713 ? -0.856 -3.149 -0.451 1.00 97.38 713 GLY A O 1
ATOM 5840 N N . ILE A 1 714 ? 0.162 -1.338 -1.333 1.00 97.69 714 ILE A N 1
ATOM 5841 C CA . ILE A 1 714 ? 1.515 -1.891 -1.410 1.00 97.69 714 ILE A CA 1
ATOM 5842 C C . ILE A 1 714 ? 2.536 -0.930 -0.789 1.00 97.69 714 ILE A C 1
ATOM 5844 O O . ILE A 1 714 ? 2.558 0.260 -1.108 1.00 97.69 714 ILE A O 1
ATOM 5848 N N . ASN A 1 715 ? 3.393 -1.423 0.105 1.00 96.75 715 ASN A N 1
ATOM 5849 C CA . ASN A 1 715 ? 4.510 -0.638 0.630 1.00 96.75 715 ASN A CA 1
ATOM 5850 C C . ASN A 1 715 ? 5.586 -0.491 -0.451 1.00 96.75 715 ASN A C 1
ATOM 5852 O O . ASN A 1 715 ? 6.100 -1.494 -0.951 1.00 96.75 715 ASN A O 1
ATOM 5856 N N . TYR A 1 716 ? 5.929 0.755 -0.776 1.00 90.81 716 TYR A N 1
ATOM 5857 C CA . TYR A 1 716 ? 6.888 1.096 -1.832 1.00 90.81 716 TYR A CA 1
ATOM 5858 C C . TYR A 1 716 ? 8.114 1.863 -1.322 1.00 90.81 716 TYR A C 1
ATOM 5860 O O . TYR A 1 716 ? 9.138 1.895 -1.998 1.00 90.81 716 TYR A O 1
ATOM 5868 N N . LEU A 1 717 ? 8.046 2.462 -0.128 1.00 88.62 717 LEU A N 1
ATOM 5869 C CA . LEU A 1 717 ? 9.151 3.236 0.432 1.00 88.62 717 LEU A CA 1
ATOM 5870 C C . LEU A 1 717 ? 9.181 3.147 1.963 1.00 88.62 717 LEU A C 1
ATOM 5872 O O . LEU A 1 717 ? 8.167 3.305 2.639 1.00 88.62 717 LEU A O 1
ATOM 5876 N N . PHE A 1 718 ? 10.378 2.953 2.513 1.00 90.19 718 PHE A N 1
ATOM 5877 C CA . PHE A 1 718 ? 10.680 3.250 3.912 1.00 90.19 718 PHE A CA 1
ATOM 5878 C C . PHE A 1 718 ? 11.133 4.712 4.001 1.00 90.19 718 PHE A C 1
ATOM 5880 O O . PHE A 1 718 ? 12.105 5.095 3.348 1.00 90.19 718 PHE A O 1
ATOM 5887 N N . THR A 1 719 ? 10.424 5.541 4.768 1.00 88.75 719 THR A N 1
ATOM 5888 C CA . THR A 1 719 ? 10.642 6.995 4.807 1.00 88.75 719 THR A CA 1
ATOM 5889 C C . THR A 1 719 ? 11.110 7.455 6.185 1.00 88.75 719 THR A C 1
ATOM 5891 O O . THR A 1 719 ? 10.597 7.022 7.218 1.00 88.75 719 THR A O 1
ATOM 5894 N N . ARG A 1 720 ? 12.074 8.380 6.183 1.00 90.19 720 ARG A N 1
ATOM 5895 C CA . ARG A 1 720 ? 12.617 9.067 7.358 1.00 90.19 720 ARG A CA 1
ATOM 5896 C C . ARG A 1 720 ? 12.510 10.574 7.134 1.00 90.19 720 ARG A C 1
ATOM 5898 O O . ARG A 1 720 ? 13.116 11.096 6.204 1.00 90.19 720 ARG A O 1
ATOM 5905 N N . ASP A 1 721 ? 11.768 11.261 7.994 1.00 90.00 721 ASP A N 1
ATOM 5906 C CA . ASP A 1 721 ? 11.790 12.720 8.113 1.00 90.00 721 ASP A CA 1
ATOM 5907 C C . ASP A 1 721 ? 12.722 13.088 9.279 1.00 90.00 721 ASP A C 1
ATOM 5909 O O . ASP A 1 721 ? 12.413 12.828 10.444 1.00 90.00 721 ASP A O 1
ATOM 5913 N N . ASP A 1 722 ? 13.890 13.659 8.971 1.00 85.38 722 ASP A N 1
ATOM 5914 C CA . ASP A 1 722 ? 14.896 14.044 9.975 1.00 85.38 722 ASP A CA 1
ATOM 5915 C C . ASP A 1 722 ? 14.465 15.221 10.860 1.00 85.38 722 ASP A C 1
ATOM 5917 O O . ASP A 1 722 ? 14.868 15.311 12.021 1.00 85.38 722 ASP A O 1
ATOM 5921 N N . HIS A 1 723 ? 13.626 16.108 10.329 1.00 85.31 723 HIS A N 1
ATOM 5922 C CA . HIS A 1 723 ? 13.161 17.327 10.988 1.00 85.31 723 HIS A CA 1
ATOM 5923 C C . HIS A 1 723 ? 12.191 16.998 12.137 1.00 85.31 723 HIS A C 1
ATOM 5925 O O . HIS A 1 723 ? 12.288 17.586 13.212 1.00 85.31 723 HIS A O 1
ATOM 5931 N N . TYR A 1 724 ? 11.352 15.972 11.962 1.00 89.12 724 TYR A N 1
ATOM 5932 C CA . TYR A 1 724 ? 10.484 15.399 12.996 1.00 89.12 724 TYR A CA 1
ATOM 5933 C C . TYR A 1 724 ? 11.001 14.092 13.612 1.00 89.12 724 TYR A C 1
ATOM 5935 O O . TYR A 1 724 ? 10.278 13.469 14.394 1.00 89.12 724 TYR A O 1
ATOM 5943 N N . LYS A 1 725 ? 12.205 13.632 13.239 1.00 89.12 725 LYS A N 1
ATOM 5944 C CA . LYS A 1 725 ? 12.757 12.300 13.577 1.00 89.12 725 LYS A CA 1
ATOM 5945 C C . LYS A 1 725 ? 11.753 11.155 13.359 1.00 89.12 725 LYS A C 1
ATOM 5947 O O . LYS A 1 725 ? 11.744 10.171 14.098 1.00 89.12 725 LYS A O 1
ATOM 5952 N N . THR A 1 726 ? 10.865 11.312 12.381 1.00 92.62 726 THR A N 1
ATOM 5953 C CA . THR A 1 726 ? 9.728 10.420 12.151 1.00 92.62 726 THR A CA 1
ATOM 5954 C C . THR A 1 726 ? 10.119 9.353 11.138 1.00 92.62 726 THR A C 1
ATOM 5956 O O . THR A 1 726 ? 10.641 9.661 10.071 1.00 92.62 726 THR A O 1
ATOM 5959 N N . TYR A 1 727 ? 9.859 8.096 11.487 1.00 93.94 727 TYR A N 1
ATOM 5960 C CA . TYR A 1 727 ? 10.104 6.925 10.650 1.00 93.94 727 TYR A CA 1
ATOM 5961 C C . TYR A 1 727 ? 8.761 6.289 10.306 1.00 93.94 727 TYR A C 1
ATOM 5963 O O . TYR A 1 727 ? 7.897 6.177 11.175 1.00 93.94 727 TYR A O 1
ATOM 5971 N N . THR A 1 728 ? 8.567 5.899 9.050 1.00 95.00 728 THR A N 1
ATOM 5972 C CA . THR A 1 728 ? 7.273 5.411 8.564 1.00 95.00 728 THR A CA 1
ATOM 5973 C C . THR A 1 728 ? 7.434 4.499 7.348 1.00 95.00 728 THR A C 1
ATOM 5975 O O . THR A 1 728 ? 8.428 4.580 6.622 1.00 95.00 728 THR A O 1
ATOM 5978 N N . ASN A 1 729 ? 6.451 3.630 7.118 1.00 95.81 729 ASN A N 1
ATOM 5979 C CA . ASN A 1 729 ? 6.307 2.902 5.865 1.00 95.81 729 ASN A CA 1
ATOM 5980 C C . ASN A 1 729 ? 5.255 3.597 4.999 1.00 95.81 729 ASN A C 1
ATOM 5982 O O . ASN A 1 729 ? 4.151 3.881 5.463 1.00 95.81 729 ASN A O 1
ATOM 5986 N N . ALA A 1 730 ? 5.613 3.870 3.746 1.00 95.50 730 ALA A N 1
ATOM 5987 C CA . ALA A 1 730 ? 4.748 4.499 2.766 1.00 95.50 730 ALA A CA 1
ATOM 5988 C C . ALA A 1 730 ? 4.067 3.422 1.911 1.00 95.50 730 ALA A C 1
ATOM 5990 O O . ALA A 1 730 ? 4.719 2.682 1.165 1.00 95.50 730 ALA A O 1
ATOM 5991 N N . ILE A 1 731 ? 2.745 3.340 2.026 1.00 97.62 731 ILE A N 1
ATOM 5992 C CA . ILE A 1 731 ? 1.884 2.384 1.332 1.00 97.62 731 ILE A CA 1
ATOM 5993 C C . ILE A 1 731 ? 1.097 3.138 0.261 1.00 97.62 731 ILE A C 1
ATOM 5995 O O . ILE A 1 731 ? 0.283 4.001 0.585 1.00 97.62 731 ILE A O 1
ATOM 5999 N N . SER A 1 732 ? 1.326 2.819 -1.015 1.00 96.88 732 SER A N 1
ATOM 6000 C CA . SER A 1 732 ? 0.485 3.320 -2.103 1.00 96.88 732 SER A CA 1
ATOM 6001 C C . SER A 1 732 ? -0.830 2.543 -2.089 1.00 96.88 732 SER A C 1
ATOM 6003 O O . SER A 1 732 ? -0.818 1.310 -2.084 1.00 96.88 732 SER A O 1
ATOM 6005 N N . LEU A 1 733 ? -1.946 3.264 -1.984 1.00 97.56 733 LEU A N 1
ATOM 6006 C CA . LEU A 1 733 ? -3.262 2.682 -1.726 1.00 97.56 733 LEU A CA 1
ATOM 6007 C C . LEU A 1 733 ? -3.876 2.036 -2.981 1.00 97.56 733 LEU A C 1
ATOM 6009 O O . LEU A 1 733 ? -3.536 2.388 -4.106 1.00 97.56 733 LEU A O 1
ATOM 6013 N N . MET A 1 734 ? -4.807 1.099 -2.776 1.00 97.06 734 MET A N 1
ATOM 6014 C CA . MET A 1 734 ? -5.645 0.527 -3.846 1.00 97.06 734 MET A CA 1
ATOM 6015 C C . MET A 1 734 ? -6.786 1.455 -4.289 1.00 97.06 734 MET A C 1
ATOM 6017 O O . MET A 1 734 ? -7.411 1.202 -5.318 1.00 97.06 734 MET A O 1
ATOM 6021 N N . GLU A 1 735 ? -7.082 2.488 -3.502 1.00 95.69 735 GLU A N 1
ATOM 6022 C CA . GLU A 1 735 ? -8.140 3.466 -3.746 1.00 95.69 735 GLU A CA 1
ATOM 6023 C C . GLU A 1 735 ? -7.684 4.836 -3.238 1.00 95.69 735 GLU A C 1
ATOM 6025 O O . GLU A 1 735 ? -7.150 4.962 -2.131 1.00 95.69 735 GLU A O 1
ATOM 6030 N N . GLY A 1 736 ? -7.834 5.843 -4.092 1.00 94.81 736 GLY A N 1
ATOM 6031 C CA . GLY A 1 736 ? -7.248 7.161 -3.913 1.00 94.81 736 GLY A CA 1
ATOM 6032 C C . GLY A 1 736 ? -8.148 8.171 -3.205 1.00 94.81 736 GLY A C 1
ATOM 6033 O O . GLY A 1 736 ? -9.369 8.105 -3.257 1.00 94.81 736 GLY A O 1
ATOM 6034 N N . HIS A 1 737 ? -7.519 9.176 -2.597 1.00 94.69 737 HIS A N 1
ATOM 6035 C CA . HIS A 1 737 ? -8.169 10.301 -1.914 1.00 94.69 737 HIS A CA 1
ATOM 6036 C C . HIS A 1 737 ? -8.090 11.614 -2.722 1.00 94.69 737 HIS A C 1
ATOM 6038 O O . HIS A 1 737 ? -8.234 12.704 -2.159 1.00 94.69 737 HIS A O 1
ATOM 6044 N N . SER A 1 738 ? -7.801 11.536 -4.026 1.00 92.12 738 SER A N 1
ATOM 6045 C CA . SER A 1 738 ? -7.651 12.700 -4.907 1.00 92.12 738 SER A CA 1
ATOM 6046 C C . SER A 1 738 ? -8.759 12.851 -5.942 1.00 92.12 738 SER A C 1
ATOM 6048 O O . SER A 1 738 ? -9.577 11.961 -6.143 1.00 92.12 738 SER A O 1
ATOM 6050 N N . THR A 1 739 ? -8.768 14.001 -6.614 1.00 87.50 739 THR A N 1
ATOM 6051 C CA . THR A 1 739 ? -9.487 14.167 -7.878 1.00 87.50 739 THR A CA 1
ATOM 6052 C C . THR A 1 739 ? -8.693 13.458 -8.971 1.00 87.50 739 THR A C 1
ATOM 6054 O O . THR A 1 739 ? -7.510 13.756 -9.162 1.00 87.50 739 THR A O 1
ATOM 6057 N N . TYR A 1 740 ? -9.342 12.540 -9.678 1.00 88.5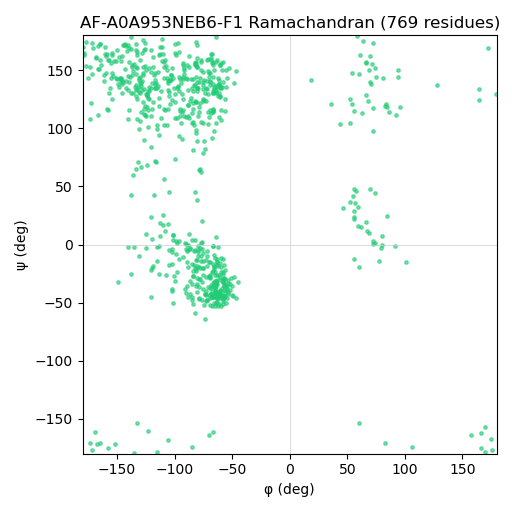0 740 TYR A N 1
ATOM 6058 C CA . TYR A 1 740 ? -8.777 11.801 -10.805 1.00 88.50 740 TYR A CA 1
ATOM 6059 C C . TYR A 1 740 ? -9.489 12.190 -12.108 1.00 88.50 740 TYR A C 1
ATOM 6061 O O . TYR A 1 740 ? -10.546 12.820 -12.087 1.00 88.50 740 TYR A O 1
ATOM 6069 N N . TYR A 1 741 ? -8.860 11.878 -13.239 1.00 86.38 741 TYR A N 1
ATOM 6070 C CA . TYR A 1 741 ? -9.269 12.316 -14.575 1.00 86.38 741 TYR A CA 1
ATOM 6071 C C . TYR A 1 741 ? -9.145 11.152 -15.575 1.00 86.38 741 TYR A C 1
ATOM 6073 O O . TYR A 1 741 ? -8.721 10.054 -15.213 1.00 86.38 741 TYR A O 1
ATOM 6081 N N . ASP A 1 742 ? -9.512 11.385 -16.837 1.00 82.06 742 ASP A N 1
ATOM 6082 C CA . ASP A 1 742 ? -9.384 10.432 -17.954 1.00 82.06 742 ASP A CA 1
ATOM 6083 C C . ASP A 1 742 ? -10.086 9.074 -17.733 1.00 82.06 742 ASP A C 1
ATOM 6085 O O . ASP A 1 742 ? -9.641 8.031 -18.209 1.00 82.06 742 ASP A O 1
ATOM 6089 N N . ASN A 1 743 ? -11.244 9.104 -17.062 1.00 82.31 743 ASN A N 1
ATOM 6090 C CA . ASN A 1 743 ? -12.078 7.949 -16.683 1.00 82.31 743 ASN A CA 1
ATOM 6091 C C . ASN A 1 743 ? -11.478 7.019 -15.610 1.00 82.31 743 ASN A C 1
ATOM 6093 O O . ASN A 1 743 ? -12.047 5.961 -15.346 1.00 82.31 743 ASN A O 1
ATOM 6097 N N . PHE A 1 744 ? -10.382 7.410 -14.954 1.00 90.25 744 PHE A N 1
ATOM 6098 C CA . PHE A 1 744 ? -9.929 6.749 -13.732 1.00 90.25 744 PHE A CA 1
ATOM 6099 C C . PHE A 1 744 ? -10.709 7.299 -12.528 1.00 90.25 744 PHE A C 1
ATOM 6101 O O . PHE A 1 744 ? -10.700 8.502 -12.277 1.00 90.25 744 PHE A O 1
ATOM 6108 N N . ASP A 1 745 ? -11.371 6.420 -11.774 1.00 90.50 745 ASP A N 1
ATOM 6109 C CA . ASP A 1 745 ? -12.160 6.739 -10.570 1.00 90.50 745 ASP A CA 1
ATOM 6110 C C . ASP A 1 745 ? -11.297 6.886 -9.301 1.00 90.50 745 ASP A C 1
ATOM 6112 O O . ASP A 1 745 ? -11.800 7.224 -8.232 1.00 90.50 745 ASP A O 1
ATOM 6116 N N . GLY A 1 746 ? -9.990 6.627 -9.408 1.00 93.25 746 GLY A N 1
ATOM 6117 C CA . GLY A 1 746 ? -9.086 6.516 -8.267 1.00 93.25 746 GLY A CA 1
ATOM 6118 C C . GLY A 1 746 ? -8.931 5.094 -7.729 1.00 93.25 746 GLY A C 1
ATOM 6119 O O . GLY A 1 746 ? -8.173 4.907 -6.783 1.00 93.25 746 GLY A O 1
ATOM 6120 N N . ASN A 1 747 ? -9.611 4.093 -8.290 1.00 95.75 747 ASN A N 1
ATOM 6121 C CA . ASN A 1 747 ? -9.741 2.766 -7.700 1.00 95.75 747 ASN A CA 1
ATOM 6122 C C . ASN A 1 747 ? -9.063 1.697 -8.565 1.00 95.75 747 ASN A C 1
ATOM 6124 O O . ASN A 1 747 ? -9.620 1.165 -9.529 1.00 95.75 747 ASN A O 1
ATOM 6128 N N . LEU A 1 748 ? -7.847 1.311 -8.169 1.00 96.19 748 LEU A N 1
ATOM 6129 C CA . LEU A 1 748 ? -7.062 0.286 -8.859 1.00 96.19 748 LEU A CA 1
ATOM 6130 C C . LEU A 1 748 ? -7.822 -1.051 -8.920 1.00 96.19 748 LEU A C 1
ATOM 6132 O O . LEU A 1 748 ? -7.586 -1.850 -9.823 1.00 96.19 748 LEU A O 1
ATOM 6136 N N . ARG A 1 749 ? -8.745 -1.303 -7.980 1.00 96.06 749 ARG A N 1
ATOM 6137 C CA . ARG A 1 749 ? -9.569 -2.520 -7.939 1.00 96.06 749 ARG A CA 1
ATOM 6138 C C . ARG A 1 749 ? -10.545 -2.594 -9.114 1.00 96.06 749 ARG A C 1
ATOM 6140 O O . ARG A 1 749 ? -10.685 -3.659 -9.719 1.00 96.06 749 ARG A O 1
ATOM 6147 N N . THR A 1 750 ? -11.193 -1.471 -9.429 1.00 95.06 750 THR A N 1
ATOM 6148 C CA . THR A 1 750 ? -12.110 -1.322 -10.566 1.00 95.06 750 THR A CA 1
ATOM 6149 C C . THR A 1 750 ? -11.346 -1.507 -11.876 1.00 95.06 750 THR A C 1
ATOM 6151 O O . THR A 1 750 ? -11.722 -2.341 -12.700 1.00 95.06 750 THR A O 1
ATOM 6154 N N . ASP A 1 751 ? -10.227 -0.795 -12.036 1.00 95.75 751 ASP A N 1
ATOM 6155 C CA . ASP A 1 751 ? -9.440 -0.775 -13.274 1.00 95.75 751 ASP A CA 1
ATOM 6156 C C . ASP A 1 751 ? -8.784 -2.139 -13.585 1.00 95.75 751 ASP A C 1
ATOM 6158 O O . ASP A 1 751 ? -8.948 -2.677 -14.683 1.00 95.75 751 ASP A O 1
ATOM 6162 N N . ILE A 1 752 ? -8.171 -2.802 -12.588 1.00 97.44 752 ILE A N 1
ATOM 6163 C CA . ILE A 1 752 ? -7.638 -4.174 -12.735 1.00 97.44 752 ILE A CA 1
ATOM 6164 C C . ILE A 1 752 ? -8.724 -5.138 -13.231 1.00 97.44 752 ILE A C 1
ATOM 6166 O O . ILE A 1 752 ? -8.482 -5.923 -14.153 1.00 97.44 752 ILE A O 1
ATOM 6170 N N . LYS A 1 753 ? -9.928 -5.088 -12.643 1.00 96.81 753 LYS A N 1
ATOM 6171 C CA . LYS A 1 753 ? -11.033 -5.967 -13.045 1.00 96.81 753 LYS A CA 1
ATOM 6172 C C . LYS A 1 753 ? -11.525 -5.640 -14.457 1.00 96.81 753 LYS A C 1
ATOM 6174 O O . LYS A 1 753 ? -11.689 -6.556 -15.263 1.00 96.81 753 LYS A O 1
ATOM 6179 N N . ASN A 1 754 ? -11.709 -4.361 -14.776 1.00 96.19 754 ASN A N 1
ATOM 6180 C CA . ASN A 1 754 ? -12.133 -3.911 -16.102 1.00 96.19 754 ASN A CA 1
ATOM 6181 C C . ASN A 1 754 ? -11.136 -4.333 -17.188 1.00 96.19 754 ASN A C 1
ATOM 6183 O O . ASN A 1 754 ? -11.550 -4.796 -18.251 1.00 96.19 754 ASN A O 1
ATOM 6187 N N . LYS A 1 755 ? -9.830 -4.263 -16.910 1.00 96.75 755 LYS A N 1
ATOM 6188 C CA . LYS A 1 755 ? -8.790 -4.747 -17.822 1.00 96.75 755 LYS A CA 1
ATOM 6189 C C . LYS A 1 755 ? -8.810 -6.267 -17.998 1.00 96.75 755 LYS A C 1
ATOM 6191 O O . LYS A 1 755 ? -8.726 -6.730 -19.129 1.00 96.75 755 LYS A O 1
ATOM 6196 N N . LEU A 1 756 ? -8.966 -7.052 -16.926 1.00 97.81 756 LEU A N 1
ATOM 6197 C CA . LEU A 1 756 ? -9.117 -8.515 -17.034 1.00 97.81 756 LEU A CA 1
ATOM 6198 C C . LEU A 1 756 ? -10.332 -8.911 -17.891 1.00 97.81 756 LEU A C 1
ATOM 6200 O O . LEU A 1 756 ? -10.234 -9.848 -18.680 1.00 97.81 756 LEU A O 1
ATOM 6204 N N . ILE A 1 757 ? -11.441 -8.171 -17.787 1.00 97.25 757 ILE A N 1
ATOM 6205 C CA . ILE A 1 757 ? -12.629 -8.354 -18.636 1.00 97.25 757 ILE A CA 1
ATOM 6206 C C . ILE A 1 757 ? -12.323 -7.973 -20.094 1.00 97.25 757 ILE A C 1
ATOM 6208 O O . ILE A 1 757 ? -12.535 -8.788 -20.989 1.00 97.25 757 ILE A O 1
ATOM 6212 N N . LYS A 1 758 ? -11.784 -6.769 -20.337 1.00 97.06 758 LYS A N 1
ATOM 6213 C CA . LYS A 1 758 ? -11.442 -6.251 -21.677 1.00 97.06 758 LYS A CA 1
ATOM 6214 C C . LYS A 1 758 ? -10.493 -7.181 -22.440 1.00 97.06 758 LYS A C 1
ATOM 6216 O O . LYS A 1 758 ? -10.710 -7.459 -23.617 1.00 97.06 758 LYS A O 1
ATOM 6221 N N . ASP A 1 759 ? -9.472 -7.685 -21.756 1.00 97.00 759 ASP A N 1
ATOM 6222 C CA . ASP A 1 759 ? -8.441 -8.552 -22.327 1.00 97.00 759 ASP A CA 1
ATOM 6223 C C . ASP A 1 759 ? -8.874 -10.039 -22.353 1.00 97.00 759 ASP A C 1
ATOM 6225 O O . ASP A 1 759 ? -8.094 -10.905 -22.745 1.00 97.00 759 ASP A O 1
ATOM 6229 N N . ASN A 1 760 ? -10.117 -10.350 -21.947 1.00 96.56 760 ASN A N 1
ATOM 6230 C CA . ASN A 1 760 ? -10.705 -11.696 -21.859 1.00 96.56 760 ASN A CA 1
ATOM 6231 C C . ASN A 1 760 ? -9.909 -12.690 -20.980 1.00 96.56 760 ASN A C 1
ATOM 6233 O O . ASN A 1 760 ? -9.954 -13.908 -21.174 1.00 96.56 760 ASN A O 1
ATOM 6237 N N . VAL A 1 761 ? -9.191 -12.186 -19.974 1.00 97.12 761 VAL A N 1
ATOM 6238 C CA . VAL A 1 761 ? -8.364 -12.985 -19.061 1.00 97.12 761 VAL A CA 1
ATOM 6239 C C . VAL A 1 761 ? -9.227 -13.542 -17.927 1.00 97.12 761 VAL A C 1
ATOM 6241 O O . VAL A 1 761 ? -9.602 -12.823 -17.001 1.00 97.12 761 VAL A O 1
ATOM 6244 N N . THR A 1 762 ? -9.527 -14.843 -17.986 1.00 97.50 762 THR A N 1
ATOM 6245 C CA . THR A 1 762 ? -10.189 -15.572 -16.889 1.00 97.50 762 THR A CA 1
ATOM 6246 C C . THR A 1 762 ? -9.232 -15.773 -15.711 1.00 97.50 762 THR A C 1
ATOM 6248 O O . THR A 1 762 ? -8.106 -16.239 -15.902 1.00 97.50 762 THR A O 1
ATOM 6251 N N . THR A 1 763 ? -9.699 -15.513 -14.490 1.00 97.81 763 THR A N 1
ATOM 6252 C CA . THR A 1 763 ? -8.968 -15.773 -13.238 1.00 97.81 763 THR A CA 1
ATOM 6253 C C . THR A 1 763 ? -9.812 -16.592 -12.249 1.00 97.81 763 THR A C 1
ATOM 6255 O O . THR A 1 763 ? -10.962 -16.904 -12.548 1.00 97.81 763 THR A O 1
ATOM 6258 N N . VAL A 1 764 ? -9.277 -16.984 -11.086 1.00 97.44 764 VAL A N 1
ATOM 6259 C CA . VAL A 1 764 ? -10.037 -17.775 -10.092 1.00 97.44 764 VAL A CA 1
ATOM 6260 C C . VAL A 1 764 ? -10.997 -16.900 -9.272 1.00 97.44 764 VAL A C 1
ATOM 6262 O O . VAL A 1 764 ? -12.099 -17.348 -8.942 1.00 97.44 764 VAL A O 1
ATOM 6265 N N . LYS A 1 765 ? -10.618 -15.655 -8.939 1.00 96.38 765 LYS A N 1
ATOM 6266 C CA . LYS A 1 765 ? -11.372 -14.803 -7.996 1.00 96.38 765 LYS A CA 1
ATOM 6267 C C . LYS A 1 765 ? -11.882 -13.476 -8.567 1.00 96.38 765 LYS A C 1
ATOM 6269 O O . LYS A 1 765 ? -13.028 -13.118 -8.304 1.00 96.38 765 LYS A O 1
ATOM 6274 N N . ILE A 1 766 ? -11.055 -12.730 -9.302 1.00 97.00 766 ILE A N 1
ATOM 6275 C CA . ILE A 1 766 ? -11.360 -11.366 -9.780 1.00 97.00 766 ILE A CA 1
ATOM 6276 C C . ILE A 1 766 ? -12.286 -11.388 -11.004 1.00 97.00 766 ILE A C 1
ATOM 6278 O O . ILE A 1 766 ? -13.263 -10.634 -11.056 1.00 97.00 766 ILE A O 1
ATOM 6282 N N . ASN A 1 767 ? -11.973 -12.246 -11.978 1.00 97.12 767 ASN A N 1
ATOM 6283 C CA . ASN A 1 767 ? -12.705 -12.411 -13.232 1.00 97.12 767 ASN A CA 1
ATOM 6284 C C . ASN A 1 767 ? -12.934 -13.907 -13.546 1.00 97.12 767 ASN A C 1
ATOM 6286 O O . ASN A 1 767 ? -12.362 -14.430 -14.509 1.00 97.12 767 ASN A O 1
ATOM 6290 N N . PRO A 1 768 ? -13.712 -14.630 -12.717 1.00 94.94 768 PRO A N 1
ATOM 6291 C CA . PRO A 1 768 ? -14.078 -16.014 -12.997 1.00 94.94 768 PRO A CA 1
ATOM 6292 C C . PRO A 1 768 ? -14.932 -16.115 -14.261 1.00 94.94 768 PRO A C 1
ATOM 6294 O O . PRO A 1 768 ? -15.627 -15.171 -14.641 1.00 94.94 768 PRO A O 1
ATOM 6297 N N . LYS A 1 769 ? -14.934 -17.295 -14.887 1.00 86.88 769 LYS A N 1
ATOM 6298 C CA . LYS A 1 769 ? -15.979 -17.627 -15.861 1.00 86.88 769 LYS A CA 1
ATOM 6299 C C . LYS A 1 769 ? -17.333 -17.614 -15.158 1.00 86.88 769 LYS A C 1
ATOM 6301 O O . LYS A 1 769 ? -17.465 -18.132 -14.049 1.00 86.88 769 LYS A O 1
ATOM 6306 N N . ASN A 1 770 ? -18.332 -17.058 -15.835 1.00 66.25 770 ASN A N 1
ATOM 6307 C CA . ASN A 1 770 ? -19.722 -17.316 -15.496 1.00 66.25 770 ASN A CA 1
ATOM 6308 C C . ASN A 1 770 ? -19.989 -18.799 -15.801 1.00 66.25 770 ASN A C 1
ATOM 6310 O O . ASN A 1 770 ? -19.895 -19.198 -16.965 1.00 66.25 770 ASN A O 1
ATOM 6314 N N . ASN A 1 771 ? -20.253 -19.583 -14.755 1.00 42.69 771 ASN A N 1
ATOM 6315 C CA . ASN A 1 771 ? -20.770 -20.951 -14.848 1.00 42.69 771 ASN A CA 1
ATOM 6316 C C . ASN A 1 771 ? -22.300 -20.921 -14.944 1.00 42.69 771 ASN A C 1
ATOM 6318 O O . ASN A 1 771 ? -22.891 -20.044 -14.272 1.00 42.69 771 ASN A O 1
#

Secondary structure (DSSP, 8-state):
---------PPP---------------------------------------------------------------------------------------------------------------------------S-TT------S------SSS-B-HHHHTTS-HHHHHHHSHHHHHHHHHHHHHHHHTBTTBPP-TTT---HHHHHHHHHHHTTT-EES--SSSHHHHHHT---S--TTSSEE---PPP--GGGGTTPEE-----HHHHHT-TT-SSHHHHHHHHHHB-HHHHHHHH--SSEEEEEEEEETTTTEEEEEEEETT--EEEEEEETTT-TTS--HHHHHHHHHHHEEEEEEEEEEEE--TTS-SSS-EEEEEEEEEEEEEEEEE--HHHHHTTEEEEEEEE-GGGS--HHHH-GGGT--TTS-HHHHHH---EE----SS-------EEEEE--S-SS--TTTSEEEPPTT---EEEEESTTTTTTSEEE--EEEEEEEEES-HHHHHHH-SEE-SSS-EEEEEEEE-S-EEEEEEEEHHHHHHH-HHHHTTTTSTTHHHH--TT-------TTS-EEEEE-PBPB-TTS-B-TTSS-SBEEEEEEESEEEEESS-SEE-GGGEEEEEEE--HHHHHHHT-GGGGGGGGSS-SBTTB-EEEEEEEE-S-EEEE---GGGGGGS--TT-TTEEEEETT--EEEEEEEEEEETTTTEEEEEEEESB-SS---TT--SBHHHHHHHHHHHTT--BSSSS----

Sequence (771 aa):
MKLKHYHLLPLATLIPLVASCNLSKKETESQKSNPSDSNISQQEGIKNETSKLTEKEEMRESDSKDRIDNKKTDSQSSKQTSKKDKDLANSKVDTQSPKKTDQKEKDPTNKEISQEKPENNNNNKPDIEKDNSTNEEDKLIEKIDKNQHFSGNKHFIPISQILKNTPYKVLQQTNDYKEALTNIDKYLRTGNHNNPIDFVNDIDQNKRDKFWEYTKNIGVYGNYGNNDTEKVDFFNPSISSNGMIKQKYLDEFSNDDIQGAQIINPDLSEVIKNNPFGFLPSNLSQLFYYASLDSISKLLKVKNIIDIKSQFDDTEGKFELLIKNNNHNKFHLSIDSKSNPELKKDDDFYRYIYDRSFMISINTFGWHWDPYSNDSKSGLKSNNGGGTMWVMDRIINPEAEAKGYWELLVATNIHVFGLRDTFDKSLYFNENISKRRESEWNAGFGYVNNANSERNLKYFMATRGGNTKLLNDQNYVKTQDNGSYYPAFSAYDQYLDAPYYTPRYYATGFYDSDAVAGAQNLEKYEQNPRIRSTKNAGADFVLLRLKIRKELLSTILPKLDEIIGTEQEKDWHIGVGKNELFNPIKTQFYGGYPVDVNEYFEPIYNKSPYFRFKYNKSTGGIINAQTRRIFKDNFQSLWVRYNKEENEDWNGYRDNYKKYEKPFIEGEHGMPKTVLAQHSQLYTYAPYDERFKLLGPGSSGSMAIDSSFNLIGINYLFTRDDHYKTYTNAISLMEGHSTYYDNFDGNLRTDIKNKLIKDNVTTVKINPKNN

Solvent-accessible surface area (backbone atoms only — not comparable to full-atom values): 45404 Å² total; per-residue (Å²): 142,80,91,81,90,83,87,88,80,88,81,91,74,92,74,91,77,86,82,86,85,87,84,88,80,80,88,84,89,85,87,84,83,87,87,89,80,84,90,78,91,78,90,82,89,85,91,85,84,88,84,90,86,84,83,89,79,90,85,88,86,80,88,79,91,88,86,89,86,89,86,87,82,83,88,85,88,84,85,88,83,86,86,79,89,82,84,89,80,91,87,78,92,83,86,85,87,90,80,90,88,81,85,88,87,85,87,90,89,88,82,85,91,85,89,89,84,89,82,90,83,87,85,82,84,85,90,81,90,79,86,86,82,80,80,89,71,97,67,92,78,71,83,80,76,88,87,69,91,78,79,62,72,57,40,66,41,46,47,83,57,49,57,72,34,54,57,48,61,54,48,64,70,28,52,63,25,53,53,24,56,57,50,43,54,53,39,42,53,31,61,46,90,69,35,56,42,39,48,78,84,63,78,53,68,76,59,54,52,53,52,23,68,26,32,24,52,62,26,56,46,43,65,57,53,97,45,49,61,44,16,29,25,56,28,69,89,74,55,46,67,76,22,28,17,60,57,61,58,40,53,76,70,55,80,72,73,51,66,86,37,46,79,52,87,66,90,51,55,76,57,37,68,43,32,56,38,13,23,31,25,59,29,50,31,28,52,54,24,38,22,13,48,74,42,50,22,65,68,67,68,46,72,60,50,75,49,66,27,28,49,66,36,39,76,80,10,28,35,33,38,43,36,30,25,77,89,66,53,40,34,33,34,77,52,33,35,85,84,37,76,52,39,34,29,54,62,61,58,52,49,58,49,52,54,44,38,30,35,42,40,45,46,26,24,16,70,42,81,49,93,90,53,85,76,78,76,40,44,79,42,57,44,79,45,47,22,11,34,31,54,30,36,43,44,71,47,72,71,48,46,75,71,48,28,45,42,32,33,32,37,29,23,25,80,53,66,11,60,34,80,40,65,49,62,72,84,80,49,58,98,89,54,65,66,67,60,66,69,68,64,71,59,42,32,24,76,78,75,69,96,66,84,59,77,67,45,59,44,34,30,32,31,40,54,55,59,94,62,83,46,89,93,67,54,43,31,54,30,43,84,81,48,69,67,38,80,46,28,59,30,84,90,30,58,41,67,17,73,67,44,61,62,69,27,44,45,66,34,23,33,55,76,34,69,65,54,40,70,74,73,44,79,47,81,47,91,76,66,49,47,33,33,32,68,43,19,15,47,67,39,30,38,26,52,46,57,30,42,55,89,52,36,55,75,55,28,42,78,47,56,80,35,63,95,44,87,65,34,47,74,68,37,61,38,63,43,65,95,67,79,76,49,37,66,33,34,35,40,38,36,30,32,16,48,42,55,51,100,87,64,49,72,48,89,88,51,83,50,52,45,32,35,33,44,43,73,26,55,15,8,30,30,39,18,29,68,24,69,43,50,62,88,41,55,39,38,34,36,27,52,59,47,72,71,59,34,50,60,72,27,40,69,92,58,49,29,67,75,46,77,54,55,90,43,92,98,50,47,41,38,72,50,65,29,35,52,38,51,14,30,36,35,40,39,51,57,74,91,49,48,84,55,51,61,43,58,50,23,29,18,9,48,26,28,35,43,71,75,32,49,46,30,35,27,58,45,58,46,74,30,78,92,58,65,22,49,32,45,31,24,40,44,38,43,44,73,54,92,59,34,90,89,42,87,37,37,54,45,58,52,55,42,52,48,32,59,75,71,67,46,39,25,64,60,71,39,49,77,89,126

InterPro domains:
  IPR022382 Mycoplasma immunoglobulin protease [PF01732] (348-716)

Organism: NCBI:txid547987

pLDDT: mean 77.33, std 27.26, range [20.66, 98.69]

Foldseek 3Di:
DDDDDDDDDDDDDDDPDDDDDDDDDDDDDDDDDDDDDDDDDDDDDDDDDDDDDDDYDDDDDDDDDDDDDDDDDDDDDDDDDDDDDDDDDDDDDDDDDDDDDDDDDDDDDDDDDDDDDDDDDDDDDDDDDDDPPPDDDPDPPDDDDDPDPDDDPFQDDALVVQLVDAPLVNLVVGPLQVVLVVQLLCCQDQVPVGHGAFQPPDDDPVSVVSNLVSQLSNQEDQQPDPDLQSSLRSDDQFFFLSSWHFADFFAADDPVLCPQAAEADFDCQVSQLSQSLFQALRSVRSSNGNHHPVNVCVRRVPPAWDGKHWDGDLAQLKIKMWTAHPVRHIHIYIDGCVRHVSGHHPQVLLLLQQLFKWKWKFKKWAWDDDPPDPPPPTATAIDIAMFMKGFQFWFDDVVLVVVQKTKTWIKFFLRRLFCCRFFVLVVPDDPPDDVVRLVRDDMETDHPDDDDPDNPDQAIWMAHFCDSDDDSPPQWGFGPQQQDIDRWFGCVVFSQPFQQDFDWFKDWSAAEPDCVLCVQQFFDADPPPRTGMDRFAGARMTTTTTIGRLVCCCGGNVVLNVAPPHPCNQVSNQHQFDDGDDGLQRKKKWKHWFFDADPVLHGDPPHPPGIIIGMDMFRIWHKNQWHRYDDNVQKGKHKHADDLVVLCVQLVRPPNSVSQPDGSDPPGRIDIRIHGRTAMKTWGNDDLVCLVSDRGHSNTGMWMATSNRGGFFTFHDFDARPVNRGTTTIGRGQAGPDDTDPPDNRHVSVVVLVSCVVVVTDTSHSHHDDD